Protein 3HSI (pdb70)

Solvent-accessible surface area: 53960 Å² total

Organism: Haemophilus influenzae (strain ATCC 51907 / DSM 11121 / KW20 / Rd) (NCBI:txid71421)

B-factor: mean 28.45, std 7.09, range [13.37, 81.52]

Sequence (1334 aa):
NKTKRAEQNLNNLPFLALQAEEQIEFLGSSAEFKTQIIIELIRNAKKRIYVTALYWQKDEAGQEILDEIYRVKQENPHLDVKVLIDWHRAQRNLLATNADWYCEQRQTYQLPDDPNFFGVPINTREVVFGVLHVKGFVFDDTVLYSGASINNVYLHQFEKYRYDRYQKITHAELADSVNFINDYLLDFSAVYPLDVTNRPRTKEIRGNIRAYRKDLAQNGEYSLKSAVKLPNVLSVSPLFGLGASGNELNQVIEDLFLQVQKKLVICTPYFNFPRTLQHKIATLLENGKRVEIIVGDKVANDFYIPPEQPFKAGALPYLYESNLRRFCEKFETQIESGQLVVRLWRDGDNTYHLKGVWVDDRYILLTGNNLNPRAWRLDAENGLLIYDPQQQLLAQVEKEQNNQIRQHTKVLKHYTELEELNQYPEPVQKLLKKFARIKADKLVKILINKTKRAEQNLNNLPFLALQAEQIEFLGSSAEFKTQIIEELIRNAKKRIYVTTALYWQKDEAGQEILDEIYRVKQENPHLDVKVLIDWHRAQRNLAEKSATNADWYCEQRQTYQLPDDPNFFGVPINTREVFGVLHVKGFVFDDTVLYSGASINNVYLHQFEKYRYDRYQKITHAELADSVNFIINDYLLDFSAVYPLDVTNRPRTKEIRGNIRAYRKDLAQNGEYSLKSAVKLPNVLSVSPLFGLGASGNELNQVIEDLFLQVQQKKLVICTPYFNFPRTLQHHKIATLLENGKRVEIIVGDKVANDFYIPPEQPFKAGALPYLYESNLRRFCEKFETQIESGQLVVRLWRDGDNTYHLKGVWVDDRYILLTGNNLNPRAWRLDAENGLLIYDPQQQLLAQVEKEQNQIRQHTKVLKHYTELEELNQYPEPVQKLLKKFARIKADKLVKILNKTKRAEQNLNNLPFLALQAEQIEFLGSSAEFKTQIIELIRNAKKRIYVTALYWQKDEAGQEILDEIYRVKQEENPHLDVKVLIDWHRAQRNLLSATNADWYCEQRQTYQLPDDPNFFGVPINTREVFGVLHVKGFVFDDTVLYSGASINNVYLHQFEKYRYDRYQKITHAELADSVNFINDYLLDFSAVYPLDVTNNRPRTKEIRGNIRAYRKDLAQNGEYSLKSAVKLPNVLSVSPLFGLGASGNELNQVIEDLFLQVQKKLVICTPYFNFPRTLQHKIIATLLENGKRVEIIVGDKVANDFYIPPEQPFKAGALPYLYESNLRRFCEKFETQIESGQLVVRLWRDGDNTYHLKGVWVDDRYILLTGNNLNPRAWRLDAENGLLIYDPQQQLLAQVEKEQNQIRQHTKVLKHYTELEELNQYPEPVQKLLKKFARIKADKLVKIL

InterPro domains:
  IPR001736 Phospholipase D/Transphosphatidylase [PF00614] (135-160)
  IPR001736 Phospholipase D/Transphosphatidylase [PS50035] (356-383)
  IPR001736 Phospholipase D/Transphosphatidylase [SM00155] (134-160)
  IPR001736 Phospholipase D/Transphosphatidylase [SM00155] (356-383)
  IPR016270 CDP-alcohol phosphatidyltransferase class-II family [PTHR12586] (7-442)
  IPR025202 Cardiolipin synthase-like, phospholipase D-like domain [PF13091] (266-410)

CATH classification: 3.30.870.10 (+1 more: 3.30.870.10)

Radius of gyration: 37.02 Å; Cα contacts (8 Å, |Δi|>4): 2759; chains: 3; bounding box: 65×104×111 Å

Nearest PDB structures (foldseek):
  3hsi-assembly2_B-2  TM=1.002E+00  e=3.051E-100  Haemophilus influenzae
  3hsi-assembly1_A  TM=9.904E-01  e=4.990E-92  Haemophilus influenzae
  8yr5-assembly1_J  TM=9.690E-01  e=4.043E-66  Escherichia coli str. K-12 substr. MG1655
  8yr5-assembly1_I  TM=9.704E-01  e=1.208E-65  Escherichia coli str. K-12 substr. MG1655
  8yr6-assembly1_A  TM=9.609E-01  e=1.965E-65  Escherichia coli str. K-12 substr. MG1655

Structure (mmCIF, N/CA/C/O backbone):
data_3HSI
#
_entry.id   3HSI
#
_cell.length_a   102.555
_cell.length_b   154.238
_cell.length_c   214.420
_cell.angle_alpha   90.00
_cell.angle_beta   90.00
_cell.angle_gamma   90.00
#
_symmetry.space_group_name_H-M   'I 2 2 2'
#
loop_
_entity.id
_entity.type
_entity.pdbx_description
1 polymer 'Phosphatidylserine synthase'
2 water water
#
loop_
_atom_site.group_PDB
_atom_site.id
_atom_site.type_symbol
_atom_site.label_atom_id
_atom_site.label_alt_id
_atom_site.label_comp_id
_atom_site.label_asym_id
_atom_site.label_entity_id
_atom_site.label_seq_id
_atom_site.pdbx_PDB_ins_code
_atom_site.Cartn_x
_atom_site.Cartn_y
_atom_site.Cartn_z
_atom_site.occupancy
_atom_site.B_iso_or_equiv
_atom_site.auth_seq_id
_atom_site.auth_comp_id
_atom_site.auth_asym_id
_atom_site.auth_atom_id
_atom_site.pdbx_PDB_model_num
ATOM 1 N N . ASN A 1 7 ? 5.882 79.470 13.067 1.00 48.88 4 ASN A N 1
ATOM 2 C CA . ASN A 1 7 ? 5.268 79.718 14.423 1.00 48.94 4 ASN A CA 1
ATOM 3 C C . ASN A 1 7 ? 5.918 78.861 15.509 1.00 48.54 4 ASN A C 1
ATOM 4 O O . ASN A 1 7 ? 6.192 79.334 16.620 1.00 48.97 4 ASN A O 1
ATOM 6 N N . LYS A 1 8 ? 6.133 77.588 15.192 1.00 47.15 5 LYS A N 1
ATOM 7 C CA . LYS A 1 8 ? 6.972 76.750 16.014 1.00 45.52 5 LYS A CA 1
ATOM 8 C C . LYS A 1 8 ? 8.415 77.190 15.725 1.00 44.24 5 LYS A C 1
ATOM 9 O O . LYS A 1 8 ? 9.235 77.264 16.642 1.00 44.04 5 LYS A O 1
ATOM 11 N N . THR A 1 9 ? 8.695 77.509 14.456 1.00 42.33 6 THR A N 1
ATOM 12 C CA . THR A 1 9 ? 10.000 78.015 14.042 1.00 40.90 6 THR A CA 1
ATOM 13 C C . THR A 1 9 ? 10.274 79.312 14.753 1.00 39.77 6 THR A C 1
ATOM 14 O O . THR A 1 9 ? 11.372 79.520 15.244 1.00 39.15 6 THR A O 1
ATOM 18 N N . LYS A 1 10 ? 9.258 80.182 14.786 1.00 38.70 7 LYS A N 1
ATOM 19 C CA . LYS A 1 10 ? 9.368 81.492 15.420 1.00 37.22 7 LYS A CA 1
ATOM 20 C C . LYS A 1 10 ? 9.670 81.334 16.905 1.00 35.96 7 LYS A C 1
ATOM 21 O O . LYS A 1 10 ? 10.679 81.849 17.389 1.00 35.16 7 LYS A O 1
ATOM 23 N N . ARG A 1 11 ? 8.803 80.600 17.607 1.00 34.88 8 ARG A N 1
ATOM 24 C CA . ARG A 1 11 ? 9.004 80.302 19.016 1.00 34.65 8 ARG A CA 1
ATOM 25 C C . ARG A 1 11 ? 10.367 79.650 19.273 1.00 34.54 8 ARG A C 1
ATOM 26 O O . ARG A 1 11 ? 10.970 79.898 20.322 1.00 35.32 8 ARG A O 1
ATOM 28 N N . ALA A 1 12 ? 10.863 78.837 18.336 1.00 33.08 9 ALA A N 1
ATOM 29 C CA . ALA A 1 12 ? 12.176 78.202 18.525 1.00 31.98 9 ALA A CA 1
ATOM 30 C C . ALA A 1 12 ? 13.304 79.220 18.679 1.00 31.11 9 ALA A C 1
ATOM 31 O O . ALA A 1 12 ? 14.155 79.083 19.547 1.00 30.23 9 ALA A O 1
ATOM 33 N N . GLU A 1 13 ? 13.305 80.233 17.827 1.00 30.84 10 GLU A N 1
ATOM 34 C CA . GLU A 1 13 ? 14.318 81.297 17.897 1.00 31.45 10 GLU A CA 1
ATOM 35 C C . GLU A 1 13 ? 14.246 82.093 19.210 1.00 30.42 10 GLU A C 1
ATOM 36 O O . GLU A 1 13 ? 15.283 82.411 19.815 1.00 29.51 10 GLU A O 1
ATOM 42 N N . GLN A 1 14 ? 13.012 82.408 19.612 1.00 29.64 11 GLN A N 1
ATOM 43 C CA . GLN A 1 14 ? 12.718 83.131 20.849 1.00 29.36 11 GLN A CA 1
ATOM 44 C C . GLN A 1 14 ? 13.274 82.349 22.028 1.00 28.84 11 GLN A C 1
ATOM 45 O O . GLN A 1 14 ? 14.009 82.896 22.851 1.00 29.09 11 GLN A O 1
ATOM 51 N N . ASN A 1 15 ? 12.899 81.075 22.101 1.00 27.73 12 ASN A N 1
ATOM 52 C CA . ASN A 1 15 ? 13.339 80.196 23.170 1.00 27.66 12 ASN A CA 1
ATOM 53 C C . ASN A 1 15 ? 14.846 80.095 23.270 1.00 26.82 12 ASN A C 1
ATOM 54 O O . ASN A 1 15 ? 15.379 80.122 24.383 1.00 26.75 12 ASN A O 1
ATOM 59 N N . LEU A 1 16 ? 15.526 79.946 22.133 1.00 24.81 13 LEU A N 1
ATOM 60 C CA . LEU A 1 16 ? 16.987 79.833 22.171 1.00 24.40 13 LEU A CA 1
ATOM 61 C C . LEU A 1 16 ? 17.619 81.133 22.672 1.00 24.05 13 LEU A C 1
ATOM 62 O O . LEU A 1 16 ? 18.538 81.107 23.496 1.00 23.79 13 LEU A O 1
ATOM 67 N N . ASN A 1 17 ? 17.083 82.254 22.206 1.00 23.71 14 ASN A N 1
ATOM 68 C CA . ASN A 1 17 ? 17.552 83.592 22.592 1.00 23.67 14 ASN A CA 1
ATOM 69 C C . ASN A 1 17 ? 17.338 83.916 24.065 1.00 23.03 14 ASN A C 1
ATOM 70 O O . ASN A 1 17 ? 18.066 84.741 24.635 1.00 22.05 14 ASN A O 1
ATOM 75 N N . ASN A 1 18 ? 16.347 83.256 24.672 1.00 22.49 15 ASN A N 1
ATOM 76 C CA . ASN A 1 18 ? 16.073 83.405 26.092 1.00 21.98 15 ASN A CA 1
ATOM 77 C C . ASN A 1 18 ? 17.027 82.632 27.002 1.00 21.74 15 ASN A C 1
ATOM 78 O O . ASN A 1 18 ? 17.012 82.858 28.203 1.00 21.93 15 ASN A O 1
ATOM 83 N N . LEU A 1 19 ? 17.845 81.729 26.460 1.00 21.43 16 LEU A N 1
ATOM 84 C CA . LEU A 1 19 ? 18.739 80.942 27.317 1.00 21.32 16 LEU A CA 1
ATOM 85 C C . LEU A 1 19 ? 19.837 81.819 27.917 1.00 22.28 16 LEU A C 1
ATOM 86 O O . LEU A 1 19 ? 20.406 82.673 27.227 1.00 21.56 16 LEU A O 1
ATOM 91 N N . PRO A 1 20 ? 20.128 81.610 29.212 1.00 22.67 17 PRO A N 1
ATOM 92 C CA . PRO A 1 20 ? 21.230 82.243 29.919 1.00 22.43 17 PRO A CA 1
ATOM 93 C C . PRO A 1 20 ? 22.582 81.616 29.542 1.00 22.75 17 PRO A C 1
ATOM 94 O O . PRO A 1 20 ? 22.733 80.393 29.567 1.00 23.49 17 PRO A O 1
ATOM 98 N N . PHE A 1 21 ? 23.572 82.447 29.251 1.00 22.48 18 PHE A N 1
ATOM 99 C CA . PHE A 1 21 ? 24.889 81.960 28.822 1.00 22.67 18 PHE A CA 1
ATOM 100 C C . PHE A 1 21 ? 26.002 82.509 29.684 1.00 23.13 18 PHE A C 1
ATOM 101 O O . PHE A 1 21 ? 25.970 83.678 30.062 1.00 23.06 18 PHE A O 1
ATOM 109 N N . LEU A 1 22 ? 26.982 81.658 29.967 1.00 23.23 19 LEU A N 1
ATOM 110 C CA . LEU A 1 22 ? 28.192 82.024 30.688 1.00 23.37 19 LEU A CA 1
ATOM 111 C C . LEU A 1 22 ? 29.397 82.102 29.721 1.00 23.25 19 LEU A C 1
ATOM 112 O O . LEU A 1 22 ? 29.703 81.151 29.012 1.00 22.77 19 LEU A O 1
ATOM 117 N N . ALA A 1 23 ? 30.088 83.231 29.721 1.00 23.45 20 ALA A N 1
ATOM 118 C CA . ALA A 1 23 ? 31.209 83.494 28.808 1.00 23.85 20 ALA A CA 1
ATOM 119 C C . ALA A 1 23 ? 32.343 82.508 29.026 1.00 24.50 20 ALA A C 1
ATOM 120 O O . ALA A 1 23 ? 32.728 82.253 30.163 1.00 24.55 20 ALA A O 1
ATOM 122 N N . LEU A 1 24 ? 32.870 81.965 27.935 1.00 25.82 21 LEU A N 1
ATOM 123 C CA . LEU A 1 24 ? 34.072 81.143 27.983 1.00 27.88 21 LEU A CA 1
ATOM 124 C C . LEU A 1 24 ? 35.151 81.692 27.088 1.00 29.04 21 LEU A C 1
ATOM 125 O O . LEU A 1 24 ? 34.875 82.328 26.064 1.00 29.64 21 LEU A O 1
ATOM 130 N N . GLN A 1 25 ? 36.391 81.419 27.464 1.00 30.36 22 GLN A N 1
ATOM 131 C CA . GLN A 1 25 ? 37.532 81.724 26.605 1.00 31.27 22 GLN A CA 1
ATOM 132 C C . GLN A 1 25 ? 37.923 80.474 25.864 1.00 31.20 22 GLN A C 1
ATOM 133 O O . GLN A 1 25 ? 37.784 79.365 26.385 1.00 31.48 22 GLN A O 1
ATOM 139 N N . ALA A 1 26 ? 38.377 80.657 24.630 1.00 31.37 23 ALA A N 1
ATOM 140 C CA . ALA A 1 26 ? 38.695 79.540 23.743 1.00 31.29 23 ALA A CA 1
ATOM 141 C C . ALA A 1 26 ? 39.761 78.641 24.350 1.00 31.35 23 ALA A C 1
ATOM 142 O O . ALA A 1 26 ? 39.751 77.438 24.107 1.00 31.53 23 ALA A O 1
ATOM 144 N N A GLU A 1 27 ? 40.643 79.225 25.157 0.50 31.18 24 GLU A N 1
ATOM 145 N N B GLU A 1 27 ? 40.676 79.229 25.127 0.50 31.31 24 GLU A N 1
ATOM 146 C CA A GLU A 1 27 ? 41.720 78.485 25.803 0.50 31.31 24 GLU A CA 1
ATOM 147 C CA B GLU A 1 27 ? 41.730 78.463 25.795 0.50 31.56 24 GLU A CA 1
ATOM 148 C C A GLU A 1 27 ? 41.234 77.661 26.993 0.50 31.25 24 GLU A C 1
ATOM 149 C C B GLU A 1 27 ? 41.161 77.536 26.870 0.50 31.38 24 GLU A C 1
ATOM 150 O O A GLU A 1 27 ? 41.981 76.858 27.529 0.50 31.11 24 GLU A O 1
ATOM 151 O O B GLU A 1 27 ? 41.767 76.523 27.181 0.50 31.25 24 GLU A O 1
ATOM 162 N N . GLN A 1 28 ? 39.985 77.874 27.401 1.00 31.49 25 GLN A N 1
ATOM 163 C CA . GLN A 1 28 ? 39.369 77.115 28.487 1.00 31.53 25 GLN A CA 1
ATOM 164 C C . GLN A 1 28 ? 38.676 75.843 28.010 1.00 31.33 25 GLN A C 1
ATOM 165 O O . GLN A 1 28 ? 38.179 75.074 28.835 1.00 31.13 25 GLN A O 1
ATOM 171 N N . ILE A 1 29 ? 38.626 75.618 26.700 1.00 31.27 26 ILE A N 1
ATOM 172 C CA . ILE A 1 29 ? 37.992 74.395 26.169 1.00 32.36 26 ILE A CA 1
ATOM 173 C C . ILE A 1 29 ? 38.931 73.542 25.334 1.00 32.51 26 ILE A C 1
ATOM 174 O O . ILE A 1 29 ? 39.495 74.007 24.351 1.00 32.71 26 ILE A O 1
ATOM 179 N N . GLU A 1 30 ? 39.032 72.273 25.695 1.00 32.68 27 GLU A N 1
ATOM 180 C CA . GLU A 1 30 ? 39.774 71.329 24.909 1.00 32.59 27 GLU A CA 1
ATOM 181 C C . GLU A 1 30 ? 38.865 70.222 24.413 1.00 31.74 27 GLU A C 1
ATOM 182 O O . GLU A 1 30 ? 38.105 69.631 25.190 1.00 31.79 27 GLU A O 1
ATOM 188 N N . PHE A 1 31 ? 38.941 69.946 23.114 1.00 30.62 28 PHE A N 1
ATOM 189 C CA . PHE A 1 31 ? 38.385 68.725 22.555 1.00 30.02 28 PHE A CA 1
ATOM 190 C C . PHE A 1 31 ? 39.452 67.625 22.603 1.00 29.13 28 PHE A C 1
ATOM 191 O O . PHE A 1 31 ? 40.534 67.777 22.026 1.00 29.51 28 PHE A O 1
ATOM 199 N N . LEU A 1 32 ? 39.159 66.537 23.313 1.00 27.38 29 LEU A N 1
ATOM 200 C CA . LEU A 1 32 ? 40.085 65.420 23.392 1.00 26.06 29 LEU A CA 1
ATOM 201 C C . LEU A 1 32 ? 39.925 64.605 22.147 1.00 25.91 29 LEU A C 1
ATOM 202 O O . LEU A 1 32 ? 38.833 64.502 21.613 1.00 25.06 29 LEU A O 1
ATOM 207 N N . GLY A 1 33 ? 41.026 64.036 21.671 1.00 25.57 30 GLY A N 1
ATOM 208 C CA . GLY A 1 33 ? 41.023 63.403 20.368 1.00 26.22 30 GLY A CA 1
ATOM 209 C C . GLY A 1 33 ? 40.644 61.927 20.343 1.00 26.60 30 GLY A C 1
ATOM 210 O O . GLY A 1 33 ? 40.371 61.399 19.267 1.00 27.33 30 GLY A O 1
ATOM 211 N N . SER A 1 34 ? 40.622 61.262 21.502 1.00 26.05 31 SER A N 1
ATOM 212 C CA . SER A 1 34 ? 40.426 59.813 21.542 1.00 25.65 31 SER A CA 1
ATOM 213 C C . SER A 1 34 ? 40.148 59.263 22.930 1.00 25.64 31 SER A C 1
ATOM 214 O O . SER A 1 34 ? 40.266 59.960 23.947 1.00 25.14 31 SER A O 1
ATOM 217 N N . SER A 1 35 ? 39.784 57.987 22.961 1.00 25.47 32 SER A N 1
ATOM 218 C CA . SER A 1 35 ? 39.464 57.333 24.215 1.00 26.03 32 SER A CA 1
ATOM 219 C C . SER A 1 35 ? 40.718 57.066 25.069 1.00 25.22 32 SER A C 1
ATOM 220 O O . SER A 1 35 ? 40.652 57.172 26.293 1.00 25.50 32 SER A O 1
ATOM 223 N N . ALA A 1 36 ? 41.862 56.780 24.449 1.00 24.52 33 ALA A N 1
ATOM 224 C CA . ALA A 1 36 ? 43.105 56.684 25.221 1.00 24.43 33 ALA A CA 1
ATOM 225 C C . ALA A 1 36 ? 43.401 58.004 25.932 1.00 24.61 33 ALA A C 1
ATOM 226 O O . ALA A 1 36 ? 43.738 58.017 27.113 1.00 25.27 33 ALA A O 1
ATOM 228 N N . GLU A 1 37 ? 43.271 59.106 25.199 1.00 24.64 34 GLU A N 1
ATOM 229 C CA . GLU A 1 37 ? 43.478 60.440 25.730 1.00 24.90 34 GLU A CA 1
ATOM 230 C C . GLU A 1 37 ? 42.484 60.808 26.844 1.00 23.88 34 GLU A C 1
ATOM 231 O O . GLU A 1 37 ? 42.868 61.470 27.799 1.00 24.20 34 GLU A O 1
ATOM 237 N N . PHE A 1 38 ? 41.219 60.403 26.711 1.00 22.98 35 PHE A N 1
ATOM 238 C CA . PHE A 1 38 ? 40.207 60.513 27.792 1.00 21.59 35 PHE A CA 1
ATOM 239 C C . PHE A 1 38 ? 40.695 59.808 29.079 1.00 22.80 35 PHE A C 1
ATOM 240 O O . PHE A 1 38 ? 40.675 60.392 30.192 1.00 22.24 35 PHE A O 1
ATOM 248 N N . LYS A 1 39 ? 41.157 58.563 28.927 1.00 22.88 36 LYS A N 1
ATOM 249 C CA . LYS A 1 39 ? 41.716 57.825 30.043 1.00 23.21 36 LYS A CA 1
ATOM 250 C C . LYS A 1 39 ? 42.898 58.582 30.671 1.00 22.98 36 LYS A C 1
ATOM 251 O O . LYS A 1 39 ? 42.970 58.716 31.873 1.00 23.36 36 LYS A O 1
ATOM 257 N N . THR A 1 40 ? 43.798 59.097 29.854 1.00 22.93 37 THR A N 1
ATOM 258 C CA . THR A 1 40 ? 44.993 59.784 30.358 1.00 22.97 37 THR A CA 1
ATOM 259 C C . THR A 1 40 ? 44.611 61.047 31.143 1.00 22.90 37 THR A C 1
ATOM 260 O O . THR A 1 40 ? 45.206 61.354 32.184 1.00 22.73 37 THR A O 1
ATOM 264 N N . GLN A 1 41 ? 43.592 61.734 30.645 1.00 22.60 38 GLN A N 1
ATOM 265 C CA . GLN A 1 41 ? 43.119 62.967 31.243 1.00 23.03 38 GLN A CA 1
ATOM 266 C C . GLN A 1 41 ? 42.376 62.704 32.541 1.00 22.68 38 GLN A C 1
ATOM 267 O O . GLN A 1 41 ? 42.555 63.433 33.517 1.00 22.30 38 GLN A O 1
ATOM 273 N N . ILE A 1 42 ? 41.570 61.647 32.562 1.00 22.12 39 ILE A N 1
ATOM 274 C CA . ILE A 1 42 ? 40.933 61.222 33.800 1.00 21.91 39 ILE A CA 1
ATOM 275 C C . ILE A 1 42 ? 41.958 60.995 34.915 1.00 22.23 39 ILE A C 1
ATOM 276 O O . ILE A 1 42 ? 41.806 61.511 36.026 1.00 22.65 39 ILE A O 1
ATOM 281 N N A ILE A 1 43 ? 43.003 60.227 34.617 0.50 22.44 40 ILE A N 1
ATOM 282 N N B ILE A 1 43 ? 43.004 60.240 34.620 0.50 22.23 40 ILE A N 1
ATOM 283 C CA A ILE A 1 43 ? 44.067 59.968 35.590 0.50 23.01 40 ILE A CA 1
ATOM 284 C CA B ILE A 1 43 ? 44.020 59.964 35.627 0.50 22.57 40 ILE A CA 1
ATOM 285 C C A ILE A 1 43 ? 44.717 61.264 36.085 0.50 23.18 40 ILE A C 1
ATOM 286 C C B ILE A 1 43 ? 44.757 61.241 36.087 0.50 22.94 40 ILE A C 1
ATOM 287 O O A ILE A 1 43 ? 44.819 61.500 37.294 0.50 22.90 40 ILE A O 1
ATOM 288 O O B ILE A 1 43 ? 44.926 61.458 37.291 0.50 22.70 40 ILE A O 1
ATOM 297 N N . GLU A 1 44 ? 45.136 62.103 35.142 1.00 23.67 41 GLU A N 1
ATOM 298 C CA . GLU A 1 44 ? 45.817 63.371 35.459 1.00 24.53 41 GLU A CA 1
ATOM 299 C C . GLU A 1 44 ? 44.919 64.266 36.302 1.00 23.87 41 GLU A C 1
ATOM 300 O O . GLU A 1 44 ? 45.376 64.870 37.251 1.00 23.65 41 GLU A O 1
ATOM 306 N N . LEU A 1 45 ? 43.636 64.342 35.958 1.00 23.14 42 LEU A N 1
ATOM 307 C CA . LEU A 1 45 ? 42.724 65.213 36.682 1.00 22.94 42 LEU A CA 1
ATOM 308 C C . LEU A 1 45 ? 42.482 64.692 38.099 1.00 23.07 42 LEU A C 1
ATOM 309 O O . LEU A 1 45 ? 42.429 65.478 39.046 1.00 22.43 42 LEU A O 1
ATOM 314 N N . ILE A 1 46 ? 42.374 63.367 38.242 1.00 22.98 43 ILE A N 1
ATOM 315 C CA . ILE A 1 46 ? 42.222 62.764 39.563 1.00 23.53 43 ILE A CA 1
ATOM 316 C C . ILE A 1 46 ? 43.470 63.019 40.395 1.00 24.23 43 ILE A C 1
ATOM 317 O O . ILE A 1 46 ? 43.396 63.553 41.504 1.00 24.92 43 ILE A O 1
ATOM 322 N N . ARG A 1 47 ? 44.627 62.687 39.845 1.00 25.04 44 ARG A N 1
ATOM 323 C CA . ARG A 1 47 ? 45.866 62.852 40.586 1.00 25.05 44 ARG A CA 1
ATOM 324 C C . ARG A 1 47 ? 46.094 64.277 41.030 1.00 25.73 44 ARG A C 1
ATOM 325 O O . ARG A 1 47 ? 46.734 64.505 42.054 1.00 25.68 44 ARG A O 1
ATOM 333 N N . ASN A 1 48 ? 45.564 65.245 40.285 1.00 25.75 45 ASN A N 1
ATOM 334 C CA . ASN A 1 48 ? 45.792 66.652 40.639 1.00 26.07 45 ASN A CA 1
ATOM 335 C C . ASN A 1 48 ? 44.710 67.373 41.425 1.00 25.79 45 ASN A C 1
ATOM 336 O O . ASN A 1 48 ? 44.849 68.571 41.713 1.00 25.78 45 ASN A O 1
ATOM 341 N N . ALA A 1 49 ? 43.642 66.655 41.766 1.00 25.38 46 ALA A N 1
ATOM 342 C CA . ALA A 1 49 ? 42.514 67.247 42.465 1.00 25.40 46 ALA A CA 1
ATOM 343 C C . ALA A 1 49 ? 42.874 67.607 43.904 1.00 25.86 46 ALA A C 1
ATOM 344 O O . ALA A 1 49 ? 43.443 66.789 44.631 1.00 26.64 46 ALA A O 1
ATOM 346 N N . LYS A 1 50 ? 42.507 68.812 44.325 1.00 26.11 47 LYS A N 1
ATOM 347 C CA . LYS A 1 50 ? 42.759 69.217 45.701 1.00 26.20 47 LYS A CA 1
ATOM 348 C C . LYS A 1 50 ? 41.514 69.499 46.542 1.00 25.73 47 LYS A C 1
ATOM 349 O O . LYS A 1 50 ? 41.619 69.647 47.748 1.00 26.64 47 LYS A O 1
ATOM 355 N N . LYS A 1 51 ? 40.335 69.543 45.937 1.00 24.60 48 LYS A N 1
ATOM 356 C CA . LYS A 1 51 ? 39.154 69.926 46.702 1.00 23.69 48 LYS A CA 1
ATOM 357 C C . LYS A 1 51 ? 37.977 69.014 46.512 1.00 22.85 48 LYS A C 1
ATOM 358 O O . LYS A 1 51 ? 37.313 68.635 47.491 1.00 22.53 48 LYS A O 1
ATOM 364 N N . ARG A 1 52 ? 37.725 68.617 45.268 1.00 21.76 49 ARG A N 1
ATOM 365 C CA . ARG A 1 52 ? 36.561 67.815 44.998 1.00 22.26 49 ARG A CA 1
ATOM 366 C C . ARG A 1 52 ? 36.698 67.002 43.710 1.00 21.96 49 ARG A C 1
ATOM 367 O O . ARG A 1 52 ? 37.343 67.449 42.739 1.00 23.00 49 ARG A O 1
ATOM 375 N N . ILE A 1 53 ? 36.095 65.814 43.734 1.00 20.76 50 ILE A N 1
ATOM 376 C CA . ILE A 1 53 ? 35.934 64.976 42.568 1.00 20.40 50 ILE A CA 1
ATOM 377 C C . ILE A 1 53 ? 34.478 64.520 42.554 1.00 20.77 50 ILE A C 1
ATOM 378 O O . ILE A 1 53 ? 34.059 63.788 43.442 1.00 20.53 50 ILE A O 1
ATOM 383 N N . TYR A 1 54 ? 33.727 64.998 41.556 1.00 21.34 51 TYR A N 1
ATOM 384 C CA . TYR A 1 54 ? 32.319 64.633 41.327 1.00 22.25 51 TYR A CA 1
ATOM 385 C C . TYR A 1 54 ? 32.214 63.947 39.967 1.00 23.42 51 TYR A C 1
ATOM 386 O O . TYR A 1 54 ? 32.722 64.453 38.958 1.00 23.47 51 TYR A O 1
ATOM 395 N N . VAL A 1 55 ? 31.529 62.803 39.951 1.00 24.51 52 VAL A N 1
ATOM 396 C CA . VAL A 1 55 ? 31.348 61.983 38.772 1.00 24.94 52 VAL A CA 1
ATOM 397 C C . VAL A 1 55 ? 29.861 61.599 38.722 1.00 25.91 52 VAL A C 1
ATOM 398 O O . VAL A 1 55 ? 29.318 61.106 39.730 1.00 26.79 52 VAL A O 1
ATOM 402 N N . THR A 1 56 ? 29.188 61.873 37.595 1.00 25.54 53 THR A N 1
ATOM 403 C CA . THR A 1 56 ? 27.911 61.244 37.313 1.00 26.40 53 THR A CA 1
ATOM 404 C C . THR A 1 56 ? 28.107 60.400 36.065 1.00 25.85 53 THR A C 1
ATOM 405 O O . THR A 1 56 ? 28.639 60.890 35.074 1.00 26.85 53 THR A O 1
ATOM 409 N N . ALA A 1 57 ? 27.697 59.130 36.115 1.00 24.89 54 ALA A N 1
ATOM 410 C CA . ALA A 1 57 ? 27.800 58.218 34.950 1.00 23.62 54 ALA A CA 1
ATOM 411 C C . ALA A 1 57 ? 26.680 57.185 34.977 1.00 22.99 54 ALA A C 1
ATOM 412 O O . ALA A 1 57 ? 26.072 56.972 36.018 1.00 22.90 54 ALA A O 1
ATOM 414 N N . LEU A 1 58 ? 26.395 56.555 33.841 1.00 21.69 55 LEU A N 1
ATOM 415 C CA . LEU A 1 58 ? 25.485 55.435 33.824 1.00 21.17 55 LEU A CA 1
ATOM 416 C C . LEU A 1 58 ? 26.035 54.330 34.723 1.00 21.47 55 LEU A C 1
ATOM 417 O O . LEU A 1 58 ? 25.314 53.819 35.578 1.00 21.51 55 LEU A O 1
ATOM 422 N N . TYR A 1 59 ? 27.312 53.981 34.549 1.00 20.92 56 TYR A N 1
ATOM 423 C CA . TYR A 1 59 ? 27.888 52.900 35.317 1.00 22.17 56 TYR A CA 1
ATOM 424 C C . TYR A 1 59 ? 29.411 52.970 35.348 1.00 22.30 56 TYR A C 1
ATOM 425 O O . TYR A 1 59 ? 30.038 53.756 34.610 1.00 21.15 56 TYR A O 1
ATOM 434 N N . TRP A 1 60 ? 29.969 52.162 36.245 1.00 22.08 57 TRP A N 1
ATOM 435 C CA . TRP A 1 60 ? 31.401 52.121 36.524 1.00 22.17 57 TRP A CA 1
ATOM 436 C C . TRP A 1 60 ? 31.669 50.648 36.766 1.00 22.62 57 TRP A C 1
ATOM 437 O O . TRP A 1 60 ? 31.347 50.097 37.833 1.00 22.22 57 TRP A O 1
ATOM 448 N N . GLN A 1 61 ? 32.181 49.992 35.724 1.00 23.45 58 GLN A N 1
ATOM 449 C CA . GLN A 1 61 ? 32.276 48.539 35.675 1.00 24.10 58 GLN A CA 1
ATOM 450 C C . GLN A 1 61 ? 33.404 48.006 36.554 1.00 24.88 58 GLN A C 1
ATOM 451 O O . GLN A 1 61 ? 34.453 48.627 36.682 1.00 24.05 58 GLN A O 1
ATOM 457 N N . LYS A 1 62 ? 33.163 46.839 37.147 1.00 26.38 59 LYS A N 1
ATOM 458 C CA . LYS A 1 62 ? 34.213 46.097 37.804 1.00 27.67 59 LYS A CA 1
ATOM 459 C C . LYS A 1 62 ? 35.076 45.492 36.692 1.00 28.34 59 LYS A C 1
ATOM 460 O O . LYS A 1 62 ? 34.807 44.394 36.216 1.00 30.01 59 LYS A O 1
ATOM 466 N N . ASP A 1 63 ? 36.081 46.198 36.213 1.00 27.71 60 ASP A N 1
ATOM 467 C CA . ASP A 1 63 ? 36.979 45.551 35.271 1.00 26.72 60 ASP A CA 1
ATOM 468 C C . ASP A 1 63 ? 38.305 46.233 35.403 1.00 25.50 60 ASP A C 1
ATOM 469 O O . ASP A 1 63 ? 38.426 47.138 36.214 1.00 24.91 60 ASP A O 1
ATOM 474 N N . GLU A 1 64 ? 39.286 45.828 34.610 1.00 23.96 61 GLU A N 1
ATOM 475 C CA . GLU A 1 64 ? 40.612 46.426 34.729 1.00 24.29 61 GLU A CA 1
ATOM 476 C C . GLU A 1 64 ? 40.607 47.956 34.721 1.00 24.06 61 GLU A C 1
ATOM 477 O O . GLU A 1 64 ? 41.291 48.570 35.540 1.00 24.85 61 GLU A O 1
ATOM 483 N N . ALA A 1 65 ? 39.854 48.556 33.807 1.00 23.57 62 ALA A N 1
ATOM 484 C CA . ALA A 1 65 ? 39.802 50.011 33.682 1.00 24.21 62 ALA A CA 1
ATOM 485 C C . ALA A 1 65 ? 39.096 50.603 34.893 1.00 24.58 62 ALA A C 1
ATOM 486 O O . ALA A 1 65 ? 39.656 51.470 35.551 1.00 26.07 62 ALA A O 1
ATOM 488 N N . GLY A 1 66 ? 37.886 50.119 35.194 1.00 24.47 63 GLY A N 1
ATOM 489 C CA . GLY A 1 66 ? 37.176 50.499 36.423 1.00 24.44 63 GLY A CA 1
ATOM 490 C C . GLY A 1 66 ? 38.018 50.428 37.690 1.00 24.58 63 GLY A C 1
ATOM 491 O O . GLY A 1 66 ? 37.971 51.341 38.545 1.00 24.79 63 GLY A O 1
ATOM 492 N N . GLN A 1 67 ? 38.803 49.359 37.804 1.00 23.47 64 GLN A N 1
ATOM 493 C CA . GLN A 1 67 ? 39.603 49.134 38.988 1.00 24.03 64 GLN A CA 1
ATOM 494 C C . GLN A 1 67 ? 40.721 50.150 39.050 1.00 23.46 64 GLN A C 1
ATOM 495 O O . GLN A 1 67 ? 41.011 50.690 40.119 1.00 23.01 64 GLN A O 1
ATOM 501 N N . GLU A 1 68 ? 41.348 50.391 37.899 1.00 23.78 65 GLU A N 1
ATOM 502 C CA . GLU A 1 68 ? 42.479 51.310 37.804 1.00 24.29 65 GLU A CA 1
ATOM 503 C C . GLU A 1 68 ? 42.047 52.742 38.157 1.00 24.20 65 GLU A C 1
ATOM 504 O O . GLU A 1 68 ? 42.735 53.403 38.934 1.00 23.76 65 GLU A O 1
ATOM 510 N N . ILE A 1 69 ? 40.920 53.210 37.599 1.00 23.57 66 ILE A N 1
ATOM 511 C CA . ILE A 1 69 ? 40.414 54.549 37.935 1.00 23.24 66 ILE A CA 1
ATOM 512 C C . ILE A 1 69 ? 40.053 54.620 39.423 1.00 23.70 66 ILE A C 1
ATOM 513 O O . ILE A 1 69 ? 40.406 55.595 40.101 1.00 22.87 66 ILE A O 1
ATOM 518 N N . LEU A 1 70 ? 39.352 53.584 39.913 1.00 24.34 67 LEU A N 1
ATOM 519 C CA . LEU A 1 70 ? 38.998 53.484 41.316 1.00 25.07 67 LEU A CA 1
ATOM 520 C C . LEU A 1 70 ? 40.222 53.517 42.186 1.00 25.97 67 LEU A C 1
ATOM 521 O O . LEU A 1 70 ? 40.225 54.261 43.159 1.00 26.46 67 LEU A O 1
ATOM 526 N N . ASP A 1 71 ? 41.259 52.728 41.856 1.00 27.09 68 ASP A N 1
ATOM 527 C CA . ASP A 1 71 ? 42.533 52.800 42.597 1.00 27.62 68 ASP A CA 1
ATOM 528 C C . ASP A 1 71 ? 43.057 54.234 42.683 1.00 27.69 68 ASP A C 1
ATOM 529 O O . ASP A 1 71 ? 43.481 54.682 43.743 1.00 27.82 68 ASP A O 1
ATOM 534 N N . GLU A 1 72 ? 43.040 54.952 41.566 1.00 28.37 69 GLU A N 1
ATOM 535 C CA . GLU A 1 72 ? 43.472 56.371 41.539 1.00 29.34 69 GLU A CA 1
ATOM 536 C C . GLU A 1 72 ? 42.681 57.244 42.510 1.00 28.97 69 GLU A C 1
ATOM 537 O O . GLU A 1 72 ? 43.256 58.048 43.233 1.00 28.46 69 GLU A O 1
ATOM 543 N N . ILE A 1 73 ? 41.360 57.059 42.536 1.00 29.11 70 ILE A N 1
ATOM 544 C CA . ILE A 1 73 ? 40.508 57.822 43.428 1.00 29.28 70 ILE A CA 1
ATOM 545 C C . ILE A 1 73 ? 40.914 57.531 44.870 1.00 29.31 70 ILE A C 1
ATOM 546 O O . ILE A 1 73 ? 41.102 58.439 45.675 1.00 29.09 70 ILE A O 1
ATOM 551 N N . TYR A 1 74 ? 41.031 56.248 45.189 1.00 29.15 71 TYR A N 1
ATOM 552 C CA . TYR A 1 74 ? 41.380 55.835 46.544 1.00 29.24 71 TYR A CA 1
ATOM 553 C C . TYR A 1 74 ? 42.740 56.364 46.999 1.00 28.69 71 TYR A C 1
ATOM 554 O O . TYR A 1 74 ? 42.888 56.784 48.154 1.00 27.99 71 TYR A O 1
ATOM 563 N N . ARG A 1 75 ? 43.705 56.403 46.082 1.00 28.17 72 ARG A N 1
ATOM 564 C CA . ARG A 1 75 ? 45.032 56.932 46.405 1.00 28.24 72 ARG A CA 1
ATOM 565 C C . ARG A 1 75 ? 44.966 58.421 46.774 1.00 27.59 72 ARG A C 1
ATOM 566 O O . ARG A 1 75 ? 45.453 58.809 47.827 1.00 26.30 72 ARG A O 1
ATOM 574 N N . VAL A 1 76 ? 44.356 59.241 45.910 1.00 27.07 73 VAL A N 1
ATOM 575 C CA . VAL A 1 76 ? 44.302 60.700 46.136 1.00 27.48 73 VAL A CA 1
ATOM 576 C C . VAL A 1 76 ? 43.497 61.018 47.409 1.00 26.32 73 VAL A C 1
ATOM 577 O O . VAL A 1 76 ? 43.860 61.916 48.151 1.00 25.70 73 VAL A O 1
ATOM 581 N N . LYS A 1 77 ? 42.422 60.263 47.647 1.00 26.08 74 LYS A N 1
ATOM 582 C CA . LYS A 1 77 ? 41.610 60.398 48.864 1.00 26.40 74 LYS A CA 1
ATOM 583 C C . LYS A 1 77 ? 42.408 59.974 50.113 1.00 26.35 74 LYS A C 1
ATOM 584 O O . LYS A 1 77 ? 42.403 60.657 51.148 1.00 25.62 74 LYS A O 1
ATOM 590 N N . GLN A 1 78 ? 43.111 58.851 50.029 1.00 26.93 75 GLN A N 1
ATOM 591 C CA . GLN A 1 78 ? 43.930 58.448 51.179 1.00 27.03 75 GLN A CA 1
ATOM 592 C C . GLN A 1 78 ? 44.943 59.554 51.474 1.00 27.29 75 GLN A C 1
ATOM 593 O O . GLN A 1 78 ? 45.206 59.865 52.641 1.00 26.84 75 GLN A O 1
ATOM 599 N N . GLU A 1 79 ? 45.480 60.173 50.429 1.00 27.54 76 GLU A N 1
ATOM 600 C CA . GLU A 1 79 ? 46.510 61.184 50.651 1.00 29.06 76 GLU A CA 1
ATOM 601 C C . GLU A 1 79 ? 45.943 62.548 50.996 1.00 28.98 76 GLU A C 1
ATOM 602 O O . GLU A 1 79 ? 46.653 63.344 51.583 1.00 29.26 76 GLU A O 1
ATOM 608 N N . ASN A 1 80 ? 44.688 62.817 50.614 1.00 27.85 77 ASN A N 1
ATOM 609 C CA . ASN A 1 80 ? 44.067 64.132 50.825 1.00 27.69 77 ASN A CA 1
ATOM 610 C C . ASN A 1 80 ? 42.717 63.866 51.483 1.00 26.61 77 ASN A C 1
ATOM 611 O O . ASN A 1 80 ? 41.704 63.815 50.784 1.00 25.16 77 ASN A O 1
ATOM 616 N N . PRO A 1 81 ? 42.702 63.693 52.821 1.00 26.10 78 PRO A N 1
ATOM 617 C CA . PRO A 1 81 ? 41.526 63.199 53.560 1.00 26.05 78 PRO A CA 1
ATOM 618 C C . PRO A 1 81 ? 40.271 64.085 53.458 1.00 26.41 78 PRO A C 1
ATOM 619 O O . PRO A 1 81 ? 39.155 63.584 53.645 1.00 26.89 78 PRO A O 1
ATOM 623 N N . HIS A 1 82 ? 40.454 65.368 53.140 1.00 26.18 79 HIS A N 1
ATOM 624 C CA . HIS A 1 82 ? 39.349 66.328 53.070 1.00 26.62 79 HIS A CA 1
ATOM 625 C C . HIS A 1 82 ? 38.736 66.443 51.697 1.00 26.39 79 HIS A C 1
ATOM 626 O O . HIS A 1 82 ? 37.697 67.091 51.538 1.00 26.53 79 HIS A O 1
ATOM 633 N N . LEU A 1 83 ? 39.379 65.816 50.711 1.00 25.91 80 LEU A N 1
ATOM 634 C CA . LEU A 1 83 ? 38.840 65.769 49.355 1.00 25.70 80 LEU A CA 1
ATOM 635 C C . LEU A 1 83 ? 37.361 65.345 49.386 1.00 25.37 80 LEU A C 1
ATOM 636 O O . LEU A 1 83 ? 36.992 64.354 50.030 1.00 25.79 80 LEU A O 1
ATOM 641 N N . ASP A 1 84 ? 36.521 66.125 48.730 1.00 24.60 81 ASP A N 1
ATOM 642 C CA . ASP A 1 84 ? 35.113 65.817 48.625 1.00 24.27 81 ASP A CA 1
ATOM 643 C C . ASP A 1 84 ? 34.933 64.952 47.379 1.00 23.96 81 ASP A C 1
ATOM 644 O O . ASP A 1 84 ? 35.205 65.417 46.277 1.00 24.49 81 ASP A O 1
ATOM 649 N N . VAL A 1 85 ? 34.539 63.686 47.550 1.00 23.50 82 VAL A N 1
ATOM 650 C CA . VAL A 1 85 ? 34.433 62.747 46.437 1.00 23.52 82 VAL A CA 1
ATOM 651 C C . VAL A 1 85 ? 33.017 62.165 46.380 1.00 24.22 82 VAL A C 1
ATOM 652 O O . VAL A 1 85 ? 32.530 61.588 47.370 1.00 24.71 82 VAL A O 1
ATOM 656 N N . LYS A 1 86 ? 32.350 62.342 45.242 1.00 22.94 83 LYS A N 1
ATOM 657 C CA . LYS A 1 86 ? 31.012 61.786 45.066 1.00 23.65 83 LYS A CA 1
ATOM 658 C C . LYS A 1 86 ? 30.854 61.220 43.670 1.00 23.57 83 LYS A C 1
ATOM 659 O O . LYS A 1 86 ? 31.011 61.939 42.663 1.00 22.92 83 LYS A O 1
ATOM 665 N N . VAL A 1 87 ? 30.608 59.910 43.613 1.00 22.25 84 VAL A N 1
ATOM 666 C CA . VAL A 1 87 ? 30.409 59.241 42.345 1.00 21.25 84 VAL A CA 1
ATOM 667 C C . VAL A 1 87 ? 28.954 58.774 42.314 1.00 21.52 84 VAL A C 1
ATOM 668 O O . VAL A 1 87 ? 28.553 57.950 43.133 1.00 21.00 84 VAL A O 1
ATOM 672 N N . LEU A 1 88 ? 28.182 59.306 41.376 1.00 21.71 85 LEU A N 1
ATOM 673 C CA . LEU A 1 88 ? 26.769 58.959 41.251 1.00 22.73 85 LEU A CA 1
ATOM 674 C C . LEU A 1 88 ? 26.577 58.136 39.987 1.00 22.75 85 LEU A C 1
ATOM 675 O O . LEU A 1 88 ? 26.965 58.590 38.912 1.00 23.12 85 LEU A O 1
ATOM 680 N N . ILE A 1 89 ? 26.049 56.915 40.114 1.00 21.79 86 ILE A N 1
ATOM 681 C CA . ILE A 1 89 ? 25.770 56.089 38.954 1.00 20.83 86 ILE A CA 1
ATOM 682 C C . ILE A 1 89 ? 24.345 55.554 39.054 1.00 21.78 86 ILE A C 1
ATOM 683 O O . ILE A 1 89 ? 23.695 55.706 40.087 1.00 21.58 86 ILE A O 1
ATOM 688 N N . ASP A 1 90 ? 23.847 54.929 37.999 1.00 21.87 87 ASP A N 1
ATOM 689 C CA . ASP A 1 90 ? 22.490 54.470 38.059 1.00 22.83 87 ASP A CA 1
ATOM 690 C C . ASP A 1 90 ? 22.339 53.345 39.083 1.00 23.46 87 ASP A C 1
ATOM 691 O O . ASP A 1 90 ? 23.151 52.421 39.146 1.00 23.67 87 ASP A O 1
ATOM 696 N N . TRP A 1 91 ? 21.276 53.456 39.871 1.00 23.47 88 TRP A N 1
ATOM 697 C CA . TRP A 1 91 ? 20.932 52.545 40.929 1.00 23.29 88 TRP A CA 1
ATOM 698 C C . TRP A 1 91 ? 20.652 51.120 40.458 1.00 23.64 88 TRP A C 1
ATOM 699 O O . TRP A 1 91 ? 21.082 50.145 41.090 1.00 23.43 88 TRP A O 1
ATOM 710 N N . HIS A 1 92 ? 19.915 50.985 39.367 1.00 23.38 89 HIS A N 1
ATOM 711 C CA . HIS A 1 92 ? 19.530 49.656 38.916 1.00 23.67 89 HIS A CA 1
ATOM 712 C C . HIS A 1 92 ? 20.684 48.993 38.175 1.00 23.46 89 HIS A C 1
ATOM 713 O O . HIS A 1 92 ? 20.941 47.786 38.322 1.00 22.76 89 HIS A O 1
ATOM 720 N N . ARG A 1 93 ? 21.384 49.792 37.384 1.00 23.65 90 ARG A N 1
ATOM 721 C CA . ARG A 1 93 ? 22.453 49.267 36.548 1.00 24.28 90 ARG A CA 1
ATOM 722 C C . ARG A 1 93 ? 23.619 48.736 37.386 1.00 24.65 90 ARG A C 1
ATOM 723 O O . ARG A 1 93 ? 24.237 47.747 37.015 1.00 24.41 90 ARG A O 1
ATOM 731 N N . ALA A 1 94 ? 23.906 49.399 38.504 1.00 24.84 91 ALA A N 1
ATOM 732 C CA . ALA A 1 94 ? 24.925 48.953 39.443 1.00 25.77 91 ALA A CA 1
ATOM 733 C C . ALA A 1 94 ? 24.601 47.609 40.130 1.00 26.60 91 ALA A C 1
ATOM 734 O O . ALA A 1 94 ? 25.487 46.963 40.674 1.00 26.16 91 ALA A O 1
ATOM 736 N N . GLN A 1 95 ? 23.339 47.197 40.090 1.00 28.29 92 GLN A N 1
ATOM 737 C CA . GLN A 1 95 ? 22.904 46.011 40.808 1.00 31.66 92 GLN A CA 1
ATOM 738 C C . GLN A 1 95 ? 22.434 44.871 39.903 1.00 33.84 92 GLN A C 1
ATOM 739 O O . GLN A 1 95 ? 21.672 44.021 40.333 1.00 33.87 92 GLN A O 1
ATOM 745 N N . ARG A 1 96 ? 22.886 44.862 38.652 1.00 36.97 93 ARG A N 1
ATOM 746 C CA . ARG A 1 96 ? 22.674 43.716 37.759 1.00 40.82 93 ARG A CA 1
ATOM 747 C C . ARG A 1 96 ? 23.931 43.464 36.914 1.00 43.24 93 ARG A C 1
ATOM 748 O O . ARG A 1 96 ? 24.874 44.245 36.967 1.00 44.12 93 ARG A O 1
ATOM 756 N N . ASN A 1 97 ? 23.943 42.379 36.143 1.00 46.35 94 ASN A N 1
ATOM 757 C CA . ASN A 1 97 ? 25.071 42.062 35.245 1.00 48.74 94 ASN A CA 1
ATOM 758 C C . ASN A 1 97 ? 24.779 42.416 33.780 1.00 50.52 94 ASN A C 1
ATOM 759 O O . ASN A 1 97 ? 23.627 42.712 33.427 1.00 51.18 94 ASN A O 1
ATOM 764 N N . LEU A 1 98 ? 25.818 42.394 32.937 1.00 52.35 95 LEU A N 1
ATOM 765 C CA . LEU A 1 98 ? 25.674 42.650 31.487 1.00 53.94 95 LEU A CA 1
ATOM 766 C C . LEU A 1 98 ? 24.697 41.643 30.857 1.00 54.52 95 LEU A C 1
ATOM 767 O O . LEU A 1 98 ? 24.620 40.489 31.292 1.00 54.98 95 LEU A O 1
ATOM 772 N N . LEU A 1 99 ? 23.948 42.095 29.853 1.00 55.02 96 LEU A N 1
ATOM 773 C CA . LEU A 1 99 ? 23.033 41.244 29.077 1.00 55.45 96 LEU A CA 1
ATOM 774 C C . LEU A 1 99 ? 21.847 40.731 29.890 1.00 55.66 96 LEU A C 1
ATOM 775 O O . LEU A 1 99 ? 20.696 41.011 29.554 1.00 55.83 96 LEU A O 1
ATOM 777 N N . ALA A 1 105 ? 28.766 39.610 42.966 1.00 37.12 102 ALA A N 1
ATOM 778 C CA . ALA A 1 105 ? 27.915 39.414 41.796 1.00 36.34 102 ALA A CA 1
ATOM 779 C C . ALA A 1 105 ? 27.857 40.670 40.917 1.00 35.45 102 ALA A C 1
ATOM 780 O O . ALA A 1 105 ? 28.143 40.606 39.708 1.00 36.30 102 ALA A O 1
ATOM 782 N N . THR A 1 106 ? 27.514 41.810 41.516 1.00 33.48 103 THR A N 1
ATOM 783 C CA . THR A 1 106 ? 27.284 43.050 40.746 1.00 30.50 103 THR A CA 1
ATOM 784 C C . THR A 1 106 ? 28.357 44.124 41.034 1.00 29.00 103 THR A C 1
ATOM 785 O O . THR A 1 106 ? 29.156 43.956 41.936 1.00 27.97 103 THR A O 1
ATOM 789 N N . ASN A 1 107 ? 28.319 45.226 40.278 1.00 26.64 104 ASN A N 1
ATOM 790 C CA . ASN A 1 107 ? 29.180 46.378 40.481 1.00 25.27 104 ASN A CA 1
ATOM 791 C C . ASN A 1 107 ? 29.073 46.949 41.901 1.00 24.30 104 ASN A C 1
ATOM 792 O O . ASN A 1 107 ? 30.090 47.274 42.494 1.00 23.18 104 ASN A O 1
ATOM 797 N N . ALA A 1 108 ? 27.846 47.049 42.433 1.00 24.10 105 ALA A N 1
ATOM 798 C CA . ALA A 1 108 ? 27.591 47.514 43.819 1.00 23.38 105 ALA A CA 1
ATOM 799 C C . ALA A 1 108 ? 28.316 46.676 44.872 1.00 23.59 105 ALA A C 1
ATOM 800 O O . ALA A 1 108 ? 28.966 47.228 45.794 1.00 23.03 105 ALA A O 1
ATOM 802 N N . ASP A 1 109 ? 28.248 45.349 44.725 1.00 23.53 106 ASP A N 1
ATOM 803 C CA . ASP A 1 109 ? 29.024 44.469 45.589 1.00 24.26 106 ASP A CA 1
ATOM 804 C C . ASP A 1 109 ? 30.526 44.714 45.469 1.00 23.81 106 ASP A C 1
ATOM 805 O O . ASP A 1 109 ? 31.247 44.606 46.455 1.00 23.58 106 ASP A O 1
ATOM 810 N N . TRP A 1 110 ? 31.005 45.035 44.275 1.00 23.11 107 TRP A N 1
ATOM 811 C CA . TRP A 1 110 ? 32.425 45.359 44.122 1.00 22.27 107 TRP A CA 1
ATOM 812 C C . TRP A 1 110 ? 32.773 46.724 44.738 1.00 21.92 107 TRP A C 1
ATOM 813 O O . TRP A 1 110 ? 33.865 46.867 45.264 1.00 22.15 107 TRP A O 1
ATOM 824 N N . TYR A 1 111 ? 31.876 47.717 44.697 1.00 20.70 108 TYR A N 1
ATOM 825 C CA . TYR A 1 111 ? 32.197 48.985 45.384 1.00 21.46 108 TYR A CA 1
ATOM 826 C C . TYR A 1 111 ? 32.283 48.780 46.903 1.00 21.76 108 TYR A C 1
ATOM 827 O O . TYR A 1 111 ? 33.128 49.377 47.575 1.00 21.82 108 TYR A O 1
ATOM 836 N N . CYS A 1 112 ? 31.379 47.960 47.429 1.00 21.18 109 CYS A N 1
ATOM 837 C CA . CYS A 1 112 ? 31.345 47.672 48.830 1.00 22.02 109 CYS A CA 1
ATOM 838 C C . CYS A 1 112 ? 32.653 46.945 49.213 1.00 21.70 109 CYS A C 1
ATOM 839 O O . CYS A 1 112 ? 33.303 47.294 50.197 1.00 21.18 109 CYS A O 1
ATOM 842 N N . GLU A 1 113 ? 33.065 45.996 48.382 1.00 20.94 110 GLU A N 1
ATOM 843 C CA . GLU A 1 113 ? 34.284 45.245 48.629 1.00 21.63 110 GLU A CA 1
ATOM 844 C C . GLU A 1 113 ? 35.535 46.155 48.630 1.00 21.45 110 GLU A C 1
ATOM 845 O O . GLU A 1 113 ? 36.421 46.017 49.485 1.00 22.03 110 GLU A O 1
ATOM 851 N N . GLN A 1 114 ? 35.595 47.074 47.675 1.00 21.65 111 GLN A N 1
ATOM 852 C CA . GLN A 1 114 ? 36.712 48.014 47.541 1.00 22.45 111 GLN A CA 1
ATOM 853 C C . GLN A 1 114 ? 36.809 48.954 48.732 1.00 22.09 111 GLN A C 1
ATOM 854 O O . GLN A 1 114 ? 37.902 49.233 49.239 1.00 21.42 111 GLN A O 1
ATOM 860 N N . ARG A 1 115 ? 35.665 49.462 49.155 1.00 21.67 112 ARG A N 1
ATOM 861 C CA . ARG A 1 115 ? 35.598 50.293 50.343 1.00 22.98 112 ARG A CA 1
ATOM 862 C C . ARG A 1 115 ? 36.178 49.588 51.591 1.00 23.24 112 ARG A C 1
ATOM 863 O O . ARG A 1 115 ? 37.009 50.156 52.309 1.00 23.22 112 ARG A O 1
ATOM 871 N N . GLN A 1 116 ? 35.729 48.364 51.839 1.00 23.10 113 GLN A N 1
ATOM 872 C CA . GLN A 1 116 ? 36.249 47.559 52.930 1.00 24.33 113 GLN A CA 1
ATOM 873 C C . GLN A 1 116 ? 37.755 47.301 52.812 1.00 24.29 113 GLN A C 1
ATOM 874 O O . GLN A 1 116 ? 38.471 47.371 53.806 1.00 24.25 113 GLN A O 1
ATOM 880 N N . THR A 1 117 ? 38.220 47.025 51.597 1.00 24.64 114 THR A N 1
ATOM 881 C CA . THR A 1 117 ? 39.604 46.685 51.362 1.00 25.68 114 THR A CA 1
ATOM 882 C C . THR A 1 117 ? 40.513 47.886 51.582 1.00 27.05 114 THR A C 1
ATOM 883 O O . THR A 1 117 ? 41.529 47.784 52.246 1.00 27.38 114 THR A O 1
ATOM 887 N N . TYR A 1 118 ? 40.152 49.016 51.006 1.00 28.65 115 TYR A N 1
ATOM 888 C CA . TYR A 1 118 ? 40.976 50.197 51.117 1.00 30.96 115 TYR A CA 1
ATOM 889 C C . TYR A 1 118 ? 40.924 50.833 52.498 1.00 32.08 115 TYR A C 1
ATOM 890 O O . TYR A 1 118 ? 41.800 51.642 52.831 1.00 31.87 115 TYR A O 1
ATOM 899 N N . GLN A 1 119 ? 39.919 50.433 53.288 1.00 32.81 116 GLN A N 1
ATOM 900 C CA . GLN A 1 119 ? 39.867 50.677 54.727 1.00 33.93 116 GLN A CA 1
ATOM 901 C C . GLN A 1 119 ? 40.264 52.103 55.106 1.00 34.93 116 GLN A C 1
ATOM 902 O O . GLN A 1 119 ? 41.120 52.304 55.986 1.00 34.93 116 GLN A O 1
ATOM 908 N N . LEU A 1 120 ? 39.653 53.094 54.454 1.00 36.09 117 LEU A N 1
ATOM 909 C CA . LEU A 1 120 ? 39.954 54.498 54.794 1.00 37.31 117 LEU A CA 1
ATOM 910 C C . LEU A 1 120 ? 39.520 54.795 56.249 1.00 38.62 117 LEU A C 1
ATOM 911 O O . LEU A 1 120 ? 38.477 54.265 56.706 1.00 37.92 117 LEU A O 1
ATOM 916 N N . PRO A 1 121 ? 40.324 55.621 56.981 1.00 39.52 118 PRO A N 1
ATOM 917 C CA . PRO A 1 121 ? 40.052 55.977 58.391 1.00 40.07 118 PRO A CA 1
ATOM 918 C C . PRO A 1 121 ? 38.663 56.588 58.678 1.00 40.65 118 PRO A C 1
ATOM 919 O O . PRO A 1 121 ? 38.012 56.171 59.631 1.00 41.73 118 PRO A O 1
ATOM 923 N N . ASP A 1 122 ? 38.189 57.554 57.901 1.00 40.81 119 ASP A N 1
ATOM 924 C CA . ASP A 1 122 ? 36.834 58.088 58.183 1.00 40.84 119 ASP A CA 1
ATOM 925 C C . ASP A 1 122 ? 35.728 57.271 57.477 1.00 40.80 119 ASP A C 1
ATOM 926 O O . ASP A 1 122 ? 34.537 57.564 57.587 1.00 40.18 119 ASP A O 1
ATOM 928 N N . ASP A 1 123 ? 36.150 56.239 56.751 1.00 40.86 120 ASP A N 1
ATOM 929 C CA . ASP A 1 123 ? 35.238 55.272 56.174 1.00 40.68 120 ASP A CA 1
ATOM 930 C C . ASP A 1 123 ? 34.084 55.962 55.366 1.00 39.26 120 ASP A C 1
ATOM 931 O O . ASP A 1 123 ? 32.912 55.634 55.540 1.00 39.54 120 ASP A O 1
ATOM 936 N N . PRO A 1 124 ? 34.421 56.916 54.470 1.00 37.81 121 PRO A N 1
ATOM 937 C CA . PRO A 1 124 ? 33.349 57.626 53.713 1.00 36.34 121 PRO A CA 1
ATOM 938 C C . PRO A 1 124 ? 32.598 56.748 52.716 1.00 34.55 121 PRO A C 1
ATOM 939 O O . PRO A 1 124 ? 33.115 55.710 52.288 1.00 34.12 121 PRO A O 1
ATOM 943 N N . ASN A 1 125 ? 31.372 57.139 52.379 1.00 32.60 122 ASN A N 1
ATOM 944 C CA . ASN A 1 125 ? 30.696 56.545 51.238 1.00 30.85 122 ASN A CA 1
ATOM 945 C C . ASN A 1 125 ? 31.154 57.374 50.068 1.00 29.37 122 ASN A C 1
ATOM 946 O O . ASN A 1 125 ? 31.303 58.588 50.181 1.00 29.53 122 ASN A O 1
ATOM 967 N N . PHE A 1 127 ? 30.322 56.008 46.521 1.00 25.02 124 PHE A N 1
ATOM 968 C CA . PHE A 1 127 ? 29.486 55.598 45.395 1.00 24.55 124 PHE A CA 1
ATOM 969 C C . PHE A 1 127 ? 28.036 55.617 45.789 1.00 23.15 124 PHE A C 1
ATOM 970 O O . PHE A 1 127 ? 27.649 54.961 46.751 1.00 21.86 124 PHE A O 1
ATOM 978 N N . PHE A 1 128 ? 27.240 56.347 45.022 1.00 22.42 125 PHE A N 1
ATOM 979 C CA . PHE A 1 128 ? 25.817 56.502 45.320 1.00 22.69 125 PHE A CA 1
ATOM 980 C C . PHE A 1 128 ? 24.964 56.095 44.132 1.00 22.44 125 PHE A C 1
ATOM 981 O O . PHE A 1 128 ? 25.307 56.381 42.999 1.00 22.32 125 PHE A O 1
ATOM 989 N N . GLY A 1 129 ? 23.827 55.478 44.413 1.00 21.41 126 GLY A N 1
ATOM 990 C CA . GLY A 1 129 ? 22.962 55.009 43.380 1.00 21.25 126 GLY A CA 1
ATOM 991 C C . GLY A 1 129 ? 21.740 55.888 43.241 1.00 21.77 126 GLY A C 1
ATOM 992 O O . GLY A 1 129 ? 21.054 56.154 44.241 1.00 20.94 126 GLY A O 1
ATOM 993 N N . VAL A 1 130 ? 21.479 56.316 41.992 1.00 21.49 127 VAL A N 1
ATOM 994 C CA . VAL A 1 130 ? 20.405 57.213 41.685 1.00 21.80 127 VAL A CA 1
ATOM 995 C C . VAL A 1 130 ? 19.301 56.440 40.977 1.00 22.09 127 VAL A C 1
ATOM 996 O O . VAL A 1 130 ? 19.496 55.910 39.893 1.00 22.67 127 VAL A O 1
ATOM 1000 N N . PRO A 1 131 ? 18.145 56.344 41.615 1.00 21.89 128 PRO A N 1
ATOM 1001 C CA . PRO A 1 131 ? 17.034 55.701 40.915 1.00 21.61 128 PRO A CA 1
ATOM 1002 C C . PRO A 1 131 ? 16.169 56.704 40.174 1.00 20.99 128 PRO A C 1
ATOM 1003 O O . PRO A 1 131 ? 15.384 57.439 40.793 1.00 21.20 128 PRO A O 1
ATOM 1007 N N . ILE A 1 132 ? 16.269 56.705 38.856 1.00 19.42 129 ILE A N 1
ATOM 1008 C CA . ILE A 1 132 ? 15.432 57.591 38.052 1.00 18.63 129 ILE A CA 1
ATOM 1009 C C . ILE A 1 132 ? 14.014 57.033 37.874 1.00 18.46 129 ILE A C 1
ATOM 1010 O O . ILE A 1 132 ? 13.065 57.767 37.549 1.00 18.82 129 ILE A O 1
ATOM 1015 N N . ASN A 1 133 ? 13.856 55.732 38.088 1.00 17.53 130 ASN A N 1
ATOM 1016 C CA . ASN A 1 133 ? 12.497 55.156 38.170 1.00 17.70 130 ASN A CA 1
ATOM 1017 C C . ASN A 1 133 ? 12.572 53.875 39.024 1.00 17.35 130 ASN A C 1
ATOM 1018 O O . ASN A 1 133 ? 13.672 53.446 39.399 1.00 14.63 130 ASN A O 1
ATOM 1023 N N . THR A 1 134 ? 11.414 53.332 39.373 1.00 17.01 131 THR A N 1
ATOM 1024 C CA . THR A 1 134 ? 11.324 52.097 40.154 1.00 19.22 131 THR A CA 1
ATOM 1025 C C . THR A 1 134 ? 11.761 50.845 39.359 1.00 20.26 131 THR A C 1
ATOM 1026 O O . THR A 1 134 ? 12.098 49.825 39.959 1.00 21.37 131 THR A O 1
ATOM 1030 N N . ARG A 1 135 ? 11.751 50.920 38.024 1.00 20.65 132 ARG A N 1
ATOM 1031 C CA . ARG A 1 135 ? 12.297 49.865 37.179 1.00 21.32 132 ARG A CA 1
ATOM 1032 C C . ARG A 1 135 ? 13.212 50.499 36.163 1.00 21.51 132 ARG A C 1
ATOM 1033 O O . ARG A 1 135 ? 12.861 51.516 35.571 1.00 20.97 132 ARG A O 1
ATOM 1041 N N . GLU A 1 136 ? 14.383 49.893 35.969 1.00 20.86 133 GLU A N 1
ATOM 1042 C CA . GLU A 1 136 ? 15.382 50.385 35.023 1.00 20.58 133 GLU A CA 1
ATOM 1043 C C . GLU A 1 136 ? 14.781 50.611 33.610 1.00 19.81 133 GLU A C 1
ATOM 1044 O O . GLU A 1 136 ? 15.077 51.610 32.967 1.00 19.59 133 GLU A O 1
ATOM 1050 N N A VAL A 1 137 ? 13.931 49.685 33.171 0.50 19.70 134 VAL A N 1
ATOM 1051 N N B VAL A 1 137 ? 13.928 49.708 33.140 0.50 19.40 134 VAL A N 1
ATOM 1052 C CA A VAL A 1 137 ? 13.203 49.796 31.900 0.50 19.59 134 VAL A CA 1
ATOM 1053 C CA B VAL A 1 137 ? 13.334 49.891 31.811 0.50 18.89 134 VAL A CA 1
ATOM 1054 C C A VAL A 1 137 ? 12.505 51.153 31.742 0.50 19.21 134 VAL A C 1
ATOM 1055 C C B VAL A 1 137 ? 12.520 51.197 31.720 0.50 18.86 134 VAL A C 1
ATOM 1056 O O A VAL A 1 137 ? 12.367 51.668 30.621 0.50 18.71 134 VAL A O 1
ATOM 1057 O O B VAL A 1 137 ? 12.317 51.723 30.615 0.50 18.31 134 VAL A O 1
ATOM 1064 N N . PHE A 1 138 ? 12.102 51.736 32.871 1.00 18.53 135 PHE A N 1
ATOM 1065 C CA . PHE A 1 138 ? 11.348 52.996 32.883 1.00 18.59 135 PHE A CA 1
ATOM 1066 C C . PHE A 1 138 ? 12.104 54.272 33.247 1.00 18.74 135 PHE A C 1
ATOM 1067 O O . PHE A 1 138 ? 11.503 55.317 33.385 1.00 17.72 135 PHE A O 1
ATOM 1075 N N . GLY A 1 139 ? 13.428 54.200 33.382 1.00 19.33 136 GLY A N 1
ATOM 1076 C CA . GLY A 1 139 ? 14.205 55.420 33.437 1.00 19.27 136 GLY A CA 1
ATOM 1077 C C . GLY A 1 139 ? 15.531 55.198 34.099 1.00 20.73 136 GLY A C 1
ATOM 1078 O O . GLY A 1 139 ? 15.585 54.589 35.157 1.00 20.49 136 GLY A O 1
ATOM 1079 N N . VAL A 1 140 ? 16.597 55.712 33.479 1.00 21.39 137 VAL A N 1
ATOM 1080 C CA . VAL A 1 140 ? 17.948 55.601 34.018 1.00 22.49 137 VAL A CA 1
ATOM 1081 C C . VAL A 1 140 ? 18.678 56.965 34.039 1.00 23.57 137 VAL A C 1
ATOM 1082 O O . VAL A 1 140 ? 18.279 57.929 33.378 1.00 23.14 137 VAL A O 1
ATOM 1086 N N . LEU A 1 141 ? 19.762 57.009 34.808 1.00 24.22 138 LEU A N 1
ATOM 1087 C CA . LEU A 1 141 ? 20.612 58.169 34.936 1.00 24.24 138 LEU A CA 1
ATOM 1088 C C . LEU A 1 141 ? 21.552 58.316 33.745 1.00 24.60 138 LEU A C 1
ATOM 1089 O O . LEU A 1 141 ? 22.635 57.688 33.704 1.00 26.17 138 LEU A O 1
ATOM 1094 N N . HIS A 1 142 ? 21.151 59.154 32.786 1.00 24.24 139 HIS A N 1
ATOM 1095 C CA . HIS A 1 142 ? 21.993 59.500 31.646 1.00 25.49 139 HIS A CA 1
ATOM 1096 C C . HIS A 1 142 ? 22.626 60.868 31.779 1.00 24.56 139 HIS A C 1
ATOM 1097 O O . HIS A 1 142 ? 23.175 61.368 30.795 1.00 26.08 139 HIS A O 1
ATOM 1104 N N . VAL A 1 143 ? 22.546 61.471 32.961 1.00 23.33 140 VAL A N 1
ATOM 1105 C CA . VAL A 1 143 ? 23.216 62.735 33.257 1.00 22.80 140 VAL A CA 1
ATOM 1106 C C . VAL A 1 143 ? 24.745 62.549 33.192 1.00 23.22 140 VAL A C 1
ATOM 1107 O O . VAL A 1 143 ? 25.282 61.626 33.817 1.00 23.29 140 VAL A O 1
ATOM 1111 N N . LYS A 1 144 ? 25.440 63.429 32.470 1.00 22.87 141 LYS A N 1
ATOM 1112 C CA . LYS A 1 144 ? 26.909 63.299 32.301 1.00 23.01 141 LYS A CA 1
ATOM 1113 C C . LYS A 1 144 ? 27.701 64.413 32.957 1.00 23.28 141 LYS A C 1
ATOM 1114 O O . LYS A 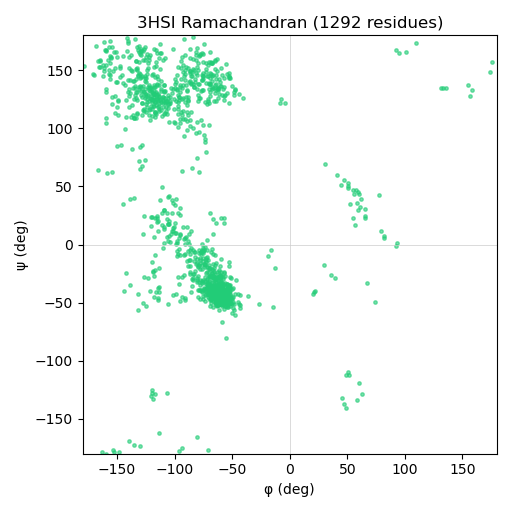1 144 ? 27.167 65.490 33.206 1.00 23.40 141 LYS A O 1
ATOM 1120 N N . GLY A 1 145 ? 28.992 64.168 33.196 1.00 23.54 142 GLY A N 1
ATOM 1121 C CA . GLY A 1 145 ? 29.910 65.224 33.624 1.00 23.62 142 GLY A CA 1
ATOM 1122 C C . GLY A 1 145 ? 30.776 64.728 34.755 1.00 24.03 142 GLY A C 1
ATOM 1123 O O . GLY A 1 145 ? 30.274 64.027 35.647 1.00 25.28 142 GLY A O 1
ATOM 1124 N N . PHE A 1 146 ? 32.080 65.006 34.680 1.00 23.09 143 PHE A N 1
ATOM 1125 C CA . PHE A 1 146 ? 32.982 64.789 35.793 1.00 22.89 143 PHE A CA 1
ATOM 1126 C C . PHE A 1 146 ? 33.460 66.174 36.187 1.00 23.24 143 PHE A C 1
ATOM 1127 O O . PHE A 1 146 ? 33.772 66.984 35.315 1.00 24.08 143 PHE A O 1
ATOM 1135 N N . VAL A 1 147 ? 33.530 66.462 37.481 1.00 22.78 144 VAL A N 1
ATOM 1136 C CA . VAL A 1 147 ? 34.112 67.715 37.913 1.00 22.86 144 VAL A CA 1
ATOM 1137 C C . VAL A 1 147 ? 35.304 67.383 38.783 1.00 22.94 144 VAL A C 1
ATOM 1138 O O . VAL A 1 147 ? 35.168 66.663 39.766 1.00 24.04 144 VAL A O 1
ATOM 1142 N N . PHE A 1 148 ? 36.464 67.890 38.394 1.00 22.46 145 PHE A N 1
ATOM 1143 C CA . PHE A 1 148 ? 37.694 67.800 39.178 1.00 22.72 145 PHE A CA 1
ATOM 1144 C C . PHE A 1 148 ? 38.097 69.221 39.527 1.00 22.88 145 PHE A C 1
ATOM 1145 O O . PHE A 1 148 ? 38.497 69.975 38.649 1.00 22.95 145 PHE A O 1
ATOM 1153 N N . ASP A 1 149 ? 37.969 69.598 40.802 1.00 23.55 146 ASP A N 1
ATOM 1154 C CA . ASP A 1 149 ? 38.160 71.008 41.227 1.00 23.48 146 ASP A CA 1
ATOM 1155 C C . ASP A 1 149 ? 37.335 72.006 40.363 1.00 23.63 146 ASP A C 1
ATOM 1156 O O . ASP A 1 149 ? 36.092 72.026 40.463 1.00 23.42 146 ASP A O 1
ATOM 1161 N N . ASP A 1 150 ? 38.000 72.811 39.524 1.00 23.15 147 ASP A N 1
ATOM 1162 C CA . ASP A 1 150 ? 37.310 73.737 38.629 1.00 23.45 147 ASP A CA 1
ATOM 1163 C C . ASP A 1 150 ? 37.319 73.288 37.151 1.00 23.55 147 ASP A C 1
ATOM 1164 O O . ASP A 1 150 ? 37.055 74.085 36.256 1.00 23.11 147 ASP A O 1
ATOM 1169 N N . THR A 1 151 ? 37.601 72.014 36.904 1.00 23.01 148 THR A N 1
ATOM 1170 C CA . THR A 1 151 ? 37.647 71.493 35.551 1.00 22.52 148 THR A CA 1
ATOM 1171 C C . THR A 1 151 ? 36.519 70.482 35.341 1.00 22.97 148 THR A C 1
ATOM 1172 O O . THR A 1 151 ? 36.340 69.542 36.115 1.00 23.32 148 THR A O 1
ATOM 1176 N N . VAL A 1 152 ? 35.757 70.696 34.284 1.00 22.25 149 VAL A N 1
ATOM 1177 C CA . VAL A 1 152 ? 34.691 69.798 33.920 1.00 21.32 149 VAL A CA 1
ATOM 1178 C C . VAL A 1 152 ? 35.232 68.948 32.785 1.00 21.32 149 VAL A C 1
ATOM 1179 O O . VAL A 1 152 ? 35.848 69.471 31.860 1.00 22.07 149 VAL A O 1
ATOM 1183 N N . LEU A 1 153 ? 35.013 67.643 32.867 1.00 20.78 150 LEU A N 1
ATOM 1184 C CA . LEU A 1 153 ? 35.304 66.750 31.786 1.00 20.98 150 LEU A CA 1
ATOM 1185 C C . LEU A 1 153 ? 33.960 66.159 31.384 1.00 22.01 150 LEU A C 1
ATOM 1186 O O . LEU A 1 153 ? 33.328 65.453 32.181 1.00 21.49 150 LEU A O 1
ATOM 1191 N N . TYR A 1 154 ? 33.508 66.479 30.164 1.00 22.12 151 TYR A N 1
ATOM 1192 C CA . TYR A 1 154 ? 32.177 66.092 29.742 1.00 21.81 151 TYR A CA 1
ATOM 1193 C C . TYR A 1 154 ? 32.261 65.083 28.614 1.00 22.12 151 TYR A C 1
ATOM 1194 O O . TYR A 1 154 ? 32.877 65.360 27.592 1.00 23.61 151 TYR A O 1
ATOM 1203 N N . SER A 1 155 ? 31.613 63.934 28.781 1.00 21.82 152 SER A N 1
ATOM 1204 C CA . SER A 1 155 ? 31.642 62.870 27.774 1.00 22.56 152 SER A CA 1
ATOM 1205 C C . SER A 1 155 ? 30.435 61.970 27.954 1.00 22.85 152 SER A C 1
ATOM 1206 O O . SER A 1 155 ? 29.858 61.931 29.017 1.00 22.56 152 SER A O 1
ATOM 1209 N N . GLY A 1 156 ? 30.050 61.232 26.920 1.00 24.01 153 GLY A N 1
ATOM 1210 C CA . GLY A 1 156 ? 28.979 60.233 27.082 1.00 24.11 153 GLY A CA 1
ATOM 1211 C C . GLY A 1 156 ? 29.474 58.910 27.643 1.00 24.20 153 GLY A C 1
ATOM 1212 O O . GLY A 1 156 ? 28.675 58.045 27.989 1.00 24.48 153 GLY A O 1
ATOM 1213 N N . ALA A 1 157 ? 30.787 58.785 27.774 1.00 24.01 154 ALA A N 1
ATOM 1214 C CA . ALA A 1 157 ? 31.428 57.530 28.166 1.00 25.11 154 ALA A CA 1
ATOM 1215 C C . ALA A 1 157 ? 31.170 57.120 29.622 1.00 25.43 154 ALA A C 1
ATOM 1216 O O . ALA A 1 157 ? 31.167 57.963 30.519 1.00 26.47 154 ALA A O 1
ATOM 1218 N N . SER A 1 158 ? 30.919 55.831 29.850 1.00 24.70 155 SER A N 1
ATOM 1219 C CA . SER A 1 158 ? 30.899 55.275 31.212 1.00 24.92 155 SER A CA 1
ATOM 1220 C C . SER A 1 158 ? 32.326 54.774 31.508 1.00 23.71 155 SER A C 1
ATOM 1221 O O . SER A 1 158 ? 33.172 54.912 30.643 1.00 22.82 155 SER A O 1
ATOM 1224 N N . ILE A 1 159 ? 32.591 54.270 32.719 1.00 23.72 156 ILE A N 1
ATOM 1225 C CA . ILE A 1 159 ? 33.932 53.739 33.080 1.00 23.91 156 ILE A CA 1
ATOM 1226 C C . ILE A 1 159 ? 33.940 52.218 32.912 1.00 24.44 156 ILE A C 1
ATOM 1227 O O . ILE A 1 159 ? 33.424 51.483 33.765 1.00 24.90 156 ILE A O 1
ATOM 1232 N N . ASN A 1 160 ? 34.520 51.762 31.803 1.00 23.96 157 ASN A N 1
ATOM 1233 C CA . ASN A 1 160 ? 34.806 50.348 31.570 1.00 22.93 157 ASN A CA 1
ATOM 1234 C C . ASN A 1 160 ? 35.982 50.245 30.628 1.00 22.27 157 ASN A C 1
ATOM 1235 O O . ASN A 1 160 ? 36.554 51.275 30.245 1.00 21.72 157 ASN A O 1
ATOM 1240 N N . ASN A 1 161 ? 36.347 49.012 30.253 1.00 22.33 158 ASN A N 1
ATOM 1241 C CA . ASN A 1 161 ? 37.542 48.760 29.437 1.00 21.59 158 ASN A CA 1
ATOM 1242 C C . ASN A 1 161 ? 37.504 49.422 28.056 1.00 21.81 158 ASN A C 1
ATOM 1243 O O . ASN A 1 161 ? 38.495 50.034 27.632 1.00 22.41 158 ASN A O 1
ATOM 1248 N N . VAL A 1 162 ? 36.382 49.292 27.347 1.00 21.36 159 VAL A N 1
ATOM 1249 C CA . VAL A 1 162 ? 36.327 49.778 25.964 1.00 21.22 159 VAL A CA 1
ATOM 1250 C C . VAL A 1 162 ? 36.270 51.323 25.879 1.00 22.42 159 VAL A C 1
ATOM 1251 O O . VAL A 1 162 ? 36.972 51.931 25.051 1.00 22.36 159 VAL A O 1
ATOM 1255 N N . TYR A 1 163 ? 35.508 51.957 26.778 1.00 22.34 160 TYR A N 1
ATOM 1256 C CA . TYR A 1 163 ? 35.457 53.407 26.827 1.00 22.33 160 TYR A CA 1
ATOM 1257 C C . TYR A 1 163 ? 36.812 54.035 27.105 1.00 22.69 160 TYR A C 1
ATOM 1258 O O . TYR A 1 163 ? 37.059 55.173 26.717 1.00 23.34 160 TYR A O 1
ATOM 1267 N N . LEU A 1 164 ? 37.684 53.292 27.771 1.00 22.50 161 LEU A N 1
ATOM 1268 C CA . LEU A 1 164 ? 38.975 53.806 28.193 1.00 22.80 161 LEU A CA 1
ATOM 1269 C C . LEU A 1 164 ? 40.120 53.194 27.397 1.00 23.04 161 LEU A C 1
ATOM 1270 O O . LEU A 1 164 ? 41.287 53.519 27.624 1.00 22.98 161 LEU A O 1
ATOM 1275 N N . HIS A 1 165 ? 39.772 52.321 26.442 1.00 24.16 162 HIS A N 1
ATOM 1276 C CA . HIS A 1 165 ? 40.753 51.709 25.510 1.00 23.50 162 HIS A CA 1
ATOM 1277 C C . HIS A 1 165 ? 41.819 50.974 26.309 1.00 22.93 162 HIS A C 1
ATOM 1278 O O . HIS A 1 165 ? 43.029 51.109 26.067 1.00 21.46 162 HIS A O 1
ATOM 1285 N N . GLN A 1 166 ? 41.345 50.193 27.277 1.00 23.34 163 GLN A N 1
ATOM 1286 C CA . GLN A 1 166 ? 42.244 49.503 28.204 1.00 23.67 163 GLN A CA 1
ATOM 1287 C C . GLN A 1 166 ? 43.119 48.502 27.478 1.00 24.05 163 GLN A C 1
ATOM 1288 O O . GLN A 1 166 ? 44.294 48.368 27.806 1.00 23.99 163 GLN A O 1
ATOM 1294 N N . PHE A 1 167 ? 42.545 47.802 26.497 1.00 24.28 164 PHE A N 1
ATOM 1295 C CA . PHE A 1 167 ? 43.283 46.777 25.729 1.00 25.27 164 PHE A CA 1
ATOM 1296 C C . PHE A 1 167 ? 43.291 47.149 24.232 1.00 25.43 164 PHE A C 1
ATOM 1297 O O . PHE A 1 167 ? 43.619 48.296 23.919 1.00 26.69 164 PHE A O 1
ATOM 1305 N N . GLU A 1 168 ? 42.946 46.239 23.324 1.00 25.09 165 GLU A N 1
ATOM 1306 C CA . GLU A 1 168 ? 42.958 46.586 21.890 1.00 25.92 165 GLU A CA 1
ATOM 1307 C C . GLU A 1 168 ? 41.671 47.286 21.425 1.00 26.63 165 GLU A C 1
ATOM 1308 O O . GLU A 1 168 ? 41.681 48.112 20.513 1.00 27.84 165 GLU A O 1
ATOM 1310 N N . LYS A 1 169 ? 40.566 46.976 22.089 1.00 26.60 166 LYS A N 1
ATOM 1311 C CA . LYS A 1 169 ? 39.264 47.445 21.688 1.00 26.01 166 LYS A CA 1
ATOM 1312 C C . LYS A 1 169 ? 38.896 48.783 22.328 1.00 24.70 166 LYS A C 1
ATOM 1313 O O . LYS A 1 169 ? 39.118 49.011 23.523 1.00 24.55 166 LYS A O 1
ATOM 1319 N N . TYR A 1 170 ? 38.318 49.674 21.531 1.00 23.56 167 TYR A N 1
ATOM 1320 C CA . TYR A 1 170 ? 37.742 50.883 22.093 1.00 22.28 167 TYR A CA 1
ATOM 1321 C C . TYR A 1 170 ? 36.273 51.038 21.706 1.00 22.08 167 TYR A C 1
ATOM 1322 O O . TYR A 1 170 ? 35.762 50.346 20.819 1.00 21.67 167 TYR A O 1
ATOM 1331 N N . ARG A 1 171 ? 35.596 51.923 22.435 1.00 22.11 168 ARG A N 1
ATOM 1332 C CA . ARG A 1 171 ? 34.222 52.297 22.185 1.00 21.57 168 ARG A CA 1
ATOM 1333 C C . ARG A 1 171 ? 34.285 53.810 22.044 1.00 22.41 168 ARG A C 1
ATOM 1334 O O . ARG A 1 171 ? 34.728 54.517 22.950 1.00 23.09 168 ARG A O 1
ATOM 1342 N N . TYR A 1 172 ? 33.864 54.301 20.892 1.00 21.85 169 TYR A N 1
ATOM 1343 C CA . TYR A 1 172 ? 34.201 55.652 20.462 1.00 22.63 169 TYR A CA 1
ATOM 1344 C C . TYR A 1 172 ? 33.179 56.624 20.984 1.00 22.74 169 TYR A C 1
ATOM 1345 O O . TYR A 1 172 ? 31.996 56.474 20.720 1.00 22.60 169 TYR A O 1
ATOM 1354 N N . ASP A 1 173 ? 33.656 57.617 21.722 1.00 23.36 170 ASP A N 1
ATOM 1355 C CA . ASP A 1 173 ? 32.813 58.666 22.267 1.00 24.59 170 ASP A CA 1
ATOM 1356 C C . ASP A 1 173 ? 33.403 60.050 21.958 1.00 24.34 170 ASP A C 1
ATOM 1357 O O . ASP A 1 173 ? 34.381 60.155 21.203 1.00 24.34 170 ASP A O 1
ATOM 1362 N N . ARG A 1 174 ? 32.795 61.092 22.516 1.00 23.70 171 ARG A N 1
ATOM 1363 C CA . ARG A 1 174 ? 33.352 62.457 22.486 1.00 23.60 171 ARG A CA 1
ATOM 1364 C C . ARG A 1 174 ? 33.678 62.925 23.901 1.00 22.76 171 ARG A C 1
ATOM 1365 O O . ARG A 1 174 ? 33.049 62.482 24.852 1.00 22.02 171 ARG A O 1
ATOM 1373 N N . TYR A 1 175 ? 34.644 63.834 24.012 1.00 22.31 172 TYR A N 1
ATOM 1374 C CA . TYR A 1 175 ? 35.233 64.251 25.286 1.00 22.81 172 TYR A CA 1
ATOM 1375 C C . TYR A 1 175 ? 35.696 65.708 25.186 1.00 23.30 172 TYR A C 1
ATOM 1376 O O . TYR A 1 175 ? 36.596 66.046 24.367 1.00 22.26 172 TYR A O 1
ATOM 1385 N N . GLN A 1 176 ? 35.094 66.549 26.028 1.00 22.90 173 GLN A N 1
ATOM 1386 C CA . GLN A 1 176 ? 35.439 67.963 26.119 1.00 23.81 173 GLN A CA 1
ATOM 1387 C C . GLN A 1 176 ? 35.848 68.302 27.541 1.00 24.02 173 GLN A C 1
ATOM 1388 O O . GLN A 1 176 ? 35.193 67.884 28.495 1.00 24.17 173 GLN A O 1
ATOM 1394 N N . LYS A 1 177 ? 36.938 69.047 27.653 1.00 24.34 174 LYS A N 1
ATOM 1395 C CA . LYS A 1 177 ? 37.488 69.506 28.914 1.00 25.49 174 LYS A CA 1
ATOM 1396 C C . LYS A 1 177 ? 37.213 71.005 28.988 1.00 25.54 174 LYS A C 1
ATOM 1397 O O . LYS A 1 177 ? 37.613 71.751 28.094 1.00 25.66 174 LYS A O 1
ATOM 1403 N N . ILE A 1 178 ? 36.501 71.441 30.021 1.00 25.87 175 ILE A N 1
ATOM 1404 C CA . ILE A 1 178 ? 36.261 72.865 30.233 1.00 26.45 175 ILE A CA 1
ATOM 1405 C C . ILE A 1 178 ? 36.746 73.285 31.634 1.00 26.64 175 ILE A C 1
ATOM 1406 O O . ILE A 1 178 ? 36.252 72.779 32.624 1.00 26.79 175 ILE A O 1
ATOM 1411 N N . THR A 1 179 ? 37.714 74.194 31.696 1.00 26.50 176 THR A N 1
ATOM 1412 C CA . THR A 1 179 ? 38.136 74.794 32.950 1.00 27.58 176 THR A CA 1
ATOM 1413 C C . THR A 1 179 ? 37.488 76.180 33.120 1.00 26.90 176 THR A C 1
ATOM 1414 O O . THR A 1 179 ? 37.873 77.155 32.469 1.00 26.74 176 THR A O 1
ATOM 1418 N N . HIS A 1 180 ? 36.483 76.234 33.979 1.00 26.03 177 HIS A N 1
ATOM 1419 C CA . HIS A 1 180 ? 35.778 77.455 34.336 1.00 26.05 177 HIS A CA 1
ATOM 1420 C C . HIS A 1 180 ? 35.091 77.177 35.676 1.00 24.95 177 HIS A C 1
ATOM 1421 O O . HIS A 1 180 ? 34.130 76.399 35.730 1.00 25.17 177 HIS A O 1
ATOM 1428 N N . ALA A 1 181 ? 35.589 77.797 36.743 1.00 24.28 178 ALA A N 1
ATOM 1429 C CA . ALA A 1 181 ? 35.068 77.593 38.095 1.00 24.08 178 ALA A CA 1
ATOM 1430 C C . ALA A 1 181 ? 33.552 77.796 38.228 1.00 23.53 178 ALA A C 1
ATOM 1431 O O . ALA A 1 181 ? 32.919 77.067 38.971 1.00 23.66 178 ALA A O 1
ATOM 1433 N N . GLU A 1 182 ? 32.971 78.737 37.496 1.00 23.18 179 GLU A N 1
ATOM 1434 C CA . GLU A 1 182 ? 31.522 78.953 37.581 1.00 24.57 179 GLU A CA 1
ATOM 1435 C C . GLU A 1 182 ? 30.736 77.792 36.985 1.00 23.65 179 GLU A C 1
ATOM 1436 O O . GLU A 1 182 ? 29.744 77.358 37.555 1.00 24.21 179 GLU A O 1
ATOM 1442 N N . LEU A 1 183 ? 31.186 77.270 35.845 1.00 22.84 180 LEU A N 1
ATOM 1443 C CA . LEU A 1 183 ? 30.547 76.094 35.255 1.00 21.94 180 LEU A CA 1
ATOM 1444 C C . LEU A 1 183 ? 30.666 74.882 36.182 1.00 21.60 180 LEU A C 1
ATOM 1445 O O . LEU A 1 183 ? 29.704 74.119 36.370 1.00 21.58 180 LEU A O 1
ATOM 1450 N N . ALA A 1 184 ? 31.883 74.700 36.679 1.00 21.00 181 ALA A N 1
ATOM 1451 C CA . ALA A 1 184 ? 32.225 73.681 37.640 1.00 21.35 181 ALA A CA 1
ATOM 1452 C C . ALA A 1 184 ? 31.321 73.776 38.870 1.00 21.51 181 ALA A C 1
ATOM 1453 O O . ALA A 1 184 ? 30.750 72.774 39.291 1.00 21.86 181 ALA A O 1
ATOM 1455 N N . ASP A 1 185 ? 31.166 74.980 39.410 1.00 21.15 182 ASP A N 1
ATOM 1456 C CA . ASP A 1 185 ? 30.291 75.195 40.539 1.00 21.92 182 ASP A CA 1
ATOM 1457 C C . ASP A 1 185 ? 28.841 74.859 40.228 1.00 21.49 182 ASP A C 1
ATOM 1458 O O . ASP A 1 185 ? 28.140 74.329 41.069 1.00 21.42 182 ASP A O 1
ATOM 1463 N N . SER A 1 186 ? 28.398 75.208 39.031 1.00 22.02 183 SER A N 1
ATOM 1464 C CA . SER A 1 186 ? 26.998 75.089 38.661 1.00 22.45 183 SER A CA 1
ATOM 1465 C C . SER A 1 186 ? 26.639 73.620 38.674 1.00 22.74 183 SER A C 1
ATOM 1466 O O . SER A 1 186 ? 25.576 73.210 39.199 1.00 22.07 183 SER A O 1
ATOM 1477 N N . VAL A 1 188 ? 28.370 71.065 40.228 1.00 22.91 185 VAL A N 1
ATOM 1478 C CA . VAL A 1 188 ? 28.427 70.521 41.600 1.00 22.45 185 VAL A CA 1
ATOM 1479 C C . VAL A 1 188 ? 27.184 70.900 42.400 1.00 22.64 185 VAL A C 1
ATOM 1480 O O . VAL A 1 188 ? 26.634 70.090 43.155 1.00 22.65 185 VAL A O 1
ATOM 1484 N N . ASN A 1 189 ? 26.740 72.137 42.237 1.00 22.59 186 ASN A N 1
ATOM 1485 C CA . ASN A 1 189 ? 25.538 72.601 42.937 1.00 23.24 186 ASN A CA 1
ATOM 1486 C C . ASN A 1 189 ? 24.296 71.823 42.534 1.00 22.27 186 ASN A C 1
ATOM 1487 O O . ASN A 1 189 ? 23.443 71.520 43.370 1.00 22.79 186 ASN A O 1
ATOM 1492 N N . PHE A 1 190 ? 24.189 71.521 41.247 1.00 21.61 187 PHE A N 1
ATOM 1493 C CA . PHE A 1 190 ? 23.085 70.735 40.753 1.00 21.17 187 PHE A CA 1
ATOM 1494 C C . PHE A 1 190 ? 23.135 69.360 41.355 1.00 20.72 187 PHE A C 1
ATOM 1495 O O . PHE A 1 190 ? 22.112 68.785 41.705 1.00 20.04 187 PHE A O 1
ATOM 1503 N N . ILE A 1 191 ? 24.348 68.811 41.417 1.00 21.12 188 ILE A N 1
ATOM 1504 C CA . ILE A 1 191 ? 24.531 67.480 41.923 1.00 21.67 188 ILE A CA 1
ATOM 1505 C C . ILE A 1 191 ? 24.105 67.484 43.380 1.00 23.21 188 ILE A C 1
ATOM 1506 O O . ILE A 1 191 ? 23.288 66.648 43.786 1.00 22.71 188 ILE A O 1
ATOM 1511 N N . ASN A 1 192 ? 24.619 68.442 44.159 1.00 24.72 189 ASN A N 1
ATOM 1512 C CA . ASN A 1 192 ? 24.223 68.548 45.568 1.00 26.43 189 ASN A CA 1
ATOM 1513 C C . ASN A 1 192 ? 22.739 68.842 45.801 1.00 26.71 189 ASN A C 1
ATOM 1514 O O . ASN A 1 192 ? 22.117 68.193 46.641 1.00 27.01 189 ASN A O 1
ATOM 1519 N N . ASP A 1 193 ? 22.201 69.809 45.060 1.00 26.69 190 ASP A N 1
ATOM 1520 C CA . ASP A 1 193 ? 20.852 70.319 45.286 1.00 27.53 190 ASP A CA 1
ATOM 1521 C C . ASP A 1 193 ? 19.757 69.427 44.756 1.00 26.95 190 ASP A C 1
ATOM 1522 O O . ASP A 1 193 ? 18.742 69.312 45.407 1.00 27.78 190 ASP A O 1
ATOM 1527 N N . TYR A 1 194 ? 19.942 68.819 43.588 1.00 25.68 191 TYR A N 1
ATOM 1528 C CA . TYR A 1 194 ? 18.864 68.024 43.000 1.00 25.46 191 TYR A CA 1
ATOM 1529 C C . TYR A 1 194 ? 19.123 66.535 42.895 1.00 25.35 191 TYR A C 1
ATOM 1530 O O . TYR A 1 194 ? 18.223 65.733 43.124 1.00 25.62 191 TYR A O 1
ATOM 1539 N N . LEU A 1 195 ? 20.330 66.149 42.532 1.00 24.84 192 LEU A N 1
ATOM 1540 C CA . LEU A 1 195 ? 20.542 64.724 42.346 1.00 26.61 192 LEU A CA 1
ATOM 1541 C C . LEU A 1 195 ? 20.647 63.995 43.672 1.00 26.77 192 LEU A C 1
ATOM 1542 O O . LEU A 1 195 ? 20.014 62.981 43.845 1.00 27.82 192 LEU A O 1
ATOM 1547 N N . LEU A 1 196 ? 21.385 64.551 44.614 1.00 27.41 193 LEU A N 1
ATOM 1548 C CA . LEU A 1 196 ? 21.648 63.870 45.892 1.00 28.52 193 LEU A CA 1
ATOM 1549 C C . LEU A 1 196 ? 20.563 64.062 46.930 1.00 28.89 193 LEU A C 1
ATOM 1550 O O . LEU A 1 196 ? 20.799 64.689 47.947 1.00 29.49 193 LEU A O 1
ATOM 1555 N N . ASP A 1 197 ? 19.367 63.546 46.682 1.00 28.65 194 ASP A N 1
ATOM 1556 C CA . ASP A 1 197 ? 18.360 63.589 47.706 1.00 27.90 194 ASP A CA 1
ATOM 1557 C C . ASP A 1 197 ? 18.405 62.242 48.436 1.00 27.59 194 ASP A C 1
ATOM 1558 O O . ASP A 1 197 ? 17.994 61.202 47.906 1.00 26.45 194 ASP A O 1
ATOM 1563 N N . PHE A 1 198 ? 18.907 62.273 49.667 1.00 27.11 195 PHE A N 1
ATOM 1564 C CA . PHE A 1 198 ? 19.171 61.046 50.408 1.00 26.69 195 PHE A CA 1
ATOM 1565 C C . PHE A 1 198 ? 17.902 60.315 50.886 1.00 26.42 195 PHE A C 1
ATOM 1566 O O . PHE A 1 198 ? 17.984 59.212 51.435 1.00 26.12 195 PHE A O 1
ATOM 1574 N N . SER A 1 199 ? 16.743 60.926 50.652 1.00 25.87 196 SER A N 1
ATOM 1575 C CA . SER A 1 199 ? 15.455 60.216 50.782 1.00 25.99 196 SER A CA 1
ATOM 1576 C C . SER A 1 199 ? 15.357 59.119 49.719 1.00 26.21 196 SER A C 1
ATOM 1577 O O . SER A 1 199 ? 14.844 58.035 49.995 1.00 27.09 196 SER A O 1
ATOM 1579 N N . ALA A 1 200 ? 15.862 59.386 48.509 1.00 25.43 197 ALA A N 1
ATOM 1580 C CA . ALA A 1 200 ? 15.781 58.400 47.422 1.00 24.38 197 ALA A CA 1
ATOM 1581 C C . ALA A 1 200 ? 17.103 57.805 46.940 1.00 23.66 197 ALA A C 1
ATOM 1582 O O . ALA A 1 200 ? 17.082 56.743 46.353 1.00 23.55 197 ALA A O 1
ATOM 1584 N N . VAL A 1 201 ? 18.225 58.479 47.202 1.00 22.70 198 VAL A N 1
ATOM 1585 C CA . VAL A 1 201 ? 19.554 58.075 46.717 1.00 22.83 198 VAL A CA 1
ATOM 1586 C C . VAL A 1 201 ? 20.351 57.402 47.820 1.00 22.66 198 VAL A C 1
ATOM 1587 O O . VAL A 1 201 ? 20.456 57.937 48.900 1.00 23.24 198 VAL A O 1
ATOM 1591 N N . TYR A 1 202 ? 20.928 56.242 47.526 1.00 23.03 199 TYR A N 1
ATOM 1592 C CA . TYR A 1 202 ? 21.555 55.401 48.525 1.00 23.60 199 TYR A CA 1
ATOM 1593 C C . TYR A 1 202 ? 22.981 55.072 48.176 1.00 23.75 199 TYR A C 1
ATOM 1594 O O . TYR A 1 202 ? 23.312 54.872 47.020 1.00 22.22 199 TYR A O 1
ATOM 1603 N N . PRO A 1 203 ? 23.860 55.079 49.189 1.00 25.06 200 PRO A N 1
ATOM 1604 C CA . PRO A 1 203 ? 25.247 54.672 48.914 1.00 25.77 200 PRO A CA 1
ATOM 1605 C C . PRO A 1 203 ? 25.270 53.217 48.386 1.00 26.39 200 PRO A C 1
ATOM 1606 O O . PRO A 1 203 ? 24.557 52.355 48.891 1.00 25.75 200 PRO A O 1
ATOM 1610 N N . LEU A 1 204 ? 26.053 52.956 47.348 1.00 27.73 201 LEU A N 1
ATOM 1611 C CA . LEU A 1 204 ? 26.068 51.617 46.772 1.00 28.55 201 LEU A CA 1
ATOM 1612 C C . LEU A 1 204 ? 27.078 50.719 47.457 1.00 28.87 201 LEU A C 1
ATOM 1613 O O . LEU A 1 204 ? 26.952 49.494 47.388 1.00 29.12 201 LEU A O 1
ATOM 1618 N N . ASP A 1 205 ? 28.030 51.336 48.159 1.00 28.93 202 ASP A N 1
ATOM 1619 C CA . ASP A 1 205 ? 29.212 50.644 48.658 1.00 29.17 202 ASP A CA 1
ATOM 1620 C C . ASP A 1 205 ? 29.077 50.261 50.132 1.00 29.86 202 ASP A C 1
ATOM 1621 O O . ASP A 1 205 ? 30.040 50.350 50.893 1.00 30.74 202 ASP A O 1
ATOM 1626 N N . VAL A 1 206 ? 27.886 49.837 50.526 1.00 30.46 203 VAL A N 1
ATOM 1627 C CA . VAL A 1 206 ? 27.620 49.338 51.878 1.00 31.11 203 VAL A CA 1
ATOM 1628 C C . VAL A 1 206 ? 27.217 47.865 51.821 1.00 31.42 203 VAL A C 1
ATOM 1629 O O . VAL A 1 206 ? 26.908 47.339 50.769 1.00 32.13 203 VAL A O 1
ATOM 1633 N N . THR A 1 207 ? 27.197 47.202 52.960 1.00 31.81 204 THR A N 1
ATOM 1634 C CA . THR A 1 207 ? 26.826 45.802 52.998 1.00 32.39 204 THR A CA 1
ATOM 1635 C C . THR A 1 207 ? 25.309 45.627 52.902 1.00 33.54 204 THR A C 1
ATOM 1636 O O . THR A 1 207 ? 24.845 44.563 52.532 1.00 34.57 204 THR A O 1
ATOM 1640 N N . ASN A 1 208 ? 24.530 46.650 53.225 1.00 34.05 205 ASN A N 1
ATOM 1641 C CA . ASN A 1 208 ? 23.111 46.410 53.442 1.00 35.32 205 ASN A CA 1
ATOM 1642 C C . ASN A 1 208 ? 22.194 47.372 52.674 1.00 34.50 205 ASN A C 1
ATOM 1643 O O . ASN A 1 208 ? 21.462 48.133 53.285 1.00 34.78 205 ASN A O 1
ATOM 1648 N N . ARG A 1 209 ? 22.225 47.303 51.339 1.00 33.44 206 ARG A N 1
ATOM 1649 C CA . ARG A 1 209 ? 21.431 48.194 50.479 1.00 32.31 206 ARG A CA 1
ATOM 1650 C C . ARG A 1 209 ? 19.950 47.857 50.589 1.00 31.37 206 ARG A C 1
ATOM 1651 O O . ARG A 1 209 ? 19.613 46.674 50.592 1.00 31.18 206 ARG A O 1
ATOM 1659 N N . PRO A 1 210 ? 19.066 48.883 50.656 1.00 30.41 207 PRO A N 1
ATOM 1660 C CA . PRO A 1 210 ? 17.623 48.615 50.623 1.00 29.83 207 PRO A CA 1
ATOM 1661 C C . PRO A 1 210 ? 17.223 47.952 49.321 1.00 29.82 207 PRO A C 1
ATOM 1662 O O . PRO A 1 210 ? 17.767 48.251 48.280 1.00 29.73 207 PRO A O 1
ATOM 1666 N N . ARG A 1 211 ? 16.299 47.018 49.377 1.00 30.65 208 ARG A N 1
ATOM 1667 C CA . ARG A 1 211 ? 15.712 46.555 48.146 1.00 32.04 208 ARG A CA 1
ATOM 1668 C C . ARG A 1 211 ? 14.855 47.688 47.597 1.00 31.58 208 ARG A C 1
ATOM 1669 O O . ARG A 1 211 ? 14.326 48.504 48.371 1.00 31.11 208 ARG A O 1
ATOM 1677 N N . THR A 1 212 ? 14.771 47.777 46.269 1.00 31.15 209 THR A N 1
ATOM 1678 C CA . THR A 1 212 ? 13.982 48.854 45.661 1.00 30.78 209 THR A CA 1
ATOM 1679 C C . THR A 1 212 ? 12.482 48.784 46.098 1.00 30.57 209 THR A C 1
ATOM 1680 O O . THR A 1 212 ? 11.814 49.816 46.205 1.00 30.09 209 THR A O 1
ATOM 1684 N N . LYS A 1 213 ? 12.007 47.577 46.434 1.00 30.43 210 LYS A N 1
ATOM 1685 C CA . LYS A 1 213 ? 10.683 47.351 47.058 1.00 30.49 210 LYS A CA 1
ATOM 1686 C C . LYS A 1 213 ? 10.439 48.261 48.277 1.00 30.19 210 LYS A C 1
ATOM 1687 O O . LYS A 1 213 ? 9.320 48.760 48.476 1.00 29.91 210 LYS A O 1
ATOM 1693 N N . GLU A 1 214 ? 11.486 48.489 49.073 1.00 29.24 211 GLU A N 1
ATOM 1694 C CA . GLU A 1 214 ? 11.341 49.246 50.307 1.00 29.11 211 GLU A CA 1
ATOM 1695 C C . GLU A 1 214 ? 11.322 50.755 50.087 1.00 28.28 211 GLU A C 1
ATOM 1696 O O . GLU A 1 214 ? 11.004 51.502 51.001 1.00 28.14 211 GLU A O 1
ATOM 1702 N N . ILE A 1 215 ? 11.686 51.203 48.892 1.00 26.64 212 ILE A N 1
ATOM 1703 C CA . ILE A 1 215 ? 11.910 52.627 48.660 1.00 25.80 212 ILE A CA 1
ATOM 1704 C C . ILE A 1 215 ? 11.117 53.137 47.468 1.00 24.89 212 ILE A C 1
ATOM 1705 O O . ILE A 1 215 ? 11.303 54.262 47.022 1.00 23.26 212 ILE A O 1
ATOM 1710 N N . ARG A 1 216 ? 10.239 52.278 46.964 1.00 24.87 213 ARG A N 1
ATOM 1711 C CA . ARG A 1 216 ? 9.363 52.578 45.833 1.00 25.57 213 ARG A CA 1
ATOM 1712 C C . ARG A 1 216 ? 8.720 53.978 45.922 1.00 24.93 213 ARG A C 1
ATOM 1713 O O . ARG A 1 216 ? 8.796 54.762 44.977 1.00 24.34 213 ARG A O 1
ATOM 1721 N N . GLY A 1 217 ? 8.101 54.286 47.053 1.00 24.60 214 GLY A N 1
ATOM 1722 C CA . GLY A 1 217 ? 7.382 55.569 47.210 1.00 24.73 214 GLY A CA 1
ATOM 1723 C C . GLY A 1 217 ? 8.345 56.75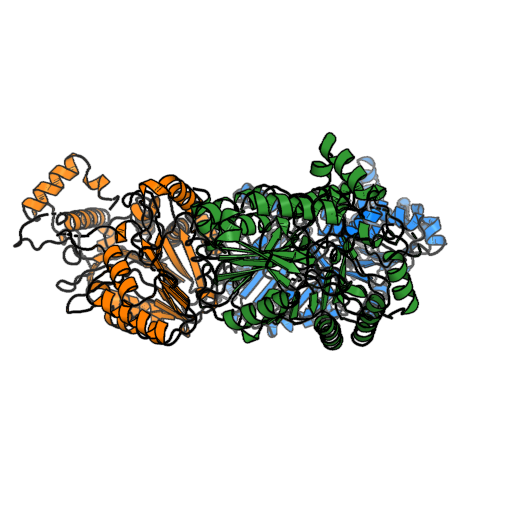4 47.142 1.00 24.27 214 GLY A C 1
ATOM 1724 O O . GLY A 1 217 ? 8.017 57.802 46.599 1.00 24.57 214 GLY A O 1
ATOM 1725 N N . ASN A 1 218 ? 9.538 56.572 47.704 1.00 23.49 215 ASN A N 1
ATOM 1726 C CA . ASN A 1 218 ? 10.592 57.585 47.688 1.00 22.87 215 ASN A CA 1
ATOM 1727 C C . ASN A 1 218 ? 11.091 57.867 46.278 1.00 21.95 215 ASN A C 1
ATOM 1728 O O . ASN A 1 218 ? 11.294 59.025 45.907 1.00 21.13 215 ASN A O 1
ATOM 1733 N N . ILE A 1 219 ? 11.274 56.800 45.499 1.00 20.73 216 ILE A N 1
ATOM 1734 C CA . ILE A 1 219 ? 11.739 56.930 44.127 1.00 19.91 216 ILE A CA 1
ATOM 1735 C C . ILE A 1 219 ? 10.695 57.704 43.303 1.00 19.68 216 ILE A C 1
ATOM 1736 O O . ILE A 1 219 ? 11.014 58.689 42.648 1.00 19.23 216 ILE A O 1
ATOM 1741 N N . ARG A 1 220 ? 9.440 57.282 43.355 1.00 19.42 217 ARG A N 1
ATOM 1742 C CA . ARG A 1 220 ? 8.397 58.021 42.659 1.00 20.50 217 ARG A CA 1
ATOM 1743 C C . ARG A 1 220 ? 8.378 59.513 43.024 1.00 20.53 217 ARG A C 1
ATOM 1744 O O . ARG A 1 220 ? 8.369 60.355 42.125 1.00 20.84 217 ARG A O 1
ATOM 1752 N N . ALA A 1 221 ? 8.416 59.846 44.316 1.00 20.12 218 ALA A N 1
ATOM 1753 C CA . ALA A 1 221 ? 8.444 61.249 44.749 1.00 19.98 218 ALA A CA 1
ATOM 1754 C C . ALA A 1 221 ? 9.699 61.959 44.255 1.00 20.19 218 ALA A C 1
ATOM 1755 O O . ALA A 1 221 ? 9.649 63.103 43.806 1.00 20.43 218 ALA A O 1
ATOM 1757 N N . TYR A 1 222 ? 10.834 61.279 44.337 1.00 19.39 219 TYR A N 1
ATOM 1758 C CA . TYR A 1 222 ? 12.059 61.844 43.851 1.00 19.29 219 TYR A CA 1
ATOM 1759 C C . TYR A 1 222 ? 12.022 62.110 42.353 1.00 19.81 219 TYR A C 1
ATOM 1760 O O . TYR A 1 222 ? 12.467 63.161 41.896 1.00 19.59 219 TYR A O 1
ATOM 1769 N N . ARG A 1 223 ? 11.497 61.155 41.587 1.00 19.92 220 ARG A N 1
ATOM 1770 C CA . ARG A 1 223 ? 11.457 61.307 40.133 1.00 20.03 220 ARG A CA 1
ATOM 1771 C C . ARG A 1 223 ? 10.599 62.518 39.762 1.00 20.74 220 ARG A C 1
ATOM 1772 O O . ARG A 1 223 ? 11.016 63.334 38.930 1.00 20.03 220 ARG A O 1
ATOM 1780 N N . LYS A 1 224 ? 9.408 62.610 40.366 1.00 20.53 221 LYS A N 1
ATOM 1781 C CA . LYS A 1 224 ? 8.482 63.688 40.061 1.00 22.26 221 LYS A CA 1
ATOM 1782 C C . LYS A 1 224 ? 9.088 65.060 40.386 1.00 22.87 221 LYS A C 1
ATOM 1783 O O . LYS A 1 224 ? 8.929 66.016 39.622 1.00 22.79 221 LYS A O 1
ATOM 1789 N N . ASP A 1 225 ? 9.802 65.137 41.500 1.00 23.91 222 ASP A N 1
ATOM 1790 C CA . ASP A 1 225 ? 10.398 66.385 41.973 1.00 25.43 222 ASP A CA 1
ATOM 1791 C C . ASP A 1 225 ? 11.518 66.860 41.068 1.00 24.74 222 ASP A C 1
ATOM 1792 O O . ASP A 1 225 ? 11.595 68.028 40.685 1.00 25.24 222 ASP A O 1
ATOM 1797 N N . LEU A 1 226 ? 12.390 65.933 40.729 1.00 24.48 223 LEU A N 1
ATOM 1798 C CA . LEU A 1 226 ? 13.479 66.186 39.795 1.00 23.87 223 LEU A CA 1
ATOM 1799 C C . LEU A 1 226 ? 12.961 66.550 38.374 1.00 23.12 223 LEU A C 1
ATOM 1800 O O . LEU A 1 226 ? 13.412 67.513 37.763 1.00 22.97 223 LEU A O 1
ATOM 1805 N N . ALA A 1 227 ? 11.998 65.795 37.852 1.00 22.94 224 ALA A N 1
ATOM 1806 C CA . ALA A 1 227 ? 11.415 66.108 36.558 1.00 23.56 224 ALA A CA 1
ATOM 1807 C C . ALA A 1 227 ? 10.952 67.570 36.562 1.00 23.97 224 ALA A C 1
ATOM 1808 O O . ALA A 1 227 ? 11.064 68.283 35.577 1.00 24.38 224 ALA A O 1
ATOM 1810 N N . GLN A 1 228 ? 10.439 68.022 37.684 1.00 23.90 225 GLN A N 1
ATOM 1811 C CA . GLN A 1 228 ? 9.695 69.269 37.660 1.00 25.04 225 GLN A CA 1
ATOM 1812 C C . GLN A 1 228 ? 10.583 70.448 38.074 1.00 24.06 225 GLN A C 1
ATOM 1813 O O . GLN A 1 228 ? 10.342 71.559 37.654 1.00 23.69 225 GLN A O 1
ATOM 1819 N N . ASN A 1 229 ? 11.601 70.195 38.896 1.00 23.42 226 ASN A N 1
ATOM 1820 C CA . ASN A 1 229 ? 12.359 71.286 39.507 1.00 23.69 226 ASN A CA 1
ATOM 1821 C C . ASN A 1 229 ? 13.823 71.317 39.149 1.00 23.33 226 ASN A C 1
ATOM 1822 O O . ASN A 1 229 ? 14.436 72.359 39.225 1.00 22.84 226 ASN A O 1
ATOM 1827 N N . GLY A 1 230 ? 14.382 70.172 38.763 1.00 23.35 227 GLY A N 1
ATOM 1828 C CA . GLY A 1 230 ? 15.821 70.092 38.452 1.00 23.40 227 GLY A CA 1
ATOM 1829 C C . GLY A 1 230 ? 16.199 71.094 37.383 1.00 23.55 227 GLY A C 1
ATOM 1830 O O . GLY A 1 230 ? 15.530 71.175 36.349 1.00 23.41 227 GLY A O 1
ATOM 1831 N N . GLU A 1 231 ? 17.231 71.894 37.653 1.00 23.15 228 GLU A N 1
ATOM 1832 C CA . GLU A 1 231 ? 17.784 72.802 36.662 1.00 23.84 228 GLU A CA 1
ATOM 1833 C C . GLU A 1 231 ? 19.131 73.264 37.145 1.00 23.64 228 GLU A C 1
ATOM 1834 O O . GLU A 1 231 ? 19.397 73.200 38.336 1.00 24.60 228 GLU A O 1
ATOM 1840 N N . TYR A 1 232 ? 19.975 73.717 36.236 1.00 23.83 229 TYR A N 1
ATOM 1841 C CA . TYR A 1 232 ? 21.282 74.298 36.601 1.00 24.94 229 TYR A CA 1
ATOM 1842 C C . TYR A 1 232 ? 21.107 75.801 36.764 1.00 26.17 229 TYR A C 1
ATOM 1843 O O . TYR A 1 232 ? 20.305 76.408 36.058 1.00 27.69 229 TYR A O 1
ATOM 1852 N N . SER A 1 233 ? 21.838 76.388 37.702 1.00 26.93 230 SER A N 1
ATOM 1853 C CA . SER A 1 233 ? 21.866 77.842 37.900 1.00 27.92 230 SER A CA 1
ATOM 1854 C C . SER A 1 233 ? 23.242 78.413 37.604 1.00 27.93 230 SER A C 1
ATOM 1855 O O . SER A 1 233 ? 24.254 77.777 37.865 1.00 27.77 230 SER A O 1
ATOM 1858 N N . LEU A 1 234 ? 23.278 79.610 37.053 1.00 28.29 231 LEU A N 1
ATOM 1859 C CA . LEU A 1 234 ? 24.545 80.279 36.822 1.00 29.46 231 LEU A CA 1
ATOM 1860 C C . LEU A 1 234 ? 24.525 81.619 37.521 1.00 29.87 231 LEU A C 1
ATOM 1861 O O . LEU A 1 234 ? 23.461 82.170 37.778 1.00 29.36 231 LEU A O 1
ATOM 1866 N N . LYS A 1 235 ? 25.698 82.145 37.846 1.00 31.19 232 LYS A N 1
ATOM 1867 C CA . LYS A 1 235 ? 25.731 83.451 38.504 1.00 32.70 232 LYS A CA 1
ATOM 1868 C C . LYS A 1 235 ? 25.893 84.622 37.527 1.00 32.72 232 LYS A C 1
ATOM 1869 O O . LYS A 1 235 ? 25.162 85.613 37.642 1.00 33.50 232 LYS A O 1
ATOM 1875 N N . SER A 1 236 ? 26.806 84.522 36.561 1.00 32.28 233 SER A N 1
ATOM 1876 C CA . SER A 1 236 ? 27.091 85.689 35.725 1.00 32.86 233 SER A CA 1
ATOM 1877 C C . SER A 1 236 ? 26.515 85.656 34.293 1.00 32.54 233 SER A C 1
ATOM 1878 O O . SER A 1 236 ? 26.941 86.419 33.417 1.00 32.90 233 SER A O 1
ATOM 1881 N N . ALA A 1 237 ? 25.508 84.812 34.098 1.00 31.48 234 ALA A N 1
ATOM 1882 C CA . ALA A 1 237 ? 24.866 84.621 32.804 1.00 30.00 234 ALA A CA 1
ATOM 1883 C C . ALA A 1 237 ? 24.153 85.869 32.266 1.00 28.52 234 ALA A C 1
ATOM 1884 O O . ALA A 1 237 ? 23.634 86.676 33.036 1.00 28.96 234 ALA A O 1
ATOM 1886 N N . VAL A 1 238 ? 24.188 86.026 30.940 1.00 26.34 235 VAL A N 1
ATOM 1887 C CA . VAL A 1 238 ? 23.396 87.011 30.200 1.00 24.45 235 VAL A CA 1
ATOM 1888 C C . VAL A 1 238 ? 22.760 86.327 29.004 1.00 23.36 235 VAL A C 1
ATOM 1889 O O . VAL A 1 238 ? 23.244 85.275 28.573 1.00 23.35 235 VAL A O 1
ATOM 1893 N N . LYS A 1 239 ? 21.682 86.900 28.472 1.00 22.04 236 LYS A N 1
ATOM 1894 C CA . LYS A 1 239 ? 21.124 86.431 27.195 1.00 21.08 236 LYS A CA 1
ATOM 1895 C C . LYS A 1 239 ? 21.887 87.071 26.047 1.00 20.96 236 LYS A C 1
ATOM 1896 O O . LYS A 1 239 ? 22.404 88.158 26.196 1.00 20.86 236 LYS A O 1
ATOM 1902 N N . LEU A 1 240 ? 21.978 86.380 24.913 1.00 21.28 237 LEU A N 1
ATOM 1903 C CA . LEU A 1 240 ? 22.557 86.939 23.683 1.00 21.30 237 LEU A CA 1
ATOM 1904 C C . LEU A 1 240 ? 23.916 87.596 23.831 1.00 21.43 237 LEU A C 1
ATOM 1905 O O . LEU A 1 240 ? 24.107 88.708 23.357 1.00 21.29 237 LEU A O 1
ATOM 1910 N N . PRO A 1 241 ? 24.882 86.892 24.456 1.00 21.39 238 PRO A N 1
ATOM 1911 C CA . PRO A 1 241 ? 26.264 87.396 24.577 1.00 21.30 238 PRO A CA 1
ATOM 1912 C C . PRO A 1 241 ? 26.981 87.540 23.217 1.00 22.00 238 PRO A C 1
ATOM 1913 O O . PRO A 1 241 ? 26.561 86.924 22.228 1.00 20.67 238 PRO A O 1
ATOM 1917 N N . ASN A 1 242 ? 28.029 88.375 23.174 1.00 22.88 239 ASN A N 1
ATOM 1918 C CA . ASN A 1 242 ? 28.865 88.541 21.980 1.00 24.09 239 ASN A CA 1
ATOM 1919 C C . ASN A 1 242 ? 30.224 87.833 22.150 1.00 24.69 239 ASN A C 1
ATOM 1920 O O . ASN A 1 242 ? 31.302 88.373 21.785 1.00 24.82 239 ASN A O 1
ATOM 1925 N N . VAL A 1 243 ? 30.166 86.629 22.719 1.00 23.63 240 VAL A N 1
ATOM 1926 C CA . VAL A 1 243 ? 31.363 85.858 23.026 1.00 22.94 240 VAL A CA 1
ATOM 1927 C C . VAL A 1 243 ? 30.988 84.380 23.123 1.00 23.05 240 VAL A C 1
ATOM 1928 O O . VAL A 1 243 ? 29.838 84.039 23.398 1.00 22.40 240 VAL A O 1
ATOM 1932 N N . LEU A 1 244 ? 31.949 83.523 22.790 1.00 23.27 241 LEU A N 1
ATOM 1933 C CA . LEU A 1 244 ? 31.903 82.100 23.105 1.00 22.84 241 LEU A CA 1
ATOM 1934 C C . LEU A 1 244 ? 31.343 81.902 24.506 1.00 22.58 241 LEU A C 1
ATOM 1935 O O . LEU A 1 244 ? 31.842 82.479 25.464 1.00 21.91 241 LEU A O 1
ATOM 1940 N N . SER A 1 245 ? 30.303 81.090 24.637 1.00 23.31 242 SER A N 1
ATOM 1941 C CA . SER A 1 245 ? 29.689 80.893 25.955 1.00 24.37 242 SER A CA 1
ATOM 1942 C C . SER A 1 245 ? 28.926 79.583 26.064 1.00 24.45 242 SER A C 1
ATOM 1943 O O . SER A 1 245 ? 28.728 78.880 25.061 1.00 25.26 242 SER A O 1
ATOM 1946 N N . VAL A 1 246 ? 28.506 79.225 27.273 1.00 24.21 243 VAL A N 1
ATOM 1947 C CA . VAL A 1 246 ? 27.913 77.902 27.494 1.00 23.61 243 VAL A CA 1
ATOM 1948 C C . VAL A 1 246 ? 26.673 77.975 28.382 1.00 23.62 243 VAL A C 1
ATOM 1949 O O . VAL A 1 246 ? 26.576 78.849 29.255 1.00 23.71 243 VAL A O 1
ATOM 1953 N N . SER A 1 247 ? 25.735 77.052 28.160 1.00 23.66 244 SER A N 1
ATOM 1954 C CA . SER A 1 247 ? 24.471 76.978 28.929 1.00 23.80 244 SER A CA 1
ATOM 1955 C C . SER A 1 247 ? 24.196 75.535 29.391 1.00 23.28 244 SER A C 1
ATOM 1956 O O . SER A 1 247 ? 23.959 74.685 28.541 1.00 23.75 244 SER A O 1
ATOM 1959 N N . PRO A 1 248 ? 24.241 75.249 30.730 1.00 22.43 245 PRO A N 1
ATOM 1960 C CA . PRO A 1 248 ? 23.989 73.887 31.193 1.00 21.39 245 PRO A CA 1
ATOM 1961 C C . PRO A 1 248 ? 22.489 73.560 31.261 1.00 21.06 245 PRO A C 1
ATOM 1962 O O . PRO A 1 248 ? 21.717 74.351 31.788 1.00 21.13 245 PRO A O 1
ATOM 1966 N N . LEU A 1 249 ? 22.099 72.392 30.737 1.00 20.82 246 LEU A N 1
ATOM 1967 C CA . LEU A 1 249 ? 20.681 72.021 30.572 1.00 20.34 246 LEU A CA 1
ATOM 1968 C C . LEU A 1 249 ? 20.386 70.642 31.145 1.00 20.40 246 LEU A C 1
ATOM 1969 O O . LEU A 1 249 ? 21.226 69.752 31.079 1.00 20.03 246 LEU A O 1
ATOM 1974 N N . PHE A 1 250 ? 19.176 70.477 31.682 1.00 20.52 247 PHE A N 1
ATOM 1975 C CA . PHE A 1 250 ? 18.725 69.219 32.253 1.00 20.28 247 PHE A CA 1
ATOM 1976 C C . PHE A 1 250 ? 17.360 68.869 31.709 1.00 21.89 247 PHE A C 1
ATOM 1977 O O . PHE A 1 250 ? 16.524 69.754 31.449 1.00 22.97 247 PHE A O 1
ATOM 1985 N N . GLY A 1 251 ? 17.101 67.578 31.565 1.00 21.96 248 GLY A N 1
ATOM 1986 C CA . GLY A 1 251 ? 15.749 67.162 31.341 1.00 22.93 248 GLY A CA 1
ATOM 1987 C C . GLY A 1 251 ? 15.477 65.751 31.804 1.00 22.97 248 GLY A C 1
ATOM 1988 O O . GLY A 1 251 ? 16.372 64.894 31.796 1.00 22.91 248 GLY A O 1
ATOM 1989 N N . LEU A 1 252 ? 14.231 65.538 32.219 1.00 22.20 249 LEU A N 1
ATOM 1990 C CA . LEU A 1 252 ? 13.726 64.248 32.601 1.00 21.96 249 LEU A CA 1
ATOM 1991 C C . LEU A 1 252 ? 12.199 64.283 32.372 1.00 23.26 249 LEU A C 1
ATOM 1992 O O . LEU A 1 252 ? 11.493 65.079 32.975 1.00 22.99 249 LEU A O 1
ATOM 1997 N N . GLY A 1 253 ? 11.703 63.393 31.526 1.00 24.14 250 GLY A N 1
ATOM 1998 C CA . GLY A 1 253 ? 10.283 63.271 31.317 1.00 25.41 250 GLY A CA 1
ATOM 1999 C C . GLY A 1 253 ? 9.809 63.947 30.046 1.00 26.83 250 GLY A C 1
ATOM 2000 O O . GLY A 1 253 ? 10.529 64.750 29.429 1.00 26.36 250 GLY A O 1
ATOM 2001 N N . ALA A 1 254 ? 8.581 63.602 29.677 1.00 28.14 251 ALA A N 1
ATOM 2002 C CA . ALA A 1 254 ? 7.944 64.039 28.431 1.00 29.40 251 ALA A CA 1
ATOM 2003 C C . ALA A 1 254 ? 7.472 65.483 28.479 1.00 29.94 251 ALA A C 1
ATOM 2004 O O . ALA A 1 254 ? 7.444 66.130 27.455 1.00 31.55 251 ALA A O 1
ATOM 2006 N N . SER A 1 255 ? 7.097 65.993 29.653 1.00 29.98 252 SER A N 1
ATOM 2007 C CA . SER A 1 255 ? 6.492 67.315 29.745 1.00 30.05 252 SER A CA 1
ATOM 2008 C C . SER A 1 255 ? 7.455 68.291 30.388 1.00 29.35 252 SER A C 1
ATOM 2009 O O . SER A 1 255 ? 8.100 67.949 31.362 1.00 30.20 252 SER A O 1
ATOM 2012 N N . GLY A 1 256 ? 7.548 69.502 29.844 1.00 28.53 253 GLY A N 1
ATOM 2013 C CA . GLY A 1 256 ? 8.413 70.537 30.406 1.00 28.28 253 GLY A CA 1
ATOM 2014 C C . GLY A 1 256 ? 9.892 70.172 30.436 1.00 27.70 253 GLY A C 1
ATOM 2015 O O . GLY A 1 256 ? 10.608 70.574 31.337 1.00 28.40 253 GLY A O 1
ATOM 2016 N N . ASN A 1 257 ? 10.343 69.400 29.457 1.00 27.19 254 ASN A N 1
ATOM 2017 C CA . ASN A 1 257 ? 11.741 68.992 29.367 1.00 26.54 254 ASN A CA 1
ATOM 2018 C C . ASN A 1 257 ? 12.571 70.044 28.624 1.00 27.37 254 ASN A C 1
ATOM 2019 O O . ASN A 1 257 ? 12.478 70.161 27.399 1.00 27.85 254 ASN A O 1
ATOM 2024 N N . GLU A 1 258 ? 13.390 70.786 29.360 1.00 27.48 255 GLU A N 1
ATOM 2025 C CA . GLU A 1 258 ? 14.141 71.890 28.782 1.00 28.33 255 GLU A CA 1
ATOM 2026 C C . GLU A 1 258 ? 15.241 71.464 27.809 1.00 27.24 255 GLU A C 1
ATOM 2027 O O . GLU A 1 258 ? 15.411 72.078 26.756 1.00 27.19 255 GLU A O 1
ATOM 2033 N N . LEU A 1 259 ? 15.985 70.420 28.144 1.00 26.00 256 LEU A N 1
ATOM 2034 C CA . LEU A 1 259 ? 16.990 69.922 27.223 1.00 25.94 256 LEU A CA 1
ATOM 2035 C C . LEU A 1 259 ? 16.332 69.506 25.879 1.00 25.26 256 LEU A C 1
ATOM 2036 O O . LEU A 1 259 ? 16.790 69.881 24.818 1.00 24.42 256 LEU A O 1
ATOM 2041 N N . ASN A 1 260 ? 15.223 68.772 25.956 1.00 26.22 257 ASN A N 1
ATOM 2042 C CA . ASN A 1 260 ? 14.519 68.294 24.752 1.00 25.91 257 ASN A CA 1
ATOM 2043 C C . ASN A 1 260 ? 13.853 69.402 23.946 1.00 25.49 257 ASN A C 1
ATOM 2044 O O . ASN A 1 260 ? 13.863 69.361 22.745 1.00 24.66 257 ASN A O 1
ATOM 2049 N N . GLN A 1 261 ? 13.290 70.387 24.628 1.00 26.57 258 GLN A N 1
ATOM 2050 C CA . GLN A 1 261 ? 12.809 71.609 23.987 1.00 27.11 258 GLN A CA 1
ATOM 2051 C C . GLN A 1 261 ? 13.940 72.361 23.275 1.00 26.33 258 GLN A C 1
ATOM 2052 O O . GLN A 1 261 ? 13.748 72.850 22.163 1.00 26.54 258 GLN A O 1
ATOM 2058 N N . VAL A 1 262 ? 15.099 72.487 23.919 1.00 24.87 259 VAL A N 1
ATOM 2059 C CA . VAL A 1 262 ? 16.265 73.070 23.249 1.00 24.15 259 VAL A CA 1
ATOM 2060 C C . VAL A 1 262 ? 16.712 72.252 22.013 1.00 23.73 259 VAL A C 1
ATOM 2061 O O . VAL A 1 262 ? 17.004 72.829 20.971 1.00 23.14 259 VAL A O 1
ATOM 2065 N N . ILE A 1 263 ? 16.751 70.917 22.125 1.00 24.17 260 ILE A N 1
ATOM 2066 C CA . ILE A 1 263 ? 17.083 70.084 20.954 1.00 24.07 260 ILE A CA 1
ATOM 2067 C C . ILE A 1 263 ? 16.071 70.298 19.807 1.00 24.63 260 ILE A C 1
ATOM 2068 O O . ILE A 1 263 ? 16.465 70.575 18.664 1.00 25.05 260 ILE A O 1
ATOM 2073 N N . GLU A 1 264 ? 14.780 70.224 20.123 1.00 23.95 261 GLU A N 1
ATOM 2074 C CA . GLU A 1 264 ? 13.746 70.480 19.143 1.00 25.49 261 GLU A CA 1
ATOM 2075 C C . GLU A 1 264 ? 13.938 71.852 18.478 1.00 25.70 261 GLU A C 1
ATOM 2076 O O . GLU A 1 264 ? 13.852 71.982 17.257 1.00 25.51 261 GLU A O 1
ATOM 2082 N N . ASP A 1 265 ? 14.236 72.855 19.289 1.00 26.34 262 ASP A N 1
ATOM 2083 C CA . ASP A 1 265 ? 14.372 74.206 18.787 1.00 28.18 262 ASP A CA 1
ATOM 2084 C C . ASP A 1 265 ? 15.606 74.391 17.908 1.00 27.49 262 ASP A C 1
ATOM 2085 O O . ASP A 1 265 ? 15.505 75.040 16.889 1.00 28.35 262 ASP A O 1
ATOM 2090 N N . LEU A 1 266 ? 16.734 73.795 18.299 1.00 27.03 263 LEU A N 1
ATOM 2091 C CA . LEU A 1 266 ? 17.937 73.737 17.476 1.00 27.09 263 LEU A CA 1
ATOM 2092 C C . LEU A 1 266 ? 17.649 73.200 16.062 1.00 27.54 263 LEU A C 1
ATOM 2093 O O . LEU A 1 266 ? 18.030 73.836 15.076 1.00 27.71 263 LEU A O 1
ATOM 2098 N N . PHE A 1 267 ? 16.962 72.054 15.973 1.00 27.51 264 PHE A N 1
ATOM 2099 C CA . PHE A 1 267 ? 16.553 71.490 14.701 1.00 27.90 264 PHE A CA 1
ATOM 2100 C C . PHE A 1 267 ? 15.751 72.503 13.902 1.00 28.95 264 PHE A C 1
ATOM 2101 O O . PHE A 1 267 ? 16.047 72.736 12.716 1.00 30.28 264 PHE A O 1
ATOM 2109 N N . LEU A 1 268 ? 14.763 73.124 14.549 1.00 29.07 265 LEU A N 1
ATOM 2110 C CA . LEU A 1 268 ? 13.880 74.079 13.876 1.00 29.35 265 LEU A CA 1
ATOM 2111 C C . LEU A 1 268 ? 14.616 75.326 13.417 1.00 28.86 265 LEU A C 1
ATOM 2112 O O . LEU A 1 268 ? 14.228 75.911 12.447 1.00 29.78 265 LEU A O 1
ATOM 2117 N N . GLN A 1 269 ? 15.663 75.736 14.126 1.00 29.10 266 GLN A N 1
ATOM 2118 C CA . GLN A 1 269 ? 16.373 76.991 13.819 1.00 28.61 266 GLN A CA 1
ATOM 2119 C C . GLN A 1 269 ? 17.611 76.864 12.941 1.00 28.32 266 GLN A C 1
ATOM 2120 O O . GLN A 1 269 ? 18.356 77.837 12.784 1.00 28.05 266 GLN A O 1
ATOM 2126 N N . VAL A 1 270 ? 17.849 75.676 12.390 1.00 27.83 267 VAL A N 1
ATOM 2127 C CA . VAL A 1 270 ? 18.904 75.506 11.395 1.00 27.70 267 VAL A CA 1
ATOM 2128 C C . VAL A 1 270 ? 18.686 76.504 10.247 1.00 28.34 267 VAL A C 1
ATOM 2129 O O . VAL A 1 270 ? 17.571 76.631 9.733 1.00 28.42 267 VAL A O 1
ATOM 2133 N N . GLN A 1 271 ? 19.736 77.232 9.881 1.00 28.08 268 GLN A N 1
ATOM 2134 C CA . GLN A 1 271 ? 19.665 78.175 8.782 1.00 28.77 268 GLN A CA 1
ATOM 2135 C C . GLN A 1 271 ? 20.244 77.572 7.488 1.00 29.06 268 GLN A C 1
ATOM 2136 O O . GLN A 1 271 ? 19.673 77.768 6.405 1.00 29.31 268 GLN A O 1
ATOM 2142 N N . LYS A 1 272 ? 21.377 76.871 7.614 1.00 28.14 269 LYS A N 1
ATOM 2143 C CA . LYS A 1 272 ? 22.113 76.301 6.480 1.00 28.50 269 LYS A CA 1
ATOM 2144 C C . LYS A 1 272 ? 22.344 74.793 6.647 1.00 28.54 269 LYS A C 1
ATOM 2145 O O . LYS A 1 272 ? 22.072 74.011 5.736 1.00 28.21 269 LYS A O 1
ATOM 2151 N N . LYS A 1 273 ? 22.907 74.395 7.795 1.00 27.92 270 LYS A N 1
ATOM 2152 C CA . LYS A 1 273 ? 23.319 73.017 7.967 1.00 28.39 270 LYS A CA 1
ATOM 2153 C C . LYS A 1 273 ? 23.167 72.453 9.394 1.00 27.74 270 LYS A C 1
ATOM 2154 O O . LYS A 1 273 ? 23.327 73.173 10.380 1.00 27.39 270 LYS A O 1
ATOM 2160 N N . LEU A 1 274 ? 22.851 71.160 9.460 1.00 26.73 271 LEU A N 1
ATOM 2161 C CA . LEU A 1 274 ? 22.689 70.415 10.708 1.00 26.15 271 LEU A CA 1
ATOM 2162 C C . LEU A 1 274 ? 23.565 69.167 10.626 1.00 25.63 271 LEU A C 1
ATOM 2163 O O . LEU A 1 274 ? 23.539 68.438 9.611 1.00 25.50 271 LEU A O 1
ATOM 2168 N N . VAL A 1 275 ? 24.340 68.924 11.679 1.00 24.85 272 VAL A N 1
ATOM 2169 C CA . VAL A 1 275 ? 25.122 67.700 11.779 1.00 24.29 272 VAL A CA 1
ATOM 2170 C C . VAL A 1 275 ? 24.656 66.998 13.056 1.00 24.87 272 VAL A C 1
ATOM 2171 O O . VAL A 1 275 ? 24.555 67.633 14.085 1.00 25.01 272 VAL A O 1
ATOM 2175 N N . ILE A 1 276 ? 24.376 65.703 12.952 1.00 25.92 273 ILE A N 1
ATOM 2176 C CA . ILE A 1 276 ? 23.936 64.840 14.045 1.00 26.78 273 ILE A CA 1
ATOM 2177 C C . ILE A 1 276 ? 24.856 63.614 14.123 1.00 27.35 273 ILE A C 1
ATOM 2178 O O . ILE A 1 276 ? 25.125 62.965 13.099 1.00 27.90 273 ILE A O 1
ATOM 2183 N N . CYS A 1 277 ? 25.328 63.306 15.330 1.00 27.66 274 CYS A N 1
ATOM 2184 C CA . CYS A 1 277 ? 25.842 61.981 15.668 1.00 28.16 274 CYS A CA 1
ATOM 2185 C C . CYS A 1 277 ? 24.841 61.320 16.586 1.00 28.15 274 CYS A C 1
ATOM 2186 O O . CYS A 1 277 ? 24.385 61.933 17.554 1.00 27.02 274 CYS A O 1
ATOM 2189 N N . THR A 1 278 ? 24.498 60.071 16.283 1.00 27.83 275 THR A N 1
ATOM 2190 C CA . THR A 1 278 ? 23.687 59.279 17.203 1.00 27.95 275 THR A CA 1
ATOM 2191 C C . THR A 1 278 ? 24.224 57.857 17.191 1.00 28.18 275 THR A C 1
ATOM 2192 O O . THR A 1 278 ? 24.630 57.386 16.147 1.00 27.31 275 THR A O 1
ATOM 2196 N N . PRO A 1 279 ? 24.257 57.181 18.356 1.00 29.31 276 PRO A N 1
ATOM 2197 C CA . PRO A 1 279 ? 24.902 55.883 18.399 1.00 30.45 276 PRO A CA 1
ATOM 2198 C C . PRO A 1 279 ? 24.045 54.807 17.774 1.00 31.63 276 PRO A C 1
ATOM 2199 O O . PRO A 1 279 ? 24.588 53.770 17.424 1.00 32.21 276 PRO A O 1
ATOM 2203 N N . TYR A 1 280 ? 22.726 55.041 17.671 1.00 32.30 277 TYR A N 1
ATOM 2204 C CA . TYR A 1 280 ? 21.783 54.098 17.013 1.00 33.94 277 TYR A CA 1
ATOM 2205 C C . TYR A 1 280 ? 20.786 54.921 16.197 1.00 33.03 277 TYR A C 1
ATOM 2206 O O . TYR A 1 280 ? 20.243 55.900 16.689 1.00 33.81 277 TYR A O 1
ATOM 2215 N N . PHE A 1 281 ? 20.515 54.538 14.962 1.00 31.72 278 PHE A N 1
ATOM 2216 C CA . PHE A 1 281 ? 19.542 55.306 14.202 1.00 30.22 278 PHE A CA 1
ATOM 2217 C C . PHE A 1 281 ? 18.099 55.043 14.660 1.00 29.14 278 PHE A C 1
ATOM 2218 O O . PHE A 1 281 ? 17.456 54.113 14.200 1.00 28.94 278 PHE A O 1
ATOM 2226 N N . ASN A 1 282 ? 17.586 55.871 15.552 1.00 28.74 279 ASN A N 1
ATOM 2227 C CA . ASN A 1 282 ? 16.285 55.600 16.192 1.00 28.60 279 ASN A CA 1
ATOM 2228 C C . ASN A 1 282 ? 15.691 56.892 16.745 1.00 28.23 279 ASN A C 1
ATOM 2229 O O . ASN A 1 282 ? 15.470 57.032 17.935 1.00 28.41 279 ASN A O 1
ATOM 2234 N N . PHE A 1 283 ? 15.436 57.850 15.870 1.00 28.61 280 PHE A N 1
ATOM 2235 C CA . PHE A 1 283 ? 14.936 59.152 16.296 1.00 28.68 280 PHE A CA 1
ATOM 2236 C C . PHE A 1 283 ? 13.511 59.116 16.865 1.00 28.45 280 PHE A C 1
ATOM 2237 O O . PHE A 1 283 ? 12.678 58.335 16.413 1.00 27.93 280 PHE A O 1
ATOM 2245 N N . PRO A 1 284 ? 13.238 59.961 17.874 1.00 28.21 281 PRO A N 1
ATOM 2246 C CA . PRO A 1 284 ? 11.849 60.107 18.294 1.00 28.11 281 PRO A CA 1
ATOM 2247 C C . PRO A 1 284 ? 11.091 60.802 17.177 1.00 28.40 281 PRO A C 1
ATOM 2248 O O . PRO A 1 284 ? 11.707 61.517 16.351 1.00 28.76 281 PRO A O 1
ATOM 2252 N N . ARG A 1 285 ? 9.779 60.592 17.149 1.00 26.98 282 ARG A N 1
ATOM 2253 C CA . ARG A 1 285 ? 8.962 61.093 16.067 1.00 27.03 282 ARG A CA 1
ATOM 2254 C C . ARG A 1 285 ? 9.126 62.599 15.887 1.00 26.65 282 ARG A C 1
ATOM 2255 O O . ARG A 1 285 ? 9.260 63.077 14.749 1.00 26.34 282 ARG A O 1
ATOM 2257 N N . THR A 1 286 ? 9.139 63.346 16.996 1.00 26.50 283 THR A N 1
ATOM 2258 C CA . THR A 1 286 ? 9.284 64.790 16.896 1.00 26.63 283 THR A CA 1
ATOM 2259 C C . THR A 1 286 ? 10.508 65.198 16.077 1.00 26.30 283 THR A C 1
ATOM 2260 O O . THR A 1 286 ? 10.421 66.126 15.280 1.00 25.93 283 THR A O 1
ATOM 2264 N N . LEU A 1 287 ? 11.639 64.508 16.255 1.00 25.77 284 LEU A N 1
ATOM 2265 C CA . LEU A 1 287 ? 12.842 64.885 15.500 1.00 26.26 284 LEU A CA 1
ATOM 2266 C C . LEU A 1 287 ? 12.806 64.394 14.058 1.00 26.77 284 LEU A C 1
ATOM 2267 O O . LEU A 1 287 ? 13.363 65.048 13.177 1.00 27.09 284 LEU A O 1
ATOM 2272 N N . GLN A 1 288 ? 12.145 63.261 13.832 1.00 27.56 285 GLN A N 1
ATOM 2273 C CA . GLN A 1 288 ? 11.924 62.748 12.473 1.00 29.02 285 GLN A CA 1
ATOM 2274 C C . GLN A 1 288 ? 11.190 63.780 11.624 1.00 29.08 285 GLN A C 1
ATOM 2275 O O . GLN A 1 288 ? 11.610 64.087 10.502 1.00 29.39 285 GLN A O 1
ATOM 2281 N N . HIS A 1 289 ? 10.129 64.341 12.192 1.00 29.52 286 HIS A N 1
ATOM 2282 C CA . HIS A 1 289 ? 9.286 65.344 11.533 1.00 30.59 286 HIS A CA 1
ATOM 2283 C C . HIS A 1 289 ? 10.131 66.588 11.259 1.00 29.88 286 HIS A C 1
ATOM 2284 O O . HIS A 1 289 ? 10.125 67.107 10.166 1.00 29.80 286 HIS A O 1
ATOM 2291 N N . LYS A 1 290 ? 10.903 67.029 12.238 1.00 29.35 287 LYS A N 1
ATOM 2292 C CA . LYS A 1 290 ? 11.741 68.218 12.057 1.00 29.38 287 LYS A CA 1
ATOM 2293 C C . LYS A 1 290 ? 12.844 68.034 10.992 1.00 28.88 287 LYS A C 1
ATOM 2294 O O . LYS A 1 290 ? 13.139 68.942 10.221 1.00 28.68 287 LYS A O 1
ATOM 2300 N N . ILE A 1 291 ? 13.445 66.856 10.950 1.00 29.17 288 ILE A N 1
ATOM 2301 C CA . ILE A 1 291 ? 14.437 66.576 9.913 1.00 29.05 288 ILE A CA 1
ATOM 2302 C C . ILE A 1 291 ? 13.740 66.585 8.554 1.00 28.96 288 ILE A C 1
ATOM 2303 O O . ILE A 1 291 ? 14.280 67.114 7.582 1.00 28.28 288 ILE A O 1
ATOM 2308 N N . ALA A 1 292 ? 12.529 66.027 8.503 1.00 28.86 289 ALA A N 1
ATOM 2309 C CA . ALA A 1 292 ? 11.754 65.982 7.256 1.00 29.22 289 ALA A CA 1
ATOM 2310 C C . ALA A 1 292 ? 11.526 67.408 6.786 1.00 29.33 289 ALA A C 1
ATOM 2311 O O . ALA A 1 292 ? 11.674 67.703 5.600 1.00 29.31 289 ALA A O 1
ATOM 2313 N N . THR A 1 293 ? 11.212 68.285 7.743 1.00 29.34 290 THR A N 1
ATOM 2314 C CA . THR A 1 293 ? 10.949 69.696 7.482 1.00 29.39 290 THR A CA 1
ATOM 2315 C C . THR A 1 293 ? 12.149 70.474 6.947 1.00 29.35 290 THR A C 1
ATOM 2316 O O . THR A 1 293 ? 11.990 71.273 6.035 1.00 29.80 290 THR A O 1
ATOM 2320 N N . LEU A 1 294 ? 13.322 70.267 7.534 1.00 28.86 291 LEU A N 1
ATOM 2321 C CA . LEU A 1 294 ? 14.570 70.857 7.053 1.00 29.40 291 LEU A CA 1
ATOM 2322 C C . LEU A 1 294 ? 14.903 70.424 5.635 1.00 30.01 291 LEU A C 1
ATOM 2323 O O . LEU A 1 294 ? 15.325 71.245 4.806 1.00 30.51 291 LEU A O 1
ATOM 2328 N N . LEU A 1 295 ? 14.721 69.130 5.370 1.00 30.25 292 LEU A N 1
ATOM 2329 C CA . LEU A 1 295 ? 15.012 68.557 4.066 1.00 30.93 292 LEU A CA 1
ATOM 2330 C C . LEU A 1 295 ? 14.051 69.126 3.046 1.00 32.24 292 LEU A C 1
ATOM 2331 O O . LEU A 1 295 ? 14.471 69.527 1.960 1.00 32.88 292 LEU A O 1
ATOM 2336 N N . GLU A 1 296 ? 12.775 69.223 3.409 1.00 33.00 293 GLU A N 1
ATOM 2337 C CA . GLU A 1 296 ? 11.796 69.794 2.497 1.00 33.22 293 GLU A CA 1
ATOM 2338 C C . GLU A 1 296 ? 12.021 71.289 2.290 1.00 33.45 293 GLU A C 1
ATOM 2339 O O . GLU A 1 296 ? 11.376 71.881 1.463 1.00 34.35 293 GLU A O 1
ATOM 2341 N N . ASN A 1 297 ? 12.943 71.900 3.029 1.00 33.91 294 ASN A N 1
ATOM 2342 C CA . ASN A 1 297 ? 13.118 73.356 2.980 1.00 33.53 294 ASN A CA 1
ATOM 2343 C C . ASN A 1 297 ? 14.507 73.763 2.544 1.00 33.21 294 ASN A C 1
ATOM 2344 O O . ASN A 1 297 ? 14.921 74.901 2.755 1.00 33.70 294 ASN A O 1
ATOM 2349 N N . GLY A 1 298 ? 15.237 72.827 1.962 1.00 32.92 295 GLY A N 1
ATOM 2350 C CA . GLY A 1 298 ? 16.543 73.124 1.391 1.00 31.99 295 GLY A CA 1
ATOM 2351 C C . GLY A 1 298 ? 17.699 73.235 2.368 1.00 31.39 295 GLY A C 1
ATOM 2352 O O . GLY A 1 298 ? 18.764 73.684 1.973 1.00 31.82 295 GLY A O 1
ATOM 2353 N N . LYS A 1 299 ? 17.508 72.828 3.628 1.00 30.27 296 LYS A N 1
ATOM 2354 C CA . LYS A 1 299 ? 18.605 72.828 4.604 1.00 29.61 296 LYS A CA 1
ATOM 2355 C C . LYS A 1 299 ? 19.458 71.598 4.428 1.00 28.90 296 LYS A C 1
ATOM 2356 O O . LYS A 1 299 ? 18.960 70.548 4.064 1.00 28.35 296 LYS A O 1
ATOM 2362 N N . ARG A 1 300 ? 20.750 71.723 4.698 1.00 28.37 297 ARG A N 1
ATOM 2363 C CA . ARG A 1 300 ? 21.624 70.551 4.652 1.00 28.13 297 ARG A CA 1
ATOM 2364 C C . ARG A 1 300 ? 21.617 69.778 5.984 1.00 27.44 297 ARG A C 1
ATOM 2365 O O . ARG A 1 300 ? 21.608 70.370 7.074 1.00 26.73 297 ARG A O 1
ATOM 2373 N N . VAL A 1 301 ? 21.575 68.451 5.870 1.00 26.42 298 VAL A N 1
ATOM 2374 C CA . VAL A 1 301 ? 21.648 67.562 7.012 1.00 25.60 298 VAL A CA 1
ATOM 2375 C C . VAL A 1 301 ? 22.721 66.486 6.818 1.00 25.61 298 VAL A C 1
ATOM 2376 O O . VAL A 1 301 ? 22.727 65.781 5.819 1.00 25.68 298 VAL A O 1
ATOM 2380 N N . GLU A 1 302 ? 23.625 66.371 7.783 1.00 26.10 299 GLU A N 1
ATOM 2381 C CA . GLU A 1 302 ? 24.571 65.275 7.827 1.00 26.63 299 GLU A CA 1
ATOM 2382 C C . GLU A 1 302 ? 24.322 64.435 9.092 1.00 27.11 299 GLU A C 1
ATOM 2383 O O . GLU A 1 302 ? 24.358 64.956 10.210 1.00 27.09 299 GLU A O 1
ATOM 2389 N N . ILE A 1 303 ? 24.054 63.139 8.904 1.00 27.37 300 ILE A N 1
ATOM 2390 C CA . ILE A 1 303 ? 23.825 62.215 9.999 1.00 27.71 300 ILE A CA 1
ATOM 2391 C C . ILE A 1 303 ? 24.927 61.157 9.999 1.00 28.17 300 ILE A C 1
ATOM 2392 O O . ILE A 1 303 ? 25.226 60.575 8.951 1.00 27.85 300 ILE A O 1
ATOM 2397 N N . ILE A 1 304 ? 25.519 60.923 11.179 1.00 27.73 301 ILE A N 1
ATOM 2398 C CA . ILE A 1 304 ? 26.653 60.019 11.332 1.00 27.03 301 ILE A CA 1
ATOM 2399 C C . ILE A 1 304 ? 26.346 58.903 12.338 1.00 27.49 301 ILE A C 1
ATOM 2400 O O . ILE A 1 304 ? 26.217 59.146 13.563 1.00 26.92 301 ILE A O 1
ATOM 2405 N N . VAL A 1 305 ? 26.240 57.680 11.827 1.00 26.77 302 VAL A N 1
ATOM 2406 C CA . VAL A 1 305 ? 25.907 56.538 12.671 1.00 26.85 302 VAL A CA 1
ATOM 2407 C C . VAL A 1 305 ? 26.914 55.403 12.532 1.00 26.38 302 VAL A C 1
ATOM 2408 O O . VAL A 1 305 ? 27.733 55.393 11.623 1.00 26.66 302 VAL A O 1
ATOM 2412 N N . GLY A 1 306 ? 26.819 54.433 13.431 1.00 26.40 303 GLY A N 1
ATOM 2413 C CA . GLY A 1 306 ? 27.628 53.222 13.324 1.00 26.11 303 GLY A CA 1
ATOM 2414 C C . GLY A 1 306 ? 27.121 52.255 12.265 1.00 26.33 303 GLY A C 1
ATOM 2415 O O . GLY A 1 306 ? 25.910 52.086 12.076 1.00 24.85 303 GLY A O 1
ATOM 2416 N N . ASP A 1 307 ? 28.054 51.630 11.557 1.00 26.56 304 ASP A N 1
ATOM 2417 C CA . ASP A 1 307 ? 27.741 50.380 10.870 1.00 28.39 304 ASP A CA 1
ATOM 2418 C C . ASP A 1 307 ? 27.175 49.351 11.872 1.00 28.48 304 ASP A C 1
ATOM 2419 O O . ASP A 1 307 ? 27.479 49.437 13.072 1.00 28.71 304 ASP A O 1
ATOM 2424 N N . LYS A 1 308 ? 26.389 48.384 11.383 1.00 28.51 305 LYS A N 1
ATOM 2425 C CA . LYS A 1 308 ? 25.955 47.207 12.170 1.00 29.03 305 LYS A CA 1
ATOM 2426 C C . LYS A 1 308 ? 27.096 46.623 12.986 1.00 28.68 305 LYS A C 1
ATOM 2427 O O . LYS A 1 308 ? 26.907 46.230 14.132 1.00 28.10 305 LYS A O 1
ATOM 2433 N N . VAL A 1 309 ? 28.268 46.525 12.347 1.00 28.66 306 VAL A N 1
ATOM 2434 C CA . VAL A 1 309 ? 29.467 45.903 12.925 1.00 29.16 306 VAL A CA 1
ATOM 2435 C C . VAL A 1 309 ? 30.011 46.690 14.125 1.00 29.41 306 VAL A C 1
ATOM 2436 O O . VAL A 1 309 ? 30.630 46.110 15.011 1.00 29.55 306 VAL A O 1
ATOM 2440 N N . ALA A 1 310 ? 29.766 48.000 14.149 1.00 29.38 307 ALA A N 1
ATOM 2441 C CA . ALA A 1 310 ? 30.216 48.888 15.231 1.00 29.83 307 ALA A CA 1
ATOM 2442 C C . ALA A 1 310 ? 29.169 48.959 16.355 1.00 30.42 307 ALA A C 1
ATOM 2443 O O . ALA A 1 310 ? 29.173 49.868 17.188 1.00 30.42 307 ALA A O 1
ATOM 2445 N N . ASN A 1 311 ? 28.233 48.018 16.343 1.00 31.34 308 ASN A N 1
ATOM 2446 C CA . ASN A 1 311 ? 27.229 47.951 17.387 1.00 32.77 308 ASN A CA 1
ATOM 2447 C C . ASN A 1 311 ? 27.645 46.818 18.296 1.00 33.26 308 ASN A C 1
ATOM 2448 O O . ASN A 1 311 ? 28.036 45.765 17.815 1.00 33.61 308 ASN A O 1
ATOM 2453 N N . ASP A 1 312 ? 27.597 47.019 19.606 1.00 34.37 309 ASP A N 1
ATOM 2454 C CA . ASP A 1 312 ? 28.143 45.979 20.488 1.00 35.56 309 ASP A CA 1
ATOM 2455 C C . ASP A 1 312 ? 27.265 44.722 20.695 1.00 35.26 309 ASP A C 1
ATOM 2456 O O . ASP A 1 312 ? 27.722 43.756 21.310 1.00 35.61 309 ASP A O 1
ATOM 2461 N N . PHE A 1 313 ? 26.035 44.726 20.172 1.00 35.02 310 PHE A N 1
ATOM 2462 C CA . PHE A 1 313 ? 25.188 43.522 20.146 1.00 35.04 310 PHE A CA 1
ATOM 2463 C C . PHE A 1 313 ? 25.419 42.670 18.892 1.00 34.54 310 PHE A C 1
ATOM 2464 O O . PHE A 1 313 ? 24.859 41.573 18.774 1.00 34.53 310 PHE A O 1
ATOM 2472 N N . TYR A 1 314 ? 26.237 43.167 17.960 1.00 33.80 311 TYR A N 1
ATOM 2473 C CA . TYR A 1 314 ? 26.537 42.433 16.729 1.00 33.37 311 TYR A CA 1
ATOM 2474 C C . TYR A 1 314 ? 27.297 41.158 17.028 1.00 33.90 311 TYR A C 1
ATOM 2475 O O . TYR A 1 314 ? 28.205 41.152 17.859 1.00 34.08 311 TYR A O 1
ATOM 2484 N N . ILE A 1 315 ? 26.898 40.092 16.343 1.00 34.29 312 ILE A N 1
ATOM 2485 C CA . ILE A 1 315 ? 27.520 38.794 16.427 1.00 35.04 312 ILE A CA 1
ATOM 2486 C C . ILE A 1 315 ? 27.854 38.421 14.983 1.00 36.59 312 ILE A C 1
ATOM 2487 O O . ILE A 1 315 ? 26.948 38.284 14.149 1.00 36.08 312 ILE A O 1
ATOM 2492 N N . PRO A 1 316 ? 29.156 38.264 14.669 1.00 37.93 313 PRO A N 1
ATOM 2493 C CA . PRO A 1 316 ? 29.531 37.861 13.300 1.00 38.84 313 PRO A CA 1
ATOM 2494 C C . PRO A 1 316 ? 28.727 36.639 12.853 1.00 39.84 313 PRO A C 1
ATOM 2495 O O . PRO A 1 316 ? 28.554 35.709 13.652 1.00 39.63 313 PRO A O 1
ATOM 2499 N N . PRO A 1 317 ? 28.220 36.653 11.596 1.00 40.64 314 PRO A N 1
ATOM 2500 C CA . PRO A 1 317 ? 27.379 35.596 11.025 1.00 41.34 314 PRO A CA 1
ATOM 2501 C C . PRO A 1 317 ? 27.986 34.200 11.148 1.00 42.04 314 PRO A C 1
ATOM 2502 O O . PRO A 1 317 ? 27.268 33.211 10.963 1.00 42.32 314 PRO A O 1
ATOM 2506 N N . GLU A 1 318 ? 29.285 34.128 11.460 1.00 42.58 315 GLU A N 1
ATOM 2507 C CA . GLU A 1 318 ? 29.998 32.845 11.603 1.00 42.79 315 GLU A CA 1
ATOM 2508 C C . GLU A 1 318 ? 29.736 32.213 12.957 1.00 42.74 315 GLU A C 1
ATOM 2509 O O . GLU A 1 318 ? 29.723 30.988 13.088 1.00 42.92 315 GLU A O 1
ATOM 2511 N N . GLN A 1 319 ? 29.550 33.064 13.963 1.00 42.73 316 GLN A N 1
ATOM 2512 C CA . GLN A 1 319 ? 29.336 32.627 15.333 1.00 42.67 316 GLN A CA 1
ATOM 2513 C C . GLN A 1 319 ? 27.876 32.284 15.572 1.00 42.07 316 GLN A C 1
ATOM 2514 O O . GLN A 1 319 ? 27.022 32.720 14.810 1.00 41.87 316 GLN A O 1
ATOM 2520 N N . PRO A 1 320 ? 27.581 31.491 16.625 1.00 41.90 317 PRO A N 1
ATOM 2521 C CA . PRO A 1 320 ? 26.176 31.164 16.881 1.00 41.54 317 PRO A CA 1
ATOM 2522 C C . PRO A 1 320 ? 25.363 32.422 17.161 1.00 40.81 317 PRO A C 1
ATOM 2523 O O . PRO A 1 320 ? 25.751 33.243 17.996 1.00 40.50 317 PRO A O 1
ATOM 2527 N N . PHE A 1 321 ? 24.251 32.566 16.454 1.00 40.15 318 PHE A N 1
ATOM 2528 C CA . PHE A 1 321 ? 23.326 33.672 16.689 1.00 39.72 318 PHE A CA 1
ATOM 2529 C C . PHE A 1 321 ? 22.621 33.614 18.061 1.00 39.56 318 PHE A C 1
ATOM 2530 O O . PHE A 1 321 ? 22.152 32.552 18.489 1.00 39.63 318 PHE A O 1
ATOM 2538 N N . LYS A 1 322 ? 22.571 34.757 18.744 1.00 39.11 319 LYS A N 1
ATOM 2539 C CA . LYS A 1 322 ? 21.718 34.952 19.928 1.00 38.77 319 LYS A CA 1
ATOM 2540 C C . LYS A 1 322 ? 20.751 36.084 19.581 1.00 38.43 319 LYS A C 1
ATOM 2541 O O . LYS A 1 322 ? 21.113 36.975 18.805 1.00 37.90 319 LYS A O 1
ATOM 2555 N N . ALA A 1 324 ? 19.534 38.882 20.803 1.00 35.76 321 ALA A N 1
ATOM 2556 C CA . ALA A 1 324 ? 20.025 40.248 20.948 1.00 34.68 321 ALA A CA 1
ATOM 2557 C C . ALA A 1 324 ? 20.842 40.711 19.733 1.00 34.24 321 ALA A C 1
ATOM 2558 O O . ALA A 1 324 ? 20.847 41.888 19.399 1.00 33.98 321 ALA A O 1
ATOM 2560 N N . GLY A 1 325 ? 21.492 39.772 19.058 1.00 33.73 322 GLY A N 1
ATOM 2561 C CA . GLY A 1 325 ? 22.198 40.044 17.812 1.00 33.05 322 GLY A CA 1
ATOM 2562 C C . GLY A 1 325 ? 21.358 40.587 16.670 1.00 32.77 322 GLY A C 1
ATOM 2563 O O . GLY A 1 325 ? 21.901 41.059 15.663 1.00 32.20 322 GLY A O 1
ATOM 2564 N N . ALA A 1 326 ? 20.034 40.536 16.811 1.00 32.59 323 ALA A N 1
ATOM 2565 C CA . ALA A 1 326 ? 19.149 41.111 15.785 1.00 32.60 323 ALA A CA 1
ATOM 2566 C C . ALA A 1 326 ? 19.018 42.628 15.865 1.00 32.41 323 ALA A C 1
ATOM 2567 O O . ALA A 1 326 ? 18.598 43.265 14.886 1.00 32.00 323 ALA A O 1
ATOM 2569 N N . LEU A 1 327 ? 19.380 43.206 17.014 1.00 31.95 324 LEU A N 1
ATOM 2570 C CA . LEU A 1 327 ? 19.242 44.647 17.201 1.00 32.08 324 LEU A CA 1
ATOM 2571 C C . LEU A 1 327 ? 19.942 45.525 16.157 1.00 31.49 324 LEU A C 1
ATOM 2572 O O . LEU A 1 327 ? 19.310 46.458 15.686 1.00 31.53 324 LEU A O 1
ATOM 2577 N N . PRO A 1 328 ? 21.233 45.250 15.825 1.00 30.94 325 PRO A N 1
ATOM 2578 C CA . PRO A 1 328 ? 21.951 46.071 14.823 1.00 30.58 325 PRO A CA 1
ATOM 2579 C C . PRO A 1 328 ? 21.247 46.075 13.464 1.00 30.48 325 PRO A C 1
A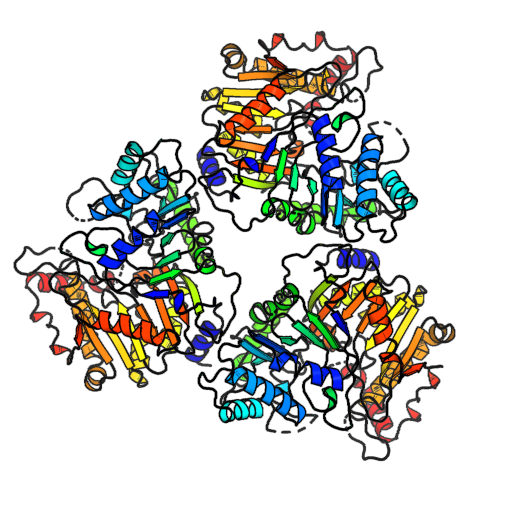TOM 2580 O O . PRO A 1 328 ? 21.244 47.093 12.764 1.00 30.33 325 PRO A O 1
ATOM 2584 N N . TYR A 1 329 ? 20.642 44.946 13.117 1.00 30.07 326 TYR A N 1
ATOM 2585 C CA . TYR A 1 329 ? 19.909 44.834 11.885 1.00 30.23 326 TYR A CA 1
ATOM 2586 C C . TYR A 1 329 ? 18.642 45.656 11.947 1.00 30.47 326 TYR A C 1
ATOM 2587 O O . TYR A 1 329 ? 18.262 46.270 10.953 1.00 30.26 326 TYR A O 1
ATOM 2596 N N . LEU A 1 330 ? 17.974 45.656 13.101 1.00 29.68 327 LEU A N 1
ATOM 2597 C CA . LEU A 1 330 ? 16.805 46.501 13.255 1.00 29.96 327 LEU A CA 1
ATOM 2598 C C . LEU A 1 330 ? 17.172 47.991 13.068 1.00 29.76 327 LEU A C 1
ATOM 2599 O O . LEU A 1 330 ? 16.428 48.765 12.450 1.00 29.28 327 LEU A O 1
ATOM 2604 N N . TYR A 1 331 ? 18.328 48.383 13.588 1.00 29.25 328 TYR A N 1
ATOM 2605 C CA . TYR A 1 331 ? 18.788 49.752 13.405 1.00 29.22 328 TYR A CA 1
ATOM 2606 C C . TYR A 1 331 ? 19.165 50.064 11.953 1.00 28.88 328 TYR A C 1
ATOM 2607 O O . TYR A 1 331 ? 18.920 51.162 11.473 1.00 28.35 328 TYR A O 1
ATOM 2616 N N . GLU A 1 332 ? 19.708 49.079 11.246 1.00 28.94 329 GLU A N 1
ATOM 2617 C CA . GLU A 1 332 ? 20.049 49.255 9.843 1.00 29.18 329 GLU A CA 1
ATOM 2618 C C . GLU A 1 332 ? 18.812 49.402 8.970 1.00 28.70 329 GLU A C 1
ATOM 2619 O O . GLU A 1 332 ? 18.762 50.306 8.134 1.00 28.43 329 GLU A O 1
ATOM 2625 N N . SER A 1 333 ? 17.820 48.533 9.158 1.00 28.38 330 SER A N 1
ATOM 2626 C CA . SER A 1 333 ? 16.599 48.633 8.357 1.00 29.19 330 SER A CA 1
ATOM 2627 C C . SER A 1 333 ? 15.866 49.910 8.624 1.00 29.19 330 SER A C 1
ATOM 2628 O O . SER A 1 333 ? 15.198 50.433 7.732 1.00 29.40 330 SER A O 1
ATOM 2631 N N . ASN A 1 334 ? 15.968 50.397 9.858 1.00 28.93 331 ASN A N 1
ATOM 2632 C CA . ASN A 1 334 ? 15.476 51.717 10.171 1.00 29.06 331 ASN A CA 1
ATOM 2633 C C . ASN A 1 334 ? 16.122 52.787 9.290 1.00 27.89 331 ASN A C 1
ATOM 2634 O O . ASN A 1 334 ? 15.425 53.526 8.604 1.00 28.14 331 ASN A O 1
ATOM 2639 N N . LEU A 1 335 ? 17.451 52.831 9.303 1.00 26.09 332 LEU A N 1
ATOM 2640 C CA . LEU A 1 335 ? 18.225 53.691 8.433 1.00 25.51 332 LEU A CA 1
ATOM 2641 C C . LEU A 1 335 ? 17.926 53.501 6.945 1.00 25.47 332 LEU A C 1
ATOM 2642 O O . LEU A 1 335 ? 17.819 54.483 6.199 1.00 24.98 332 LEU A O 1
ATOM 2647 N N . ARG A 1 336 ? 17.762 52.246 6.529 1.00 25.37 333 ARG A N 1
ATOM 2648 C CA . ARG A 1 336 ? 17.476 51.924 5.149 1.00 25.65 333 ARG A CA 1
ATOM 2649 C C . ARG A 1 336 ? 16.180 52.578 4.679 1.00 26.24 333 ARG A C 1
ATOM 2650 O O . ARG A 1 336 ? 16.123 53.166 3.592 1.00 25.97 333 ARG A O 1
ATOM 2658 N N . ARG A 1 337 ? 15.146 52.441 5.497 1.00 26.42 334 ARG A N 1
ATOM 2659 C CA . ARG A 1 337 ? 13.837 53.001 5.231 1.00 27.67 334 ARG A CA 1
ATOM 2660 C C . ARG A 1 337 ? 13.935 54.517 5.115 1.00 27.00 334 ARG A C 1
ATOM 2661 O O . ARG A 1 337 ? 13.304 55.122 4.240 1.00 27.05 334 ARG A O 1
ATOM 2669 N N . PHE A 1 338 ? 14.734 55.120 5.988 1.00 26.22 335 PHE A N 1
ATOM 2670 C CA . PHE A 1 338 ? 14.961 56.565 5.979 1.00 26.66 335 PHE A CA 1
ATOM 2671 C C . PHE A 1 338 ? 15.654 57.070 4.683 1.00 26.43 335 PHE A C 1
ATOM 2672 O O . PHE A 1 338 ? 15.238 58.064 4.066 1.00 26.20 335 PHE A O 1
ATOM 2680 N N . CYS A 1 339 ? 16.697 56.357 4.274 1.00 26.11 336 CYS A N 1
ATOM 2681 C CA . CYS A 1 339 ? 17.426 56.661 3.067 1.00 26.15 336 CYS A CA 1
ATOM 2682 C C . CYS A 1 339 ? 16.630 56.445 1.791 1.00 26.17 336 CYS A C 1
ATOM 2683 O O . CYS A 1 339 ? 16.952 57.046 0.763 1.00 25.90 336 CYS A O 1
ATOM 2686 N N . GLU A 1 340 ? 15.622 55.577 1.844 1.00 25.84 337 GLU A N 1
ATOM 2687 C CA . GLU A 1 340 ? 14.741 55.389 0.704 1.00 26.82 337 GLU A CA 1
ATOM 2688 C C . GLU A 1 340 ? 13.702 56.510 0.648 1.00 26.61 337 GLU A C 1
ATOM 2689 O O . GLU A 1 340 ? 13.449 57.074 -0.419 1.00 25.90 337 GLU A O 1
ATOM 2695 N N . LYS A 1 341 ? 13.106 56.827 1.798 1.00 26.56 338 LYS A N 1
ATOM 2696 C CA . LYS A 1 341 ? 12.231 58.005 1.929 1.00 26.43 338 LYS A CA 1
ATOM 2697 C C . LYS A 1 341 ? 12.893 59.289 1.409 1.00 26.28 338 LYS A C 1
ATOM 2698 O O . LYS A 1 341 ? 12.299 60.001 0.614 1.00 26.59 338 LYS A O 1
ATOM 2704 N N . PHE A 1 342 ? 14.119 59.578 1.838 1.00 25.62 339 PHE A N 1
ATOM 2705 C CA . PHE A 1 342 ? 14.790 60.809 1.408 1.00 25.08 339 PHE A CA 1
ATOM 2706 C C . PHE A 1 342 ? 15.830 60.569 0.302 1.00 25.01 339 PHE A C 1
ATOM 2707 O O . PHE A 1 342 ? 16.881 61.214 0.226 1.00 24.14 339 PHE A O 1
ATOM 2715 N N . GLU A 1 343 ? 15.481 59.629 -0.562 1.00 25.20 340 GLU A N 1
ATOM 2716 C CA . GLU A 1 343 ? 16.264 59.232 -1.717 1.00 25.46 340 GLU A CA 1
ATOM 2717 C C . GLU A 1 343 ? 16.693 60.411 -2.611 1.00 24.54 340 GLU A C 1
ATOM 2718 O O . GLU A 1 343 ? 17.848 60.507 -3.019 1.00 24.53 340 GLU A O 1
ATOM 2724 N N . THR A 1 344 ? 15.765 61.304 -2.924 1.00 23.68 341 THR A N 1
ATOM 2725 C CA . THR A 1 344 ? 16.118 62.433 -3.754 1.00 23.25 341 THR A CA 1
ATOM 2726 C C . THR A 1 344 ? 17.137 63.371 -3.078 1.00 22.47 341 THR A C 1
ATOM 2727 O O . THR A 1 344 ? 18.053 63.870 -3.726 1.00 21.63 341 THR A O 1
ATOM 2731 N N . GLN A 1 345 ? 16.996 63.558 -1.765 1.00 22.43 342 GLN A N 1
ATOM 2732 C CA . GLN A 1 345 ? 17.903 64.381 -0.968 1.00 22.51 342 GLN A CA 1
ATOM 2733 C C . GLN A 1 345 ? 19.319 63.820 -0.861 1.00 22.55 342 GLN A C 1
ATOM 2734 O O . GLN A 1 345 ? 20.289 64.581 -0.827 1.00 22.06 342 GLN A O 1
ATOM 2740 N N . ILE A 1 346 ? 19.427 62.492 -0.799 1.00 23.09 343 ILE A N 1
ATOM 2741 C CA . ILE A 1 346 ? 20.727 61.793 -0.871 1.00 24.08 343 ILE A CA 1
ATOM 2742 C C . ILE A 1 346 ? 21.370 61.934 -2.246 1.00 24.23 343 ILE A C 1
ATOM 2743 O O . ILE A 1 346 ? 22.579 62.152 -2.377 1.00 24.08 343 ILE A O 1
ATOM 2748 N N . GLU A 1 347 ? 20.526 61.821 -3.262 1.00 25.08 344 GLU A N 1
ATOM 2749 C CA . GLU A 1 347 ? 20.898 61.962 -4.657 1.00 25.45 344 GLU A CA 1
ATOM 2750 C C . GLU A 1 347 ? 21.468 63.372 -4.921 1.00 25.73 344 GLU A C 1
ATOM 2751 O O . GLU A 1 347 ? 22.539 63.505 -5.523 1.00 25.91 344 GLU A O 1
ATOM 2757 N N . SER A 1 348 ? 20.776 64.415 -4.456 1.00 25.45 345 SER A N 1
ATOM 2758 C CA . SER A 1 348 ? 21.272 65.800 -4.627 1.00 25.74 345 SER A CA 1
ATOM 2759 C C . SER A 1 348 ? 22.459 66.157 -3.723 1.00 25.56 345 SER A C 1
ATOM 2760 O O . SER A 1 348 ? 23.159 67.109 -4.007 1.00 26.16 345 SER A O 1
ATOM 2763 N N . GLY A 1 349 ? 22.672 65.410 -2.640 1.00 24.80 346 GLY A N 1
ATOM 2764 C CA . GLY A 1 349 ? 23.746 65.723 -1.719 1.00 24.07 346 GLY A CA 1
ATOM 2765 C C . GLY A 1 349 ? 23.333 66.620 -0.553 1.00 24.00 346 GLY A C 1
ATOM 2766 O O . GLY A 1 349 ? 24.155 66.915 0.297 1.00 24.22 346 GLY A O 1
ATOM 2767 N N . GLN A 1 350 ? 22.064 67.043 -0.521 1.00 23.33 347 GLN A N 1
ATOM 2768 C CA . GLN A 1 350 ? 21.490 67.820 0.568 1.00 23.57 347 GLN A CA 1
ATOM 2769 C C . GLN A 1 350 ? 21.443 67.018 1.887 1.00 23.81 347 GLN A C 1
ATOM 2770 O O . GLN A 1 350 ? 21.616 67.579 2.970 1.00 23.76 347 GLN A O 1
ATOM 2776 N N . LEU A 1 351 ? 21.191 65.711 1.785 1.00 23.32 348 LEU A N 1
ATOM 2777 C CA . LEU A 1 351 ? 21.298 64.799 2.920 1.00 23.09 348 LEU A CA 1
ATOM 2778 C C . LEU A 1 351 ? 22.531 63.894 2.776 1.00 22.91 348 LEU A C 1
ATOM 2779 O O . LEU A 1 351 ? 22.676 63.202 1.770 1.00 22.37 348 LEU A O 1
ATOM 2784 N N . VAL A 1 352 ? 23.403 63.920 3.782 1.00 23.27 349 VAL A N 1
ATOM 2785 C CA . VAL A 1 352 ? 24.602 63.076 3.825 1.00 23.54 349 VAL A CA 1
ATOM 2786 C C . VAL A 1 352 ? 24.528 62.094 4.996 1.00 23.60 349 VAL A C 1
ATOM 2787 O O . VAL A 1 352 ? 24.405 62.493 6.127 1.00 23.85 349 VAL A O 1
ATOM 2791 N N . VAL A 1 353 ? 24.562 60.806 4.704 1.00 23.77 350 VAL A N 1
ATOM 2792 C CA . VAL A 1 353 ? 24.509 59.792 5.731 1.00 23.83 350 VAL A CA 1
ATOM 2793 C C . VAL A 1 353 ? 25.881 59.132 5.719 1.00 24.59 350 VAL A C 1
ATOM 2794 O O . VAL A 1 353 ? 26.353 58.680 4.672 1.00 24.75 350 VAL A O 1
ATOM 2798 N N . ARG A 1 354 ? 26.543 59.150 6.873 1.00 25.17 351 ARG A N 1
ATOM 2799 C CA . ARG A 1 354 ? 27.859 58.521 7.027 1.00 25.97 351 ARG A CA 1
ATOM 2800 C C . ARG A 1 354 ? 27.747 57.339 7.937 1.00 25.47 351 ARG A C 1
ATOM 2801 O O . ARG A 1 354 ? 27.012 57.392 8.923 1.00 25.90 351 ARG A O 1
ATOM 2809 N N . LEU A 1 355 ? 28.461 56.275 7.595 1.00 25.35 352 LEU A N 1
ATOM 2810 C CA . LEU A 1 355 ? 28.542 55.089 8.439 1.00 25.41 352 LEU A CA 1
ATOM 2811 C C . LEU A 1 355 ? 29.956 54.902 8.957 1.00 24.49 352 LEU A C 1
ATOM 2812 O O . LEU A 1 355 ? 30.914 54.907 8.179 1.00 23.14 352 LEU A O 1
ATOM 2817 N N . TRP A 1 356 ? 30.053 54.721 10.277 1.00 24.06 353 TRP A N 1
ATOM 2818 C CA . TRP A 1 356 ? 31.324 54.605 10.985 1.00 23.58 353 TRP A CA 1
ATOM 2819 C C . TRP A 1 356 ? 31.656 53.140 11.212 1.00 23.92 353 TRP A C 1
ATOM 2820 O O . TRP A 1 356 ? 30.791 52.339 11.652 1.00 23.40 353 TRP A O 1
ATOM 2831 N N . ARG A 1 357 ? 32.909 52.782 10.924 1.00 23.37 354 ARG A N 1
ATOM 2832 C CA . ARG A 1 357 ? 33.358 51.429 11.150 1.00 23.83 354 ARG A CA 1
ATOM 2833 C C . ARG A 1 357 ? 34.874 51.359 11.228 1.00 23.76 354 ARG A C 1
ATOM 2834 O O . ARG A 1 357 ? 35.560 51.881 10.363 1.00 23.10 354 ARG A O 1
ATOM 2842 N N . ASP A 1 358 ? 35.377 50.687 12.258 1.00 23.78 355 ASP A N 1
ATOM 2843 C CA . ASP A 1 358 ? 36.813 50.511 12.486 1.00 24.23 355 ASP A CA 1
ATOM 2844 C C . ASP A 1 358 ? 37.030 49.141 13.119 1.00 24.05 355 ASP A C 1
ATOM 2845 O O . ASP A 1 358 ? 37.052 48.999 14.342 1.00 23.94 355 ASP A O 1
ATOM 2850 N N . GLY A 1 359 ? 37.130 48.119 12.286 1.00 24.18 356 GLY A N 1
ATOM 2851 C CA . GLY A 1 359 ? 37.280 46.750 12.790 1.00 24.83 356 GLY A CA 1
ATOM 2852 C C . GLY A 1 359 ? 36.107 46.383 13.683 1.00 25.90 356 GLY A C 1
ATOM 2853 O O . GLY A 1 359 ? 34.951 46.611 13.314 1.00 25.88 356 GLY A O 1
ATOM 2854 N N . ASP A 1 360 ? 36.395 45.797 14.847 1.00 26.70 357 ASP A N 1
ATOM 2855 C CA . ASP A 1 360 ? 35.337 45.492 15.822 1.00 27.80 357 ASP A CA 1
ATOM 2856 C C . ASP A 1 360 ? 35.232 46.518 16.949 1.00 26.33 357 ASP A C 1
ATOM 2857 O O . ASP A 1 360 ? 34.671 46.225 17.997 1.00 27.00 357 ASP A O 1
ATOM 2862 N N . ASN A 1 361 ? 35.787 47.706 16.732 1.00 24.48 358 ASN A N 1
ATOM 2863 C CA . ASN A 1 361 ? 35.583 48.805 17.648 1.00 23.16 358 ASN A CA 1
ATOM 2864 C C . ASN A 1 361 ? 34.149 49.312 17.495 1.00 23.31 358 ASN A C 1
ATOM 2865 O O . ASN A 1 361 ? 33.527 49.168 16.420 1.00 22.97 358 ASN A O 1
ATOM 2870 N N . THR A 1 362 ? 33.594 49.849 18.575 1.00 23.09 359 THR A N 1
ATOM 2871 C CA . THR A 1 362 ? 32.183 50.191 18.530 1.00 22.27 359 THR A CA 1
ATOM 2872 C C . THR A 1 362 ? 31.999 51.681 18.592 1.00 22.22 359 THR A C 1
ATOM 2873 O O . THR A 1 362 ? 32.948 52.430 18.884 1.00 21.12 359 THR A O 1
ATOM 2877 N N . TYR A 1 363 ? 30.788 52.100 18.250 1.00 21.89 360 TYR A N 1
ATOM 2878 C CA . TYR A 1 363 ? 30.492 53.497 18.006 1.00 22.94 360 TYR A CA 1
ATOM 2879 C C . TYR A 1 363 ? 29.445 53.998 19.019 1.00 23.77 360 TYR A C 1
ATOM 2880 O O . TYR A 1 363 ? 28.389 53.367 19.208 1.00 23.59 360 TYR A O 1
ATOM 2889 N N . HIS A 1 364 ? 29.742 55.126 19.663 1.00 24.50 361 HIS A N 1
ATOM 2890 C CA . HIS A 1 364 ? 28.870 55.669 20.689 1.00 25.86 361 HIS A CA 1
ATOM 2891 C C . HIS A 1 364 ? 28.869 57.197 20.674 1.00 26.12 361 HIS A C 1
ATOM 2892 O O . HIS A 1 364 ? 28.771 57.822 21.728 1.00 26.82 361 HIS A O 1
ATOM 2899 N N . LEU A 1 365 ? 28.969 57.808 19.498 1.00 25.96 362 LEU A N 1
ATOM 2900 C CA . LEU A 1 365 ? 29.005 59.269 19.434 1.00 26.17 362 LEU A CA 1
ATOM 2901 C C . LEU A 1 365 ? 27.622 59.922 19.487 1.00 26.04 362 LEU A C 1
ATOM 2902 O O . LEU A 1 365 ? 26.663 59.413 18.886 1.00 25.48 362 LEU A O 1
ATOM 2907 N N . LYS A 1 366 ? 27.543 61.065 20.171 1.00 25.65 363 LYS A N 1
ATOM 2908 C CA . LYS A 1 366 ? 26.311 61.863 20.283 1.00 26.81 363 LYS A CA 1
ATOM 2909 C C . LYS A 1 366 ? 26.667 63.306 20.021 1.00 26.57 363 LYS A C 1
ATOM 2910 O O . LYS A 1 366 ? 27.741 63.779 20.421 1.00 27.22 363 LYS A O 1
ATOM 2916 N N . GLY A 1 367 ? 25.797 64.027 19.342 1.00 25.60 364 GLY A N 1
ATOM 2917 C CA . GLY A 1 367 ? 26.131 65.414 19.037 1.00 25.04 364 GLY A CA 1
ATOM 2918 C C . GLY A 1 367 ? 25.136 66.072 18.139 1.00 24.68 364 GLY A C 1
ATOM 2919 O O . GLY A 1 367 ? 24.504 65.419 17.318 1.00 25.16 364 GLY A O 1
ATOM 2920 N N . VAL A 1 368 ? 24.971 67.378 18.338 1.00 24.95 365 VAL A N 1
ATOM 2921 C CA . VAL A 1 368 ? 24.201 68.219 17.450 1.00 23.50 365 VAL A CA 1
ATOM 2922 C C . VAL A 1 368 ? 25.048 69.471 17.214 1.00 23.63 365 VAL A C 1
ATOM 2923 O O . VAL A 1 368 ? 25.515 70.113 18.174 1.00 22.93 365 VAL A O 1
ATOM 2927 N N . TRP A 1 369 ? 25.229 69.816 15.934 1.00 22.26 366 TRP A N 1
ATOM 2928 C CA . TRP A 1 369 ? 25.907 71.032 15.571 1.00 22.00 366 TRP A CA 1
ATOM 2929 C C . TRP A 1 369 ? 25.012 71.796 14.597 1.00 22.30 366 TRP A C 1
ATOM 2930 O O . TRP A 1 369 ? 24.639 71.279 13.529 1.00 22.92 366 TRP A O 1
ATOM 2941 N N . VAL A 1 370 ? 24.654 73.019 14.953 1.00 22.73 367 VAL A N 1
ATOM 2942 C CA . VAL A 1 370 ? 23.785 73.816 14.111 1.00 23.54 367 VAL A CA 1
ATOM 2943 C C . VAL A 1 370 ? 24.618 74.923 13.470 1.00 24.31 367 VAL A C 1
ATOM 2944 O O . VAL A 1 370 ? 25.189 75.778 14.172 1.00 24.37 367 VAL A O 1
ATOM 2948 N N . ASP A 1 371 ? 24.685 74.897 12.143 1.00 25.01 368 ASP A N 1
ATOM 2949 C CA . ASP A 1 371 ? 25.451 75.878 11.379 1.00 26.43 368 ASP A CA 1
ATOM 2950 C C . ASP A 1 371 ? 26.829 75.961 12.017 1.00 26.25 368 ASP A C 1
ATOM 2951 O O . ASP A 1 371 ? 27.365 74.930 12.427 1.00 26.28 368 ASP A O 1
ATOM 2956 N N . ASP A 1 372 ? 27.389 77.155 12.120 1.00 26.57 369 ASP A N 1
ATOM 2957 C CA . ASP A 1 372 ? 28.616 77.319 12.885 1.00 27.90 369 ASP A CA 1
ATOM 2958 C C . ASP A 1 372 ? 28.363 78.081 14.186 1.00 27.14 369 ASP A C 1
ATOM 2959 O O . ASP A 1 372 ? 29.268 78.753 14.667 1.00 27.36 369 ASP A O 1
ATOM 2964 N N . ARG A 1 373 ? 27.156 77.955 14.748 1.00 26.82 370 ARG A N 1
ATOM 2965 C CA . ARG A 1 373 ? 26.686 78.812 15.891 1.00 27.76 370 ARG A CA 1
ATOM 2966 C C . ARG A 1 373 ? 26.466 78.038 17.193 1.00 26.75 370 ARG A C 1
ATOM 2967 O O . ARG A 1 373 ? 26.759 78.542 18.277 1.00 26.70 370 ARG A O 1
ATOM 2975 N N . TYR A 1 374 ? 25.961 76.814 17.071 1.00 25.82 371 TYR A N 1
ATOM 2976 C CA . TYR A 1 374 ? 25.633 75.987 18.224 1.00 25.54 371 TYR A CA 1
ATOM 2977 C C . TYR A 1 374 ? 26.310 74.639 18.161 1.00 25.07 371 TYR A C 1
ATOM 2978 O O . TYR A 1 374 ? 26.316 73.987 17.117 1.00 24.80 371 TYR A O 1
ATOM 2987 N N . ILE A 1 375 ? 26.887 74.248 19.291 1.00 24.26 372 ILE A N 1
ATOM 2988 C CA . ILE A 1 375 ? 27.454 72.944 19.487 1.00 24.54 372 ILE A CA 1
ATOM 2989 C C . ILE A 1 375 ? 26.859 72.376 20.791 1.00 24.96 372 ILE A C 1
ATOM 2990 O O . ILE A 1 375 ? 27.140 72.856 21.896 1.00 25.19 372 ILE A O 1
ATOM 2995 N N . LEU A 1 376 ? 26.039 71.350 20.670 1.00 24.71 373 LEU A N 1
ATOM 2996 C CA . LEU A 1 376 ? 25.484 70.758 21.876 1.00 25.36 373 LEU A CA 1
ATOM 2997 C C . LEU A 1 376 ? 26.312 69.551 22.292 1.00 25.19 373 LEU A C 1
ATOM 2998 O O . LEU A 1 376 ? 26.531 68.641 21.507 1.00 25.39 373 LEU A O 1
ATOM 3003 N N . LEU A 1 377 ? 26.750 69.547 23.539 1.00 25.74 374 LEU A N 1
ATOM 3004 C CA . LEU A 1 377 ? 27.393 68.387 24.104 1.00 26.01 374 LEU A CA 1
ATOM 3005 C C . LEU A 1 377 ? 26.360 67.749 24.996 1.00 26.22 374 LEU A C 1
ATOM 3006 O O . LEU A 1 377 ? 25.854 68.397 25.915 1.00 26.65 374 LEU A O 1
ATOM 3011 N N . THR A 1 378 ? 26.025 66.489 24.727 1.00 26.09 375 THR A N 1
ATOM 3012 C CA . THR A 1 378 ? 24.976 65.827 25.489 1.00 25.76 375 THR A CA 1
ATOM 3013 C C . THR A 1 378 ? 25.122 64.318 25.455 1.00 26.13 375 THR A C 1
ATOM 3014 O O . THR A 1 378 ? 25.562 63.756 24.459 1.00 25.71 375 THR A O 1
ATOM 3018 N N . GLY A 1 379 ? 24.755 63.666 26.553 1.00 26.81 376 GLY A N 1
ATOM 3019 C CA . GLY A 1 379 ? 24.666 62.208 26.581 1.00 27.47 376 GLY A CA 1
ATOM 3020 C C . GLY A 1 379 ? 23.308 61.741 26.080 1.00 28.39 376 GLY A C 1
ATOM 3021 O O . GLY A 1 379 ? 22.949 60.589 26.248 1.00 29.31 376 GLY A O 1
ATOM 3022 N N . ASN A 1 380 ? 22.535 62.642 25.485 1.00 28.18 377 ASN A N 1
ATOM 3023 C CA . ASN A 1 380 ? 21.227 62.288 24.968 1.00 28.01 377 ASN A CA 1
ATOM 3024 C C . ASN A 1 380 ? 21.386 61.449 23.689 1.00 28.00 377 ASN A C 1
ATOM 3025 O O . ASN A 1 380 ? 21.999 61.895 22.744 1.00 28.00 377 ASN A O 1
ATOM 3030 N N . ASN A 1 381 ? 20.820 60.242 23.673 1.00 28.06 378 ASN A N 1
ATOM 3031 C CA . ASN A 1 381 ? 20.959 59.310 22.551 1.00 27.81 378 ASN A CA 1
ATOM 3032 C C . ASN A 1 381 ? 20.038 59.668 21.402 1.00 27.45 378 ASN A C 1
ATOM 3033 O O . ASN A 1 381 ? 20.080 59.043 20.362 1.00 27.46 378 ASN A O 1
ATOM 3038 N N . LEU A 1 382 ? 19.197 60.676 21.596 1.00 26.84 379 LEU A N 1
ATOM 3039 C CA . LEU A 1 382 ? 18.282 61.116 20.569 1.00 26.63 379 LEU A CA 1
ATOM 3040 C C . LEU A 1 382 ? 17.313 60.004 20.140 1.00 26.48 379 LEU A C 1
ATOM 3041 O O . LEU A 1 382 ? 17.035 59.834 18.940 1.00 25.31 379 LEU A O 1
ATOM 3046 N N . ASN A 1 383 ? 16.790 59.277 21.129 1.00 26.66 380 ASN A N 1
ATOM 3047 C CA . ASN A 1 383 ? 15.814 58.210 20.905 1.00 27.31 380 ASN A CA 1
ATOM 3048 C C . ASN A 1 383 ? 14.557 58.422 21.754 1.00 27.00 380 ASN A C 1
ATOM 3049 O O . ASN A 1 383 ? 14.554 59.300 22.582 1.00 26.33 380 ASN A O 1
ATOM 3054 N N . PRO A 1 384 ? 13.469 57.649 21.513 1.00 27.31 381 PRO A N 1
ATOM 3055 C CA . PRO A 1 384 ? 12.243 57.759 22.318 1.00 27.63 381 PRO A CA 1
ATOM 3056 C C . PRO A 1 384 ? 12.455 57.650 23.827 1.00 28.30 381 PRO A C 1
ATOM 3057 O O . PRO A 1 384 ? 11.763 58.335 24.556 1.00 27.21 381 PRO A O 1
ATOM 3061 N N . ARG A 1 385 ? 13.400 56.803 24.274 1.00 29.01 382 ARG A N 1
ATOM 3062 C CA . ARG A 1 385 ? 13.755 56.640 25.708 1.00 30.28 382 ARG A CA 1
ATOM 3063 C C . ARG A 1 385 ? 14.140 57.977 26.360 1.00 30.82 382 ARG A C 1
ATOM 3064 O O . ARG A 1 385 ? 13.678 58.318 27.476 1.00 30.90 382 ARG A O 1
ATOM 3072 N N . ALA A 1 386 ? 15.051 58.680 25.690 1.00 31.27 383 ALA A N 1
ATOM 3073 C CA . ALA A 1 386 ? 15.547 59.987 26.155 1.00 32.59 383 ALA A CA 1
ATOM 3074 C C . ALA A 1 386 ? 14.438 61.034 26.119 1.00 32.86 383 ALA A C 1
ATOM 3075 O O . ALA A 1 386 ? 14.484 61.972 26.879 1.00 34.20 383 ALA A O 1
ATOM 3077 N N . TRP A 1 387 ? 13.439 60.853 25.254 1.00 32.68 384 TRP A N 1
ATOM 3078 C CA . TRP A 1 387 ? 12.268 61.746 25.213 1.00 32.80 384 TRP A CA 1
ATOM 3079 C C . TRP A 1 387 ? 11.177 61.555 26.284 1.00 33.36 384 TRP A C 1
ATOM 3080 O O . TRP A 1 387 ? 10.309 62.433 26.444 1.00 35.20 384 TRP A O 1
ATOM 3091 N N . ARG A 1 388 ? 11.172 60.427 26.986 1.00 32.22 385 ARG A N 1
ATOM 3092 C CA . ARG A 1 388 ? 10.131 60.216 27.965 1.00 31.43 385 ARG A CA 1
ATOM 3093 C C . ARG A 1 388 ? 10.583 59.524 29.246 1.00 29.99 385 ARG A C 1
ATOM 3094 O O . ARG A 1 388 ? 9.952 59.689 30.272 1.00 30.32 385 ARG A O 1
ATOM 3102 N N . LEU A 1 389 ? 11.661 58.748 29.193 1.00 28.25 386 LEU A N 1
ATOM 3103 C CA . LEU A 1 389 ? 12.004 57.896 30.325 1.00 26.14 386 LEU A CA 1
ATOM 3104 C C . LEU A 1 389 ? 13.189 58.376 31.151 1.00 25.20 386 LEU A C 1
ATOM 3105 O O . LEU A 1 389 ? 13.057 58.509 32.371 1.00 24.96 386 LEU A O 1
ATOM 3110 N N . ASP A 1 390 ? 14.303 58.668 30.473 1.00 23.76 387 ASP A N 1
ATOM 3111 C CA . ASP A 1 390 ? 15.614 58.885 31.107 1.00 23.50 387 ASP A CA 1
ATOM 3112 C C . ASP A 1 390 ? 15.926 60.337 31.512 1.00 23.25 387 ASP A C 1
ATOM 3113 O O . ASP A 1 390 ? 15.383 61.291 30.928 1.00 21.48 387 ASP A O 1
ATOM 3118 N N . ALA A 1 391 ? 16.776 60.467 32.530 1.00 22.60 388 ALA A N 1
ATOM 3119 C CA . ALA A 1 391 ? 17.263 61.757 33.011 1.00 23.32 388 ALA A CA 1
ATOM 3120 C C . ALA A 1 391 ? 18.508 62.111 32.213 1.00 23.80 388 ALA A C 1
ATOM 3121 O O . ALA A 1 391 ? 19.454 61.319 32.175 1.00 24.71 388 ALA A O 1
ATOM 3123 N N . GLU A 1 392 ? 18.506 63.283 31.569 1.00 23.73 389 GLU A N 1
ATOM 3124 C CA . GLU A 1 392 ? 19.576 63.650 30.632 1.00 23.74 389 GLU A CA 1
ATOM 3125 C C . GLU A 1 392 ? 20.068 65.032 30.956 1.00 23.55 389 GLU A C 1
ATOM 3126 O O . GLU A 1 392 ? 19.337 65.838 31.553 1.00 23.49 389 GLU A O 1
ATOM 3132 N N . ASN A 1 393 ? 21.301 65.329 30.554 1.00 22.71 390 ASN A N 1
ATOM 3133 C CA . ASN A 1 393 ? 21.766 66.685 30.638 1.00 22.12 390 ASN A CA 1
ATOM 3134 C C . ASN A 1 393 ? 22.475 67.083 29.346 1.00 22.34 390 ASN A C 1
ATOM 3135 O O . ASN A 1 393 ? 22.574 66.286 28.417 1.00 22.24 390 ASN A O 1
ATOM 3140 N N . GLY A 1 394 ? 22.911 68.335 29.254 1.00 22.17 391 GLY A N 1
ATOM 3141 C CA . GLY A 1 394 ? 23.677 68.769 28.104 1.00 22.33 391 GLY A CA 1
ATOM 3142 C C . GLY A 1 394 ? 24.353 70.085 28.382 1.00 22.44 391 GLY A C 1
ATOM 3143 O O . GLY A 1 394 ? 23.922 70.821 29.272 1.00 23.35 391 GLY A O 1
ATOM 3144 N N . LEU A 1 395 ? 25.409 70.371 27.621 1.00 22.06 392 LEU A N 1
ATOM 3145 C CA . LEU A 1 395 ? 26.067 71.675 27.612 1.00 22.43 392 LEU A CA 1
ATOM 3146 C C . LEU A 1 395 ? 25.934 72.270 26.216 1.00 21.98 392 LEU A C 1
ATOM 3147 O O . LEU A 1 395 ? 26.522 71.752 25.263 1.00 22.41 392 LEU A O 1
ATOM 3152 N N . LEU A 1 396 ? 25.191 73.363 26.101 1.00 21.41 393 LEU A N 1
ATOM 3153 C CA . LEU A 1 396 ? 25.008 74.011 24.797 1.00 22.27 393 LEU A CA 1
ATOM 3154 C C . LEU A 1 396 ? 26.056 75.111 24.672 1.00 21.76 393 LEU A C 1
ATOM 3155 O O . LEU A 1 396 ? 26.013 76.045 25.430 1.00 22.66 393 LEU A O 1
ATOM 3160 N N . ILE A 1 397 ? 26.995 74.964 23.746 1.00 22.56 394 ILE A N 1
ATOM 3161 C CA . ILE A 1 397 ? 27.980 76.004 23.434 1.00 21.70 394 ILE A CA 1
ATOM 3162 C C . ILE A 1 397 ? 27.401 76.908 22.345 1.00 22.23 394 ILE A C 1
ATOM 3163 O O . ILE A 1 397 ? 26.873 76.427 21.317 1.00 21.78 394 ILE A O 1
ATOM 3168 N N . TYR A 1 398 ? 27.507 78.209 22.578 1.00 21.88 395 TYR A N 1
ATOM 3169 C CA . TYR A 1 398 ? 27.109 79.223 21.620 1.00 22.27 395 TYR A CA 1
ATOM 3170 C C . TYR A 1 398 ? 28.343 79.987 21.200 1.00 22.60 395 TYR A C 1
ATOM 3171 O O . TYR A 1 398 ? 29.108 80.473 22.040 1.00 22.21 395 TYR A O 1
ATOM 3180 N N . ASP A 1 399 ? 28.573 80.034 19.889 1.00 23.74 396 ASP A N 1
ATOM 3181 C CA . ASP A 1 399 ? 29.818 80.584 19.349 1.00 23.73 396 ASP A CA 1
ATOM 3182 C C . ASP A 1 399 ? 29.497 81.570 18.241 1.00 23.89 396 ASP A C 1
ATOM 3183 O O . ASP A 1 399 ? 29.770 81.293 17.058 1.00 23.89 396 ASP A O 1
ATOM 3188 N N . PRO A 1 400 ? 28.959 82.757 18.611 1.00 24.21 397 PRO A N 1
ATOM 3189 C CA . PRO A 1 400 ? 28.412 83.625 17.578 1.00 24.13 397 PRO A CA 1
ATOM 3190 C C . PRO A 1 400 ? 29.491 84.203 16.687 1.00 24.63 397 PRO A C 1
ATOM 3191 O O . PRO A 1 400 ? 29.190 84.614 15.569 1.00 25.18 397 PRO A O 1
ATOM 3195 N N . GLN A 1 401 ? 30.737 84.217 17.166 1.00 25.06 398 GLN A N 1
ATOM 3196 C CA . GLN A 1 401 ? 31.856 84.735 16.376 1.00 25.40 398 GLN A CA 1
ATOM 3197 C C . GLN A 1 401 ? 32.816 83.651 15.886 1.00 25.27 398 GLN A C 1
ATOM 3198 O O . GLN A 1 401 ? 33.917 83.962 15.477 1.00 25.21 398 GLN A O 1
ATOM 3204 N N . GLN A 1 402 ? 32.410 82.378 15.933 1.00 25.25 399 GLN A N 1
ATOM 3205 C CA . GLN A 1 402 ? 33.215 81.294 15.335 1.00 24.54 399 GLN A CA 1
ATOM 3206 C C . GLN A 1 402 ? 34.641 81.188 15.932 1.00 24.36 399 GLN A C 1
ATOM 3207 O O . GLN A 1 402 ? 35.605 80.864 15.247 1.00 23.98 399 GLN A O 1
ATOM 3213 N N . GLN A 1 403 ? 34.741 81.462 17.226 1.00 24.73 400 GLN A N 1
ATOM 3214 C CA . GLN A 1 403 ? 35.980 81.351 18.002 1.00 24.65 400 GLN A CA 1
ATOM 3215 C C . GLN A 1 403 ? 36.407 79.893 18.257 1.00 24.57 400 GLN A C 1
ATOM 3216 O O . GLN A 1 403 ? 37.548 79.630 18.607 1.00 24.06 400 GLN A O 1
ATOM 3222 N N . LEU A 1 404 ? 35.469 78.959 18.132 1.00 24.75 401 LEU A N 1
ATOM 3223 C CA . LEU A 1 404 ? 35.728 77.569 18.454 1.00 24.85 401 LEU A CA 1
ATOM 3224 C C . LEU A 1 404 ? 35.759 76.728 17.199 1.00 24.79 401 LEU A C 1
ATOM 3225 O O . LEU A 1 404 ? 36.060 75.540 17.264 1.00 25.03 401 LEU A O 1
ATOM 3230 N N . LEU A 1 405 ? 35.489 77.363 16.057 1.00 24.10 402 LEU A N 1
ATOM 3231 C CA . LEU A 1 405 ? 35.270 76.661 14.801 1.00 24.36 402 LEU A CA 1
ATOM 3232 C C . LEU A 1 405 ? 36.435 75.774 14.340 1.00 24.74 402 LEU A C 1
ATOM 3233 O O . LEU A 1 405 ? 36.221 74.682 13.825 1.00 25.67 402 LEU A O 1
ATOM 3238 N N . ALA A 1 406 ? 37.654 76.250 14.534 1.00 24.54 403 ALA A N 1
ATOM 3239 C CA . ALA A 1 406 ? 38.846 75.471 14.245 1.00 24.98 403 ALA A CA 1
ATOM 3240 C C . ALA A 1 406 ? 38.872 74.157 15.031 1.00 24.96 403 ALA A C 1
ATOM 3241 O O . ALA A 1 406 ? 39.099 73.089 14.467 1.00 25.40 403 ALA A O 1
ATOM 3243 N N . GLN A 1 407 ? 38.618 74.235 16.329 1.00 25.44 404 GLN A N 1
ATOM 3244 C CA . GLN A 1 407 ? 38.559 73.028 17.163 1.00 25.35 404 GLN A CA 1
ATOM 3245 C C . GLN A 1 407 ? 37.367 72.124 16.813 1.00 24.93 404 GLN A C 1
ATOM 3246 O O . GLN A 1 407 ? 37.495 70.894 16.780 1.00 24.96 404 GLN A O 1
ATOM 3252 N N . VAL A 1 408 ? 36.214 72.727 16.545 1.00 24.70 405 VAL A N 1
ATOM 3253 C CA . VAL A 1 408 ? 35.047 71.952 16.084 1.00 24.05 405 VAL A CA 1
ATOM 3254 C C . VAL A 1 408 ? 35.363 71.200 14.797 1.00 24.68 405 VAL A C 1
ATOM 3255 O O . VAL A 1 408 ? 35.097 70.007 14.691 1.00 24.10 405 VAL A O 1
ATOM 3259 N N . GLU A 1 409 ? 35.959 71.892 13.822 1.00 25.91 406 GLU A N 1
ATOM 3260 C CA . GLU A 1 409 ? 36.271 71.252 12.545 1.00 27.35 406 GLU A CA 1
ATOM 3261 C C . GLU A 1 409 ? 37.330 70.176 12.685 1.00 27.39 406 GLU A C 1
ATOM 3262 O O . GLU A 1 409 ? 37.261 69.151 11.984 1.00 27.29 406 GLU A O 1
ATOM 3268 N N . LYS A 1 410 ? 38.287 70.383 13.587 1.00 27.05 407 LYS A N 1
ATOM 3269 C CA . LYS A 1 410 ? 39.280 69.335 13.812 1.00 28.23 407 LYS A CA 1
ATOM 3270 C C . LYS A 1 410 ? 38.641 68.043 14.396 1.00 27.98 407 LYS A C 1
ATOM 3271 O O . LYS A 1 410 ? 38.933 66.939 13.916 1.00 27.81 407 LYS A O 1
ATOM 3277 N N . GLU A 1 411 ? 37.785 68.196 15.411 1.00 27.42 408 GLU A N 1
ATOM 3278 C CA . GLU A 1 411 ? 37.053 67.075 16.001 1.00 27.16 408 GLU A CA 1
ATOM 3279 C C . GLU A 1 411 ? 36.168 66.360 14.975 1.00 27.23 408 GLU A C 1
ATOM 3280 O O . GLU A 1 411 ? 36.150 65.116 14.916 1.00 27.60 408 GLU A O 1
ATOM 3286 N N . GLN A 1 412 ? 35.408 67.137 14.202 1.00 26.67 409 GLN A N 1
ATOM 3287 C CA . GLN A 1 412 ? 34.551 66.592 13.134 1.00 26.57 409 GLN A CA 1
ATOM 3288 C C . GLN A 1 412 ? 35.359 65.828 12.070 1.00 26.15 409 GLN A C 1
ATOM 3289 O O . GLN A 1 412 ? 34.910 64.773 11.586 1.00 26.00 409 GLN A O 1
ATOM 3295 N N A ASN A 1 413 ? 36.532 66.361 11.706 0.50 25.56 410 ASN A N 1
ATOM 3296 N N B ASN A 1 413 ? 36.532 66.356 11.727 0.50 25.27 410 ASN A N 1
ATOM 3297 C CA A ASN A 1 413 ? 37.434 65.689 10.764 0.50 25.27 410 ASN A CA 1
ATOM 3298 C CA B ASN A 1 413 ? 37.414 65.701 10.779 0.50 24.69 410 ASN A CA 1
ATOM 3299 C C A ASN A 1 413 ? 37.897 64.353 11.323 0.50 24.84 410 ASN A C 1
ATOM 3300 C C B ASN A 1 413 ? 37.910 64.365 11.320 0.50 24.51 410 ASN A C 1
ATOM 3301 O O A ASN A 1 413 ? 37.918 63.352 10.611 0.50 24.23 410 ASN A O 1
ATOM 3302 O O B ASN A 1 413 ? 37.960 63.377 10.594 0.50 23.91 410 ASN A O 1
ATOM 3311 N N . GLN A 1 414 ? 38.269 64.342 12.600 1.00 24.33 411 GLN A N 1
ATOM 3312 C CA . GLN A 1 414 ? 38.663 63.095 13.256 1.00 24.76 411 GLN A CA 1
ATOM 3313 C C . GLN A 1 414 ? 37.507 62.095 13.277 1.00 24.24 411 GLN A C 1
ATOM 3314 O O . GLN A 1 414 ? 37.694 60.925 12.951 1.00 24.07 411 GLN A O 1
ATOM 3320 N N . ILE A 1 415 ? 36.309 62.583 13.606 1.00 23.80 412 ILE A N 1
ATOM 3321 C CA . ILE A 1 415 ? 35.111 61.750 13.669 1.00 24.05 412 ILE A CA 1
ATOM 3322 C C . ILE A 1 415 ? 34.826 61.123 12.314 1.00 25.09 412 ILE A C 1
ATOM 3323 O O . ILE A 1 415 ? 34.422 59.968 12.240 1.00 25.88 412 ILE A O 1
ATOM 3328 N N . ARG A 1 416 ? 35.060 61.889 11.248 1.00 25.15 413 ARG A N 1
ATOM 3329 C CA . ARG A 1 416 ? 34.770 61.441 9.898 1.00 25.60 413 ARG A CA 1
ATOM 3330 C C . ARG A 1 416 ? 35.761 60.431 9.335 1.00 25.49 413 ARG A C 1
ATOM 3331 O O . ARG A 1 416 ? 35.465 59.793 8.323 1.00 24.78 413 ARG A O 1
ATOM 3339 N N . GLN A 1 417 ? 36.914 60.291 9.989 1.00 25.29 414 GLN A N 1
ATOM 3340 C CA . GLN A 1 417 ? 37.999 59.472 9.479 1.00 25.83 414 GLN A CA 1
ATOM 3341 C C . GLN A 1 417 ? 37.621 57.974 9.193 1.00 25.95 414 GLN A C 1
ATOM 3342 O O . GLN A 1 417 ? 37.920 57.457 8.102 1.00 24.34 414 GLN A O 1
ATOM 3348 N N . HIS A 1 418 ? 36.944 57.292 10.124 1.00 25.61 415 HIS A N 1
ATOM 3349 C CA . HIS A 1 418 ? 36.485 55.916 9.841 1.00 26.05 415 HIS A CA 1
ATOM 3350 C C . HIS A 1 418 ? 35.021 55.833 9.320 1.00 25.82 415 HIS A C 1
ATOM 3351 O O . HIS A 1 418 ? 34.315 54.865 9.569 1.00 24.32 415 HIS A O 1
ATOM 3358 N N . THR A 1 419 ? 34.570 56.855 8.597 1.00 25.86 416 THR A N 1
ATOM 3359 C CA . THR A 1 419 ? 33.247 56.786 7.980 1.00 25.90 416 THR A CA 1
ATOM 3360 C C . THR A 1 419 ? 33.310 56.626 6.466 1.00 26.33 416 THR A C 1
ATOM 3361 O O . THR A 1 419 ? 34.334 56.900 5.839 1.00 26.66 416 THR A O 1
ATOM 3365 N N . LYS A 1 420 ? 32.215 56.156 5.892 1.00 26.55 417 LYS A N 1
ATOM 3366 C CA . LYS A 1 420 ? 32.016 56.200 4.448 1.00 26.54 417 LYS A CA 1
ATOM 3367 C C . LYS A 1 420 ? 30.653 56.824 4.218 1.00 26.16 417 LYS A C 1
ATOM 3368 O O . LYS A 1 420 ? 29.734 56.611 4.984 1.00 25.16 417 LYS A O 1
ATOM 3374 N N . VAL A 1 421 ? 30.547 57.601 3.152 1.00 26.16 418 VAL A N 1
ATOM 3375 C CA . VAL A 1 421 ? 29.312 58.244 2.783 1.00 25.48 418 VAL A CA 1
ATOM 3376 C C . VAL A 1 421 ? 28.450 57.201 2.097 1.00 25.36 418 VAL A C 1
ATOM 3377 O O . VAL A 1 421 ? 28.905 56.559 1.172 1.00 25.35 418 VAL A O 1
ATOM 3381 N N . LEU A 1 422 ? 27.220 57.012 2.571 1.00 25.09 419 LEU A N 1
ATOM 3382 C CA . LEU A 1 422 ? 26.277 56.112 1.918 1.00 25.04 419 LEU A CA 1
ATOM 3383 C C . LEU A 1 422 ? 25.907 56.665 0.534 1.00 25.73 419 LEU A C 1
ATOM 3384 O O . LEU A 1 422 ? 25.442 57.821 0.435 1.00 26.28 419 LEU A O 1
ATOM 3389 N N . LYS A 1 423 ? 26.120 55.881 -0.520 1.00 24.22 420 LYS A N 1
ATOM 3390 C CA . LYS A 1 423 ? 25.820 56.352 -1.884 1.00 24.41 420 LYS A CA 1
ATOM 3391 C C . LYS A 1 423 ? 24.341 56.254 -2.245 1.00 23.92 420 LYS A C 1
ATOM 3392 O O . LYS A 1 423 ? 23.859 57.063 -3.026 1.00 23.36 420 LYS A O 1
ATOM 3398 N N . HIS A 1 424 ? 23.640 55.276 -1.666 1.00 23.40 421 HIS A N 1
ATOM 3399 C CA . HIS A 1 424 ? 22.260 54.938 -2.041 1.00 23.37 421 HIS A CA 1
ATOM 3400 C C . HIS A 1 424 ? 21.696 53.935 -1.030 1.00 23.74 421 HIS A C 1
ATOM 3401 O O . HIS A 1 424 ? 22.433 53.094 -0.521 1.00 23.14 421 HIS A O 1
ATOM 3408 N N . TYR A 1 425 ? 20.395 54.007 -0.752 1.00 23.30 422 TYR A N 1
ATOM 3409 C CA . TYR A 1 425 ? 19.802 53.147 0.278 1.00 23.98 422 TYR A CA 1
ATOM 3410 C C . TYR A 1 425 ? 20.070 51.640 0.060 1.00 24.46 422 TYR A C 1
ATOM 3411 O O . TYR A 1 425 ? 20.262 50.879 1.020 1.00 23.96 422 TYR A O 1
ATOM 3420 N N . THR A 1 426 ? 20.129 51.230 -1.195 1.00 25.41 423 THR A N 1
ATOM 3421 C CA . THR A 1 426 ? 20.391 49.829 -1.531 1.00 27.19 423 THR A CA 1
ATOM 3422 C C . THR A 1 426 ? 21.809 49.362 -1.154 1.00 28.34 423 THR A C 1
ATOM 3423 O O . THR A 1 426 ? 22.122 48.201 -1.252 1.00 29.24 423 THR A O 1
ATOM 3427 N N . GLU A 1 427 ? 22.669 50.270 -0.747 1.00 30.41 424 GLU A N 1
ATOM 3428 C CA . GLU A 1 427 ? 23.974 49.904 -0.223 1.00 32.83 424 GLU A CA 1
ATOM 3429 C C . GLU A 1 427 ? 23.845 49.157 1.123 1.00 33.34 424 GLU A C 1
ATOM 3430 O O . GLU A 1 427 ? 24.771 48.463 1.552 1.00 33.53 424 GLU A O 1
ATOM 3436 N N . LEU A 1 428 ? 22.713 49.338 1.794 1.00 33.45 425 LEU A N 1
ATOM 3437 C CA . LEU A 1 428 ? 22.392 48.599 3.006 1.00 34.09 425 LEU A CA 1
ATOM 3438 C C . LEU A 1 428 ? 21.543 47.422 2.628 1.00 35.63 425 LEU A C 1
ATOM 3439 O O . LEU A 1 428 ? 20.533 47.567 1.902 1.00 34.96 425 LEU A O 1
ATOM 3444 N N . GLU A 1 429 ? 21.936 46.262 3.145 1.00 37.45 426 GLU A N 1
ATOM 3445 C CA . GLU A 1 429 ? 21.240 45.011 2.860 1.00 39.42 426 GLU A CA 1
ATOM 3446 C C . GLU A 1 429 ? 19.747 45.116 3.132 1.00 39.86 426 GLU A C 1
ATOM 3447 O O . GLU A 1 429 ? 19.306 45.793 4.075 1.00 40.12 426 GLU A O 1
ATOM 3453 N N . GLU A 1 430 ? 18.987 44.450 2.276 1.00 40.29 427 GLU A N 1
ATOM 3454 C CA . GLU A 1 430 ? 17.562 44.255 2.429 1.00 40.60 427 GLU A CA 1
ATOM 3455 C C . GLU A 1 430 ? 17.370 43.082 3.411 1.00 40.36 427 GLU A C 1
ATOM 3456 O O . GLU A 1 430 ? 18.283 42.278 3.593 1.00 40.27 427 GLU A O 1
ATOM 3462 N N . LEU A 1 431 ? 16.196 42.987 4.039 1.00 40.15 428 LEU A N 1
ATOM 3463 C CA . LEU A 1 431 ? 15.845 41.865 4.930 1.00 40.05 428 LEU A CA 1
ATOM 3464 C C . LEU A 1 431 ? 16.234 40.466 4.416 1.00 40.21 428 LEU A C 1
ATOM 3465 O O . LEU A 1 431 ? 16.939 39.736 5.101 1.00 39.59 428 LEU A O 1
ATOM 3470 N N . ASN A 1 432 ? 15.799 40.107 3.205 1.00 40.70 429 ASN A N 1
ATOM 3471 C CA . ASN A 1 432 ? 16.073 38.775 2.647 1.00 40.93 429 ASN A CA 1
ATOM 3472 C C . ASN A 1 432 ? 17.551 38.475 2.375 1.00 40.49 429 ASN A C 1
ATOM 3473 O O . ASN A 1 432 ? 17.899 37.336 2.071 1.00 41.00 429 ASN A O 1
ATOM 3478 N N . GLN A 1 433 ? 18.414 39.478 2.480 1.00 39.90 430 GLN A N 1
ATOM 3479 C CA . GLN A 1 433 ? 19.856 39.246 2.420 1.00 39.16 430 GLN A CA 1
ATOM 3480 C C . GLN A 1 433 ? 20.498 39.164 3.816 1.00 38.90 430 GLN A C 1
ATOM 3481 O O . GLN A 1 433 ? 21.721 39.036 3.941 1.00 39.15 430 GLN A O 1
ATOM 3483 N N . TYR A 1 434 ? 19.691 39.245 4.871 1.00 38.11 431 TYR A N 1
ATOM 3484 C CA . TYR A 1 434 ? 20.222 39.043 6.221 1.00 37.78 431 TYR A CA 1
ATOM 3485 C C . TYR A 1 434 ? 20.483 37.554 6.495 1.00 37.74 431 TYR A C 1
ATOM 3486 O O . TYR A 1 434 ? 19.877 36.688 5.862 1.00 37.33 431 TYR A O 1
ATOM 3495 N N . PRO A 1 435 ? 21.373 37.242 7.453 1.00 37.63 432 PRO A N 1
ATOM 3496 C CA . PRO A 1 435 ? 21.474 35.838 7.871 1.00 37.31 432 PRO A CA 1
ATOM 3497 C C . PRO A 1 435 ? 20.112 35.240 8.272 1.00 36.90 432 PRO A C 1
ATOM 3498 O O . PRO A 1 435 ? 19.266 35.937 8.841 1.00 36.08 432 PRO A O 1
ATOM 3502 N N . GLU A 1 436 ? 19.917 33.955 7.963 1.00 36.68 433 GLU A N 1
ATOM 3503 C CA . GLU A 1 436 ? 18.631 33.290 8.183 1.00 36.55 433 GLU A CA 1
ATOM 3504 C C . GLU A 1 436 ? 18.056 33.514 9.588 1.00 36.20 433 GLU A C 1
ATOM 3505 O O . GLU A 1 436 ? 16.925 33.989 9.711 1.00 36.51 433 GLU A O 1
ATOM 3507 N N . PRO A 1 437 ? 18.829 33.201 10.651 1.00 35.99 434 PRO A N 1
ATOM 3508 C CA . PRO A 1 437 ? 18.251 33.385 12.010 1.00 35.46 434 PRO A CA 1
ATOM 3509 C C . PRO A 1 437 ? 17.795 34.819 12.301 1.00 35.01 434 PRO A C 1
ATOM 3510 O O . PRO A 1 437 ? 16.789 35.024 13.003 1.00 35.11 434 PRO A O 1
ATOM 3514 N N . VAL A 1 438 ? 18.524 35.795 11.755 1.00 34.38 435 VAL A N 1
ATOM 3515 C CA . VAL A 1 438 ? 18.183 37.214 11.888 1.00 33.13 435 VAL A CA 1
ATOM 3516 C C . VAL A 1 438 ? 16.866 37.465 11.180 1.00 33.30 435 VAL A C 1
ATOM 3517 O O . VAL A 1 438 ? 15.955 38.036 11.765 1.00 32.85 435 VAL A O 1
ATOM 3521 N N . GLN A 1 439 ? 16.775 36.999 9.934 1.00 33.59 436 GLN A N 1
ATOM 3522 C CA . GLN A 1 439 ? 15.570 37.137 9.119 1.00 34.34 436 GLN A CA 1
ATOM 3523 C C . GLN A 1 439 ? 14.318 36.607 9.820 1.00 34.50 436 GLN A C 1
ATOM 3524 O O . GLN A 1 439 ? 13.299 37.296 9.867 1.00 34.67 436 GLN A O 1
ATOM 3530 N N . LYS A 1 440 ? 14.400 35.385 10.352 1.00 34.92 437 LYS A N 1
ATOM 3531 C CA . LYS A 1 440 ? 13.275 34.742 11.067 1.00 35.51 437 LYS A CA 1
ATOM 3532 C C . LYS A 1 440 ? 12.782 35.621 12.200 1.00 35.34 437 LYS A C 1
ATOM 3533 O O . LYS A 1 440 ? 11.582 35.863 12.355 1.00 35.58 437 LYS A O 1
ATOM 3539 N N . LEU A 1 441 ? 13.727 36.100 12.992 1.00 35.22 438 LEU A N 1
ATOM 3540 C CA . LEU A 1 441 ? 13.390 36.872 14.162 1.00 35.26 438 LEU A CA 1
ATOM 3541 C C . LEU A 1 441 ? 12.663 38.149 13.760 1.00 35.17 438 LEU A C 1
ATOM 3542 O O . LEU A 1 441 ? 11.581 38.451 14.284 1.00 35.12 438 LEU A O 1
ATOM 3547 N N . LEU A 1 442 ? 13.238 38.875 12.803 1.00 34.97 439 LEU A N 1
ATOM 3548 C CA . LEU A 1 442 ? 12.728 40.195 12.440 1.00 35.09 439 LEU A CA 1
ATOM 3549 C C . LEU A 1 442 ? 11.349 40.097 11.793 1.00 35.06 439 LEU A C 1
ATOM 3550 O O . LEU A 1 442 ? 10.484 40.957 12.006 1.00 35.15 439 LEU A O 1
ATOM 3555 N N . LYS A 1 443 ? 11.160 39.029 11.025 1.00 35.05 440 LYS A N 1
ATOM 3556 C CA . LYS A 1 443 ? 9.883 38.705 10.420 1.00 35.34 440 LYS A CA 1
ATOM 3557 C C . LYS A 1 443 ? 8.783 38.501 11.471 1.00 35.37 440 LYS A C 1
ATOM 3558 O O . LYS A 1 443 ? 7.675 39.017 11.328 1.00 35.49 440 LYS A O 1
ATOM 3564 N N . LYS A 1 444 ? 9.089 37.749 12.523 1.00 35.60 441 LYS A N 1
ATOM 3565 C CA . LYS A 1 444 ? 8.115 37.522 13.592 1.00 35.53 441 LYS A CA 1
ATOM 3566 C C . LYS A 1 444 ? 7.824 38.807 14.327 1.00 35.58 441 LYS A C 1
ATOM 3567 O O . LYS A 1 444 ? 6.663 39.152 14.560 1.00 35.41 441 LYS A O 1
ATOM 3573 N N . PHE A 1 445 ? 8.884 39.521 14.682 1.00 35.71 442 PHE A N 1
ATOM 3574 C CA . PHE A 1 445 ? 8.729 40.743 15.446 1.00 36.39 442 PHE A CA 1
ATOM 3575 C C . PHE A 1 445 ? 7.887 41.770 14.712 1.00 36.35 442 PHE A C 1
ATOM 3576 O O . PHE A 1 445 ? 7.062 42.448 15.336 1.00 36.68 442 PHE A O 1
ATOM 3584 N N . ALA A 1 446 ? 8.110 41.886 13.396 1.00 35.79 443 ALA A N 1
ATOM 3585 C CA . ALA A 1 446 ? 7.383 42.836 12.561 1.00 35.40 443 ALA A CA 1
ATOM 3586 C C . ALA A 1 446 ? 5.893 42.516 12.552 1.00 35.44 443 ALA A C 1
ATOM 3587 O O . ALA A 1 446 ? 5.070 43.415 12.692 1.00 35.17 443 ALA A O 1
ATOM 3589 N N . ARG A 1 447 ? 5.559 41.234 12.417 1.00 35.39 444 ARG A N 1
ATOM 3590 C CA . ARG A 1 447 ? 4.166 40.785 12.400 1.00 35.87 444 ARG A CA 1
ATOM 3591 C C . ARG A 1 447 ? 3.364 41.240 13.624 1.00 36.06 444 ARG A C 1
ATOM 3592 O O . ARG A 1 447 ? 2.249 41.741 13.490 1.00 35.93 444 ARG A O 1
ATOM 3600 N N . ILE A 1 448 ? 3.953 41.088 14.806 1.00 36.62 445 ILE A N 1
ATOM 3601 C CA . ILE A 1 448 ? 3.305 41.464 16.065 1.00 37.03 445 ILE A CA 1
ATOM 3602 C C . ILE A 1 448 ? 3.753 42.843 16.590 1.00 37.43 445 ILE A C 1
ATOM 3603 O O . ILE A 1 448 ? 3.434 43.219 17.722 1.00 37.98 445 ILE A O 1
ATOM 3608 N N . LYS A 1 449 ? 4.485 43.589 15.767 1.00 37.38 446 LYS A N 1
ATOM 3609 C CA . LYS A 1 449 ? 4.892 44.953 16.117 1.00 37.71 446 LYS A CA 1
ATOM 3610 C C . LYS A 1 449 ? 5.865 45.028 17.322 1.00 37.52 446 LYS A C 1
ATOM 3611 O O . LYS A 1 449 ? 5.991 46.063 17.986 1.00 37.35 446 LYS A O 1
ATOM 3613 N N . ALA A 1 450 ? 6.564 43.923 17.580 1.00 37.53 447 ALA A N 1
ATOM 3614 C CA . ALA A 1 450 ? 7.600 43.879 18.616 1.00 37.01 447 ALA A CA 1
ATOM 3615 C C . ALA A 1 450 ? 8.758 44.809 18.264 1.00 36.65 447 ALA A C 1
ATOM 3616 O O . ALA A 1 450 ? 9.426 45.330 19.148 1.00 36.60 447 ALA A O 1
ATOM 3618 N N . ASP A 1 451 ? 8.997 45.009 16.968 1.00 36.34 448 ASP A N 1
ATOM 3619 C CA . ASP A 1 451 ? 10.071 45.897 16.530 1.00 35.62 448 ASP A CA 1
ATOM 3620 C C . ASP A 1 451 ? 9.790 47.337 16.923 1.00 35.03 448 ASP A C 1
ATOM 3621 O O . ASP A 1 451 ? 10.703 48.058 17.315 1.00 34.65 448 ASP A O 1
ATOM 3626 N N . LYS A 1 452 ? 8.516 47.725 16.857 1.00 34.51 449 LYS A N 1
ATOM 3627 C CA . LYS A 1 452 ? 8.083 49.041 17.291 1.00 33.90 449 LYS A CA 1
ATOM 3628 C C . LYS A 1 452 ? 8.340 49.183 18.786 1.00 33.82 449 LYS A C 1
ATOM 3629 O O . LYS A 1 452 ? 8.880 50.198 19.234 1.00 34.62 449 LYS A O 1
ATOM 3631 N N . LEU A 1 453 ? 7.991 48.159 19.562 1.00 33.59 450 LEU A N 1
ATOM 3632 C CA . LEU A 1 453 ? 8.249 48.177 21.003 1.00 33.16 450 LEU A CA 1
ATOM 3633 C C . LEU A 1 453 ? 9.748 48.347 21.344 1.00 33.12 450 LEU A C 1
ATOM 3634 O O . LEU A 1 453 ? 10.113 49.120 22.233 1.00 33.04 450 LEU A O 1
ATOM 3639 N N . VAL A 1 454 ? 10.601 47.623 20.634 1.00 32.75 451 VAL A N 1
ATOM 3640 C CA . VAL A 1 454 ? 12.037 47.703 20.852 1.00 33.39 451 VAL A CA 1
ATOM 3641 C C . VAL A 1 454 ? 12.565 49.130 20.644 1.00 33.42 451 VAL A C 1
ATOM 3642 O O . VAL A 1 454 ? 13.351 49.612 21.436 1.00 32.63 451 VAL A O 1
ATOM 3646 N N . LYS A 1 455 ? 12.109 49.790 19.583 1.00 34.32 452 LYS A N 1
ATOM 3647 C CA . LYS A 1 455 ? 12.487 51.169 19.301 1.00 35.43 452 LYS A CA 1
ATOM 3648 C C . LYS A 1 455 ? 12.145 52.127 20.452 1.00 35.94 452 LYS A C 1
ATOM 3649 O O . LYS A 1 455 ? 12.933 53.010 20.787 1.00 34.91 452 LYS A O 1
ATOM 3663 N N . ILE A 1 457 ? 11.679 51.453 23.829 1.00 39.39 454 ILE A N 1
ATOM 3664 C CA . ILE A 1 457 ? 12.230 51.209 25.175 1.00 39.96 454 ILE A CA 1
ATOM 3665 C C . ILE A 1 457 ? 13.697 50.850 25.224 1.00 40.40 454 ILE A C 1
ATOM 3666 O O . ILE A 1 457 ? 14.242 50.689 26.298 1.00 40.42 454 ILE A O 1
ATOM 3671 N N . LEU A 1 458 ? 14.341 50.685 24.082 1.00 41.53 455 LEU A N 1
ATOM 3672 C CA . LEU A 1 458 ? 15.756 50.300 24.101 1.00 42.42 455 LEU A CA 1
ATOM 3673 C C . LEU A 1 458 ? 16.653 51.351 23.450 1.00 43.08 455 LEU A C 1
ATOM 3674 O O . LEU A 1 458 ? 16.161 52.346 22.905 1.00 43.40 455 LEU A O 1
ATOM 3679 N N . ILE B 1 6 ? 13.583 52.245 55.348 1.00 52.45 3 ILE B N 1
ATOM 3680 C CA . ILE B 1 6 ? 13.409 51.311 56.499 1.00 52.44 3 ILE B CA 1
ATOM 3681 C C . ILE B 1 6 ? 13.027 52.044 57.791 1.00 52.44 3 ILE B C 1
ATOM 3682 O O . ILE B 1 6 ? 12.036 52.805 57.833 1.00 53.12 3 ILE B O 1
ATOM 3684 N N . ASN B 1 7 ? 13.830 51.821 58.837 1.00 52.02 4 ASN B N 1
ATOM 3685 C CA . ASN B 1 7 ? 13.520 52.288 60.191 1.00 50.75 4 ASN B CA 1
ATOM 3686 C C . ASN B 1 7 ? 13.605 53.798 60.368 1.00 49.65 4 ASN B C 1
ATOM 3687 O O . ASN B 1 7 ? 14.267 54.496 59.578 1.00 49.78 4 ASN B O 1
ATOM 3692 N N . LYS B 1 8 ? 12.891 54.297 61.386 1.00 47.32 5 LYS B N 1
ATOM 3693 C CA . LYS B 1 8 ? 12.869 55.718 61.730 1.00 44.71 5 LYS B CA 1
ATOM 3694 C C . LYS B 1 8 ? 14.298 56.237 61.909 1.00 42.68 5 LYS B C 1
ATOM 3695 O O . LYS B 1 8 ? 14.549 57.440 61.840 1.00 42.20 5 LYS B O 1
ATOM 3697 N N . THR B 1 9 ? 15.216 55.296 62.104 1.00 40.21 6 THR B N 1
ATOM 3698 C CA . THR B 1 9 ? 16.616 55.548 62.392 1.00 38.04 6 THR B CA 1
ATOM 3699 C C . THR B 1 9 ? 17.442 55.752 61.131 1.00 37.23 6 THR B C 1
ATOM 3700 O O . THR B 1 9 ? 18.347 56.601 61.102 1.00 36.73 6 THR B O 1
ATOM 3704 N N . LYS B 1 10 ? 17.163 54.940 60.109 1.00 35.91 7 LYS B N 1
ATOM 3705 C CA . LYS B 1 10 ? 17.749 55.132 58.774 1.00 35.12 7 LYS B CA 1
ATOM 3706 C C . LYS B 1 10 ? 17.225 56.460 58.231 1.00 33.36 7 LYS B C 1
ATOM 3707 O O . LYS B 1 10 ? 17.995 57.253 57.699 1.00 32.96 7 LYS B O 1
ATOM 3713 N N . ARG B 1 11 ? 15.929 56.704 58.413 1.00 31.76 8 ARG B N 1
ATOM 3714 C CA . ARG B 1 11 ? 15.322 57.969 58.064 1.00 30.89 8 ARG B CA 1
ATOM 3715 C C . ARG B 1 11 ? 16.090 59.147 58.704 1.00 30.70 8 ARG B C 1
ATOM 3716 O O . ARG B 1 11 ? 16.386 60.140 58.030 1.00 30.56 8 ARG B O 1
ATOM 3718 N N . ALA B 1 12 ? 16.443 59.016 59.986 1.00 29.88 9 ALA B N 1
ATOM 3719 C CA . ALA B 1 12 ? 17.192 60.048 60.697 1.00 29.52 9 ALA B CA 1
ATOM 3720 C C . ALA B 1 12 ? 18.561 60.336 60.045 1.00 29.45 9 ALA B C 1
ATOM 3721 O O . ALA B 1 12 ? 18.923 61.491 59.842 1.00 29.26 9 ALA B O 1
ATOM 3723 N N . GLU B 1 13 ? 19.289 59.273 59.707 1.00 29.84 10 GLU B N 1
ATOM 3724 C CA . GLU B 1 13 ? 20.580 59.347 59.007 1.00 30.40 10 GLU B CA 1
ATOM 3725 C C . GLU B 1 13 ? 20.517 60.122 57.676 1.00 29.57 10 GLU B C 1
ATOM 3726 O O . GLU B 1 13 ? 21.405 60.911 57.348 1.00 30.14 10 GLU B O 1
ATOM 3732 N N . GLN B 1 14 ? 19.456 59.877 56.923 1.00 29.32 11 GLN B N 1
ATOM 3733 C CA . GLN B 1 14 ? 19.237 60.465 55.609 1.00 28.98 11 GLN B CA 1
ATOM 3734 C C . GLN B 1 14 ? 18.982 61.943 55.755 1.00 28.65 11 GLN B C 1
ATOM 3735 O O . GLN B 1 14 ? 19.632 62.751 55.081 1.00 29.00 11 GLN B O 1
ATOM 3741 N N . ASN B 1 15 ? 18.061 62.289 56.654 1.00 27.69 12 ASN B N 1
ATOM 3742 C CA . ASN B 1 15 ? 17.828 63.686 57.023 1.00 27.48 12 ASN B CA 1
ATOM 3743 C C . ASN B 1 15 ? 19.114 64.407 57.426 1.00 26.67 12 ASN B C 1
ATOM 3744 O O . ASN B 1 15 ? 19.405 65.474 56.895 1.00 26.70 12 ASN B O 1
ATOM 3749 N N . LEU B 1 16 ? 19.908 63.838 58.325 1.00 25.99 13 LEU B N 1
ATOM 3750 C CA . LEU B 1 16 ? 21.193 64.511 58.655 1.00 25.05 13 LEU B CA 1
ATOM 3751 C C . LEU B 1 16 ? 22.076 64.675 57.434 1.00 24.18 13 LEU B C 1
ATOM 3752 O O . LEU B 1 16 ? 22.599 65.764 57.217 1.00 24.40 13 LEU B O 1
ATOM 3757 N N . ASN B 1 17 ? 22.185 63.632 56.600 1.00 24.18 14 ASN B N 1
ATOM 3758 C CA . ASN B 1 17 ? 22.983 63.691 55.373 1.00 23.63 14 ASN B CA 1
ATOM 3759 C C . ASN B 1 17 ? 22.504 64.716 54.342 1.00 23.12 14 ASN B C 1
ATOM 3760 O O . ASN B 1 17 ? 23.286 65.190 53.528 1.00 23.17 14 ASN B O 1
ATOM 3765 N N . ASN B 1 18 ? 21.214 65.015 54.348 1.00 22.15 15 ASN B N 1
ATOM 3766 C CA . ASN B 1 18 ? 20.668 66.030 53.474 1.00 22.63 15 ASN B CA 1
ATOM 3767 C C . ASN B 1 18 ? 20.970 67.454 53.930 1.00 22.82 15 ASN B C 1
ATOM 3768 O O . ASN B 1 18 ? 20.641 68.392 53.231 1.00 22.12 15 ASN B O 1
ATOM 3773 N N . LEU B 1 19 ? 21.595 67.631 55.096 1.00 23.55 16 LEU B N 1
ATOM 3774 C CA . LEU B 1 19 ? 21.881 68.996 55.557 1.00 23.29 16 LEU B CA 1
ATOM 3775 C C . LEU B 1 19 ? 23.013 69.663 54.763 1.00 23.31 16 LEU B C 1
ATOM 3776 O O . LEU B 1 19 ? 24.015 69.017 54.472 1.00 23.46 16 LEU B O 1
ATOM 3781 N N . PRO B 1 20 ? 22.848 70.965 54.429 1.00 23.49 17 PRO B N 1
ATOM 3782 C CA . PRO B 1 20 ? 23.884 71.744 53.772 1.00 23.16 17 PRO B CA 1
ATOM 3783 C C . PRO B 1 20 ? 24.921 72.199 54.781 1.00 23.98 17 PRO B C 1
ATOM 3784 O O . PRO B 1 20 ? 24.578 72.633 55.896 1.00 23.55 17 PRO B O 1
ATOM 3788 N N . PHE B 1 21 ? 26.190 72.114 54.399 1.00 23.82 18 PHE B N 1
ATOM 3789 C CA . PHE B 1 21 ? 27.241 72.359 55.348 1.00 23.80 18 PHE B CA 1
ATOM 3790 C C . PHE B 1 21 ? 28.268 73.330 54.818 1.00 24.40 18 PHE B C 1
ATOM 3791 O O . PHE B 1 21 ? 28.771 73.180 53.703 1.00 24.31 18 PHE B O 1
ATOM 3799 N N . LEU B 1 22 ? 28.634 74.282 55.654 1.00 24.03 19 LEU B N 1
ATOM 3800 C CA . LEU B 1 22 ? 29.722 75.180 55.318 1.00 24.60 19 LEU B CA 1
ATOM 3801 C C . LEU B 1 22 ? 31.036 74.743 55.962 1.00 23.84 19 LEU B C 1
ATOM 3802 O O . LEU B 1 22 ? 31.079 74.447 57.144 1.00 24.24 19 LEU B O 1
ATOM 3807 N N . ALA B 1 23 ? 32.109 74.715 55.185 1.00 24.60 20 ALA B N 1
ATOM 3808 C CA . ALA B 1 23 ? 33.429 74.236 55.670 1.00 25.35 20 ALA B CA 1
ATOM 3809 C C . ALA B 1 23 ? 34.019 75.200 56.691 1.00 26.13 20 ALA B C 1
ATOM 3810 O O . ALA B 1 23 ? 33.826 76.407 56.583 1.00 26.52 20 ALA B O 1
ATOM 3812 N N . LEU B 1 24 ? 34.749 74.658 57.666 1.00 26.90 21 LEU B N 1
ATOM 3813 C CA . LEU B 1 24 ? 35.184 75.404 58.824 1.00 28.31 21 LEU B CA 1
ATOM 3814 C C . LEU B 1 24 ? 36.588 74.958 59.244 1.00 28.57 21 LEU B C 1
ATOM 3815 O O . LEU B 1 24 ? 36.893 73.772 59.228 1.00 29.56 21 LEU B O 1
ATOM 3820 N N . GLN B 1 25 ? 37.462 75.898 59.591 1.00 29.05 22 GLN B N 1
ATOM 3821 C CA . GLN B 1 25 ? 38.803 75.546 60.092 1.00 28.64 22 GLN B CA 1
ATOM 3822 C C . GLN B 1 25 ? 38.776 75.426 61.588 1.00 27.85 22 GLN B C 1
ATOM 3823 O O . GLN B 1 25 ? 38.141 76.239 62.257 1.00 27.28 22 GLN B O 1
ATOM 3829 N N . ALA B 1 26 ? 39.502 74.455 62.129 1.00 27.56 23 ALA B N 1
ATOM 3830 C CA . ALA B 1 26 ? 39.660 74.365 63.587 1.00 27.99 23 ALA B CA 1
ATOM 3831 C C . ALA B 1 26 ? 40.073 75.731 64.110 1.00 27.99 23 ALA B C 1
ATOM 3832 O O . ALA B 1 26 ? 39.488 76.223 65.064 1.00 28.64 23 ALA B O 1
ATOM 3834 N N . GLU B 1 27 ? 41.029 76.353 63.425 1.00 28.86 24 GLU B N 1
ATOM 3835 C CA . GLU B 1 27 ? 41.518 77.715 63.705 1.00 30.02 24 GLU B CA 1
ATOM 3836 C C . GLU B 1 27 ? 40.430 78.765 63.810 1.00 30.04 24 GLU B C 1
ATOM 3837 O O . GLU B 1 27 ? 40.609 79.773 64.492 1.00 30.24 24 GLU B O 1
ATOM 3843 N N . GLN B 1 28 ? 39.326 78.564 63.108 1.00 30.38 25 GLN B N 1
ATOM 3844 C CA . GLN B 1 28 ? 38.260 79.575 63.069 1.00 30.91 25 GLN B CA 1
ATOM 3845 C C . GLN B 1 28 ? 37.244 79.461 64.223 1.00 31.49 25 GLN B C 1
ATOM 3846 O O . GLN B 1 28 ? 36.323 80.290 64.323 1.00 31.37 25 GLN B O 1
ATOM 3852 N N . ILE B 1 29 ? 37.378 78.422 65.054 1.00 32.14 26 ILE B N 1
ATOM 3853 C CA . ILE B 1 29 ? 36.501 78.239 66.220 1.00 32.72 26 ILE B CA 1
ATOM 3854 C C . ILE B 1 29 ? 37.287 78.225 67.511 1.00 32.61 26 ILE B C 1
ATOM 3855 O O . ILE B 1 29 ? 38.245 77.468 67.645 1.00 31.77 26 ILE B O 1
ATOM 3860 N N . GLU B 1 30 ? 36.819 79.016 68.474 1.00 32.91 27 GLU B N 1
ATOM 3861 C CA . GLU B 1 30 ? 37.403 79.075 69.808 1.00 33.20 27 GLU B CA 1
ATOM 3862 C C . GLU B 1 30 ? 36.284 78.877 70.831 1.00 32.53 27 GLU B C 1
ATOM 3863 O O . GLU B 1 30 ? 35.274 79.617 70.832 1.00 32.27 27 GLU B O 1
ATOM 3869 N N . PHE B 1 31 ? 36.448 77.837 71.657 1.00 31.46 28 PHE B N 1
ATOM 3870 C CA . PHE B 1 31 ? 35.545 77.549 72.772 1.00 30.52 28 PHE B CA 1
ATOM 3871 C C . PHE B 1 31 ? 36.041 78.369 73.965 1.00 29.26 28 PHE B C 1
ATOM 3872 O O . PHE B 1 31 ? 37.127 78.121 74.466 1.00 29.61 28 PHE B O 1
ATOM 3880 N N . LEU B 1 32 ? 35.265 79.339 74.419 1.00 27.90 29 LEU B N 1
ATOM 3881 C CA . LEU B 1 32 ? 35.676 80.143 75.578 1.00 27.81 29 LEU B CA 1
ATOM 3882 C C . LEU B 1 32 ? 35.524 79.377 76.892 1.00 28.06 29 LEU B C 1
ATOM 3883 O O . LEU B 1 32 ? 34.624 78.559 77.039 1.00 27.94 29 LEU B O 1
ATOM 3888 N N . GLY B 1 33 ? 36.415 79.663 77.834 1.00 28.74 30 GLY B N 1
ATOM 3889 C CA . GLY B 1 33 ? 36.491 78.934 79.095 1.00 30.05 30 GLY B CA 1
ATOM 3890 C C . GLY B 1 33 ? 35.549 79.327 80.229 1.00 30.74 30 GLY B C 1
ATOM 3891 O O . GLY B 1 33 ? 35.230 78.479 81.077 1.00 31.73 30 GLY B O 1
ATOM 3892 N N . SER B 1 34 ? 35.087 80.579 80.244 1.00 29.79 31 SER B N 1
ATOM 3893 C CA . SER B 1 34 ? 34.357 81.115 81.391 1.00 29.22 31 SER B CA 1
ATOM 3894 C C . SER B 1 34 ? 33.506 82.339 81.027 1.00 29.28 31 SER B C 1
ATOM 3895 O O . SER B 1 34 ? 33.678 82.930 79.950 1.00 29.03 31 SER B O 1
ATOM 3898 N N . SER B 1 35 ? 32.602 82.712 81.939 1.00 28.53 32 SER B N 1
ATOM 3899 C CA . SER B 1 35 ? 31.770 83.900 81.764 1.00 27.60 32 SER B CA 1
ATOM 3900 C C . SER B 1 35 ? 32.596 85.184 81.807 1.00 26.64 32 SER B C 1
ATOM 3901 O O . SER B 1 35 ? 32.221 86.183 81.199 1.00 25.56 32 SER B O 1
ATOM 3904 N N . ALA B 1 36 ? 33.724 85.152 82.516 1.00 25.82 33 ALA B N 1
ATOM 3905 C CA . ALA B 1 36 ? 34.603 86.314 82.562 1.00 25.65 33 ALA B CA 1
ATOM 3906 C C . ALA B 1 36 ? 35.254 86.496 81.203 1.00 25.34 33 ALA B C 1
ATOM 3907 O O . ALA B 1 36 ? 35.368 87.604 80.726 1.00 26.19 33 ALA B O 1
ATOM 3909 N N . GLU B 1 37 ? 35.668 85.406 80.575 1.00 25.43 34 GLU B N 1
ATOM 3910 C CA . GLU B 1 37 ? 36.222 85.490 79.227 1.00 26.29 34 GLU B CA 1
ATOM 3911 C C . GLU B 1 37 ? 35.166 85.941 78.199 1.00 24.69 34 GLU B C 1
ATOM 3912 O O . GLU B 1 37 ? 35.449 86.730 77.308 1.00 24.02 34 GLU B O 1
ATOM 3918 N N . PHE B 1 38 ? 33.947 85.438 78.345 1.00 23.97 35 PHE B N 1
ATOM 3919 C CA . PHE B 1 38 ? 32.806 85.906 77.554 1.00 23.07 35 PHE B CA 1
ATOM 3920 C C . PHE B 1 38 ? 32.645 87.438 77.602 1.00 24.06 35 PHE B C 1
ATOM 3921 O O . PHE B 1 38 ? 32.580 88.100 76.556 1.00 24.10 35 PHE B O 1
ATOM 3929 N N . LYS B 1 39 ? 32.593 88.001 78.811 1.00 24.46 36 LYS B N 1
ATOM 3930 C CA . LYS B 1 39 ? 32.501 89.455 78.966 1.00 25.42 36 LYS B CA 1
ATOM 3931 C C . LYS B 1 39 ? 33.638 90.150 78.227 1.00 25.59 36 LYS B C 1
ATOM 3932 O O . LYS B 1 39 ? 33.407 91.076 77.440 1.00 25.35 36 LYS B O 1
ATOM 3938 N N . THR B 1 40 ? 34.861 89.674 78.477 1.00 25.86 37 THR B N 1
ATOM 3939 C CA . THR B 1 40 ? 36.065 90.229 77.862 1.00 26.27 37 THR B CA 1
ATOM 3940 C C . THR B 1 40 ? 35.975 90.222 76.326 1.00 26.22 37 THR B C 1
ATOM 3941 O O . THR B 1 40 ? 36.403 91.163 75.654 1.00 25.30 37 THR B O 1
ATOM 3945 N N . GLN B 1 41 ? 35.373 89.172 75.778 1.00 26.65 38 GLN B N 1
ATOM 3946 C CA . GLN B 1 41 ? 35.300 89.040 74.324 1.00 26.84 38 GLN B CA 1
ATOM 3947 C C . GLN B 1 41 ? 34.247 89.958 73.726 1.00 26.14 38 GLN B C 1
ATOM 3948 O O . GLN B 1 41 ? 34.479 90.540 72.688 1.00 26.36 38 GLN B O 1
ATOM 3954 N N . ILE B 1 42 ? 33.096 90.068 74.379 1.00 25.90 39 ILE B N 1
ATOM 3955 C CA . ILE B 1 42 ? 32.030 90.956 73.927 1.00 25.66 39 ILE B CA 1
ATOM 3956 C C . ILE B 1 42 ? 32.576 92.396 73.788 1.00 25.63 39 ILE B C 1
ATOM 3957 O O . ILE B 1 42 ? 32.313 93.086 72.795 1.00 25.39 39 ILE B O 1
ATOM 3962 N N . ILE B 1 43 ? 33.342 92.816 74.789 1.00 24.91 40 ILE B N 1
ATOM 3963 C CA . ILE B 1 43 ? 33.900 94.144 74.845 1.00 25.20 40 ILE B CA 1
ATOM 3964 C C . ILE B 1 43 ? 34.964 94.370 73.771 1.00 25.68 40 ILE B C 1
ATOM 3965 O O . ILE B 1 43 ? 34.879 95.366 73.038 1.00 25.71 40 ILE B O 1
ATOM 3970 N N A GLU B 1 44 ? 35.946 93.467 73.680 0.50 25.43 41 GLU B N 1
ATOM 3971 N N B GLU B 1 44 ? 35.950 93.476 73.675 0.50 25.31 41 GLU B N 1
ATOM 3972 C CA A GLU B 1 44 ? 36.946 93.493 72.594 0.50 25.65 41 GLU B CA 1
ATOM 3973 C CA B GLU B 1 44 ? 36.935 93.540 72.582 0.50 25.41 41 GLU B CA 1
ATOM 3974 C C A GLU B 1 44 ? 36.274 93.461 71.206 0.50 25.31 41 GLU B C 1
ATOM 3975 C C B GLU B 1 44 ? 36.251 93.492 71.202 0.50 25.17 41 GLU B C 1
ATOM 3976 O O A GLU B 1 44 ? 36.656 94.201 70.289 0.50 24.93 41 GLU B O 1
ATOM 3977 O O B GLU B 1 44 ? 36.609 94.244 70.284 0.50 24.75 41 GLU B O 1
ATOM 3988 N N . LEU B 1 45 ? 35.251 92.627 71.060 1.00 24.82 42 LEU B N 1
ATOM 3989 C CA . LEU B 1 45 ? 34.542 92.544 69.780 1.00 24.74 42 LEU B CA 1
ATOM 3990 C C . LEU B 1 45 ? 33.786 93.828 69.482 1.00 24.04 42 LEU B C 1
ATOM 3991 O O . LEU B 1 45 ? 33.790 94.300 68.345 1.00 24.00 42 LEU B O 1
ATOM 3996 N N . ILE B 1 46 ? 33.196 94.439 70.504 1.00 24.09 43 ILE B N 1
ATOM 3997 C CA . ILE B 1 46 ? 32.482 95.717 70.291 1.00 23.61 43 ILE B CA 1
ATOM 3998 C C . ILE B 1 46 ? 33.511 96.804 69.963 1.00 23.65 43 ILE B C 1
ATOM 3999 O O . ILE B 1 46 ? 33.362 97.550 68.987 1.00 22.76 43 ILE B O 1
ATOM 4004 N N . ARG B 1 47 ? 34.580 96.866 70.752 1.00 24.38 44 ARG B N 1
ATOM 4005 C CA . ARG B 1 47 ? 35.572 97.932 70.573 1.00 25.04 44 ARG B CA 1
ATOM 4006 C C . ARG B 1 47 ? 36.193 97.872 69.181 1.00 25.46 44 ARG B C 1
ATOM 4007 O O . ARG B 1 47 ? 36.570 98.896 68.620 1.00 25.55 44 ARG B O 1
ATOM 4015 N N . ASN B 1 48 ? 36.259 96.672 68.610 1.00 25.56 45 ASN B N 1
ATOM 4016 C CA . ASN B 1 48 ? 36.904 96.492 67.316 1.00 26.03 45 ASN B CA 1
ATOM 4017 C C . ASN B 1 48 ? 36.013 96.495 66.069 1.00 26.22 45 ASN B C 1
ATOM 4018 O O . ASN B 1 48 ? 36.522 96.431 64.955 1.00 26.10 45 ASN B O 1
ATOM 4023 N N . ALA B 1 49 ? 34.698 96.588 66.261 1.00 25.78 46 ALA B N 1
ATOM 4024 C CA . ALA B 1 49 ? 33.751 96.581 65.149 1.00 25.37 46 ALA B CA 1
ATOM 4025 C C . ALA B 1 49 ? 33.865 97.824 64.282 1.00 26.04 46 ALA B C 1
ATOM 4026 O O . ALA B 1 49 ? 33.950 98.944 64.780 1.00 25.97 46 ALA B O 1
ATOM 4028 N N . LYS B 1 50 ? 33.878 97.604 62.971 1.00 26.46 47 LYS B N 1
ATOM 4029 C CA . LYS B 1 50 ? 33.988 98.679 62.009 1.00 27.15 47 LYS B CA 1
ATOM 4030 C C . LYS B 1 50 ? 32.790 98.756 61.060 1.00 26.67 47 LYS B C 1
ATOM 4031 O O . LYS B 1 50 ? 32.628 99.751 60.384 1.00 26.88 47 LYS B O 1
ATOM 4037 N N . LYS B 1 51 ? 31.957 97.719 60.992 1.00 26.01 48 LYS B N 1
ATOM 4038 C CA . LYS B 1 51 ? 30.836 97.753 60.045 1.00 25.48 48 LYS B CA 1
ATOM 4039 C C . LYS B 1 51 ? 29.495 97.456 60.680 1.00 24.87 48 LYS B C 1
ATOM 4040 O O . LYS B 1 51 ? 28.540 98.210 60.497 1.00 24.38 48 LYS B O 1
ATOM 4046 N N . ARG B 1 52 ? 29.418 96.366 61.443 1.00 23.40 49 ARG B N 1
ATOM 4047 C CA . ARG B 1 52 ? 28.148 96.001 62.029 1.00 23.15 49 ARG B CA 1
ATOM 4048 C C . ARG B 1 52 ? 28.290 95.313 63.394 1.00 21.25 49 ARG B C 1
ATOM 4049 O O . ARG B 1 52 ? 29.285 94.668 63.668 1.00 20.20 49 ARG B O 1
ATOM 4057 N N . ILE B 1 53 ? 27.260 95.479 64.214 1.00 20.34 50 ILE B N 1
ATOM 4058 C CA . ILE B 1 53 ? 27.069 94.760 65.463 1.00 20.07 50 ILE B CA 1
ATOM 4059 C C . ILE B 1 53 ? 25.592 94.355 65.464 1.00 21.11 50 ILE B C 1
ATOM 4060 O O . ILE B 1 53 ? 24.741 95.226 65.567 1.00 20.57 50 ILE B O 1
ATOM 4065 N N . TYR B 1 54 ? 25.336 93.043 65.336 1.00 21.44 51 TYR B N 1
ATOM 4066 C CA . TYR B 1 54 ? 24.021 92.423 65.545 1.00 23.42 51 TYR B CA 1
ATOM 4067 C C . TYR B 1 54 ? 23.999 91.572 66.797 1.00 24.00 51 TYR B C 1
ATOM 4068 O O . TYR B 1 54 ? 24.853 90.714 66.990 1.00 25.04 51 TYR B O 1
ATOM 4077 N N . VAL B 1 55 ? 23.025 91.838 67.655 1.00 24.86 52 VAL B N 1
ATOM 4078 C CA . VAL B 1 55 ? 22.809 91.057 68.845 1.00 24.80 52 VAL B CA 1
ATOM 4079 C C . VAL B 1 55 ? 21.367 90.578 68.881 1.00 24.93 52 VAL B C 1
ATOM 4080 O O . VAL B 1 55 ? 20.440 91.409 68.763 1.00 26.22 52 VAL B O 1
ATOM 4084 N N A THR B 1 56 ? 21.183 89.265 69.074 0.50 24.54 53 THR B N 1
ATOM 4085 N N B THR B 1 56 ? 21.183 89.253 68.952 0.50 24.62 53 THR B N 1
ATOM 4086 C CA A THR B 1 56 ? 19.891 88.651 69.375 0.50 24.29 53 THR B CA 1
ATOM 4087 C CA B THR B 1 56 ? 19.948 88.638 69.425 0.50 24.47 53 THR B CA 1
ATOM 4088 C C A THR B 1 56 ? 19.963 87.867 70.688 0.50 24.29 53 THR B C 1
ATOM 4089 C C B THR B 1 56 ? 20.211 88.130 70.825 0.50 24.50 53 THR B C 1
ATOM 4090 O O A THR B 1 56 ? 20.649 86.848 70.758 0.50 23.90 53 THR B O 1
ATOM 4091 O O B THR B 1 56 ? 21.281 87.586 71.102 0.50 24.31 53 THR B O 1
ATOM 4098 N N . ALA B 1 57 ? 19.244 88.338 71.712 1.00 23.88 54 ALA B N 1
ATOM 4099 C CA . ALA B 1 57 ? 19.281 87.752 73.058 1.00 23.82 54 ALA B CA 1
ATOM 4100 C C . ALA B 1 57 ? 17.874 87.733 73.660 1.00 23.72 54 ALA B C 1
ATOM 4101 O O . ALA B 1 57 ? 16.973 88.434 73.184 1.00 23.57 54 ALA B O 1
ATOM 4103 N N . LEU B 1 58 ? 17.683 86.923 74.687 1.00 23.03 55 LEU B N 1
ATOM 4104 C CA . LEU B 1 58 ? 16.443 86.963 75.447 1.00 23.21 55 LEU B CA 1
ATOM 4105 C C . LEU B 1 58 ? 16.200 88.372 76.040 1.00 22.66 55 LEU B C 1
ATOM 4106 O O . LEU B 1 58 ? 15.133 88.966 75.883 1.00 21.44 55 LEU B O 1
ATOM 4111 N N . TYR B 1 59 ? 17.197 88.901 76.731 1.00 23.29 56 TYR B N 1
ATOM 4112 C CA . TYR B 1 59 ? 17.027 90.182 77.357 1.00 24.01 56 TYR B CA 1
ATOM 4113 C C . TYR B 1 59 ? 18.369 90.791 77.547 1.00 24.68 56 TYR B C 1
ATOM 4114 O O . TYR B 1 59 ? 19.404 90.096 77.464 1.00 25.01 56 TYR B O 1
ATOM 4123 N N . TRP B 1 60 ? 18.341 92.100 77.766 1.00 24.13 57 TRP B N 1
ATOM 4124 C CA . TRP B 1 60 ? 19.540 92.865 78.043 1.00 24.85 57 TRP B CA 1
ATOM 4125 C C . TRP B 1 60 ? 19.187 93.739 79.242 1.00 24.84 57 TRP B C 1
ATOM 4126 O O . TRP B 1 60 ? 18.355 94.652 79.154 1.00 24.97 57 TRP B O 1
ATOM 4137 N N . GLN B 1 61 ? 19.777 93.403 80.378 1.00 25.63 58 GLN B N 1
ATOM 4138 C CA . GLN B 1 61 ? 19.327 93.953 81.650 1.00 26.55 58 GLN B CA 1
ATOM 4139 C C . GLN B 1 61 ? 19.871 95.340 81.959 1.00 26.81 58 GLN B C 1
ATOM 4140 O O . GLN B 1 61 ? 21.042 95.609 81.718 1.00 26.92 58 GLN B O 1
ATOM 4146 N N . LYS B 1 62 ? 19.028 96.207 82.521 1.00 27.66 59 LYS B N 1
ATOM 4147 C CA . LYS B 1 62 ? 19.517 97.421 83.178 1.00 28.93 59 LYS B CA 1
ATOM 4148 C C . LYS B 1 62 ? 20.194 97.070 84.521 1.00 29.22 59 LYS B C 1
ATOM 4149 O O . LYS B 1 62 ? 19.581 97.174 85.584 1.00 30.38 59 LYS B O 1
ATOM 4155 N N . ASP B 1 63 ? 21.432 96.615 84.476 1.00 28.32 60 ASP B N 1
ATOM 4156 C CA . ASP B 1 63 ? 22.208 96.436 85.693 1.00 27.45 60 ASP B CA 1
ATOM 4157 C C . ASP B 1 63 ? 23.611 96.900 85.366 1.00 26.50 60 ASP B C 1
ATOM 4158 O O . ASP B 1 63 ? 23.823 97.514 84.329 1.00 26.28 60 ASP B O 1
ATOM 4163 N N . GLU B 1 64 ? 24.562 96.639 86.245 1.00 26.17 61 GLU B N 1
ATOM 4164 C CA . GLU B 1 64 ? 25.898 97.184 86.066 1.00 26.21 61 GLU B CA 1
ATOM 4165 C C . GLU B 1 64 ? 26.517 96.653 84.770 1.00 26.37 61 GLU B C 1
ATOM 4166 O O . GLU B 1 64 ? 27.079 97.423 83.993 1.00 26.21 61 GLU B O 1
ATOM 4172 N N . ALA B 1 65 ? 26.372 95.346 84.535 1.00 26.51 62 ALA B N 1
ATOM 4173 C CA . ALA B 1 65 ? 26.933 94.699 83.344 1.00 26.71 62 ALA B CA 1
ATOM 4174 C C . ALA B 1 65 ? 26.285 95.238 82.074 1.00 26.60 62 ALA B C 1
ATOM 4175 O O . ALA B 1 65 ? 26.992 95.641 81.152 1.00 26.70 62 ALA B O 1
ATOM 4177 N N . GLY B 1 66 ? 24.947 95.258 82.061 1.00 26.31 63 GLY B N 1
ATOM 4178 C CA . GLY B 1 66 ? 24.148 95.886 81.010 1.00 25.93 63 GLY B CA 1
ATOM 4179 C C . GLY B 1 66 ? 24.516 97.325 80.688 1.00 26.32 63 GLY B C 1
ATOM 4180 O O . GLY B 1 66 ? 24.635 97.687 79.520 1.00 26.24 63 GLY B O 1
ATOM 4181 N N . GLN B 1 67 ? 24.692 98.146 81.725 1.00 26.01 64 GLN B N 1
ATOM 4182 C CA . GLN B 1 67 ? 25.134 99.525 81.548 1.00 26.22 64 GLN B CA 1
ATOM 4183 C C . GLN B 1 67 ? 26.524 99.564 80.882 1.00 25.92 64 GLN B C 1
ATOM 4184 O O . GLN B 1 67 ? 26.800 100.413 80.027 1.00 25.37 64 GLN B O 1
ATOM 4190 N N . GLU B 1 68 ? 27.388 98.648 81.307 1.00 25.46 65 GLU B N 1
ATOM 4191 C CA . GLU B 1 68 ? 28.761 98.647 80.867 1.00 26.42 65 GLU B CA 1
ATOM 4192 C C . GLU B 1 68 ? 28.856 98.221 79.392 1.00 26.30 65 GLU B C 1
ATOM 4193 O O . GLU B 1 68 ? 29.562 98.844 78.624 1.00 27.31 65 GLU B O 1
ATOM 4199 N N . ILE B 1 69 ? 28.149 97.166 79.002 1.00 25.33 66 ILE B N 1
ATOM 4200 C CA . ILE B 1 69 ? 28.113 96.790 77.598 1.00 25.01 66 ILE B CA 1
ATOM 4201 C C . ILE B 1 69 ? 27.476 97.886 76.743 1.00 25.31 66 ILE B C 1
ATOM 4202 O O . ILE B 1 69 ? 27.983 98.176 75.649 1.00 25.80 66 ILE B O 1
ATOM 4207 N N . LEU B 1 70 ? 26.393 98.498 77.232 1.00 24.68 67 LEU B N 1
ATOM 4208 C CA . LEU B 1 70 ? 25.772 99.594 76.494 1.00 25.15 67 LEU B CA 1
ATOM 4209 C C . LEU B 1 70 ? 26.716 100.792 76.325 1.00 25.25 67 LEU B C 1
ATOM 4210 O O . LEU B 1 70 ? 26.765 101.380 75.257 1.00 24.74 67 LEU B O 1
ATOM 4215 N N . ASP B 1 71 ? 27.464 101.136 77.369 1.00 25.78 68 ASP B N 1
ATOM 4216 C CA . ASP B 1 71 ? 28.479 102.194 77.281 1.00 26.91 68 ASP B CA 1
ATOM 4217 C C . ASP B 1 71 ? 29.477 101.935 76.176 1.00 26.58 68 ASP B C 1
ATOM 4218 O O . ASP B 1 71 ? 29.821 102.849 75.431 1.00 26.78 68 ASP B O 1
ATOM 4223 N N . GLU B 1 72 ? 29.967 100.704 76.081 1.00 26.96 69 GLU B N 1
ATOM 4224 C CA . GLU B 1 72 ? 30.895 100.354 75.001 1.00 27.79 69 GLU B CA 1
ATOM 4225 C C . GLU B 1 72 ? 30.293 100.580 73.617 1.00 27.01 69 GLU B C 1
ATOM 4226 O O . GLU B 1 72 ? 30.974 101.053 72.731 1.00 26.25 69 GLU B O 1
ATOM 4232 N N . ILE B 1 73 ? 29.028 100.217 73.442 1.00 27.57 70 ILE B N 1
ATOM 4233 C CA . ILE B 1 73 ? 28.316 100.421 72.171 1.00 28.32 70 ILE B CA 1
ATOM 4234 C C . ILE B 1 73 ? 28.224 101.899 71.790 1.00 28.50 70 ILE B C 1
ATOM 4235 O O . ILE B 1 73 ? 28.497 102.274 70.652 1.00 28.85 70 ILE B O 1
ATOM 4240 N N . TYR B 1 74 ? 27.878 102.741 72.751 1.00 29.07 71 TYR B N 1
ATOM 4241 C CA . TYR B 1 74 ? 27.855 104.181 72.531 1.00 29.71 71 TYR B CA 1
ATOM 4242 C C . TYR B 1 74 ? 29.216 104.794 72.256 1.00 29.86 71 TYR B C 1
ATOM 4243 O O . TYR B 1 74 ? 29.308 105.704 71.447 1.00 29.65 71 TYR B O 1
ATOM 4252 N N . ARG B 1 75 ? 30.270 104.295 72.906 1.00 30.18 72 ARG B N 1
ATOM 4253 C CA . ARG B 1 75 ? 31.629 104.764 72.598 1.00 30.56 72 ARG B CA 1
ATOM 4254 C C . ARG B 1 75 ? 32.042 104.450 71.148 1.00 30.73 72 ARG B C 1
ATOM 4255 O O . ARG B 1 75 ? 32.465 105.343 70.421 1.00 29.95 72 ARG B O 1
ATOM 4263 N N . VAL B 1 76 ? 31.898 103.193 70.725 1.00 30.93 73 VAL B N 1
ATOM 4264 C CA . VAL B 1 76 ? 32.250 102.816 69.343 1.00 31.88 73 VAL B CA 1
ATOM 4265 C C . VAL B 1 76 ? 31.344 103.473 68.272 1.00 32.10 73 VAL B C 1
ATOM 4266 O O . VAL B 1 76 ? 31.817 103.798 67.181 1.00 31.74 73 VAL B O 1
ATOM 4270 N N . LYS B 1 77 ? 30.066 103.676 68.595 1.00 33.06 74 LYS B N 1
ATOM 4271 C CA . LYS B 1 77 ? 29.128 104.383 67.725 1.00 34.41 74 LYS B CA 1
ATOM 4272 C C . LYS B 1 77 ? 29.568 105.794 67.456 1.00 35.65 74 LYS B C 1
ATOM 4273 O O . LYS B 1 77 ? 29.263 106.379 66.411 1.00 36.11 74 LYS B O 1
ATOM 4279 N N . GLN B 1 78 ? 30.284 106.354 68.417 1.00 36.73 75 GLN B N 1
ATOM 4280 C CA . GLN B 1 78 ? 30.715 107.717 68.308 1.00 37.44 75 GLN B CA 1
ATOM 4281 C C . GLN B 1 78 ? 31.993 107.835 67.500 1.00 37.39 75 GLN B C 1
ATOM 4282 O O . GLN B 1 78 ? 32.213 108.853 66.862 1.00 38.06 75 GLN B O 1
ATOM 4288 N N . GLU B 1 79 ? 32.846 106.821 67.537 1.00 37.26 76 GLU B N 1
ATOM 4289 C CA . GLU B 1 79 ? 34.030 106.820 66.677 1.00 37.30 76 GLU B CA 1
ATOM 4290 C C . GLU B 1 79 ? 33.666 106.398 65.248 1.00 36.55 76 GLU B C 1
ATOM 4291 O O . GLU B 1 79 ? 34.346 106.784 64.305 1.00 36.30 76 GLU B O 1
ATOM 4297 N N . ASN B 1 80 ? 32.598 105.605 65.111 1.00 35.56 77 ASN B N 1
ATOM 4298 C CA . ASN B 1 80 ? 32.148 105.043 63.825 1.00 34.99 77 ASN B CA 1
ATOM 4299 C C . ASN B 1 80 ? 30.672 105.356 63.638 1.00 33.91 77 ASN B C 1
ATOM 4300 O O . ASN B 1 80 ? 29.803 104.534 63.972 1.00 32.70 77 ASN B O 1
ATOM 4305 N N . PRO B 1 81 ? 30.377 106.545 63.096 1.00 33.16 78 PRO B N 1
ATOM 4306 C CA . PRO B 1 81 ? 28.980 106.977 63.012 1.00 32.68 78 PRO B CA 1
ATOM 4307 C C . PRO B 1 81 ? 28.158 106.105 62.042 1.00 32.07 78 PRO B C 1
ATOM 4308 O O . PRO B 1 81 ? 26.946 106.005 62.183 1.00 31.74 78 PRO B O 1
ATOM 4312 N N . HIS B 1 82 ? 28.825 105.431 61.108 1.00 31.46 79 HIS B N 1
ATOM 4313 C CA . HIS B 1 82 ? 28.116 104.579 60.152 1.00 31.48 79 HIS B CA 1
ATOM 4314 C C . HIS B 1 82 ? 27.937 103.118 60.568 1.00 31.08 79 HIS B C 1
ATOM 4315 O O . HIS B 1 82 ? 27.327 102.341 59.836 1.00 31.82 79 HIS B O 1
ATOM 4322 N N . LEU B 1 83 ? 28.438 102.768 61.747 1.00 29.90 80 LEU B N 1
ATOM 4323 C CA . LEU B 1 83 ? 28.247 101.471 62.307 1.00 29.91 80 LEU B CA 1
ATOM 4324 C C . LEU B 1 83 ? 26.742 101.088 62.352 1.00 30.23 80 LEU B C 1
ATOM 4325 O O . LEU B 1 83 ? 25.898 101.806 62.905 1.00 31.11 80 LEU B O 1
ATOM 4330 N N . ASP B 1 84 ? 26.414 99.981 61.711 1.00 29.31 81 ASP B N 1
ATOM 4331 C CA . ASP B 1 84 ? 25.095 99.372 61.802 1.00 29.33 81 ASP B CA 1
ATOM 4332 C C . ASP B 1 84 ? 24.946 98.527 63.089 1.00 27.94 81 ASP B C 1
ATOM 4333 O O . ASP B 1 84 ? 25.496 97.441 63.162 1.00 27.78 81 ASP B O 1
ATOM 4338 N N . VAL B 1 85 ? 24.204 99.029 64.078 1.00 26.57 82 VAL B N 1
ATOM 4339 C CA . VAL B 1 85 ? 23.976 98.328 65.345 1.00 25.47 82 VAL B CA 1
ATOM 4340 C C . VAL B 1 85 ? 22.494 97.953 65.459 1.00 25.39 82 VAL B C 1
ATOM 4341 O O . VAL B 1 85 ? 21.629 98.821 65.394 1.00 24.63 82 VAL B O 1
ATOM 4345 N N . LYS B 1 86 ? 22.201 96.667 65.613 1.00 24.17 83 LYS B N 1
ATOM 4346 C CA . LYS B 1 86 ? 20.835 96.257 65.927 1.00 24.45 83 LYS B CA 1
ATOM 4347 C C . LYS B 1 86 ? 20.836 95.250 67.081 1.00 23.88 83 LYS B C 1
ATOM 4348 O O . LYS B 1 86 ? 21.516 94.226 67.020 1.00 24.59 83 LYS B O 1
ATOM 4354 N N . VAL B 1 87 ? 20.102 95.566 68.136 1.00 23.42 84 VAL B N 1
ATOM 4355 C CA . VAL B 1 87 ? 19.923 94.660 69.268 1.00 22.88 84 VAL B CA 1
ATOM 4356 C C . VAL B 1 87 ? 18.464 94.189 69.217 1.00 23.24 84 VAL B C 1
ATOM 4357 O O . VAL B 1 87 ? 17.532 95.013 69.285 1.00 22.84 84 VAL B O 1
ATOM 4361 N N . LEU B 1 88 ? 18.267 92.881 69.048 1.00 22.92 85 LEU B N 1
ATOM 4362 C CA . LEU B 1 88 ? 16.903 92.312 69.086 1.00 23.34 85 LEU B CA 1
ATOM 4363 C C . LEU B 1 88 ? 16.732 91.590 70.391 1.00 23.03 85 LEU B C 1
ATOM 4364 O O . LEU B 1 88 ? 17.506 90.692 70.701 1.00 22.98 85 LEU B O 1
ATOM 4369 N N . ILE B 1 89 ? 15.749 91.998 71.182 1.00 22.95 86 ILE B N 1
ATOM 4370 C CA . ILE B 1 89 ? 15.462 91.266 72.397 1.00 22.32 86 ILE B CA 1
ATOM 4371 C C . ILE B 1 89 ? 13.975 90.955 72.419 1.00 22.50 86 ILE B C 1
ATOM 4372 O O . ILE B 1 89 ? 13.240 91.471 71.605 1.00 21.67 86 ILE B O 1
ATOM 4377 N N . ASP B 1 90 ? 13.551 90.086 73.334 1.00 23.24 87 ASP B N 1
ATOM 4378 C CA . ASP B 1 90 ? 12.137 89.747 73.467 1.00 23.17 87 ASP B CA 1
ATOM 4379 C C . ASP B 1 90 ? 11.284 90.927 73.888 1.00 23.20 87 ASP B C 1
ATOM 4380 O O . ASP B 1 90 ? 11.484 91.537 74.948 1.00 23.89 87 ASP B O 1
ATOM 4385 N N . TRP B 1 91 ? 10.291 91.188 73.062 1.00 23.20 88 TRP B N 1
ATOM 4386 C CA . TRP B 1 91 ? 9.298 92.245 73.258 1.00 23.40 88 TRP B CA 1
ATOM 4387 C C . TRP B 1 91 ? 8.681 92.284 74.643 1.00 23.22 88 TRP B C 1
ATOM 4388 O O . TRP B 1 91 ? 8.656 93.333 75.283 1.00 23.86 88 TRP B O 1
ATOM 4399 N N . HIS B 1 92 ? 8.185 91.143 75.095 1.00 23.13 89 HIS B N 1
ATOM 4400 C CA . HIS B 1 92 ? 7.439 91.073 76.351 1.00 23.33 89 HIS B CA 1
ATOM 4401 C C . HIS B 1 92 ? 8.375 91.163 77.531 1.00 23.38 89 HIS B C 1
ATOM 4402 O O . HIS B 1 92 ? 8.141 91.928 78.463 1.00 22.77 89 HIS B O 1
ATOM 4409 N N . ARG B 1 93 ? 9.446 90.384 77.473 1.00 22.99 90 ARG B N 1
ATOM 4410 C CA . ARG B 1 93 ? 10.381 90.325 78.566 1.00 24.19 90 ARG B CA 1
ATOM 4411 C C . ARG B 1 93 ? 10.991 91.697 78.866 1.00 24.10 90 ARG B C 1
ATOM 4412 O O . ARG B 1 93 ? 11.237 92.032 80.017 1.00 24.67 90 ARG B O 1
ATOM 4420 N N . ALA B 1 94 ? 11.193 92.511 77.846 1.00 24.31 91 ALA B N 1
ATOM 4421 C CA . ALA B 1 94 ? 11.803 93.830 78.028 1.00 24.37 91 ALA B CA 1
ATOM 4422 C C . ALA B 1 94 ? 10.886 94.840 78.700 1.00 24.74 91 ALA B C 1
ATOM 4423 O O . ALA B 1 94 ? 11.336 95.887 79.118 1.00 25.58 91 ALA B O 1
ATOM 4425 N N . GLN B 1 95 ? 9.601 94.528 78.793 1.00 25.00 92 GLN B N 1
ATOM 4426 C CA . GLN B 1 95 ? 8.624 95.474 79.255 1.00 26.22 92 GLN B CA 1
ATOM 4427 C C . GLN B 1 95 ? 7.926 95.066 80.554 1.00 27.24 92 GLN B C 1
ATOM 4428 O O . GLN B 1 95 ? 6.820 95.508 80.850 1.00 27.70 92 GLN B O 1
ATOM 4434 N N . ARG B 1 96 ? 8.570 94.220 81.327 1.00 28.80 93 ARG B N 1
ATOM 4435 C CA . ARG B 1 96 ? 8.060 93.861 82.634 1.00 31.15 93 ARG B CA 1
ATOM 4436 C C . ARG B 1 96 ? 9.242 93.758 83.561 1.00 32.63 93 ARG B C 1
ATOM 4437 O O . ARG B 1 96 ? 10.386 93.732 83.099 1.00 32.69 93 ARG B O 1
ATOM 4445 N N . ASN B 1 97 ? 8.964 93.703 84.859 1.00 35.05 94 ASN B N 1
ATOM 4446 C CA . ASN B 1 97 ? 9.998 93.441 85.868 1.00 37.31 94 ASN B CA 1
ATOM 4447 C C . ASN B 1 97 ? 10.084 91.958 86.199 1.00 38.28 94 ASN B C 1
ATOM 4448 O O . ASN B 1 97 ? 9.152 91.209 85.916 1.00 38.83 94 ASN B O 1
ATOM 4453 N N . LEU B 1 98 ? 11.205 91.541 86.786 1.00 39.79 95 LEU B N 1
ATOM 4454 C CA . LEU B 1 98 ? 11.406 90.154 87.225 1.00 41.10 95 LEU B CA 1
ATOM 4455 C C . LEU B 1 98 ? 10.314 89.656 88.176 1.00 41.30 95 LEU B C 1
ATOM 4456 O O . LEU B 1 98 ? 9.949 90.344 89.137 1.00 41.78 95 LEU B O 1
ATOM 4461 N N . ALA B 1 101 ? 9.687 90.185 92.408 1.00 50.37 98 ALA B N 1
ATOM 4462 C CA . ALA B 1 101 ? 10.523 91.358 92.648 1.00 50.44 98 ALA B CA 1
ATOM 4463 C C . ALA B 1 101 ? 9.720 92.665 92.585 1.00 50.44 98 ALA B C 1
ATOM 4464 O O . ALA B 1 101 ? 8.585 92.684 92.089 1.00 50.61 98 ALA B O 1
ATOM 4466 N N . GLU B 1 102 ? 10.327 93.746 93.089 1.00 50.05 99 GLU B N 1
ATOM 4467 C CA . GLU B 1 102 ? 9.713 95.080 93.159 1.00 49.39 99 GLU B CA 1
ATOM 4468 C C . GLU B 1 102 ? 9.556 95.774 91.789 1.00 48.93 99 GLU B C 1
ATOM 4469 O O . GLU B 1 102 ? 10.404 95.629 90.898 1.00 49.13 99 GLU B O 1
ATOM 4471 N N . LYS B 1 103 ? 8.472 96.536 91.639 1.00 48.02 100 LYS B N 1
ATOM 4472 C CA . LYS B 1 103 ? 8.131 97.176 90.365 1.00 47.09 100 LYS B CA 1
ATOM 4473 C C . LYS B 1 103 ? 8.902 98.479 90.121 1.00 46.13 100 LYS B C 1
ATOM 4474 O O . LYS B 1 103 ? 8.495 99.542 90.589 1.00 46.30 100 LYS B O 1
ATOM 4476 N N . SER B 1 104 ? 10.012 98.385 89.385 1.00 44.51 101 SER B N 1
ATOM 4477 C CA . SER B 1 104 ? 10.825 99.553 88.995 1.00 42.39 101 SER B CA 1
ATOM 4478 C C . SER B 1 104 ? 10.781 99.768 87.470 1.00 40.93 101 SER B C 1
ATOM 4479 O O . SER B 1 104 ? 9.890 99.240 86.789 1.00 40.95 101 SER B O 1
ATOM 4482 N N . ALA B 1 105 ? 11.736 100.545 86.948 1.00 38.30 102 ALA B N 1
ATOM 4483 C CA . ALA B 1 105 ? 11.849 100.773 85.513 1.00 36.10 102 ALA B CA 1
ATOM 4484 C C . ALA B 1 105 ? 12.132 99.440 84.844 1.00 34.01 102 ALA B C 1
ATOM 4485 O O . ALA B 1 105 ? 12.982 98.685 85.309 1.00 34.03 102 ALA B O 1
ATOM 4487 N N . THR B 1 106 ? 11.416 99.134 83.774 1.00 31.32 103 THR B N 1
ATOM 4488 C CA . THR B 1 106 ? 11.730 97.935 82.981 1.00 28.84 103 THR B CA 1
ATOM 4489 C C . THR B 1 106 ? 12.996 98.175 82.153 1.00 27.16 103 THR B C 1
ATOM 4490 O O . THR B 1 106 ? 13.514 99.294 82.084 1.00 26.04 103 THR B O 1
ATOM 4494 N N . ASN B 1 107 ? 13.486 97.126 81.510 1.00 25.68 104 ASN B N 1
ATOM 4495 C CA . ASN B 1 107 ? 14.606 97.272 80.598 1.00 24.88 104 ASN B CA 1
ATOM 4496 C C . ASN B 1 107 ? 14.306 98.265 79.480 1.00 24.81 104 ASN B C 1
ATOM 4497 O O . ASN B 1 107 ? 15.169 99.058 79.117 1.00 24.61 104 ASN B O 1
ATOM 4502 N N . ALA B 1 108 ? 13.080 98.222 78.955 1.00 24.83 105 ALA B N 1
ATOM 4503 C CA . ALA B 1 108 ? 12.652 99.167 77.913 1.00 25.33 105 ALA B CA 1
ATOM 4504 C C . ALA B 1 108 ? 12.650 100.619 78.411 1.00 25.65 105 ALA B C 1
ATOM 4505 O O . ALA B 1 108 ? 13.042 101.532 77.676 1.00 25.20 105 ALA B O 1
ATOM 4507 N N . ASP B 1 109 ? 12.231 100.839 79.660 1.00 26.08 106 ASP B N 1
ATOM 4508 C CA . ASP B 1 109 ? 12.330 102.193 80.246 1.00 26.52 106 ASP B CA 1
ATOM 4509 C C . ASP B 1 109 ? 13.772 102.675 80.258 1.00 26.22 106 ASP B C 1
ATOM 4510 O O . ASP B 1 109 ? 14.063 103.817 79.939 1.00 26.62 106 ASP B O 1
ATOM 4515 N N . TRP B 1 110 ? 14.673 101.792 80.645 1.00 26.10 107 TRP B N 1
ATOM 4516 C CA . TRP B 1 110 ? 16.075 102.124 80.682 1.00 25.66 107 TRP B CA 1
ATOM 4517 C C . TRP B 1 110 ? 16.643 102.430 79.288 1.00 25.55 107 TRP B C 1
ATOM 4518 O O . TRP B 1 110 ? 17.442 103.373 79.147 1.00 25.17 107 TRP B O 1
ATOM 4529 N N . TYR B 1 111 ? 16.236 101.661 78.265 1.00 25.45 108 TYR B N 1
ATOM 4530 C CA . TYR B 1 111 ? 16.700 101.934 76.891 1.00 25.51 108 TYR B CA 1
ATOM 4531 C C . TYR B 1 111 ? 16.243 103.316 76.412 1.00 26.20 108 TYR B C 1
ATOM 4532 O O . TYR B 1 111 ? 17.017 104.026 75.764 1.00 25.17 108 TYR B O 1
ATOM 4541 N N . CYS B 1 112 ? 14.985 103.674 76.677 1.00 26.91 109 CYS B N 1
ATOM 4542 C CA . CYS B 1 112 ? 14.500 105.018 76.335 1.00 28.85 109 CYS B CA 1
ATOM 4543 C C . CYS B 1 112 ? 15.362 106.070 77.015 1.00 28.88 109 CYS B C 1
ATOM 4544 O O . CYS B 1 112 ? 15.862 106.975 76.369 1.00 28.57 109 CYS B O 1
ATOM 4547 N N . GLU B 1 113 ? 15.565 105.898 78.315 1.00 29.79 110 GLU B N 1
ATOM 4548 C CA . GLU B 1 113 ? 16.296 106.861 79.109 1.00 31.22 110 GLU B CA 1
ATOM 4549 C C . GLU B 1 113 ? 17.694 107.056 78.547 1.00 31.35 110 GLU B C 1
ATOM 4550 O O . GLU B 1 113 ? 18.166 108.184 78.444 1.00 31.78 110 GLU B O 1
ATOM 4556 N N . GLN B 1 114 ? 18.340 105.954 78.181 1.00 31.76 111 GLN B N 1
ATOM 4557 C CA . GLN B 1 114 ? 19.699 105.978 77.648 1.00 32.11 111 GLN B CA 1
ATOM 4558 C C . GLN B 1 114 ? 19.770 106.612 76.268 1.00 32.76 111 GLN B C 1
ATOM 4559 O O . GLN B 1 114 ? 20.747 107.312 75.957 1.00 32.35 111 GLN B O 1
ATOM 4565 N N . ARG B 1 115 ? 18.751 106.360 75.439 1.00 33.17 112 ARG B N 1
ATOM 4566 C CA . ARG B 1 115 ? 18.714 106.910 74.090 1.00 33.86 112 ARG B CA 1
ATOM 4567 C C . ARG B 1 115 ? 18.511 108.432 74.151 1.00 35.06 112 ARG B C 1
ATOM 4568 O O . ARG B 1 115 ? 19.071 109.172 73.352 1.00 34.79 112 ARG B O 1
ATOM 4576 N N . GLN B 1 116 ? 17.718 108.896 75.108 1.00 36.70 113 GLN B N 1
ATOM 4577 C CA . GLN B 1 116 ? 17.534 110.337 75.307 1.00 38.52 113 GLN B CA 1
ATOM 4578 C C . GLN B 1 116 ? 18.820 111.011 75.760 1.00 39.29 113 GLN B C 1
ATOM 4579 O O . GLN B 1 116 ? 19.042 112.185 75.481 1.00 39.39 113 GLN B O 1
ATOM 4585 N N . THR B 1 117 ? 19.663 110.251 76.447 1.00 40.52 114 THR B N 1
ATOM 4586 C CA . THR B 1 117 ? 20.846 110.799 77.085 1.00 41.65 114 THR B CA 1
ATOM 4587 C C . THR B 1 117 ? 22.080 110.694 76.202 1.00 42.41 114 THR B C 1
ATOM 4588 O O . THR B 1 117 ? 22.992 111.510 76.319 1.00 42.38 114 THR B O 1
ATOM 4592 N N . TYR B 1 118 ? 22.104 109.700 75.316 1.00 42.90 115 TYR B N 1
ATOM 4593 C CA . TYR B 1 118 ? 23.291 109.426 74.510 1.00 43.59 115 TYR B CA 1
ATOM 4594 C C . TYR B 1 118 ? 23.063 109.593 72.999 1.00 43.44 115 TYR B C 1
ATOM 4595 O O . TYR B 1 118 ? 23.951 109.304 72.193 1.00 43.15 115 TYR B O 1
ATOM 4604 N N . GLN B 1 119 ? 21.887 110.087 72.616 1.00 43.62 116 GLN B N 1
ATOM 4605 C CA . GLN B 1 119 ? 21.457 110.027 71.217 1.00 43.86 116 GLN B CA 1
ATOM 4606 C C . GLN B 1 119 ? 20.434 111.108 70.862 1.00 43.57 116 GLN B C 1
ATOM 4607 O O . GLN B 1 119 ? 19.786 111.671 71.749 1.00 43.09 116 GLN B O 1
ATOM 4613 N N . LEU B 1 120 ? 20.283 111.382 69.563 1.00 43.26 117 LEU B N 1
ATOM 4614 C CA . LEU B 1 120 ? 19.262 112.310 69.061 1.00 42.98 117 LEU B CA 1
ATOM 4615 C C . LEU B 1 120 ? 17.972 111.569 68.635 1.00 42.98 117 LEU B C 1
ATOM 4616 O O . LEU B 1 120 ? 18.025 110.390 68.238 1.00 42.73 117 LEU B O 1
ATOM 4618 N N . PRO B 1 121 ? 16.806 112.253 68.711 1.00 42.67 118 PRO B N 1
ATOM 4619 C CA . PRO B 1 121 ? 15.544 111.589 68.362 1.00 42.57 118 PRO B CA 1
ATOM 4620 C C . PRO B 1 121 ? 15.495 111.125 66.906 1.00 42.64 118 PRO B C 1
ATOM 4621 O O . PRO B 1 121 ? 14.814 110.147 66.599 1.00 43.07 118 PRO B O 1
ATOM 4625 N N . ASP B 1 122 ? 16.221 111.819 66.032 1.00 42.49 119 ASP B N 1
ATOM 4626 C CA . ASP B 1 122 ? 16.277 111.497 64.610 1.00 42.39 119 ASP B CA 1
ATOM 4627 C C . ASP B 1 122 ? 17.401 110.506 64.277 1.00 42.31 119 ASP B C 1
ATOM 4628 O O . ASP B 1 122 ? 17.668 110.242 63.108 1.00 43.09 119 ASP B O 1
ATOM 4630 N N . ASP B 1 123 ? 18.071 109.975 65.292 1.00 41.82 120 ASP B N 1
ATOM 4631 C CA . ASP B 1 123 ? 19.055 108.909 65.086 1.00 41.56 120 ASP B CA 1
ATOM 4632 C C . ASP B 1 123 ? 18.390 107.545 64.897 1.00 40.54 120 ASP B C 1
ATOM 4633 O O . ASP B 1 123 ? 17.200 107.383 65.239 1.00 40.94 120 ASP B O 1
ATOM 4638 N N . PRO B 1 124 ? 19.137 106.560 64.337 1.00 39.03 121 PRO B N 1
ATOM 4639 C CA . PRO B 1 124 ? 18.504 105.255 64.149 1.00 37.40 121 PRO B CA 1
ATOM 4640 C C . PRO B 1 124 ? 18.153 104.700 65.505 1.00 35.50 121 PRO B C 1
ATOM 4641 O O . PRO B 1 124 ? 18.832 105.006 66.476 1.00 34.88 121 PRO B O 1
ATOM 4645 N N . ASN B 1 125 ? 17.092 103.908 65.578 1.00 33.92 122 ASN B N 1
ATOM 4646 C CA . ASN B 1 125 ? 16.820 103.141 66.791 1.00 32.27 122 ASN B CA 1
ATOM 4647 C C . ASN B 1 125 ? 17.848 102.028 66.917 1.00 31.31 122 ASN B C 1
ATOM 4648 O O . ASN B 1 125 ? 18.496 101.664 65.944 1.00 30.28 122 ASN B O 1
ATOM 4661 N N . PHE B 1 127 ? 17.551 99.418 69.938 1.00 28.00 124 PHE B N 1
ATOM 4662 C CA . PHE B 1 127 ? 16.894 98.317 70.639 1.00 27.42 124 PHE B CA 1
ATOM 4663 C C . PHE B 1 127 ? 15.547 97.995 70.024 1.00 26.90 124 PHE B C 1
ATOM 4664 O O . PHE B 1 127 ? 14.671 98.863 69.921 1.00 26.98 124 PHE B O 1
ATOM 4672 N N . PHE B 1 128 ? 15.410 96.747 69.595 1.00 26.00 125 PHE B N 1
ATOM 4673 C CA . PHE B 1 128 ? 14.221 96.292 68.895 1.00 25.39 125 PHE B CA 1
ATOM 4674 C C . PHE B 1 128 ? 13.608 95.149 69.665 1.00 25.32 125 PHE B C 1
ATOM 4675 O O . PHE B 1 128 ? 14.312 94.244 70.131 1.00 25.95 125 PHE B O 1
ATOM 4683 N N . GLY B 1 129 ? 12.293 95.188 69.806 1.00 24.63 126 GLY B N 1
ATOM 4684 C CA . GLY B 1 129 ? 11.584 94.143 70.545 1.00 24.26 126 GLY B CA 1
ATOM 4685 C C . GLY B 1 129 ? 10.893 93.235 69.551 1.00 23.81 126 GLY B C 1
ATOM 4686 O O . GLY B 1 129 ? 10.172 93.712 68.681 1.00 23.29 126 GLY B O 1
ATOM 4687 N N . VAL B 1 130 ? 11.154 91.939 69.688 1.00 23.29 127 VAL B N 1
ATOM 4688 C CA . VAL B 1 130 ? 10.617 90.905 68.817 1.00 23.73 127 VAL B CA 1
ATOM 4689 C C . VAL B 1 130 ? 9.526 90.142 69.585 1.00 23.11 127 VAL B C 1
ATOM 4690 O O . VAL B 1 130 ? 9.824 89.488 70.567 1.00 23.05 127 VAL B O 1
ATOM 4694 N N . PRO B 1 131 ? 8.260 90.271 69.161 1.00 23.02 128 PRO B N 1
ATOM 4695 C CA . PRO B 1 131 ? 7.194 89.478 69.776 1.00 22.52 128 PRO B CA 1
ATOM 4696 C C . PRO B 1 131 ? 6.994 88.160 69.049 1.00 22.23 128 PRO B C 1
ATOM 4697 O O . PRO B 1 131 ? 6.454 88.146 67.937 1.00 22.52 128 PRO B O 1
ATOM 4701 N N . ILE B 1 132 ? 7.414 87.077 69.686 1.00 22.01 129 ILE B N 1
ATOM 4702 C CA . ILE B 1 132 ? 7.298 85.706 69.151 1.00 21.41 129 ILE B CA 1
ATOM 4703 C C . ILE B 1 132 ? 5.890 85.160 69.344 1.00 20.79 129 ILE B C 1
ATOM 4704 O O . ILE B 1 132 ? 5.471 84.220 68.663 1.00 22.03 129 ILE B O 1
ATOM 4709 N N . ASN B 1 133 ? 5.143 85.784 70.246 1.00 20.20 130 ASN B N 1
ATOM 4710 C CA . ASN B 1 133 ? 3.707 85.515 70.403 1.00 19.15 130 ASN B CA 1
ATOM 4711 C C . ASN B 1 133 ? 3.022 86.727 71.039 1.00 19.28 130 ASN B C 1
ATOM 4712 O O . ASN B 1 133 ? 3.694 87.708 71.401 1.00 17.44 130 ASN B O 1
ATOM 4717 N N . THR B 1 134 ? 1.689 86.685 71.152 1.00 19.43 131 THR B N 1
ATOM 4718 C CA . THR B 1 134 ? 0.945 87.841 71.654 1.00 19.97 131 THR B CA 1
ATOM 4719 C C . THR B 1 134 ? 1.020 87.869 73.190 1.00 20.70 131 THR B C 1
ATOM 4720 O O . THR B 1 134 ? 0.739 88.889 73.801 1.00 20.44 131 THR B O 1
ATOM 4724 N N . ARG B 1 135 ? 1.413 86.744 73.788 1.00 22.10 132 ARG B N 1
ATOM 4725 C CA . ARG B 1 135 ? 1.653 86.619 75.235 1.00 23.57 132 ARG B CA 1
ATOM 4726 C C . ARG B 1 135 ? 2.931 85.877 75.419 1.00 24.27 132 ARG B C 1
ATOM 4727 O O . ARG B 1 135 ? 3.188 84.887 74.697 1.00 25.29 132 ARG B O 1
ATOM 4735 N N . GLU B 1 136 ? 3.712 86.322 76.401 1.00 24.36 133 GLU B N 1
ATOM 4736 C CA . GLU B 1 136 ? 5.045 85.791 76.672 1.00 25.27 133 GLU B CA 1
ATOM 4737 C C . GLU B 1 136 ? 4.970 84.304 77.007 1.00 25.10 133 GLU B C 1
ATOM 4738 O O . GLU B 1 136 ? 5.837 83.511 76.627 1.00 24.98 133 GLU B O 1
ATOM 4744 N N . VAL B 1 137 ? 3.915 83.947 77.719 1.00 24.77 134 VAL B N 1
ATOM 4745 C CA . VAL B 1 137 ? 3.638 82.563 78.069 1.00 24.86 134 VAL B CA 1
ATOM 4746 C C . VAL B 1 137 ? 3.645 81.661 76.825 1.00 24.15 134 VAL B C 1
ATOM 4747 O O . VAL B 1 137 ? 4.070 80.516 76.893 1.00 23.39 134 VAL B O 1
ATOM 4751 N N . PHE B 1 138 ? 3.190 82.185 75.686 1.00 23.87 135 PHE B N 1
ATOM 4752 C CA . PHE B 1 138 ? 3.028 81.332 74.508 1.00 23.19 135 PHE B CA 1
ATOM 4753 C C . PHE B 1 138 ? 4.141 81.461 73.478 1.00 22.49 135 PHE B C 1
ATOM 4754 O O . PHE B 1 138 ? 4.021 80.948 72.372 1.00 22.12 135 PHE B O 1
ATOM 4762 N N . GLY B 1 139 ? 5.230 82.130 73.847 1.00 22.46 136 GLY B N 1
ATOM 4763 C CA . GLY B 1 139 ? 6.391 82.208 72.972 1.00 22.89 136 GLY B CA 1
ATOM 4764 C C . GLY B 1 139 ? 7.339 83.384 73.165 1.00 22.95 136 GLY B C 1
ATOM 4765 O O . GLY B 1 139 ? 6.922 84.533 73.153 1.00 22.99 136 GLY B O 1
ATOM 4766 N N . VAL B 1 140 ? 8.619 83.087 73.310 1.00 23.43 137 VAL B N 1
ATOM 4767 C CA . VAL B 1 140 ? 9.654 84.123 73.445 1.00 24.82 137 VAL B CA 1
ATOM 4768 C C . VAL B 1 140 ? 10.825 83.917 72.486 1.00 25.74 137 VAL B C 1
ATOM 4769 O O . VAL B 1 140 ? 11.016 82.826 71.931 1.00 25.47 137 VAL B O 1
ATOM 4773 N N . LEU B 1 141 ? 11.600 84.989 72.305 1.00 26.83 138 LEU B N 1
ATOM 4774 C CA . LEU B 1 141 ? 12.786 84.978 71.478 1.00 27.36 138 LEU B CA 1
ATOM 4775 C C . LEU B 1 141 ? 13.930 84.278 72.178 1.00 27.94 138 LEU B C 1
ATOM 4776 O O . LEU B 1 141 ? 14.580 84.862 73.050 1.00 27.29 138 LEU B O 1
ATOM 4781 N N . HIS B 1 142 ? 14.193 83.037 71.767 1.00 28.37 139 HIS B N 1
ATOM 4782 C CA . HIS B 1 142 ? 15.342 82.294 72.278 1.00 28.95 139 HIS B CA 1
ATOM 4783 C C . HIS B 1 142 ? 16.418 82.073 71.238 1.00 28.24 139 HIS B C 1
ATOM 4784 O O . HIS B 1 142 ? 17.267 81.221 71.423 1.00 28.96 139 HIS B O 1
ATOM 4791 N N . VAL B 1 143 ? 16.364 82.835 70.147 1.00 27.02 140 VAL B N 1
ATOM 4792 C CA . VAL B 1 143 ? 17.382 82.811 69.104 1.00 25.23 140 VAL B CA 1
ATOM 4793 C C . VAL B 1 143 ? 18.654 83.451 69.666 1.00 25.45 140 VAL B C 1
ATOM 4794 O O . VAL B 1 143 ? 18.586 84.449 70.358 1.00 25.82 140 VAL B O 1
ATOM 4798 N N . LYS B 1 144 ? 19.810 82.878 69.372 1.00 24.69 141 LYS B N 1
ATOM 4799 C CA . LYS B 1 144 ? 21.032 83.376 69.949 1.00 24.61 141 LYS B CA 1
ATOM 4800 C C . LYS B 1 144 ? 21.989 83.782 68.861 1.00 25.02 141 LYS B C 1
ATOM 4801 O O . LYS B 1 144 ? 21.827 83.398 67.703 1.00 25.11 141 LYS B O 1
ATOM 4807 N N . GLY B 1 145 ? 22.995 84.567 69.227 1.00 25.26 142 GLY B N 1
ATOM 4808 C CA . GLY B 1 145 ? 24.075 84.900 68.312 1.00 25.32 142 GLY B CA 1
ATOM 4809 C C . GLY B 1 145 ? 24.314 86.384 68.384 1.00 26.28 142 GLY B C 1
ATOM 4810 O O . GLY B 1 145 ? 23.353 87.199 68.429 1.00 26.20 142 GLY B O 1
ATOM 4811 N N . PHE B 1 146 ? 25.603 86.732 68.467 1.00 25.61 143 PHE B N 1
ATOM 4812 C CA . PHE B 1 146 ? 26.044 88.090 68.314 1.00 24.97 143 PHE B CA 1
ATOM 4813 C C . PHE B 1 146 ? 26.947 88.123 67.077 1.00 25.10 143 PHE B C 1
ATOM 4814 O O . PHE B 1 146 ? 27.839 87.272 66.915 1.00 25.72 143 PHE B O 1
ATOM 4822 N N . VAL B 1 147 ? 26.763 89.125 66.220 1.00 24.09 144 VAL B N 1
ATOM 4823 C CA . VAL B 1 147 ? 27.648 89.264 65.064 1.00 22.67 144 VAL B CA 1
ATOM 4824 C C . VAL B 1 147 ? 28.330 90.612 65.141 1.00 22.66 144 VAL B C 1
ATOM 4825 O O . VAL B 1 147 ? 27.658 91.666 65.231 1.00 22.51 144 VAL B O 1
ATOM 4829 N N . PHE B 1 148 ? 29.661 90.561 65.100 1.00 21.64 145 PHE B N 1
ATOM 4830 C CA . PHE B 1 148 ? 30.498 91.734 65.065 1.00 21.41 145 PHE B CA 1
ATOM 4831 C C . PHE B 1 148 ? 31.315 91.609 63.809 1.00 21.79 145 PHE B C 1
ATOM 4832 O O . PHE B 1 148 ? 32.234 90.781 63.744 1.00 22.03 145 PHE B O 1
ATOM 4840 N N . ASP B 1 149 ? 30.990 92.425 62.810 1.00 23.10 146 ASP B N 1
ATOM 4841 C CA . ASP B 1 149 ? 31.574 92.313 61.490 1.00 24.20 146 ASP B CA 1
ATOM 4842 C C . ASP B 1 149 ? 31.519 90.881 60.985 1.00 25.75 146 ASP B C 1
ATOM 4843 O O . ASP B 1 149 ? 30.430 90.366 60.759 1.00 27.25 146 ASP B O 1
ATOM 4848 N N . ASP B 1 150 ? 32.672 90.221 60.847 1.00 26.39 147 ASP B N 1
ATOM 4849 C CA . ASP B 1 150 ? 32.730 88.843 60.342 1.00 27.17 147 ASP B CA 1
ATOM 4850 C C . ASP B 1 150 ? 32.882 87.756 61.417 1.00 27.22 147 ASP B C 1
ATOM 4851 O O . ASP B 1 150 ? 33.193 86.600 61.093 1.00 27.25 147 ASP B O 1
ATOM 4856 N N . THR B 1 151 ? 32.643 88.120 62.683 1.00 26.58 148 THR B N 1
ATOM 4857 C CA . THR B 1 151 ? 32.823 87.213 63.808 1.00 26.23 148 THR B CA 1
ATOM 4858 C C . THR B 1 151 ? 31.507 86.961 64.544 1.00 26.29 148 THR B C 1
ATOM 4859 O O . THR B 1 151 ? 30.814 87.899 64.934 1.00 25.70 148 THR B O 1
ATOM 4863 N N . VAL B 1 152 ? 31.183 85.681 64.702 1.00 26.59 149 VAL B N 1
ATOM 4864 C CA . VAL B 1 152 ? 30.018 85.214 65.454 1.00 26.82 149 VAL B CA 1
ATOM 4865 C C . VAL B 1 152 ? 30.467 84.832 66.870 1.00 26.79 149 VAL B C 1
ATOM 4866 O O . VAL B 1 152 ? 31.443 84.100 67.051 1.00 26.87 149 VAL B O 1
ATOM 4870 N N . LEU B 1 153 ? 29.786 85.369 67.870 1.00 26.24 150 LEU B N 1
ATOM 4871 C CA . LEU B 1 153 ? 29.953 84.924 69.244 1.00 25.41 150 LEU B CA 1
ATOM 4872 C C . LEU B 1 153 ? 28.633 84.282 69.661 1.00 24.90 150 LEU B C 1
ATOM 4873 O O . LEU B 1 153 ? 27.602 84.954 69.750 1.00 23.94 150 LEU B O 1
ATOM 4878 N N . TYR B 1 154 ? 28.671 82.977 69.916 1.00 24.43 151 TYR B N 1
ATOM 4879 C CA . TYR B 1 154 ? 27.439 82.230 70.136 1.00 24.66 151 TYR B CA 1
ATOM 4880 C C . TYR B 1 154 ? 27.372 81.703 71.547 1.00 24.51 151 TYR B C 1
ATOM 4881 O O . TYR B 1 154 ? 28.324 81.035 72.021 1.00 24.46 151 TYR B O 1
ATOM 4890 N N . SER B 1 155 ? 26.252 81.977 72.208 1.00 23.17 152 SER B N 1
ATOM 4891 C CA . SER B 1 155 ? 26.079 81.579 73.580 1.00 24.05 152 SER B CA 1
ATOM 4892 C C . SER B 1 155 ? 24.607 81.604 73.984 1.00 24.95 152 SER B C 1
ATOM 4893 O O . SER B 1 155 ? 23.794 82.332 73.401 1.00 25.65 152 SER B O 1
ATOM 4896 N N . GLY B 1 156 ? 24.267 80.799 74.979 1.00 24.99 153 GLY B N 1
ATOM 4897 C CA . GLY B 1 156 ? 22.927 80.857 75.555 1.00 25.75 153 GLY B CA 1
ATOM 4898 C C . GLY B 1 156 ? 22.706 82.037 76.490 1.00 26.29 153 GLY B C 1
ATOM 4899 O O . GLY B 1 156 ? 21.575 82.281 76.891 1.00 26.22 153 GLY B O 1
ATOM 4900 N N . ALA B 1 157 ? 23.775 82.778 76.814 1.00 26.22 154 ALA B N 1
ATOM 4901 C CA . ALA B 1 157 ? 23.745 83.807 77.866 1.00 26.56 154 ALA B CA 1
ATOM 4902 C C . ALA B 1 157 ? 23.032 85.065 77.435 1.00 26.54 154 ALA B C 1
ATOM 4903 O O . ALA B 1 157 ? 23.135 85.448 76.284 1.00 27.25 154 ALA B O 1
ATOM 4905 N N . SER B 1 158 ? 22.327 85.709 78.362 1.00 26.50 155 SER B N 1
ATOM 4906 C CA . SER B 1 158 ? 21.849 87.069 78.143 1.00 27.28 155 SER B CA 1
ATOM 4907 C C . SER B 1 158 ? 22.836 88.055 78.772 1.00 26.98 155 SER B C 1
ATOM 4908 O O . SER B 1 158 ? 23.888 87.676 79.276 1.00 27.07 155 SER B O 1
ATOM 4911 N N . ILE B 1 159 ? 22.502 89.329 78.681 1.00 27.07 156 ILE B N 1
ATOM 4912 C CA . ILE B 1 159 ? 23.368 90.374 79.145 1.00 26.83 156 ILE B CA 1
ATOM 4913 C C . ILE B 1 159 ? 22.832 90.792 80.505 1.00 26.64 156 ILE B C 1
ATOM 4914 O O . ILE B 1 159 ? 21.766 91.411 80.610 1.00 26.98 156 ILE B O 1
ATOM 4919 N N . ASN B 1 160 ? 23.540 90.389 81.546 1.00 26.08 157 ASN B N 1
ATOM 4920 C CA . ASN B 1 160 ? 23.272 90.880 82.893 1.00 25.98 157 ASN B CA 1
ATOM 4921 C C . ASN B 1 160 ? 24.476 90.562 83.753 1.00 25.63 157 ASN B C 1
ATOM 4922 O O . ASN B 1 160 ? 25.476 90.031 83.267 1.00 25.77 157 ASN B O 1
ATOM 4927 N N . ASN B 1 161 ? 24.392 90.916 85.023 1.00 25.54 158 ASN B N 1
ATOM 4928 C CA . ASN B 1 161 ? 25.491 90.732 85.945 1.00 24.42 158 ASN B CA 1
ATOM 4929 C C . ASN B 1 161 ? 26.031 89.306 86.035 1.00 24.09 158 ASN B C 1
ATOM 4930 O O . ASN B 1 161 ? 27.250 89.082 85.887 1.00 23.52 158 ASN B O 1
ATOM 4935 N N . VAL B 1 162 ? 25.139 88.343 86.291 1.00 24.15 159 VAL B N 1
ATOM 4936 C CA . VAL B 1 162 ? 25.593 86.963 86.526 1.00 23.85 159 VAL B CA 1
ATOM 4937 C C . VAL B 1 162 ? 26.160 86.291 85.273 1.00 25.06 159 VAL B C 1
ATOM 4938 O O . VAL B 1 162 ? 27.227 85.691 85.361 1.00 25.23 159 VAL B O 1
ATOM 4942 N N . TYR B 1 163 ? 25.503 86.455 84.116 1.00 25.48 160 TYR B N 1
ATOM 4943 C CA . TYR B 1 163 ? 26.033 85.912 82.860 1.00 26.45 160 TYR B CA 1
ATOM 4944 C C . TYR B 1 163 ? 27.390 86.458 82.489 1.00 26.65 160 TYR B C 1
ATOM 4945 O O . TYR B 1 163 ? 28.151 85.809 81.805 1.00 27.71 160 TYR B O 1
ATOM 4954 N N . LEU B 1 164 ? 27.695 87.654 82.939 1.00 26.68 161 LEU B N 1
ATOM 4955 C CA . LEU B 1 164 ? 28.946 88.272 82.563 1.00 26.99 161 LEU B CA 1
ATOM 4956 C C . LEU B 1 164 ? 29.961 88.260 83.708 1.00 26.97 161 LEU B C 1
ATOM 4957 O O . LEU B 1 164 ? 31.070 88.796 83.580 1.00 26.86 161 LEU B O 1
ATOM 4962 N N . HIS B 1 165 ? 29.573 87.642 84.822 1.00 26.98 162 HIS B N 1
ATOM 4963 C CA . HIS B 1 165 ? 30.398 87.594 86.039 1.00 27.33 162 HIS B CA 1
ATOM 4964 C C . HIS B 1 165 ? 30.786 88.988 86.531 1.00 27.36 162 HIS B C 1
ATOM 4965 O O . HIS B 1 165 ? 31.937 89.229 86.916 1.00 27.43 162 HIS B O 1
ATOM 4972 N N . GLN B 1 166 ? 29.830 89.906 86.518 1.00 27.84 163 GLN B N 1
ATOM 4973 C CA . GLN B 1 166 ? 30.134 91.301 86.829 1.00 28.24 163 GLN B CA 1
ATOM 4974 C C . GLN B 1 166 ? 30.816 91.437 88.191 1.00 28.41 163 GLN B C 1
ATOM 4975 O O . GLN B 1 166 ? 31.900 92.030 88.299 1.00 28.60 163 GLN B O 1
ATOM 4981 N N . PHE B 1 167 ? 30.191 90.866 89.220 1.00 28.34 164 PHE B N 1
ATOM 4982 C CA . PHE B 1 167 ? 30.747 90.868 90.578 1.00 28.19 164 PHE B CA 1
ATOM 4983 C C . PHE B 1 167 ? 31.284 89.491 90.984 1.00 28.56 164 PHE B C 1
ATOM 4984 O O . PHE B 1 167 ? 32.073 88.893 90.225 1.00 29.45 164 PHE B O 1
ATOM 4992 N N . GLU B 1 168 ? 30.856 88.979 92.138 1.00 28.17 165 GLU B N 1
ATOM 4993 C CA . GLU B 1 168 ? 31.365 87.713 92.663 1.00 28.11 165 GLU B CA 1
ATOM 4994 C C . GLU B 1 168 ? 30.648 86.487 92.094 1.00 28.16 165 GLU B C 1
ATOM 4995 O O . GLU B 1 168 ? 31.227 85.413 92.034 1.00 29.44 165 GLU B O 1
ATOM 4997 N N . LYS B 1 169 ? 29.403 86.655 91.658 1.00 27.45 166 LYS B N 1
ATOM 4998 C CA . LYS B 1 169 ? 28.552 85.549 91.240 1.00 26.68 166 LYS B CA 1
ATOM 4999 C C . LYS B 1 169 ? 28.498 85.358 89.710 1.00 25.92 166 LYS B C 1
ATOM 5000 O O . LYS B 1 169 ? 28.391 86.333 88.959 1.00 25.06 166 LYS B O 1
ATOM 5006 N N . TYR B 1 170 ? 28.545 84.108 89.239 1.00 25.10 167 TYR B N 1
ATOM 5007 C CA . TYR B 1 170 ? 28.327 83.853 87.819 1.00 24.60 167 TYR B CA 1
ATOM 5008 C C . TYR B 1 170 ? 27.176 82.900 87.516 1.00 24.82 167 TYR B C 1
ATOM 5009 O O . TYR B 1 170 ? 26.695 82.171 88.380 1.00 25.03 167 TYR B O 1
ATOM 5018 N N . ARG B 1 171 ? 26.718 82.948 86.280 1.00 24.71 168 ARG B N 1
ATOM 5019 C CA . ARG B 1 171 ? 25.759 81.983 85.777 1.00 25.12 168 ARG B CA 1
ATOM 5020 C C . ARG B 1 171 ? 26.472 81.274 84.640 1.00 24.64 168 ARG B C 1
ATOM 5021 O O . ARG B 1 171 ? 26.877 81.914 83.687 1.00 24.71 168 ARG B O 1
ATOM 5029 N N . TYR B 1 172 ? 26.637 79.959 84.772 1.00 23.83 169 TYR B N 1
ATOM 5030 C CA . TYR B 1 172 ? 27.445 79.179 83.846 1.00 24.43 169 TYR B CA 1
ATOM 5031 C C . TYR B 1 172 ? 26.740 78.895 82.500 1.00 25.35 169 TYR B C 1
ATOM 5032 O O . TYR B 1 172 ? 25.568 78.492 82.457 1.00 25.22 169 TYR B O 1
ATOM 5041 N N . ASP B 1 173 ? 27.460 79.139 81.405 1.00 26.21 170 ASP B N 1
ATOM 5042 C CA . ASP B 1 173 ? 26.953 78.933 80.050 1.00 26.32 170 ASP B CA 1
ATOM 5043 C C . ASP B 1 173 ? 28.142 78.544 79.163 1.00 26.26 170 ASP B C 1
ATOM 5044 O O . ASP B 1 173 ? 29.278 78.385 79.641 1.00 25.94 170 ASP B O 1
ATOM 5049 N N . ARG B 1 174 ? 27.880 78.351 77.883 1.00 25.64 171 ARG B N 1
ATOM 5050 C CA . ARG B 1 174 ? 28.934 77.983 76.946 1.00 25.67 171 ARG B CA 1
ATOM 5051 C C . ARG B 1 174 ? 29.047 79.091 75.920 1.00 24.85 171 ARG B C 1
ATOM 5052 O O . ARG B 1 174 ? 28.065 79.789 75.674 1.00 22.66 171 ARG B O 1
ATOM 5060 N N . TYR B 1 175 ? 30.237 79.262 75.337 1.00 24.48 172 TYR B N 1
ATOM 5061 C CA . TYR B 1 175 ? 30.501 80.417 74.457 1.00 24.85 172 TYR B CA 1
ATOM 5062 C C . TYR B 1 175 ? 31.497 80.013 73.414 1.00 25.02 172 TYR B C 1
ATOM 5063 O O . TYR B 1 175 ? 32.605 79.549 73.745 1.00 25.04 172 TYR B O 1
ATOM 5072 N N . GLN B 1 176 ? 31.102 80.182 72.161 1.00 24.60 173 GLN B N 1
ATOM 5073 C CA . GLN B 1 176 ? 31.939 79.821 71.030 1.00 25.00 173 GLN B CA 1
ATOM 5074 C C . GLN B 1 176 ? 32.077 81.053 70.133 1.00 25.60 173 GLN B C 1
ATOM 5075 O O . GLN B 1 176 ? 31.057 81.683 69.799 1.00 25.09 173 GLN B O 1
ATOM 5081 N N . LYS B 1 177 ? 33.335 81.426 69.843 1.00 25.58 174 LYS B N 1
ATOM 5082 C CA . LYS B 1 177 ? 33.690 82.508 68.935 1.00 26.38 174 LYS B CA 1
ATOM 5083 C C . LYS B 1 177 ? 34.089 81.897 67.603 1.00 26.73 174 LYS B C 1
ATOM 5084 O O . LYS B 1 177 ? 35.060 81.130 67.535 1.00 26.67 174 LYS B O 1
ATOM 5090 N N . ILE B 1 178 ? 33.322 82.198 66.558 1.00 27.10 175 ILE B N 1
ATOM 5091 C CA . ILE B 1 178 ? 33.598 81.679 65.206 1.00 27.67 175 ILE B CA 1
ATOM 5092 C C . ILE B 1 178 ? 33.914 82.818 64.240 1.00 28.15 175 ILE B C 1
ATOM 5093 O O . ILE B 1 178 ? 33.073 83.658 63.957 1.00 28.62 175 ILE B O 1
ATOM 5098 N N . THR B 1 179 ? 35.142 82.867 63.763 1.00 29.52 176 THR B N 1
ATOM 5099 C CA . THR B 1 179 ? 35.506 83.868 62.782 1.00 30.72 176 THR B CA 1
ATOM 5100 C C . THR B 1 179 ? 35.310 83.295 61.396 1.00 30.57 176 THR B C 1
ATOM 5101 O O . THR B 1 179 ? 36.195 82.624 60.848 1.00 30.39 176 THR B O 1
ATOM 5105 N N . HIS B 1 180 ? 34.126 83.553 60.850 1.00 30.88 177 HIS B N 1
ATOM 5106 C CA . HIS B 1 180 ? 33.782 83.092 59.525 1.00 30.95 177 HIS B CA 1
ATOM 5107 C C . HIS B 1 180 ? 32.823 84.036 58.835 1.00 29.92 177 HIS B C 1
ATOM 5108 O O . HIS B 1 180 ? 31.651 84.128 59.231 1.00 29.55 177 HIS B O 1
ATOM 5115 N N . ALA B 1 181 ? 33.310 84.714 57.793 1.00 28.87 178 ALA B N 1
ATOM 5116 C CA . ALA B 1 181 ? 32.539 85.770 57.120 1.00 28.24 178 ALA B CA 1
ATOM 5117 C C . ALA B 1 181 ? 31.234 85.261 56.539 1.00 27.95 178 ALA B C 1
ATOM 5118 O O . ALA B 1 181 ? 30.209 85.940 56.603 1.00 28.09 178 ALA B O 1
ATOM 5120 N N . GLU B 1 182 ? 31.268 84.065 55.968 1.00 27.46 179 GLU B N 1
ATOM 5121 C CA . GLU B 1 182 ? 30.061 83.488 55.377 1.00 27.81 179 GLU B CA 1
ATOM 5122 C C . GLU B 1 182 ? 28.984 83.097 56.418 1.00 26.58 179 GLU B C 1
ATOM 5123 O O . GLU B 1 182 ? 27.788 83.352 56.232 1.00 26.63 179 GLU B O 1
ATOM 5129 N N . LEU B 1 183 ? 29.420 82.483 57.513 1.00 25.52 180 LEU B N 1
ATOM 5130 C CA . LEU B 1 183 ? 28.528 82.192 58.627 1.00 24.48 180 LEU B CA 1
ATOM 5131 C C . LEU B 1 183 ? 27.962 83.500 59.184 1.00 24.19 180 LEU B C 1
ATOM 5132 O O . LEU B 1 183 ? 26.740 83.616 59.427 1.00 24.03 180 LEU B O 1
ATOM 5137 N N . ALA B 1 184 ? 28.833 84.493 59.371 1.00 22.98 181 ALA B N 1
ATOM 5138 C CA . ALA B 1 184 ? 28.356 85.780 59.860 1.00 22.90 181 ALA B CA 1
ATOM 5139 C C . ALA B 1 184 ? 27.265 86.422 58.957 1.00 21.99 181 ALA B C 1
ATOM 5140 O O . ALA B 1 184 ? 26.278 86.935 59.460 1.00 22.53 181 ALA B O 1
ATOM 5142 N N . ASP B 1 185 ? 27.470 86.401 57.644 1.00 21.72 182 ASP B N 1
ATOM 5143 C CA . ASP B 1 185 ? 26.523 86.945 56.666 1.00 22.30 182 ASP B CA 1
ATOM 5144 C C . ASP B 1 185 ? 25.178 86.210 56.722 1.00 22.49 182 ASP B C 1
ATOM 5145 O O . ASP B 1 185 ? 24.117 86.835 56.632 1.00 21.35 182 ASP B O 1
ATOM 5150 N N . SER B 1 186 ? 25.255 84.879 56.809 1.00 22.88 183 SER B N 1
ATOM 5151 C CA . SER B 1 186 ? 24.084 84.032 56.909 1.00 24.22 183 SER B CA 1
ATOM 5152 C C . SER B 1 186 ? 23.245 84.440 58.114 1.00 24.91 183 SER B C 1
ATOM 5153 O O . SER B 1 186 ? 22.020 84.587 58.038 1.00 25.01 183 SER B O 1
ATOM 5164 N N . VAL B 1 188 ? 23.350 87.381 59.834 1.00 24.60 185 VAL B N 1
ATOM 5165 C CA . VAL B 1 188 ? 22.847 88.734 59.629 1.00 24.14 185 VAL B CA 1
ATOM 5166 C C . VAL B 1 188 ? 21.682 88.765 58.607 1.00 23.56 185 VAL B C 1
ATOM 5167 O O . VAL B 1 188 ? 20.670 89.481 58.814 1.00 22.47 185 VAL B O 1
ATOM 5171 N N . ASN B 1 189 ? 21.824 88.016 57.507 1.00 22.44 186 ASN B N 1
ATOM 5172 C CA . ASN B 1 189 ? 20.754 87.934 56.517 1.00 23.21 186 ASN B CA 1
ATOM 5173 C C . ASN B 1 189 ? 19.462 87.388 57.111 1.00 22.91 186 ASN B C 1
ATOM 5174 O O . ASN B 1 189 ? 18.366 87.892 56.816 1.00 22.45 186 ASN B O 1
ATOM 5179 N N . PHE B 1 190 ? 19.603 86.343 57.915 1.00 22.85 187 PHE B N 1
ATOM 5180 C CA . PHE B 1 190 ? 18.462 85.806 58.641 1.00 23.76 187 PHE B CA 1
ATOM 5181 C C . PHE B 1 190 ? 17.781 86.852 59.546 1.00 23.91 187 PHE B C 1
ATOM 5182 O O . PHE B 1 190 ? 16.530 86.905 59.602 1.00 22.73 187 PHE B O 1
ATOM 5190 N N A ILE B 1 191 ? 18.568 87.654 60.259 0.50 23.72 188 ILE B N 1
ATOM 5191 N N B ILE B 1 191 ? 18.602 87.645 60.259 0.50 23.92 188 ILE B N 1
ATOM 5192 C CA A ILE B 1 191 ? 17.960 88.654 61.131 0.50 23.68 188 ILE B CA 1
ATOM 5193 C CA B ILE B 1 191 ? 18.097 88.720 61.131 0.50 24.11 188 ILE B CA 1
ATOM 5194 C C A ILE B 1 191 ? 17.233 89.705 60.313 0.50 24.41 188 ILE B C 1
ATOM 5195 C C B ILE B 1 191 ? 17.249 89.651 60.298 0.50 24.64 188 ILE B C 1
ATOM 5196 O O A ILE B 1 191 ? 16.103 90.077 60.649 0.50 24.30 188 ILE B O 1
ATOM 5197 O O B ILE B 1 191 ? 16.080 89.907 60.614 0.50 24.48 188 ILE B O 1
ATOM 5206 N N . ASN B 1 192 ? 17.859 90.138 59.220 1.00 25.02 189 ASN B N 1
ATOM 5207 C CA . ASN B 1 192 ? 17.233 91.093 58.315 1.00 27.10 189 ASN B CA 1
ATOM 5208 C C . ASN B 1 192 ? 16.020 90.566 57.567 1.00 27.31 189 ASN B C 1
ATOM 5209 O O . ASN B 1 192 ? 15.041 91.280 57.443 1.00 27.00 189 ASN B O 1
ATOM 5214 N N . ASP B 1 193 ? 16.101 89.342 57.047 1.00 28.12 190 ASP B N 1
ATOM 5215 C CA . ASP B 1 193 ? 15.062 88.866 56.143 1.00 28.78 190 ASP B CA 1
ATOM 5216 C C . ASP B 1 193 ? 13.912 88.285 56.903 1.00 28.38 190 ASP B C 1
ATOM 5217 O O . ASP B 1 193 ? 12.784 88.328 56.431 1.00 28.95 190 ASP B O 1
ATOM 5222 N N . TYR B 1 194 ? 14.190 87.735 58.073 1.00 27.71 191 TYR B N 1
ATOM 5223 C CA . TYR B 1 194 ? 13.154 87.012 58.788 1.00 27.10 191 TYR B CA 1
ATOM 5224 C C . TYR B 1 194 ? 12.804 87.611 60.127 1.00 26.71 191 TYR B C 1
ATOM 5225 O O . TYR B 1 194 ? 11.634 87.766 60.440 1.00 26.39 191 TYR B O 1
ATOM 5234 N N . LEU B 1 195 ? 13.797 87.977 60.914 1.00 26.52 192 LEU B N 1
ATOM 5235 C CA . LEU B 1 195 ? 13.476 88.441 62.257 1.00 26.76 192 LEU B CA 1
ATOM 5236 C C . LEU B 1 195 ? 12.960 89.864 62.266 1.00 26.94 192 LEU B C 1
ATOM 5237 O O . LEU B 1 195 ? 12.078 90.172 63.076 1.00 28.74 192 LEU B O 1
ATOM 5242 N N . LEU B 1 196 ? 13.479 90.709 61.375 1.00 25.17 193 LEU B N 1
ATOM 5243 C CA . LEU B 1 196 ? 13.137 92.124 61.371 1.00 25.57 193 LEU B CA 1
ATOM 5244 C C . LEU B 1 196 ? 12.003 92.459 60.443 1.00 24.82 193 LEU B C 1
ATOM 5245 O O . LEU B 1 196 ? 12.177 93.213 59.493 1.00 24.72 193 LEU B O 1
ATOM 5250 N N . ASP B 1 197 ? 10.826 91.924 60.720 1.00 25.10 194 ASP B N 1
ATOM 5251 C CA . ASP B 1 197 ? 9.642 92.386 59.989 1.00 24.83 194 ASP B CA 1
ATOM 5252 C C . ASP B 1 197 ? 9.057 93.549 60.753 1.00 24.26 194 ASP B C 1
ATOM 5253 O O . ASP B 1 197 ? 8.449 93.353 61.807 1.00 24.46 194 ASP B O 1
ATOM 5258 N N . PHE B 1 198 ? 9.226 94.763 60.226 1.00 24.21 195 PHE B N 1
ATOM 5259 C CA . PHE B 1 198 ? 8.777 95.975 60.924 1.00 23.69 195 PHE B CA 1
A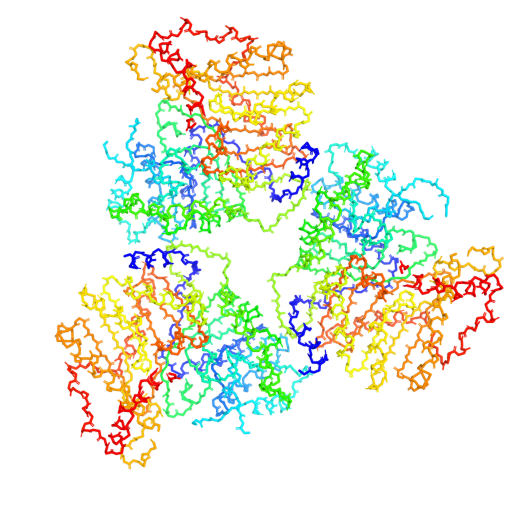TOM 5260 C C . PHE B 1 198 ? 7.280 96.168 60.965 1.00 23.59 195 PHE B C 1
ATOM 5261 O O . PHE B 1 198 ? 6.818 97.165 61.493 1.00 23.04 195 PHE B O 1
ATOM 5269 N N . SER B 1 199 ? 6.510 95.223 60.458 1.00 23.48 196 SER B N 1
ATOM 5270 C CA . SER B 1 199 ? 5.070 95.339 60.741 1.00 25.05 196 SER B CA 1
ATOM 5271 C C . SER B 1 199 ? 4.756 94.790 62.132 1.00 25.02 196 SER B C 1
ATOM 5272 O O . SER B 1 199 ? 3.705 95.106 62.693 1.00 26.16 196 SER B O 1
ATOM 5275 N N . ALA B 1 200 ? 5.685 94.010 62.701 1.00 24.22 197 ALA B N 1
ATOM 5276 C CA . ALA B 1 200 ? 5.495 93.385 64.012 1.00 23.88 197 ALA B CA 1
ATOM 5277 C C . ALA B 1 200 ? 6.582 93.733 65.055 1.00 23.84 197 ALA B C 1
ATOM 5278 O O . ALA B 1 200 ? 6.324 93.721 66.262 1.00 23.81 197 ALA B O 1
ATOM 5280 N N . VAL B 1 201 ? 7.795 94.010 64.580 1.00 23.12 198 VAL B N 1
ATOM 5281 C CA . VAL B 1 201 ? 8.934 94.337 65.415 1.00 22.41 198 VAL B CA 1
ATOM 5282 C C . VAL B 1 201 ? 9.001 95.868 65.544 1.00 23.57 198 VAL B C 1
ATOM 5283 O O . VAL B 1 201 ? 8.849 96.591 64.554 1.00 23.33 198 VAL B O 1
ATOM 5287 N N . TYR B 1 202 ? 9.207 96.355 66.759 1.00 24.05 199 TYR B N 1
ATOM 5288 C CA . TYR B 1 202 ? 9.107 97.771 67.031 1.00 25.84 199 TYR B CA 1
ATOM 5289 C C . TYR B 1 202 ? 10.235 98.187 67.945 1.00 25.84 199 TYR B C 1
ATOM 5290 O O . TYR B 1 202 ? 10.711 97.368 68.728 1.00 25.98 199 TYR B O 1
ATOM 5299 N N . PRO B 1 203 ? 10.703 99.446 67.834 1.00 26.32 200 PRO B N 1
ATOM 5300 C CA . PRO B 1 203 ? 11.811 99.843 68.722 1.00 26.35 200 PRO B CA 1
ATOM 5301 C C . PRO B 1 203 ? 11.355 99.881 70.194 1.00 26.48 200 PRO B C 1
ATOM 5302 O O . PRO B 1 203 ? 10.176 100.190 70.492 1.00 25.66 200 PRO B O 1
ATOM 5306 N N . LEU B 1 204 ? 12.278 99.526 71.082 1.00 26.15 201 LEU B N 1
ATOM 5307 C CA . LEU B 1 204 ? 12.052 99.577 72.516 1.00 27.18 201 LEU B CA 1
ATOM 5308 C C . LEU B 1 204 ? 12.749 100.775 73.165 1.00 27.44 201 LEU B C 1
ATOM 5309 O O . LEU B 1 204 ? 12.726 100.943 74.394 1.00 28.32 201 LEU B O 1
ATOM 5314 N N . ASP B 1 205 ? 13.393 101.603 72.363 1.00 27.63 202 ASP B N 1
ATOM 5315 C CA . ASP B 1 205 ? 14.163 102.677 72.950 1.00 28.21 202 ASP B CA 1
ATOM 5316 C C . ASP B 1 205 ? 13.434 103.994 72.822 1.00 28.52 202 ASP B C 1
ATOM 5317 O O . ASP B 1 205 ? 13.980 105.040 73.148 1.00 28.36 202 ASP B O 1
ATOM 5322 N N . VAL B 1 206 ? 12.175 103.914 72.390 1.00 29.38 203 VAL B N 1
ATOM 5323 C CA . VAL B 1 206 ? 11.279 105.066 72.326 1.00 29.77 203 VAL B CA 1
ATOM 5324 C C . VAL B 1 206 ? 9.976 104.809 73.083 1.00 30.55 203 VAL B C 1
ATOM 5325 O O . VAL B 1 206 ? 9.473 103.679 73.097 1.00 30.14 203 VAL B O 1
ATOM 5329 N N . THR B 1 207 ? 9.445 105.861 73.713 1.00 31.13 204 THR B N 1
ATOM 5330 C CA . THR B 1 207 ? 8.215 105.785 74.501 1.00 32.41 204 THR B CA 1
ATOM 5331 C C . THR B 1 207 ? 7.005 105.587 73.601 1.00 33.37 204 THR B C 1
ATOM 5332 O O . THR B 1 207 ? 6.113 104.808 73.906 1.00 34.75 204 THR B O 1
ATOM 5334 N N . ASN B 1 208 ? 6.979 106.292 72.483 1.00 34.08 205 ASN B N 1
ATOM 5335 C CA . ASN B 1 208 ? 5.885 106.188 71.547 1.00 35.05 205 ASN B CA 1
ATOM 5336 C C . ASN B 1 208 ? 6.055 104.949 70.665 1.00 34.97 205 ASN B C 1
ATOM 5337 O O . ASN B 1 208 ? 6.454 105.028 69.507 1.00 36.07 205 ASN B O 1
ATOM 5342 N N . ARG B 1 209 ? 5.803 103.789 71.248 1.00 34.29 206 ARG B N 1
ATOM 5343 C CA . ARG B 1 209 ? 5.802 102.542 70.503 1.00 33.49 206 ARG B CA 1
ATOM 5344 C C . ARG B 1 209 ? 4.423 101.929 70.774 1.00 33.17 206 ARG B C 1
ATOM 5345 O O . ARG B 1 209 ? 3.778 102.312 71.742 1.00 33.01 206 ARG B O 1
ATOM 5353 N N . PRO B 1 210 ? 3.970 100.982 69.937 1.00 32.76 207 PRO B N 1
ATOM 5354 C CA . PRO B 1 210 ? 2.613 100.488 70.153 1.00 32.36 207 PRO B CA 1
ATOM 5355 C C . PRO B 1 210 ? 2.548 99.555 71.358 1.00 32.13 207 PRO B C 1
ATOM 5356 O O . PRO B 1 210 ? 3.583 99.066 71.837 1.00 32.25 207 PRO B O 1
ATOM 5360 N N . ARG B 1 211 ? 1.337 99.316 71.836 1.00 31.43 208 ARG B N 1
ATOM 5361 C CA . ARG B 1 211 ? 1.112 98.284 72.821 1.00 31.58 208 ARG B CA 1
ATOM 5362 C C . ARG B 1 211 ? 0.737 97.003 72.106 1.00 30.74 208 ARG B C 1
ATOM 5363 O O . ARG B 1 211 ? 0.219 97.022 70.971 1.00 30.90 208 ARG B O 1
ATOM 5371 N N . THR B 1 212 ? 1.017 95.891 72.770 1.00 29.44 209 THR B N 1
ATOM 5372 C CA . THR B 1 212 ? 0.687 94.594 72.244 1.00 28.70 209 THR B CA 1
ATOM 5373 C C . THR B 1 212 ? -0.734 94.582 71.668 1.00 28.33 209 THR B C 1
ATOM 5374 O O . THR B 1 212 ? -0.945 94.148 70.524 1.00 27.82 209 THR B O 1
ATOM 5378 N N . LYS B 1 213 ? -1.693 95.084 72.446 1.00 27.90 210 LYS B N 1
ATOM 5379 C CA . LYS B 1 213 ? -3.092 95.124 72.018 1.00 28.09 210 LYS B CA 1
ATOM 5380 C C . LYS B 1 213 ? -3.210 95.721 70.611 1.00 28.07 210 LYS B C 1
ATOM 5381 O O . LYS B 1 213 ? -4.001 95.237 69.795 1.00 28.23 210 LYS B O 1
ATOM 5383 N N . GLU B 1 214 ? -2.376 96.724 70.316 1.00 27.36 211 GLU B N 1
ATOM 5384 C CA . GLU B 1 214 ? -2.422 97.409 69.024 1.00 27.02 211 GLU B CA 1
ATOM 5385 C C . GLU B 1 214 ? -1.945 96.565 67.846 1.00 25.78 211 GLU B C 1
ATOM 5386 O O . GLU B 1 214 ? -2.375 96.804 66.725 1.00 24.90 211 GLU B O 1
ATOM 5392 N N . ILE B 1 215 ? -1.065 95.589 68.091 1.00 24.94 212 ILE B N 1
ATOM 5393 C CA . ILE B 1 215 ? -0.374 94.871 66.994 1.00 24.31 212 ILE B CA 1
ATOM 5394 C C . ILE B 1 215 ? -0.611 93.352 66.914 1.00 24.41 212 ILE B C 1
ATOM 5395 O O . ILE B 1 215 ? 0.194 92.594 66.339 1.00 23.61 212 ILE B O 1
ATOM 5400 N N . ARG B 1 216 ? -1.741 92.913 67.471 1.00 24.34 213 ARG B N 1
ATOM 5401 C CA . ARG B 1 216 ? -1.989 91.494 67.708 1.00 24.15 213 ARG B CA 1
ATOM 5402 C C . ARG B 1 216 ? -2.087 90.758 66.374 1.00 23.78 213 ARG B C 1
ATOM 5403 O O . ARG B 1 216 ? -1.529 89.661 66.196 1.00 23.27 213 ARG B O 1
ATOM 5411 N N . GLY B 1 217 ? -2.819 91.358 65.446 1.00 23.25 214 GLY B N 1
ATOM 5412 C CA . GLY B 1 217 ? -2.953 90.810 64.112 1.00 24.00 214 GLY B CA 1
ATOM 5413 C C . GLY B 1 217 ? -1.595 90.632 63.468 1.00 24.36 214 GLY B C 1
ATOM 5414 O O . GLY B 1 217 ? -1.307 89.577 62.921 1.00 25.25 214 GLY B O 1
ATOM 5415 N N . ASN B 1 218 ? -0.763 91.666 63.554 1.00 24.69 215 ASN B N 1
ATOM 5416 C CA . ASN B 1 218 ? 0.603 91.648 63.041 1.00 24.96 215 ASN B CA 1
ATOM 5417 C C . ASN B 1 218 ? 1.488 90.584 63.701 1.00 24.44 215 ASN B C 1
ATOM 5418 O O . ASN B 1 218 ? 2.234 89.888 63.001 1.00 23.61 215 ASN B O 1
ATOM 5423 N N . ILE B 1 219 ? 1.391 90.443 65.031 1.00 24.87 216 ILE B N 1
ATOM 5424 C CA . ILE B 1 219 ? 2.195 89.419 65.755 1.00 24.04 216 ILE B CA 1
ATOM 5425 C C . ILE B 1 219 ? 1.825 88.019 65.252 1.00 24.13 216 ILE B C 1
ATOM 5426 O O . ILE B 1 219 ? 2.696 87.236 64.919 1.00 24.58 216 ILE B O 1
ATOM 5431 N N . ARG B 1 220 ? 0.532 87.704 65.236 1.00 23.08 217 ARG B N 1
ATOM 5432 C CA . ARG B 1 220 ? 0.067 86.411 64.755 1.00 24.02 217 ARG B CA 1
ATOM 5433 C C . ARG B 1 220 ? 0.544 86.103 63.327 1.00 23.42 217 ARG B C 1
ATOM 5434 O O . ARG B 1 220 ? 1.058 85.013 63.091 1.00 23.40 217 ARG B O 1
ATOM 5442 N N . ALA B 1 221 ? 0.346 87.033 62.383 1.00 21.95 218 ALA B N 1
ATOM 5443 C CA . ALA B 1 221 ? 0.842 86.805 61.036 1.00 22.37 218 ALA B CA 1
ATOM 5444 C C . ALA B 1 221 ? 2.382 86.680 61.027 1.00 22.71 218 ALA B C 1
ATOM 5445 O O . ALA B 1 221 ? 2.944 85.847 60.303 1.00 23.27 218 ALA B O 1
ATOM 5447 N N . TYR B 1 222 ? 3.064 87.480 61.839 1.00 22.64 219 TYR B N 1
ATOM 5448 C CA . TYR B 1 222 ? 4.519 87.383 61.917 1.00 22.81 219 TYR B CA 1
ATOM 5449 C C . TYR B 1 222 ? 4.955 86.008 62.437 1.00 24.19 219 TYR B C 1
ATOM 5450 O O . TYR B 1 222 ? 5.864 85.388 61.889 1.00 24.29 219 TYR B O 1
ATOM 5459 N N . ARG B 1 223 ? 4.311 85.532 63.501 1.00 24.35 220 ARG B N 1
ATOM 5460 C CA . ARG B 1 223 ? 4.732 84.265 64.096 1.00 25.09 220 ARG B CA 1
ATOM 5461 C C . ARG B 1 223 ? 4.547 83.125 63.095 1.00 25.56 220 ARG B C 1
ATOM 5462 O O . ARG B 1 223 ? 5.455 82.321 62.881 1.00 24.19 220 ARG B O 1
ATOM 5470 N N . LYS B 1 224 ? 3.355 83.085 62.496 1.00 25.67 221 LYS B N 1
ATOM 5471 C CA . LYS B 1 224 ? 3.021 82.125 61.463 1.00 27.64 221 LYS B CA 1
ATOM 5472 C C . LYS B 1 224 ? 4.053 82.157 60.289 1.00 28.02 221 LYS B C 1
ATOM 5473 O O . LYS B 1 224 ? 4.577 81.133 59.894 1.00 27.70 221 LYS B O 1
ATOM 5479 N N . ASP B 1 225 ? 4.374 83.332 59.778 1.00 28.84 222 ASP B N 1
ATOM 5480 C CA . ASP B 1 225 ? 5.333 83.425 58.689 1.00 30.65 222 ASP B CA 1
ATOM 5481 C C . ASP B 1 225 ? 6.718 82.917 59.073 1.00 30.50 222 ASP B C 1
ATOM 5482 O O . ASP B 1 225 ? 7.367 82.197 58.307 1.00 30.92 222 ASP B O 1
ATOM 5487 N N . LEU B 1 226 ? 7.173 83.321 60.253 1.00 29.23 223 LEU B N 1
ATOM 5488 C CA . LEU B 1 226 ? 8.455 82.903 60.765 1.00 29.11 223 LEU B CA 1
ATOM 5489 C C . LEU B 1 226 ? 8.527 81.370 60.967 1.00 28.25 223 LEU B C 1
ATOM 5490 O O . LEU B 1 226 ? 9.510 80.684 60.574 1.00 26.77 223 LEU B O 1
ATOM 5495 N N . ALA B 1 227 ? 7.471 80.840 61.575 1.00 27.18 224 ALA B N 1
ATOM 5496 C CA . ALA B 1 227 ? 7.377 79.428 61.831 1.00 27.15 224 ALA B CA 1
ATOM 5497 C C . ALA B 1 227 ? 7.468 78.661 60.501 1.00 27.77 224 ALA B C 1
ATOM 5498 O O . ALA B 1 227 ? 8.197 77.680 60.387 1.00 27.33 224 ALA B O 1
ATOM 5500 N N . GLN B 1 228 ? 6.703 79.104 59.507 1.00 27.95 225 GLN B N 1
ATOM 5501 C CA . GLN B 1 228 ? 6.636 78.388 58.239 1.00 28.37 225 GLN B CA 1
ATOM 5502 C C . GLN B 1 228 ? 7.862 78.609 57.349 1.00 27.40 225 GLN B C 1
ATOM 5503 O O . GLN B 1 228 ? 8.251 77.703 56.641 1.00 27.54 225 GLN B O 1
ATOM 5509 N N . ASN B 1 229 ? 8.475 79.789 57.393 1.00 26.04 226 ASN B N 1
ATOM 5510 C CA . ASN B 1 229 ? 9.473 80.163 56.373 1.00 25.29 226 ASN B CA 1
ATOM 5511 C C . ASN B 1 229 ? 10.879 80.444 56.838 1.00 24.18 226 ASN B C 1
ATOM 5512 O O . ASN B 1 229 ? 11.814 80.373 56.050 1.00 24.41 226 ASN B O 1
ATOM 5517 N N . GLY B 1 230 ? 11.031 80.789 58.105 1.00 23.71 227 GLY B N 1
ATOM 5518 C CA . GLY B 1 230 ? 12.321 81.142 58.652 1.00 22.20 227 GLY B CA 1
ATOM 5519 C C . GLY B 1 230 ? 13.316 80.025 58.450 1.00 21.97 227 GLY B C 1
ATOM 5520 O O . GLY B 1 230 ? 13.050 78.862 58.806 1.00 21.60 227 GLY B O 1
ATOM 5521 N N . GLU B 1 231 ? 14.459 80.392 57.877 1.00 21.64 228 GLU B N 1
ATOM 5522 C CA . GLU B 1 231 ? 15.586 79.487 57.678 1.00 22.50 228 GLU B CA 1
ATOM 5523 C C . GLU B 1 231 ? 16.818 80.316 57.353 1.00 22.50 228 GLU B C 1
ATOM 5524 O O . GLU B 1 231 ? 16.701 81.408 56.816 1.00 22.69 228 GLU B O 1
ATOM 5530 N N . TYR B 1 232 ? 17.986 79.785 57.679 1.00 22.76 229 TYR B N 1
ATOM 5531 C CA . TYR B 1 232 ? 19.271 80.373 57.304 1.00 24.08 229 TYR B CA 1
ATOM 5532 C C . TYR B 1 232 ? 19.644 79.867 55.927 1.00 24.85 229 TYR B C 1
ATOM 5533 O O . TYR B 1 232 ? 19.263 78.760 55.566 1.00 26.84 229 TYR B O 1
ATOM 5542 N N . SER B 1 233 ? 20.357 80.675 55.153 1.00 25.71 230 SER B N 1
ATOM 5543 C CA . SER B 1 233 ? 20.860 80.275 53.821 1.00 25.97 230 SER B CA 1
ATOM 5544 C C . SER B 1 233 ? 22.359 80.311 53.737 1.00 26.10 230 SER B C 1
ATOM 5545 O O . SER B 1 233 ? 23.000 81.149 54.364 1.00 24.95 230 SER B O 1
ATOM 5548 N N . LEU B 1 234 ? 22.928 79.405 52.953 1.00 27.93 231 LEU B N 1
ATOM 5549 C CA . LEU B 1 234 ? 24.390 79.373 52.752 1.00 30.25 231 LEU B CA 1
ATOM 5550 C C . LEU B 1 234 ? 24.757 79.469 51.289 1.00 31.51 231 LEU B C 1
ATOM 5551 O O . LEU B 1 234 ? 24.019 79.004 50.437 1.00 32.73 231 LEU B O 1
ATOM 5556 N N . LYS B 1 235 ? 25.917 80.047 51.003 1.00 33.58 232 LYS B N 1
ATOM 5557 C CA . LYS B 1 235 ? 26.364 80.207 49.633 1.00 35.02 232 LYS B CA 1
ATOM 5558 C C . LYS B 1 235 ? 27.194 79.016 49.189 1.00 35.55 232 LYS B C 1
ATOM 5559 O O . LYS B 1 235 ? 27.008 78.485 48.091 1.00 36.06 232 LYS B O 1
ATOM 5565 N N . SER B 1 236 ? 28.145 78.601 50.008 1.00 35.64 233 SER B N 1
ATOM 5566 C CA . SER B 1 236 ? 29.046 77.578 49.520 1.00 36.65 233 SER B CA 1
ATOM 5567 C C . SER B 1 236 ? 28.850 76.249 50.237 1.00 36.41 233 SER B C 1
ATOM 5568 O O . SER B 1 236 ? 29.827 75.641 50.687 1.00 37.67 233 SER B O 1
ATOM 5571 N N . ALA B 1 237 ? 27.597 75.792 50.324 1.00 35.02 234 ALA B N 1
ATOM 5572 C CA . ALA B 1 237 ? 27.289 74.596 51.106 1.00 33.26 234 ALA B CA 1
ATOM 5573 C C . ALA B 1 237 ? 27.350 73.332 50.281 1.00 32.07 234 ALA B C 1
ATOM 5574 O O . ALA B 1 237 ? 27.017 73.318 49.101 1.00 32.52 234 ALA B O 1
ATOM 5576 N N . VAL B 1 238 ? 27.755 72.254 50.930 1.00 30.30 235 VAL B N 1
ATOM 5577 C CA . VAL B 1 238 ? 27.811 70.957 50.299 1.00 28.62 235 VAL B CA 1
ATOM 5578 C C . VAL B 1 238 ? 27.166 69.913 51.230 1.00 27.78 235 VAL B C 1
ATOM 5579 O O . VAL B 1 238 ? 27.152 70.092 52.446 1.00 27.01 235 VAL B O 1
ATOM 5583 N N . LYS B 1 239 ? 26.609 68.835 50.680 1.00 26.80 236 LYS B N 1
ATOM 5584 C CA . LYS B 1 239 ? 26.172 67.718 51.530 1.00 26.72 236 LYS B CA 1
ATOM 5585 C C . LYS B 1 239 ? 27.300 66.729 51.801 1.00 26.65 236 LYS B C 1
ATOM 5586 O O . LYS B 1 239 ? 28.173 66.547 50.962 1.00 27.76 236 LYS B O 1
ATOM 5592 N N . LEU B 1 240 ? 27.275 66.087 52.966 1.00 26.69 237 LEU B N 1
ATOM 5593 C CA . LEU B 1 240 ? 28.267 65.072 53.331 1.00 26.62 237 LEU B CA 1
ATOM 5594 C C . LEU B 1 240 ? 29.716 65.507 53.060 1.00 26.06 237 LEU B C 1
ATOM 5595 O O . LEU B 1 240 ? 30.432 64.813 52.353 1.00 25.77 237 LEU B O 1
ATOM 5600 N N . PRO B 1 241 ? 30.143 66.658 53.613 1.00 25.70 238 PRO B N 1
ATOM 5601 C CA . PRO B 1 241 ? 31.550 67.035 53.502 1.00 25.85 238 PRO B CA 1
ATOM 5602 C C . PRO B 1 241 ? 32.440 66.021 54.209 1.00 26.15 238 PRO B C 1
ATOM 5603 O O . PRO B 1 241 ? 31.971 65.257 55.044 1.00 25.97 238 PRO B O 1
ATOM 5607 N N . ASN B 1 242 ? 33.716 65.996 53.850 1.00 26.98 239 ASN B N 1
ATOM 5608 C CA . ASN B 1 242 ? 34.683 65.200 54.574 1.00 27.53 239 ASN B CA 1
ATOM 5609 C C . ASN B 1 242 ? 35.609 66.135 55.350 1.00 26.72 239 ASN B C 1
ATOM 5610 O O . ASN B 1 242 ? 36.775 65.821 55.586 1.00 26.44 239 ASN B O 1
ATOM 5615 N N . VAL B 1 243 ? 35.079 67.288 55.742 1.00 25.33 240 VAL B N 1
ATOM 5616 C CA . VAL B 1 243 ? 35.867 68.284 56.453 1.00 24.05 240 VAL B CA 1
ATOM 5617 C C . VAL B 1 243 ? 34.990 68.879 57.548 1.00 23.52 240 VAL B C 1
ATOM 5618 O O . VAL B 1 243 ? 33.732 68.864 57.429 1.00 22.13 240 VAL B O 1
ATOM 5622 N N . LEU B 1 244 ? 35.644 69.340 58.620 1.00 21.68 241 LEU B N 1
ATOM 5623 C CA . LEU B 1 244 ? 34.979 70.068 59.705 1.00 21.47 241 LEU B CA 1
ATOM 5624 C C . LEU B 1 244 ? 34.012 71.098 59.099 1.00 21.29 241 LEU B C 1
ATOM 5625 O O . LEU B 1 244 ? 34.399 71.861 58.222 1.00 20.64 241 LEU B O 1
ATOM 5630 N N . SER B 1 245 ? 32.757 71.114 59.552 1.00 21.25 242 SER B N 1
ATOM 5631 C CA . SER B 1 245 ? 31.745 71.947 58.913 1.00 21.76 242 SER B CA 1
ATOM 5632 C C . SER B 1 245 ? 30.639 72.415 59.853 1.00 21.32 242 SER B C 1
ATOM 5633 O O . SER B 1 245 ? 30.447 71.858 60.920 1.00 20.72 242 SER B O 1
ATOM 5636 N N . VAL B 1 246 ? 29.862 73.402 59.410 1.00 21.50 243 VAL B N 1
ATOM 5637 C CA . VAL B 1 246 ? 28.795 73.952 60.258 1.00 21.70 243 VAL B CA 1
ATOM 5638 C C . VAL B 1 246 ? 27.500 74.164 59.470 1.00 22.81 243 VAL B C 1
ATOM 5639 O O . VAL B 1 246 ? 27.536 74.553 58.301 1.00 23.43 243 VAL B O 1
ATOM 5643 N N . SER B 1 247 ? 26.366 73.873 60.108 1.00 23.89 244 SER B N 1
ATOM 5644 C CA . SER B 1 247 ? 25.063 74.074 59.514 1.00 23.90 244 SER B CA 1
ATOM 5645 C C . SER B 1 247 ? 24.183 74.914 60.452 1.00 23.61 244 SER B C 1
ATOM 5646 O O . SER B 1 247 ? 23.864 74.482 61.564 1.00 23.29 244 SER B O 1
ATOM 5649 N N . PRO B 1 248 ? 23.802 76.139 60.026 1.00 23.46 245 PRO B N 1
ATOM 5650 C CA . PRO B 1 248 ? 22.955 76.937 60.925 1.00 22.95 245 PRO B CA 1
ATOM 5651 C C . PRO B 1 248 ? 21.474 76.580 60.793 1.00 22.79 245 PRO B C 1
ATOM 5652 O O . PRO B 1 248 ? 20.991 76.395 59.687 1.00 23.01 245 PRO B O 1
ATOM 5656 N N . LEU B 1 249 ? 20.766 76.492 61.923 1.00 21.99 246 LEU B N 1
ATOM 5657 C CA . LEU B 1 249 ? 19.390 75.935 61.970 1.00 21.33 246 LEU B CA 1
ATOM 5658 C C . LEU B 1 249 ? 18.462 76.842 62.757 1.00 21.14 246 LEU B C 1
ATOM 5659 O O . LEU B 1 249 ? 18.899 77.522 63.701 1.00 21.43 246 LEU B O 1
ATOM 5664 N N . PHE B 1 250 ? 17.188 76.834 62.393 1.00 20.22 247 PHE B N 1
ATOM 5665 C CA . PHE B 1 250 ? 16.178 77.638 63.078 1.00 20.39 247 PHE B CA 1
ATOM 5666 C C . PHE B 1 250 ? 14.943 76.788 63.374 1.00 20.01 247 PHE B C 1
ATOM 5667 O O . PHE B 1 250 ? 14.637 75.851 62.648 1.00 20.54 247 PHE B O 1
ATOM 5675 N N . GLY B 1 251 ? 14.216 77.108 64.428 1.00 19.10 248 GLY B N 1
ATOM 5676 C CA . GLY B 1 251 ? 12.949 76.411 64.635 1.00 19.02 248 GLY B CA 1
ATOM 5677 C C . GLY B 1 251 ? 12.009 77.225 65.464 1.00 19.46 248 GLY B C 1
ATOM 5678 O O . GLY B 1 251 ? 12.412 77.915 66.412 1.00 20.06 248 GLY B O 1
ATOM 5679 N N . LEU B 1 252 ? 10.747 77.155 65.108 1.00 20.15 249 LEU B N 1
ATOM 5680 C CA . LEU B 1 252 ? 9.723 77.799 65.873 1.00 21.12 249 LEU B CA 1
ATOM 5681 C C . LEU B 1 252 ? 8.459 76.981 65.645 1.00 22.07 249 LEU B C 1
ATOM 5682 O O . LEU B 1 252 ? 7.954 76.963 64.521 1.00 22.43 249 LEU B O 1
ATOM 5687 N N . GLY B 1 253 ? 7.959 76.323 66.694 1.00 22.29 250 GLY B N 1
ATOM 5688 C CA . GLY B 1 253 ? 6.614 75.726 66.666 1.00 23.23 250 GLY B CA 1
ATOM 5689 C C . GLY B 1 253 ? 6.707 74.205 66.623 1.00 24.51 250 GLY B C 1
ATOM 5690 O O . GLY B 1 253 ? 7.809 73.641 66.485 1.00 22.98 250 GLY B O 1
ATOM 5691 N N . ALA B 1 254 ? 5.556 73.542 66.730 1.00 24.85 251 ALA B N 1
ATOM 5692 C CA . ALA B 1 254 ? 5.543 72.088 66.782 1.00 26.51 251 ALA B CA 1
ATOM 5693 C C . ALA B 1 254 ? 5.745 71.437 65.405 1.00 26.89 251 ALA B C 1
ATOM 5694 O O . ALA B 1 254 ? 6.458 70.450 65.287 1.00 28.10 251 ALA B O 1
ATOM 5696 N N . SER B 1 255 ? 5.151 72.001 64.365 1.00 27.57 252 SER B N 1
ATOM 5697 C CA . SER B 1 255 ? 5.175 71.381 63.055 1.00 28.54 252 SER B CA 1
ATOM 5698 C C . SER B 1 255 ? 6.290 71.937 62.201 1.00 28.43 252 SER B C 1
ATOM 5699 O O . SER B 1 255 ? 6.476 73.140 62.145 1.00 29.02 252 SER B O 1
ATOM 5702 N N . GLY B 1 256 ? 6.989 71.056 61.496 1.00 27.91 253 GLY B N 1
ATOM 5703 C CA . GLY B 1 256 ? 7.990 71.462 60.525 1.00 27.74 253 GLY B CA 1
ATOM 5704 C C . GLY B 1 256 ? 9.146 72.241 61.147 1.00 27.98 253 GLY B C 1
ATOM 5705 O O . GLY B 1 256 ? 9.630 73.198 60.550 1.00 29.08 253 GLY B O 1
ATOM 5706 N N . ASN B 1 257 ? 9.582 71.832 62.333 1.00 26.35 254 ASN B N 1
ATOM 5707 C CA . ASN B 1 257 ? 10.644 72.503 63.057 1.00 25.47 254 ASN B CA 1
ATOM 5708 C C . ASN B 1 257 ? 11.992 71.846 62.801 1.00 26.28 254 ASN B C 1
ATOM 5709 O O . ASN B 1 257 ? 12.309 70.790 63.334 1.00 26.87 254 ASN B O 1
ATOM 5714 N N . GLU B 1 258 ? 12.789 72.498 61.983 1.00 26.34 255 GLU B N 1
ATOM 5715 C CA . GLU B 1 258 ? 14.009 71.935 61.499 1.00 26.63 255 GLU B CA 1
ATOM 5716 C C . GLU B 1 258 ? 15.049 71.670 62.603 1.00 26.03 255 GLU B C 1
ATOM 5717 O O . GLU B 1 258 ? 15.748 70.646 62.593 1.00 25.30 255 GLU B O 1
ATOM 5723 N N . LEU B 1 259 ? 15.168 72.605 63.538 1.00 25.25 256 LEU B N 1
ATOM 5724 C CA . LEU B 1 259 ? 16.058 72.432 64.683 1.00 24.55 256 LEU B CA 1
ATOM 5725 C C . LEU B 1 259 ? 15.638 71.228 65.507 1.00 24.21 256 LEU B C 1
ATOM 5726 O O . LEU B 1 259 ? 16.448 70.374 65.826 1.00 23.64 256 LEU B O 1
ATOM 5731 N N . ASN B 1 260 ? 14.362 71.183 65.867 1.00 24.48 257 ASN B N 1
ATOM 5732 C CA . ASN B 1 260 ? 13.850 70.057 66.656 1.00 24.59 257 ASN B CA 1
ATOM 5733 C C . ASN B 1 260 ? 13.879 68.702 65.944 1.00 23.99 257 ASN B C 1
ATOM 5734 O O . ASN B 1 260 ? 14.180 67.694 66.577 1.00 23.28 257 ASN B O 1
ATOM 5739 N N . GLN B 1 261 ? 13.631 68.688 64.635 1.00 23.14 258 GLN B N 1
ATOM 5740 C CA . GLN B 1 261 ? 13.831 67.476 63.846 1.00 23.72 258 GLN B CA 1
ATOM 5741 C C . GLN B 1 261 ? 15.320 67.045 63.856 1.00 23.07 258 GLN B C 1
ATOM 5742 O O . GLN B 1 261 ? 15.626 65.855 64.045 1.00 22.71 258 GLN B O 1
ATOM 5748 N N . VAL B 1 262 ? 16.243 67.999 63.705 1.00 22.12 259 VAL B N 1
ATOM 5749 C CA . VAL B 1 262 ? 17.678 67.658 63.799 1.00 21.37 259 VAL B CA 1
ATOM 5750 C C . VAL B 1 262 ? 18.044 67.071 65.140 1.00 21.34 259 VAL B C 1
ATOM 5751 O O . VAL B 1 262 ? 18.697 66.034 65.207 1.00 21.48 259 VAL B O 1
ATOM 5755 N N . ILE B 1 263 ? 17.602 67.701 66.226 1.00 22.08 260 ILE B N 1
ATOM 5756 C CA . ILE B 1 263 ? 17.892 67.156 67.544 1.00 21.57 260 ILE B CA 1
ATOM 5757 C C . ILE B 1 263 ? 17.384 65.722 67.694 1.00 22.58 260 ILE B C 1
ATOM 5758 O O . ILE B 1 263 ? 18.131 64.838 68.147 1.00 22.13 260 ILE B O 1
ATOM 5763 N N . GLU B 1 264 ? 16.123 65.487 67.300 1.00 23.17 261 GLU B N 1
ATOM 5764 C CA . GLU B 1 264 ? 15.513 64.147 67.291 1.00 24.29 261 GLU B CA 1
ATOM 5765 C C . GLU B 1 264 ? 16.296 63.147 66.464 1.00 24.36 261 GLU B C 1
ATOM 5766 O O . GLU B 1 264 ? 16.512 62.010 66.890 1.00 24.94 261 GLU B O 1
ATOM 5772 N N . ASP B 1 265 ? 16.719 63.551 65.280 1.00 25.23 262 ASP B N 1
ATOM 5773 C CA . ASP B 1 265 ? 17.535 62.663 64.431 1.00 26.16 262 ASP B CA 1
ATOM 5774 C C . ASP B 1 265 ? 18.940 62.380 64.993 1.00 25.59 262 ASP B C 1
ATOM 5775 O O . ASP B 1 265 ? 19.465 61.269 64.838 1.00 24.12 262 ASP B O 1
ATOM 5780 N N . LEU B 1 266 ? 19.525 63.397 65.626 1.00 25.17 263 LEU B N 1
ATOM 5781 C CA . LEU B 1 266 ? 20.796 63.270 66.366 1.00 25.59 263 LEU B CA 1
ATOM 5782 C C . LEU B 1 266 ? 20.719 62.169 67.432 1.00 26.26 263 LEU B C 1
ATOM 5783 O O . LEU B 1 266 ? 21.595 61.298 67.485 1.00 25.58 263 LEU B O 1
ATOM 5788 N N . PHE B 1 267 ? 19.652 62.200 68.243 1.00 26.76 264 PHE B N 1
ATOM 5789 C CA . PHE B 1 267 ? 19.421 61.199 69.295 1.00 27.58 264 PHE B CA 1
ATOM 5790 C C . PHE B 1 267 ? 19.306 59.792 68.686 1.00 28.45 264 PHE B C 1
ATOM 5791 O O . PHE B 1 267 ? 19.915 58.832 69.180 1.00 29.45 264 PHE B O 1
ATOM 5799 N N . LEU B 1 268 ? 18.573 59.691 67.585 1.00 28.23 265 LEU B N 1
ATOM 5800 C CA . LEU B 1 268 ? 18.360 58.419 66.914 1.00 28.59 265 LEU B CA 1
ATOM 5801 C C . LEU B 1 268 ? 19.643 57.827 66.297 1.00 28.28 265 LEU B C 1
ATOM 5802 O O . LEU B 1 268 ? 19.765 56.643 66.188 1.00 28.63 265 LEU B O 1
ATOM 5807 N N . GLN B 1 269 ? 20.591 58.674 65.929 1.00 28.41 266 GLN B N 1
ATOM 5808 C CA . GLN B 1 269 ? 21.815 58.300 65.217 1.00 28.07 266 GLN B CA 1
ATOM 5809 C C . GLN B 1 269 ? 23.061 58.084 66.085 1.00 27.78 266 GLN B C 1
ATOM 5810 O O . GLN B 1 269 ? 24.153 57.897 65.546 1.00 28.09 266 GLN B O 1
ATOM 5816 N N . VAL B 1 270 ? 22.903 58.133 67.407 1.00 26.73 267 VAL B N 1
ATOM 5817 C CA . VAL B 1 270 ? 23.973 57.790 68.349 1.00 25.61 267 VAL B CA 1
ATOM 5818 C C . VAL B 1 270 ? 24.408 56.349 68.128 1.00 26.12 267 VAL B C 1
ATOM 5819 O O . VAL B 1 270 ? 23.593 55.434 68.164 1.00 26.52 267 VAL B O 1
ATOM 5823 N N A GLN B 1 271 ? 25.687 56.150 67.855 0.50 26.02 268 GLN B N 1
ATOM 5824 N N B GLN B 1 271 ? 25.696 56.175 67.874 0.50 26.30 268 GLN B N 1
ATOM 5825 C CA A GLN B 1 271 ? 26.214 54.804 67.680 0.50 26.21 268 GLN B CA 1
ATOM 5826 C CA B GLN B 1 271 ? 26.274 54.867 67.622 0.50 26.75 268 GLN B CA 1
ATOM 5827 C C A GLN B 1 271 ? 26.906 54.341 68.952 0.50 26.05 268 GLN B C 1
ATOM 5828 C C B GLN B 1 271 ? 27.169 54.449 68.782 0.50 26.32 268 GLN B C 1
ATOM 5829 O O A GLN B 1 271 ? 27.056 53.142 69.184 0.50 25.85 268 GLN B O 1
ATOM 5830 O O B GLN B 1 271 ? 27.749 53.368 68.765 0.50 26.33 268 GLN B O 1
ATOM 5841 N N . LYS B 1 272 ? 27.271 55.300 69.796 1.00 25.47 269 LYS B N 1
ATOM 5842 C CA . LYS B 1 272 ? 28.210 55.060 70.865 1.00 25.99 269 LYS B CA 1
ATOM 5843 C C . LYS B 1 272 ? 27.845 55.844 72.138 1.00 25.17 269 LYS B C 1
ATOM 5844 O O . LYS B 1 272 ? 27.606 55.245 73.203 1.00 24.92 269 LYS B O 1
ATOM 5850 N N . LYS B 1 273 ? 27.758 57.173 72.013 1.00 23.67 270 LYS B N 1
ATOM 5851 C CA . LYS B 1 273 ? 27.731 58.056 73.178 1.00 23.10 270 LYS B CA 1
ATOM 5852 C C . LYS B 1 273 ? 26.962 59.328 72.866 1.00 22.14 270 LYS B C 1
ATOM 5853 O O . LYS B 1 273 ? 27.232 59.999 71.864 1.00 22.12 270 LYS B O 1
ATOM 5859 N N . LEU B 1 274 ? 25.994 59.634 73.718 1.00 21.70 271 LEU B N 1
ATOM 5860 C CA . LEU B 1 274 ? 25.249 60.879 73.661 1.00 21.62 271 LEU B CA 1
ATOM 5861 C C . LEU B 1 274 ? 25.657 61.680 74.906 1.00 21.49 271 LEU B C 1
ATOM 5862 O O . LEU B 1 274 ? 25.677 61.117 76.001 1.00 21.81 271 LEU B O 1
ATOM 5867 N N . VAL B 1 275 ? 25.989 62.959 74.749 1.00 20.62 272 VAL B N 1
ATOM 5868 C CA . VAL B 1 275 ? 26.195 63.863 75.904 1.00 20.17 272 VAL B CA 1
ATOM 5869 C C . VAL B 1 275 ? 25.204 65.036 75.808 1.00 20.30 272 VAL B C 1
ATOM 5870 O O . VAL B 1 275 ? 25.007 65.603 74.759 1.00 21.39 272 VAL B O 1
ATOM 5874 N N . ILE B 1 276 ? 24.556 65.369 76.905 1.00 21.87 273 ILE B N 1
ATOM 5875 C CA . ILE B 1 276 ? 23.519 66.396 76.931 1.00 22.36 273 ILE B CA 1
ATOM 5876 C C . ILE B 1 276 ? 23.820 67.311 78.114 1.00 23.00 273 ILE B C 1
ATOM 5877 O O . ILE B 1 276 ? 24.114 66.828 79.202 1.00 23.18 273 ILE B O 1
ATOM 5882 N N . CYS B 1 277 ? 23.815 68.621 77.886 1.00 23.67 274 CYS B N 1
ATOM 5883 C CA . CYS B 1 277 ? 23.705 69.600 78.961 1.00 24.46 274 CYS B CA 1
ATOM 5884 C C . CYS B 1 277 ? 22.333 70.225 78.848 1.00 25.40 274 CYS B C 1
ATOM 5885 O O . CYS B 1 277 ? 21.909 70.549 77.772 1.00 25.88 274 CYS B O 1
ATOM 5888 N N . THR B 1 278 ? 21.652 70.411 79.966 1.00 26.64 275 THR B N 1
ATOM 5889 C CA . THR B 1 278 ? 20.364 71.087 79.989 1.00 27.57 275 THR B CA 1
ATOM 5890 C C . THR B 1 278 ? 20.296 71.758 81.354 1.00 28.80 275 THR B C 1
ATOM 5891 O O . THR B 1 278 ? 20.800 71.200 82.329 1.00 29.01 275 THR B O 1
ATOM 5895 N N . PRO B 1 279 ? 19.770 72.986 81.423 1.00 30.19 276 PRO B N 1
ATOM 5896 C CA . PRO B 1 279 ? 19.735 73.668 82.719 1.00 31.54 276 PRO B CA 1
ATOM 5897 C C . PRO B 1 279 ? 18.901 72.917 83.760 1.00 32.61 276 PRO B C 1
ATOM 5898 O O . PRO B 1 279 ? 19.393 72.698 84.880 1.00 34.29 276 PRO B O 1
ATOM 5902 N N . TYR B 1 280 ? 17.698 72.484 83.373 1.00 32.86 277 TYR B N 1
ATOM 5903 C CA . TYR B 1 280 ? 16.775 71.707 84.238 1.00 33.32 277 TYR B CA 1
ATOM 5904 C C . TYR B 1 280 ? 16.431 70.354 83.595 1.00 32.08 277 TYR B C 1
ATOM 5905 O O . TYR B 1 280 ? 16.159 70.290 82.386 1.00 32.54 277 TYR B O 1
ATOM 5914 N N . PHE B 1 281 ? 16.412 69.293 84.391 1.00 29.58 278 PHE B N 1
ATOM 5915 C CA . PHE B 1 281 ? 15.978 68.009 83.890 1.00 27.37 278 PHE B CA 1
ATOM 5916 C C . PHE B 1 281 ? 14.457 68.066 83.641 1.00 25.98 278 PHE B C 1
ATOM 5917 O O . PHE B 1 281 ? 13.653 67.986 84.577 1.00 24.03 278 PHE B O 1
ATOM 5925 N N . ASN B 1 282 ? 14.087 68.205 82.367 1.00 24.81 279 ASN B N 1
ATOM 5926 C CA . ASN B 1 282 ? 12.700 68.442 81.968 1.00 24.99 279 ASN B CA 1
ATOM 5927 C C . ASN B 1 282 ? 12.579 68.225 80.467 1.00 25.17 279 ASN B C 1
ATOM 5928 O O . ASN B 1 282 ? 12.317 69.169 79.718 1.00 26.01 279 ASN B O 1
ATOM 5933 N N . PHE B 1 283 ? 12.806 66.997 80.008 1.00 24.96 280 PHE B N 1
ATOM 5934 C CA . PHE B 1 283 ? 12.846 66.735 78.575 1.00 24.77 280 PHE B CA 1
ATOM 5935 C C . PHE B 1 283 ? 11.437 66.624 78.005 1.00 25.63 280 PHE B C 1
ATOM 5936 O O . PHE B 1 283 ? 10.508 66.202 78.683 1.00 24.23 280 PHE B O 1
ATOM 5944 N N . PRO B 1 284 ? 11.281 66.993 76.735 1.00 25.80 281 PRO B N 1
ATOM 5945 C CA . PRO B 1 284 ? 10.029 66.642 76.104 1.00 25.59 281 PRO B CA 1
ATOM 5946 C C . PRO B 1 284 ? 9.939 65.123 76.007 1.00 26.47 281 PRO B C 1
ATOM 5947 O O . PRO B 1 284 ? 10.973 64.424 75.937 1.00 26.25 281 PRO B O 1
ATOM 5951 N N . ARG B 1 285 ? 8.710 64.618 76.022 1.00 25.97 282 ARG B N 1
ATOM 5952 C CA . ARG B 1 285 ? 8.472 63.191 75.999 1.00 26.98 282 ARG B CA 1
ATOM 5953 C C . ARG B 1 285 ? 9.189 62.499 74.818 1.00 27.61 282 ARG B C 1
ATOM 5954 O O . ARG B 1 285 ? 9.707 61.379 74.950 1.00 27.78 282 ARG B O 1
ATOM 5956 N N . THR B 1 286 ? 9.263 63.176 73.677 1.00 28.04 283 THR B N 1
ATOM 5957 C CA . THR B 1 286 ? 9.909 62.576 72.527 1.00 28.84 283 THR B CA 1
ATOM 5958 C C . THR B 1 286 ? 11.404 62.287 72.787 1.00 28.86 283 THR B C 1
ATOM 5959 O O . THR B 1 286 ? 11.922 61.243 72.377 1.00 29.20 283 THR B O 1
ATOM 5963 N N . LEU B 1 287 ? 12.084 63.195 73.480 1.00 27.46 284 LEU B N 1
ATOM 5964 C CA . LEU B 1 287 ? 13.485 62.980 73.799 1.00 27.25 284 LEU B CA 1
ATOM 5965 C C . LEU B 1 287 ? 13.610 61.977 74.937 1.00 26.53 284 LEU B C 1
ATOM 5966 O O . LEU B 1 287 ? 14.579 61.245 74.987 1.00 27.14 284 LEU B O 1
ATOM 5971 N N . GLN B 1 288 ? 12.636 61.943 75.842 1.00 26.37 285 GLN B N 1
ATOM 5972 C CA . GLN B 1 288 ? 12.604 60.921 76.892 1.00 27.10 285 GLN B CA 1
ATOM 5973 C C . GLN B 1 288 ? 12.581 59.509 76.311 1.00 26.47 285 GLN B C 1
ATOM 5974 O O . GLN B 1 288 ? 13.322 58.631 76.755 1.00 26.58 285 GLN B O 1
ATOM 5980 N N A HIS B 1 289 ? 11.759 59.312 75.285 0.50 26.44 286 HIS B N 1
ATOM 5981 N N B HIS B 1 289 ? 11.749 59.309 75.292 0.50 26.27 286 HIS B N 1
ATOM 5982 C CA A HIS B 1 289 ? 11.625 58.014 74.649 0.50 25.93 286 HIS B CA 1
ATOM 5983 C CA B HIS B 1 289 ? 11.630 58.016 74.644 0.50 25.59 286 HIS B CA 1
ATOM 5984 C C A HIS B 1 289 ? 12.896 57.624 73.896 0.50 25.65 286 HIS B C 1
ATOM 5985 C C B HIS B 1 289 ? 12.930 57.638 73.947 0.50 25.45 286 HIS B C 1
ATOM 5986 O O A HIS B 1 289 ? 13.303 56.466 73.926 0.50 25.69 286 HIS B O 1
ATOM 5987 O O B HIS B 1 289 ? 13.385 56.503 74.059 0.50 25.50 286 HIS B O 1
ATOM 6000 N N . LYS B 1 290 ? 13.522 58.593 73.239 1.00 25.21 287 LYS B N 1
ATOM 6001 C CA . LYS B 1 290 ? 14.769 58.345 72.492 1.00 25.56 287 LYS B CA 1
ATOM 6002 C C . LYS B 1 290 ? 15.960 57.978 73.387 1.00 24.28 287 LYS B C 1
ATOM 6003 O O . LYS B 1 290 ? 16.762 57.124 73.035 1.00 25.20 287 LYS B O 1
ATOM 6009 N N . ILE B 1 291 ? 16.048 58.606 74.545 1.00 23.99 288 ILE B N 1
ATOM 6010 C CA . ILE B 1 291 ? 17.047 58.236 75.570 1.00 23.99 288 ILE B CA 1
ATOM 6011 C C . ILE B 1 291 ? 16.796 56.835 76.099 1.00 24.17 288 ILE B C 1
ATOM 6012 O O . ILE B 1 291 ? 17.742 56.061 76.286 1.00 22.66 288 ILE B O 1
ATOM 6017 N N . ALA B 1 292 ? 15.520 56.498 76.328 1.00 24.07 289 ALA B N 1
ATOM 6018 C CA . ALA B 1 292 ? 15.183 55.174 76.822 1.00 25.05 289 ALA B CA 1
ATOM 6019 C C . ALA B 1 292 ? 15.606 54.109 75.783 1.00 25.98 289 ALA B C 1
ATOM 6020 O O . ALA B 1 292 ? 16.204 53.083 76.142 1.00 26.28 289 ALA B O 1
ATOM 6022 N N . THR B 1 293 ? 15.332 54.364 74.499 1.00 26.92 290 THR B N 1
ATOM 6023 C CA . THR B 1 293 ? 15.768 53.456 73.412 1.00 27.46 290 THR B CA 1
ATOM 6024 C C . THR B 1 293 ? 17.280 53.268 73.366 1.00 27.98 290 THR B C 1
ATOM 6025 O O . THR B 1 293 ? 17.761 52.158 73.182 1.00 29.60 290 THR B O 1
ATOM 6029 N N . LEU B 1 294 ? 18.028 54.349 73.509 1.00 27.92 291 LEU B N 1
ATOM 6030 C CA . LEU B 1 294 ? 19.491 54.270 73.497 1.00 27.75 291 LEU B CA 1
ATOM 6031 C C . LEU B 1 294 ? 19.990 53.414 74.635 1.00 28.05 291 LEU B C 1
ATOM 6032 O O . LEU B 1 294 ? 20.901 52.587 74.467 1.00 27.48 291 LEU B O 1
ATOM 6037 N N . LEU B 1 295 ? 19.423 53.654 75.813 1.00 29.03 292 LEU B N 1
ATOM 6038 C CA . LEU B 1 295 ? 19.862 52.923 76.995 1.00 30.60 292 LEU B CA 1
ATOM 6039 C C . LEU B 1 295 ? 19.559 51.433 76.846 1.00 31.69 292 LEU B C 1
ATOM 6040 O O . LEU B 1 295 ? 20.376 50.608 77.255 1.00 32.41 292 LEU B O 1
ATOM 6045 N N . GLU B 1 296 ? 18.432 51.106 76.199 1.00 31.93 293 GLU B N 1
ATOM 6046 C CA . GLU B 1 296 ? 18.104 49.714 75.810 1.00 32.93 293 GLU B CA 1
ATOM 6047 C C . GLU B 1 296 ? 18.973 49.064 74.734 1.00 32.69 293 GLU B C 1
ATOM 6048 O O . GLU B 1 296 ? 19.032 47.854 74.692 1.00 33.47 293 GLU B O 1
ATOM 6054 N N . ASN B 1 297 ? 19.624 49.829 73.858 1.00 32.95 294 ASN B N 1
ATOM 6055 C CA . ASN B 1 297 ? 20.511 49.227 72.834 1.00 32.81 294 ASN B CA 1
ATOM 6056 C C . ASN B 1 297 ? 21.979 49.337 73.146 1.00 32.19 294 ASN B C 1
ATOM 6057 O O . ASN B 1 297 ? 22.817 49.379 72.227 1.00 32.52 294 ASN B O 1
ATOM 6062 N N . GLY B 1 298 ? 22.297 49.403 74.429 1.00 31.16 295 GLY B N 1
ATOM 6063 C CA . GLY B 1 298 ? 23.682 49.435 74.853 1.00 30.62 295 GLY B CA 1
ATOM 6064 C C . GLY B 1 298 ? 24.441 50.680 74.421 1.00 30.27 295 GLY B C 1
ATOM 6065 O O . GLY B 1 298 ? 25.666 50.629 74.305 1.00 30.41 295 GLY B O 1
ATOM 6066 N N . LYS B 1 299 ? 23.737 51.785 74.171 1.00 28.89 296 LYS B N 1
ATOM 6067 C CA . LYS B 1 299 ? 24.424 53.042 73.854 1.00 28.40 296 LYS B CA 1
ATOM 6068 C C . LYS B 1 299 ? 24.604 53.802 75.157 1.00 27.69 296 LYS B C 1
ATOM 6069 O O . LYS B 1 299 ? 23.792 53.671 76.080 1.00 27.98 296 LYS B O 1
ATOM 6075 N N . ARG B 1 300 ? 25.677 54.571 75.253 1.00 26.06 297 ARG B N 1
ATOM 6076 C CA . ARG B 1 300 ? 25.969 55.269 76.482 1.00 24.84 297 ARG B CA 1
ATOM 6077 C C . ARG B 1 300 ? 25.398 56.706 76.410 1.00 23.56 297 ARG B C 1
ATOM 6078 O O . ARG B 1 300 ? 25.398 57.336 75.334 1.00 22.90 297 ARG B O 1
ATOM 6086 N N . VAL B 1 301 ? 24.882 57.186 77.544 1.00 21.15 298 VAL B N 1
ATOM 6087 C CA . VAL B 1 301 ? 24.278 58.486 77.669 1.00 20.45 298 VAL B CA 1
ATOM 6088 C C . VAL B 1 301 ? 24.800 59.187 78.913 1.00 21.54 298 VAL B C 1
ATOM 6089 O O . VAL B 1 301 ? 24.815 58.610 80.015 1.00 21.23 298 VAL B O 1
ATOM 6093 N N . GLU B 1 302 ? 25.210 60.442 78.743 1.00 21.82 299 GLU B N 1
ATOM 6094 C CA . GLU B 1 302 ? 25.695 61.226 79.848 1.00 23.43 299 GLU B CA 1
ATOM 6095 C C . GLU B 1 302 ? 24.853 62.484 79.883 1.00 23.79 299 GLU B C 1
ATOM 6096 O O . GLU B 1 302 ? 24.729 63.180 78.871 1.00 23.07 299 GLU B O 1
ATOM 6102 N N . ILE B 1 303 ? 24.245 62.747 81.043 1.00 23.78 300 ILE B N 1
ATOM 6103 C CA . ILE B 1 303 ? 23.435 63.938 81.213 1.00 24.18 300 ILE B CA 1
ATOM 6104 C C . ILE B 1 303 ? 24.057 64.809 82.308 1.00 24.25 300 ILE B C 1
ATOM 6105 O O . ILE B 1 303 ? 24.326 64.333 83.410 1.00 24.38 300 ILE B O 1
ATOM 6110 N N . ILE B 1 304 ? 24.297 66.071 81.985 1.00 23.51 301 ILE B N 1
ATOM 6111 C CA . ILE B 1 304 ? 24.908 66.981 82.923 1.00 23.96 301 ILE B CA 1
ATOM 6112 C C . ILE B 1 304 ? 23.930 68.105 83.254 1.00 24.30 301 ILE B C 1
ATOM 6113 O O . ILE B 1 304 ? 23.653 68.925 82.395 1.00 23.19 301 ILE B O 1
ATOM 6118 N N . VAL B 1 305 ? 23.439 68.136 84.505 1.00 25.21 302 VAL B N 1
ATOM 6119 C CA . VAL B 1 305 ? 22.466 69.135 84.959 1.00 26.60 302 VAL B CA 1
ATOM 6120 C C . VAL B 1 305 ? 22.931 69.785 86.239 1.00 26.49 302 VAL B C 1
ATOM 6121 O O . VAL B 1 305 ? 23.863 69.299 86.898 1.00 27.68 302 VAL B O 1
ATOM 6125 N N . GLY B 1 306 ? 22.279 70.883 86.601 1.00 25.93 303 GLY B N 1
ATOM 6126 C CA . GLY B 1 306 ? 22.594 71.577 87.842 1.00 25.25 303 GLY B CA 1
ATOM 6127 C C . GLY B 1 306 ? 22.038 70.856 89.046 1.00 25.55 303 GLY B C 1
ATOM 6128 O O . GLY B 1 306 ? 20.953 70.273 88.991 1.00 25.17 303 GLY B O 1
ATOM 6129 N N . ASP B 1 307 ? 22.757 70.926 90.158 1.00 26.10 304 ASP B N 1
ATOM 6130 C CA . ASP B 1 307 ? 22.125 70.690 91.456 1.00 27.44 304 ASP B CA 1
ATOM 6131 C C . ASP B 1 307 ? 20.985 71.711 91.696 1.00 26.99 304 ASP B C 1
ATOM 6132 O O . ASP B 1 307 ? 21.021 72.807 91.144 1.00 25.46 304 ASP B O 1
ATOM 6137 N N . LYS B 1 308 ? 19.978 71.317 92.490 1.00 28.20 305 LYS B N 1
ATOM 6138 C CA . LYS B 1 308 ? 18.955 72.211 93.074 1.00 29.41 305 LYS B CA 1
ATOM 6139 C C . LYS B 1 308 ? 19.525 73.583 93.469 1.00 29.69 305 LYS B C 1
ATOM 6140 O O . LYS B 1 308 ? 18.916 74.633 93.244 1.00 28.97 305 LYS B O 1
ATOM 6146 N N . VAL B 1 309 ? 20.691 73.538 94.103 1.00 29.90 306 VAL B N 1
ATOM 6147 C CA . VAL B 1 309 ? 21.369 74.723 94.636 1.00 30.63 306 VAL B CA 1
ATOM 6148 C C . VAL B 1 309 ? 21.875 75.655 93.523 1.00 30.68 306 VAL B C 1
ATOM 6149 O O . VAL B 1 309 ? 21.977 76.852 93.725 1.00 31.56 306 VAL B O 1
ATOM 6153 N N . ALA B 1 310 ? 22.159 75.113 92.341 1.00 30.29 307 ALA B N 1
ATOM 6154 C CA . ALA B 1 310 ? 22.678 75.899 91.219 1.00 30.33 307 ALA B CA 1
ATOM 6155 C C . ALA B 1 310 ? 21.537 76.395 90.305 1.00 30.88 307 ALA B C 1
ATOM 6156 O O . ALA B 1 310 ? 21.762 76.788 89.157 1.00 31.08 307 ALA B O 1
ATOM 6158 N N . ASN B 1 311 ? 20.312 76.327 90.815 1.00 31.38 308 ASN B N 1
ATOM 6159 C CA . ASN B 1 311 ? 19.135 76.807 90.117 1.00 32.56 308 ASN B CA 1
ATOM 6160 C C . ASN B 1 311 ? 18.852 78.158 90.714 1.00 32.48 308 ASN B C 1
ATOM 6161 O O . ASN B 1 311 ? 18.884 78.296 91.919 1.00 32.86 308 ASN B O 1
ATOM 6166 N N . ASP B 1 312 ? 18.568 79.166 89.897 1.00 32.58 309 ASP B N 1
ATOM 6167 C CA . ASP B 1 312 ? 18.406 80.501 90.462 1.00 33.01 309 ASP B CA 1
ATOM 6168 C C . ASP B 1 312 ? 17.057 80.770 91.172 1.00 32.02 309 ASP B C 1
ATOM 6169 O O . ASP B 1 312 ? 16.893 81.806 91.803 1.00 31.89 309 ASP B O 1
ATOM 6174 N N . PHE B 1 313 ? 16.122 79.827 91.103 1.00 31.09 310 PHE B N 1
ATOM 6175 C CA . PHE B 1 313 ? 14.926 79.894 91.933 1.00 30.70 310 PHE B CA 1
ATOM 6176 C C . PHE B 1 313 ? 15.110 79.319 93.342 1.00 30.00 310 PHE B C 1
ATOM 6177 O O . PHE B 1 313 ? 14.190 79.368 94.151 1.00 29.91 310 PHE B O 1
ATOM 6185 N N . TYR B 1 314 ? 16.279 78.750 93.627 1.00 29.40 311 TYR B N 1
ATOM 6186 C CA . TYR B 1 314 ? 16.490 78.049 94.893 1.00 28.59 311 TYR B CA 1
ATOM 6187 C C . TYR B 1 314 ? 16.501 79.032 96.059 1.00 28.00 311 TYR B C 1
ATOM 6188 O O . TYR B 1 314 ? 17.208 80.014 96.020 1.00 28.03 311 TYR B O 1
ATOM 6197 N N . ILE B 1 315 ? 15.695 78.771 97.082 1.00 28.35 312 ILE B N 1
ATOM 6198 C CA . ILE B 1 315 ? 15.723 79.566 98.325 1.00 28.18 312 ILE B CA 1
ATOM 6199 C C . ILE B 1 315 ? 16.337 78.681 99.404 1.00 28.36 312 ILE B C 1
ATOM 6200 O O . ILE B 1 315 ? 15.731 77.672 99.787 1.00 28.03 312 ILE B O 1
ATOM 6205 N N . PRO B 1 316 ? 17.530 79.041 99.899 1.00 28.57 313 PRO B N 1
ATOM 6206 C CA . PRO B 1 316 ? 18.106 78.305 101.032 1.00 29.19 313 PRO B CA 1
ATOM 6207 C C . PRO B 1 316 ? 17.059 78.139 102.134 1.00 29.49 313 PRO B C 1
ATOM 6208 O O . PRO B 1 316 ? 16.377 79.113 102.472 1.00 29.44 313 PRO B O 1
ATOM 6212 N N . PRO B 1 317 ? 16.898 76.915 102.659 1.00 29.81 314 PRO B N 1
ATOM 6213 C CA . PRO B 1 317 ? 15.823 76.584 103.597 1.00 30.34 314 PRO B CA 1
ATOM 6214 C C . PRO B 1 317 ? 15.772 77.434 104.868 1.00 30.68 314 PRO B C 1
ATOM 6215 O O . PRO B 1 317 ? 14.702 77.566 105.447 1.00 30.88 314 PRO B O 1
ATOM 6219 N N . GLU B 1 318 ? 16.889 78.028 105.289 1.00 30.58 315 GLU B N 1
ATOM 6220 C CA . GLU B 1 318 ? 16.840 78.978 106.421 1.00 31.07 315 GLU B CA 1
ATOM 6221 C C . GLU B 1 318 ? 16.138 80.305 106.115 1.00 30.51 315 GLU B C 1
ATOM 6222 O O . GLU B 1 318 ? 15.723 80.988 107.028 1.00 30.56 315 GLU B O 1
ATOM 6228 N N . GLN B 1 319 ? 15.971 80.650 104.838 1.00 30.67 316 GLN B N 1
ATOM 6229 C CA . GLN B 1 319 ? 15.272 81.875 104.435 1.00 30.52 316 GLN B CA 1
ATOM 6230 C C . GLN B 1 319 ? 13.779 81.620 104.216 1.00 30.19 316 GLN B C 1
ATOM 6231 O O . GLN B 1 319 ? 13.369 80.477 104.081 1.00 30.23 316 GLN B O 1
ATOM 6237 N N . PRO B 1 320 ? 12.960 82.689 104.195 1.00 30.06 317 PRO B N 1
ATOM 6238 C CA . PRO B 1 320 ? 11.519 82.563 103.984 1.00 29.91 317 PRO B CA 1
ATOM 6239 C C . PRO B 1 320 ? 11.186 81.928 102.645 1.00 30.52 317 PRO B C 1
ATOM 6240 O O . PRO B 1 320 ? 11.764 82.297 101.619 1.00 30.92 317 PRO B O 1
ATOM 6244 N N . PHE B 1 321 ? 10.230 81.009 102.642 1.00 30.64 318 PHE B N 1
ATOM 6245 C CA . PHE B 1 321 ? 9.913 80.280 101.432 1.00 31.26 318 PHE B CA 1
ATOM 6246 C C . PHE B 1 321 ? 8.846 80.972 100.583 1.00 31.82 318 PHE B C 1
ATOM 6247 O O . PHE B 1 321 ? 7.810 81.405 101.095 1.00 32.01 318 PHE B O 1
ATOM 6255 N N . LYS B 1 322 ? 9.125 81.059 99.283 1.00 31.90 319 LYS B N 1
ATOM 6256 C CA . LYS B 1 322 ? 8.168 81.522 98.293 1.00 32.66 319 LYS B CA 1
ATOM 6257 C C . LYS B 1 322 ? 7.973 80.382 97.313 1.00 33.11 319 LYS B C 1
ATOM 6258 O O . LYS B 1 322 ? 8.881 79.559 97.119 1.00 32.55 319 LYS B O 1
ATOM 6272 N N . ALA B 1 324 ? 8.084 79.877 94.101 1.00 31.96 321 ALA B N 1
ATOM 6273 C CA . ALA B 1 324 ? 9.004 79.655 92.977 1.00 31.58 321 ALA B CA 1
ATOM 6274 C C . ALA B 1 324 ? 10.204 78.813 93.411 1.00 31.23 321 ALA B C 1
ATOM 6275 O O . ALA B 1 324 ? 10.806 78.090 92.603 1.00 30.62 321 ALA B O 1
ATOM 6277 N N . GLY B 1 325 ? 10.512 78.897 94.703 1.00 30.53 322 GLY B N 1
ATOM 6278 C CA . GLY B 1 325 ? 11.516 78.072 95.331 1.00 30.11 322 GLY B CA 1
ATOM 6279 C C . GLY B 1 325 ? 11.244 76.583 95.265 1.00 30.02 322 GLY B C 1
ATOM 6280 O O . GLY B 1 325 ? 12.160 75.797 95.454 1.00 30.19 322 GLY B O 1
ATOM 6281 N N . ALA B 1 326 ? 9.998 76.179 95.000 1.00 29.94 323 ALA B N 1
ATOM 6282 C CA . ALA B 1 326 ? 9.700 74.741 94.862 1.00 29.72 323 ALA B CA 1
ATOM 6283 C C . ALA B 1 326 ? 10.127 74.167 93.503 1.00 29.48 323 ALA B C 1
ATOM 6284 O O . ALA B 1 326 ? 10.190 72.951 93.341 1.00 29.91 323 ALA B O 1
ATOM 6286 N N . LEU B 1 327 ? 10.437 75.033 92.543 1.00 29.36 324 LEU B N 1
ATOM 6287 C CA . LEU B 1 327 ? 10.827 74.585 91.185 1.00 29.42 324 LEU B CA 1
ATOM 6288 C C . LEU B 1 327 ? 12.081 73.703 91.076 1.00 28.76 324 LEU B C 1
ATOM 6289 O O . LEU B 1 327 ? 12.041 72.684 90.383 1.00 28.53 324 LEU B O 1
ATOM 6294 N N . PRO B 1 328 ? 13.189 74.091 91.744 1.00 28.53 325 PRO B N 1
ATOM 6295 C CA . PRO B 1 328 ? 14.363 73.205 91.732 1.00 28.11 325 PRO B CA 1
ATOM 6296 C C . PRO B 1 328 ? 14.049 71.808 92.275 1.00 28.01 325 PRO B C 1
ATOM 6297 O O . PRO B 1 328 ? 14.586 70.828 91.787 1.00 27.26 325 PRO B O 1
ATOM 6301 N N . TYR B 1 329 ? 13.149 71.722 93.249 1.00 28.55 326 TYR B N 1
ATOM 6302 C CA . TYR B 1 329 ? 12.795 70.424 93.842 1.00 28.80 326 TYR B CA 1
ATOM 6303 C C . TYR B 1 329 ? 11.907 69.617 92.914 1.00 28.64 326 TYR B C 1
ATOM 6304 O O . TYR B 1 329 ? 11.952 68.392 92.920 1.00 28.61 326 TYR B O 1
ATOM 6313 N N . LEU B 1 330 ? 11.084 70.306 92.137 1.00 28.97 327 LEU B N 1
ATOM 6314 C CA . LEU B 1 330 ? 10.305 69.646 91.091 1.00 29.24 327 LEU B CA 1
ATOM 6315 C C . LEU B 1 330 ? 11.233 68.963 90.089 1.00 28.49 327 LEU B C 1
ATOM 6316 O O . LEU B 1 330 ? 11.050 67.798 89.744 1.00 27.54 327 LEU B O 1
ATOM 6321 N N . TYR B 1 331 ? 12.239 69.697 89.642 1.00 28.20 328 TYR B N 1
ATOM 6322 C CA . TYR B 1 331 ? 13.152 69.177 88.659 1.00 28.77 328 TYR B CA 1
ATOM 6323 C C . TYR B 1 331 ? 14.017 68.049 89.215 1.00 28.87 328 TYR B C 1
ATOM 6324 O O . TYR B 1 331 ? 14.237 67.060 88.520 1.00 28.96 328 TYR B O 1
ATOM 6333 N N . GLU B 1 332 ? 14.510 68.196 90.449 1.00 28.64 329 GLU B N 1
ATOM 6334 C CA . GLU B 1 332 ? 15.378 67.179 91.063 1.00 28.94 329 GLU B CA 1
ATOM 6335 C C . GLU B 1 332 ? 14.606 65.863 91.242 1.00 28.53 329 GLU B C 1
ATOM 6336 O O . GLU B 1 332 ? 15.123 64.765 91.018 1.00 27.43 329 GLU B O 1
ATOM 6342 N N . SER B 1 333 ? 13.350 66.000 91.632 1.00 28.54 330 SER B N 1
ATOM 6343 C CA . SER B 1 333 ? 12.489 64.861 91.855 1.00 28.88 330 SER B CA 1
ATOM 6344 C C . SER B 1 333 ? 12.130 64.161 90.526 1.00 29.00 330 SER B C 1
ATOM 6345 O O . SER B 1 333 ? 11.969 62.936 90.492 1.00 29.12 330 SER B O 1
ATOM 6348 N N . ASN B 1 334 ? 12.038 64.919 89.431 1.00 28.88 331 ASN B N 1
ATOM 6349 C CA . ASN B 1 334 ? 12.010 64.321 88.095 1.00 29.68 331 ASN B CA 1
ATOM 6350 C C . ASN B 1 334 ? 13.303 63.577 87.720 1.00 28.55 331 ASN B C 1
ATOM 6351 O O . ASN B 1 334 ? 13.250 62.511 87.130 1.00 28.50 331 ASN B O 1
ATOM 6356 N N . LEU B 1 335 ? 14.451 64.149 88.075 1.00 27.21 332 LEU B N 1
ATOM 6357 C CA . LEU B 1 335 ? 15.726 63.486 87.873 1.00 26.70 332 LEU B CA 1
ATOM 6358 C C . LEU B 1 335 ? 15.739 62.145 88.638 1.00 26.68 332 LEU B C 1
ATOM 6359 O O . LEU B 1 335 ? 16.135 61.110 88.084 1.00 26.81 332 LEU B O 1
ATOM 6364 N N . ARG B 1 336 ? 15.239 62.165 89.882 1.00 26.41 333 ARG B N 1
ATOM 6365 C CA . ARG B 1 336 ? 15.266 60.998 90.766 1.00 26.55 333 ARG B CA 1
ATOM 6366 C C . ARG B 1 336 ? 14.510 59.802 90.231 1.00 26.42 333 ARG B C 1
ATOM 6367 O O . ARG B 1 336 ? 15.030 58.704 90.245 1.00 26.53 333 ARG B O 1
ATOM 6375 N N . ARG B 1 337 ? 13.280 60.013 89.795 1.00 26.66 334 ARG B N 1
ATOM 6376 C CA . ARG B 1 337 ? 12.468 58.950 89.211 1.00 27.17 334 ARG B CA 1
ATOM 6377 C C . ARG B 1 337 ? 13.124 58.383 87.938 1.00 27.22 334 ARG B C 1
ATOM 6378 O O . ARG B 1 337 ? 13.090 57.180 87.683 1.00 27.30 334 ARG B O 1
ATOM 6380 N N . PHE B 1 338 ? 13.705 59.263 87.129 1.00 27.51 335 PHE B N 1
ATOM 6381 C CA . PHE B 1 338 ? 14.455 58.837 85.957 1.00 27.28 335 PHE B CA 1
ATOM 6382 C C . PHE B 1 338 ? 15.691 57.993 86.338 1.00 27.76 335 PHE B C 1
ATOM 6383 O O . PHE B 1 338 ? 15.951 56.968 85.695 1.00 28.37 335 PHE B O 1
ATOM 6391 N N . CYS B 1 339 ? 16.437 58.398 87.367 1.00 27.50 336 CYS B N 1
ATOM 6392 C CA . CYS B 1 339 ? 17.599 57.596 87.794 1.00 27.85 336 CYS B CA 1
ATOM 6393 C C . CYS B 1 339 ? 17.173 56.287 88.442 1.00 28.30 336 CYS B C 1
ATOM 6394 O O . CYS B 1 339 ? 17.925 55.290 88.414 1.00 27.88 336 CYS B O 1
ATOM 6397 N N . GLU B 1 340 ? 15.973 56.286 89.019 1.00 28.01 337 GLU B N 1
ATOM 6398 C CA . GLU B 1 340 ? 15.395 55.057 89.536 1.00 28.99 337 GLU B CA 1
ATOM 6399 C C . GLU B 1 340 ? 14.996 54.099 88.402 1.00 28.60 337 GLU B C 1
ATOM 6400 O O . GLU B 1 340 ? 15.261 52.909 88.472 1.00 29.04 337 GLU B O 1
ATOM 6406 N N . LYS B 1 341 ? 14.337 54.635 87.390 1.00 28.32 338 LYS B N 1
ATOM 6407 C CA . LYS B 1 341 ? 13.944 53.880 86.214 1.00 28.86 338 LYS B CA 1
ATOM 6408 C C . LYS B 1 341 ? 15.132 53.162 85.562 1.00 27.98 338 LYS B C 1
ATOM 6409 O O . LYS B 1 341 ? 15.032 51.986 85.210 1.00 27.52 338 LYS B O 1
ATOM 6415 N N . PHE B 1 342 ? 16.247 53.880 85.429 1.00 27.46 339 PHE B N 1
ATOM 6416 C CA . PHE B 1 342 ? 17.456 53.369 84.784 1.00 26.51 339 PHE B CA 1
ATOM 6417 C C . PHE B 1 342 ? 18.581 53.031 85.767 1.00 26.44 339 PHE B C 1
ATOM 6418 O O . PHE B 1 342 ? 19.774 53.306 85.523 1.00 25.57 339 PHE B O 1
ATOM 6426 N N . GLU B 1 343 ? 18.177 52.436 86.883 1.00 26.01 340 GLU B N 1
ATOM 6427 C CA . GLU B 1 343 ? 19.073 52.064 87.966 1.00 26.20 340 GLU B CA 1
ATOM 6428 C C . GLU B 1 343 ? 20.171 51.137 87.487 1.00 25.40 340 GLU B C 1
ATOM 6429 O O . GLU B 1 343 ? 21.332 51.284 87.857 1.00 24.98 340 GLU B O 1
ATOM 6435 N N . THR B 1 344 ? 19.805 50.165 86.666 1.00 24.87 341 THR B N 1
ATOM 6436 C CA . THR B 1 344 ? 20.791 49.188 86.202 1.00 24.91 341 THR B CA 1
ATOM 6437 C C . THR B 1 344 ? 21.790 49.782 85.177 1.00 23.90 341 THR B C 1
ATOM 6438 O O . THR B 1 344 ? 22.956 49.361 85.099 1.00 23.67 341 THR B O 1
ATOM 6442 N N . GLN B 1 345 ? 21.322 50.754 84.403 1.00 22.90 342 GLN B N 1
ATOM 6443 C CA . GLN B 1 345 ? 22.176 51.494 83.498 1.00 22.64 342 GLN B CA 1
ATOM 6444 C C . GLN B 1 345 ? 23.126 52.408 84.257 1.00 22.66 342 GLN B C 1
ATOM 6445 O O . GLN B 1 345 ? 24.282 52.568 83.852 1.00 23.19 342 GLN B O 1
ATOM 6451 N N . ILE B 1 346 ? 22.649 53.002 85.349 1.00 21.86 343 ILE B N 1
ATOM 6452 C CA . ILE B 1 346 ? 23.534 53.770 86.224 1.00 22.43 343 ILE B CA 1
ATOM 6453 C C . ILE B 1 346 ? 24.639 52.867 86.808 1.00 22.36 343 ILE B C 1
ATOM 6454 O O . ILE B 1 346 ? 25.825 53.235 86.779 1.00 22.55 343 ILE B O 1
ATOM 6459 N N . GLU B 1 347 ? 24.253 51.697 87.316 1.00 21.67 344 GLU B N 1
ATOM 6460 C CA . GLU B 1 347 ? 25.212 50.779 87.930 1.00 22.16 344 GLU B CA 1
ATOM 6461 C C . GLU B 1 347 ? 26.196 50.200 86.910 1.00 21.60 344 GLU B C 1
ATOM 6462 O O . GLU B 1 347 ? 27.331 49.901 87.245 1.00 21.80 344 GLU B O 1
ATOM 6464 N N . SER B 1 348 ? 25.769 50.042 85.663 1.00 21.32 345 SER B N 1
ATOM 6465 C CA . SER B 1 348 ? 26.675 49.491 84.658 1.00 21.21 345 SER B CA 1
ATOM 6466 C C . SER B 1 348 ? 27.615 50.536 84.025 1.00 21.58 345 SER B C 1
ATOM 6467 O O . SER B 1 348 ? 28.579 50.165 83.325 1.00 20.93 345 SER B O 1
ATOM 6470 N N . GLY B 1 349 ? 27.309 51.821 84.228 1.00 21.81 346 GLY B N 1
ATOM 6471 C CA . GLY B 1 349 ? 28.115 52.910 83.664 1.00 22.14 346 GLY B CA 1
ATOM 6472 C C . GLY B 1 349 ? 27.591 53.375 82.319 1.00 22.71 346 GLY B C 1
ATOM 6473 O O . GLY B 1 349 ? 28.151 54.273 81.705 1.00 22.68 346 GLY B O 1
ATOM 6474 N N . GLN B 1 350 ? 26.500 52.759 81.877 1.00 22.49 347 GLN B N 1
ATOM 6475 C CA . GLN B 1 350 ? 25.867 53.078 80.617 1.00 23.19 347 GLN B CA 1
ATOM 6476 C C . GLN B 1 350 ? 25.123 54.412 80.666 1.00 23.17 347 GLN B C 1
ATOM 6477 O O . GLN B 1 350 ? 25.003 55.089 79.643 1.00 23.00 347 GLN B O 1
ATOM 6483 N N . LEU B 1 351 ? 24.601 54.760 81.839 1.00 22.46 348 LEU B N 1
ATOM 6484 C CA . LEU B 1 351 ? 23.988 56.057 82.063 1.00 22.14 348 LEU B CA 1
ATOM 6485 C C . LEU B 1 351 ? 24.819 56.796 83.097 1.00 22.37 348 LEU B C 1
ATOM 6486 O O . LEU B 1 351 ? 25.100 56.267 84.187 1.00 22.52 348 LEU B O 1
ATOM 6491 N N . VAL B 1 352 ? 25.247 58.001 82.733 1.00 22.60 349 VAL B N 1
ATOM 6492 C CA . VAL B 1 352 ? 26.063 58.810 83.592 1.00 22.53 349 VAL B CA 1
ATOM 6493 C C . VAL B 1 352 ? 25.321 60.129 83.822 1.00 23.40 349 VAL B C 1
ATOM 6494 O O . VAL B 1 352 ? 25.082 60.887 82.891 1.00 22.73 349 VAL B O 1
ATOM 6498 N N . VAL B 1 353 ? 24.955 60.382 85.077 1.00 24.29 350 VAL B N 1
ATOM 6499 C CA . VAL B 1 353 ? 24.213 61.580 85.449 1.00 24.90 350 VAL B CA 1
ATOM 6500 C C . VAL B 1 353 ? 25.140 62.391 86.340 1.00 25.77 350 VAL B C 1
ATOM 6501 O O . VAL B 1 353 ? 25.653 61.859 87.341 1.00 25.76 350 VAL B O 1
ATOM 6505 N N . ARG B 1 354 ? 25.398 63.641 85.942 1.00 25.20 351 ARG B N 1
ATOM 6506 C CA . ARG B 1 354 ? 26.304 64.510 86.665 1.00 26.11 351 ARG B CA 1
ATOM 6507 C C . ARG B 1 354 ? 25.584 65.746 87.131 1.00 26.44 351 ARG B C 1
ATOM 6508 O O . ARG B 1 354 ? 24.861 66.373 86.348 1.00 26.01 351 ARG B O 1
ATOM 6516 N N . LEU B 1 355 ? 25.827 66.104 88.395 1.00 26.37 352 LEU B N 1
ATOM 6517 C CA . LEU B 1 355 ? 25.267 67.300 88.996 1.00 27.10 352 LEU B CA 1
ATOM 6518 C C . LEU B 1 355 ? 26.382 68.313 89.178 1.00 27.05 352 LEU B C 1
ATOM 6519 O O . LEU B 1 355 ? 27.451 68.011 89.731 1.00 27.14 352 LEU B O 1
ATOM 6524 N N . TRP B 1 356 ? 26.139 69.496 88.635 1.00 26.36 353 TRP B N 1
ATOM 6525 C CA . TRP B 1 356 ? 27.072 70.610 88.711 1.00 25.19 353 TRP B CA 1
ATOM 6526 C C . TRP B 1 356 ? 26.648 71.454 89.901 1.00 25.12 353 TRP B C 1
ATOM 6527 O O . TRP B 1 356 ? 25.449 71.738 90.105 1.00 23.95 353 TRP B O 1
ATOM 6538 N N . ARG B 1 357 ? 27.645 71.848 90.671 1.00 24.66 354 ARG B N 1
ATOM 6539 C CA . ARG B 1 357 ? 27.436 72.736 91.781 1.00 26.15 354 ARG B CA 1
ATOM 6540 C C . ARG B 1 357 ? 28.743 73.478 92.039 1.00 26.12 354 ARG B C 1
ATOM 6541 O O . ARG B 1 357 ? 29.799 72.861 92.183 1.00 26.56 354 ARG B O 1
ATOM 6549 N N . ASP B 1 358 ? 28.674 74.800 92.086 1.00 26.54 355 ASP B N 1
ATOM 6550 C CA . ASP B 1 358 ? 29.830 75.589 92.492 1.00 26.93 355 ASP B CA 1
ATOM 6551 C C . ASP B 1 358 ? 29.401 76.717 93.452 1.00 27.53 355 ASP B C 1
ATOM 6552 O O . ASP B 1 358 ? 29.221 77.873 93.035 1.00 26.46 355 ASP B O 1
ATOM 6557 N N . GLY B 1 359 ? 29.262 76.357 94.737 1.00 27.63 356 GLY B N 1
ATOM 6558 C CA . GLY B 1 359 ? 28.805 77.271 95.777 1.00 27.79 356 GLY B CA 1
ATOM 6559 C C . GLY B 1 359 ? 27.413 77.790 95.460 1.00 28.60 356 GLY B C 1
ATOM 6560 O O . GLY B 1 359 ? 26.463 77.018 95.290 1.00 28.51 356 GLY B O 1
ATOM 6561 N N . ASP B 1 360 ? 27.333 79.103 95.321 1.00 28.94 357 ASP B N 1
ATOM 6562 C CA . ASP B 1 360 ? 26.096 79.840 95.069 1.00 30.28 357 ASP B CA 1
ATOM 6563 C C . ASP B 1 360 ? 25.873 80.182 93.572 1.00 28.89 357 ASP B C 1
ATOM 6564 O O . ASP B 1 360 ? 24.836 80.743 93.181 1.00 29.27 357 ASP B O 1
ATOM 6569 N N . ASN B 1 361 ? 26.857 79.869 92.746 1.00 27.09 358 ASN B N 1
ATOM 6570 C CA . ASN B 1 361 ? 26.762 80.127 91.310 1.00 25.70 358 ASN B CA 1
ATOM 6571 C C . ASN B 1 361 ? 25.722 79.232 90.641 1.00 24.87 358 ASN B C 1
ATOM 6572 O O . ASN B 1 361 ? 25.353 78.194 91.174 1.00 23.96 358 ASN B O 1
ATOM 6577 N N . THR B 1 362 ? 25.214 79.654 89.495 1.00 23.81 359 THR B N 1
ATOM 6578 C CA . THR B 1 362 ? 24.109 78.919 88.918 1.00 23.92 359 THR B CA 1
ATOM 6579 C C . THR B 1 362 ? 24.506 78.352 87.556 1.00 24.19 359 THR B C 1
ATOM 6580 O O . THR B 1 362 ? 25.540 78.712 87.005 1.00 24.02 359 THR B O 1
ATOM 6584 N N . TYR B 1 363 ? 23.663 77.463 87.040 1.00 24.42 360 TYR B N 1
ATOM 6585 C CA . TYR B 1 363 ? 24.006 76.606 85.928 1.00 24.50 360 TYR B CA 1
ATOM 6586 C C . TYR B 1 363 ? 23.020 76.810 84.786 1.00 24.55 360 TYR B C 1
ATOM 6587 O O . TYR B 1 363 ? 21.818 76.632 84.977 1.00 24.40 360 TYR B O 1
ATOM 6596 N N . HIS B 1 364 ? 23.532 77.151 83.604 1.00 24.63 361 HIS B N 1
ATOM 6597 C CA . HIS B 1 364 ? 22.691 77.379 82.428 1.00 25.82 361 HIS B CA 1
ATOM 6598 C C . HIS B 1 364 ? 23.314 76.787 81.156 1.00 25.86 361 HIS B C 1
ATOM 6599 O O . HIS B 1 364 ? 23.293 77.411 80.116 1.00 26.62 361 HIS B O 1
ATOM 6606 N N . LEU B 1 365 ? 23.922 75.606 81.249 1.00 26.63 362 LEU B N 1
ATOM 6607 C CA . LEU B 1 365 ? 24.564 74.969 80.074 1.00 26.34 362 LEU B CA 1
ATOM 6608 C C . LEU B 1 365 ? 23.547 74.229 79.235 1.00 25.08 362 LEU B C 1
ATOM 6609 O O . LEU B 1 365 ? 22.706 73.506 79.779 1.00 24.07 362 LEU B O 1
ATOM 6614 N N . LYS B 1 366 ? 23.643 74.415 77.916 1.00 24.77 363 LYS B N 1
ATOM 6615 C CA . LYS B 1 366 ? 22.842 73.650 76.941 1.00 25.17 363 LYS B CA 1
ATOM 6616 C C . LYS B 1 366 ? 23.796 73.122 75.902 1.00 24.59 363 LYS B C 1
ATOM 6617 O O . LYS B 1 366 ? 24.709 73.828 75.476 1.00 26.37 363 LYS B O 1
ATOM 6623 N N . GLY B 1 367 ? 23.626 71.869 75.532 1.00 23.00 364 GLY B N 1
ATOM 6624 C CA . GLY B 1 367 ? 24.423 71.269 74.465 1.00 21.94 364 GLY B CA 1
ATOM 6625 C C . GLY B 1 367 ? 24.039 69.831 74.201 1.00 20.97 364 GLY B C 1
ATOM 6626 O O . GLY B 1 367 ? 23.517 69.134 75.090 1.00 21.21 364 GLY B O 1
ATOM 6627 N N . VAL B 1 368 ? 24.288 69.402 72.970 1.00 20.22 365 VAL B N 1
ATOM 6628 C CA . VAL B 1 368 ? 24.174 68.002 72.539 1.00 20.23 365 VAL B CA 1
ATOM 6629 C C . VAL B 1 368 ? 25.473 67.598 71.829 1.00 19.59 365 VAL B C 1
ATOM 6630 O O . VAL B 1 368 ? 25.934 68.311 70.954 1.00 18.70 365 VAL B O 1
ATOM 6634 N N . TRP B 1 369 ? 26.075 66.481 72.235 1.00 19.64 366 TRP B N 1
ATOM 6635 C CA . TRP B 1 369 ? 27.230 65.944 71.528 1.00 20.84 366 TRP B CA 1
ATOM 6636 C C . TRP B 1 369 ? 26.916 64.492 71.150 1.00 21.59 366 TRP B C 1
ATOM 6637 O O . TRP B 1 369 ? 26.537 63.684 72.000 1.00 21.90 366 TRP B O 1
ATOM 6648 N N . VAL B 1 370 ? 27.080 64.159 69.877 1.00 22.15 367 VAL B N 1
ATOM 6649 C CA . VAL B 1 370 ? 26.839 62.799 69.423 1.00 22.87 367 VAL B CA 1
ATOM 6650 C C . VAL B 1 370 ? 28.128 62.152 68.962 1.00 23.71 367 VAL B C 1
ATOM 6651 O O . VAL B 1 370 ? 28.790 62.646 68.056 1.00 24.49 367 VAL B O 1
ATOM 6655 N N . ASP B 1 371 ? 28.490 61.062 69.632 1.00 24.77 368 ASP B N 1
ATOM 6656 C CA . ASP B 1 371 ? 29.736 60.329 69.376 1.00 25.56 368 ASP B CA 1
ATOM 6657 C C . ASP B 1 371 ? 30.874 61.345 69.302 1.00 25.64 368 ASP B C 1
ATOM 6658 O O . ASP B 1 371 ? 30.912 62.280 70.089 1.00 26.70 368 ASP B O 1
ATOM 6663 N N . ASP B 1 372 ? 31.782 61.194 68.354 1.00 26.22 369 ASP B N 1
ATOM 6664 C CA . ASP B 1 372 ? 32.798 62.225 68.111 1.00 26.69 369 ASP B CA 1
ATOM 6665 C C . ASP B 1 372 ? 32.573 62.926 66.773 1.00 25.97 369 ASP B C 1
ATOM 6666 O O . ASP B 1 372 ? 33.545 63.388 66.177 1.00 25.36 369 ASP B O 1
ATOM 6671 N N . ARG B 1 373 ? 31.311 62.966 66.303 1.00 25.79 370 ARG B N 1
ATOM 6672 C CA . ARG B 1 373 ? 30.949 63.428 64.928 1.00 25.87 370 ARG B CA 1
ATOM 6673 C C . ARG B 1 373 ? 30.142 64.722 64.935 1.00 25.33 370 ARG B C 1
ATOM 6674 O O . ARG B 1 373 ? 30.252 65.531 64.022 1.00 26.19 370 ARG B O 1
ATOM 6682 N N . TYR B 1 374 ? 29.273 64.877 65.919 1.00 24.82 371 TYR B N 1
ATOM 6683 C CA . TYR B 1 374 ? 28.334 65.975 65.910 1.00 25.18 371 TYR B CA 1
ATOM 6684 C C . TYR B 1 374 ? 28.405 66.742 67.201 1.00 25.40 371 TYR B C 1
ATOM 6685 O O . TYR B 1 374 ? 28.454 66.147 68.279 1.00 25.87 371 TYR B O 1
ATOM 6694 N N . ILE B 1 375 ? 28.394 68.064 67.069 1.00 25.37 372 ILE B N 1
ATOM 6695 C CA . ILE B 1 375 ? 28.451 68.995 68.186 1.00 25.67 372 ILE B CA 1
ATOM 6696 C C . ILE B 1 375 ? 27.397 70.067 67.913 1.00 24.87 372 ILE B C 1
ATOM 6697 O O . ILE B 1 375 ? 27.560 70.921 67.020 1.00 25.54 372 ILE B O 1
ATOM 6702 N N . LEU B 1 376 ? 26.322 70.049 68.669 1.00 23.51 373 LEU B N 1
ATOM 6703 C CA . LEU B 1 376 ? 25.296 71.091 68.499 1.00 22.05 373 LEU B CA 1
ATOM 6704 C C . LEU B 1 376 ? 25.489 72.229 69.497 1.00 22.09 373 LEU B C 1
ATOM 6705 O O . LEU B 1 376 ? 25.551 71.992 70.721 1.00 21.61 373 LEU B O 1
ATOM 6710 N N . LEU B 1 377 ? 25.609 73.452 68.961 1.00 21.07 374 LEU B N 1
ATOM 6711 C CA . LEU B 1 377 ? 25.637 74.672 69.756 1.00 21.68 374 LEU B CA 1
ATOM 6712 C C . LEU B 1 377 ? 24.227 75.231 69.643 1.00 22.29 374 LEU B C 1
ATOM 6713 O O . LEU B 1 377 ? 23.737 75.409 68.525 1.00 22.40 374 LEU B O 1
ATOM 6718 N N . THR B 1 378 ? 23.562 75.488 70.763 1.00 22.19 375 THR B N 1
ATOM 6719 C CA . THR B 1 378 ? 22.156 75.913 70.672 1.00 23.63 375 THR B CA 1
ATOM 6720 C C . THR B 1 378 ? 21.743 76.580 71.951 1.00 24.03 375 THR B C 1
ATOM 6721 O O . THR B 1 378 ? 22.245 76.239 73.013 1.00 25.55 375 THR B O 1
ATOM 6725 N N . GLY B 1 379 ? 20.829 77.528 71.866 1.00 24.26 376 GLY B N 1
ATOM 6726 C CA . GLY B 1 379 ? 20.178 78.013 73.080 1.00 24.17 376 GLY B CA 1
ATOM 6727 C C . GLY B 1 379 ? 18.951 77.213 73.477 1.00 23.90 376 GLY B C 1
ATOM 6728 O O . GLY B 1 379 ? 18.214 77.613 74.375 1.00 24.28 376 GLY B O 1
ATOM 6729 N N . ASN B 1 380 ? 18.720 76.086 72.815 1.00 24.11 377 ASN B N 1
ATOM 6730 C CA . ASN B 1 380 ? 17.524 75.273 73.055 1.00 24.39 377 ASN B CA 1
ATOM 6731 C C . ASN B 1 380 ? 17.612 74.586 74.448 1.00 24.47 377 ASN B C 1
ATOM 6732 O O . ASN B 1 380 ? 18.546 73.838 74.734 1.00 23.39 377 ASN B O 1
ATOM 6737 N N . ASN B 1 381 ? 16.639 74.851 75.310 1.00 25.42 378 ASN B N 1
ATOM 6738 C CA . ASN B 1 381 ? 16.628 74.278 76.673 1.00 26.53 378 ASN B CA 1
ATOM 6739 C C . ASN B 1 381 ? 16.250 72.806 76.703 1.00 26.08 378 ASN B C 1
ATOM 6740 O O . ASN B 1 381 ? 16.292 72.174 77.747 1.00 27.09 378 ASN B O 1
ATOM 6745 N N . LEU B 1 382 ? 15.892 72.248 75.555 1.00 25.28 379 LEU B N 1
ATOM 6746 C CA . LEU B 1 382 ? 15.533 70.843 75.507 1.00 24.94 379 LEU B CA 1
ATOM 6747 C C . LEU B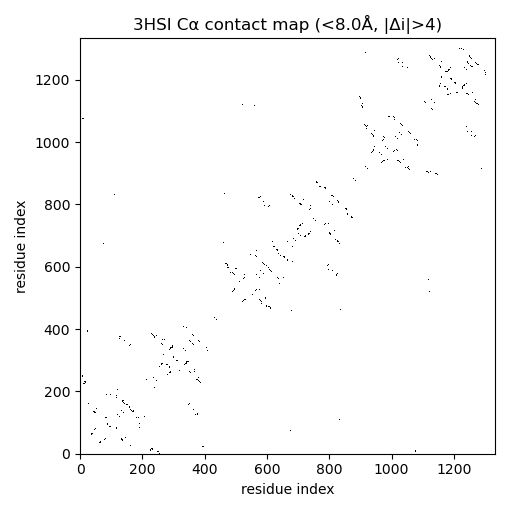 1 382 ? 14.343 70.547 76.429 1.00 24.29 379 LEU B C 1
ATOM 6748 O O . LEU B 1 382 ? 14.336 69.565 77.172 1.00 24.42 379 LEU B O 1
ATOM 6753 N N . ASN B 1 383 ? 13.327 71.393 76.373 1.00 24.81 380 ASN B N 1
ATOM 6754 C CA . ASN B 1 383 ? 12.159 71.212 77.247 1.00 24.84 380 ASN B CA 1
ATOM 6755 C C . ASN B 1 383 ? 10.861 71.334 76.452 1.00 24.12 380 ASN B C 1
ATOM 6756 O O . ASN B 1 383 ? 10.914 71.699 75.299 1.00 24.13 380 ASN B O 1
ATOM 6761 N N . PRO B 1 384 ? 9.692 70.989 77.040 1.00 23.75 381 PRO B N 1
ATOM 676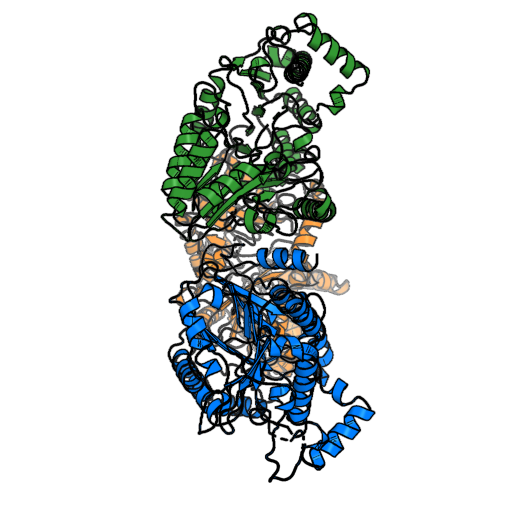2 C CA . PRO B 1 384 ? 8.484 71.129 76.203 1.00 23.50 381 PRO B CA 1
ATOM 6763 C C . PRO B 1 384 ? 8.279 72.536 75.574 1.00 23.41 381 PRO B C 1
ATOM 6764 O O . PRO B 1 384 ? 7.893 72.633 74.420 1.00 23.30 381 PRO B O 1
ATOM 6768 N N . ARG B 1 385 ? 8.580 73.603 76.293 1.00 23.58 382 ARG B N 1
ATOM 6769 C CA . ARG B 1 385 ? 8.500 74.975 75.733 1.00 25.11 382 ARG B CA 1
ATOM 6770 C C . ARG B 1 385 ? 9.231 75.115 74.404 1.00 25.96 382 ARG B C 1
ATOM 6771 O O . ARG B 1 385 ? 8.682 75.651 73.416 1.00 26.30 382 ARG B O 1
ATOM 6779 N N . ALA B 1 386 ? 10.494 74.666 74.381 1.00 26.92 383 ALA B N 1
ATOM 6780 C CA . ALA B 1 386 ? 11.324 74.762 73.173 1.00 27.11 383 ALA B CA 1
ATOM 6781 C C . ALA B 1 386 ? 10.700 73.958 72.041 1.00 27.17 383 ALA B C 1
ATOM 6782 O O . ALA B 1 386 ? 10.812 74.316 70.869 1.00 27.63 383 ALA B O 1
ATOM 6784 N N . TRP B 1 387 ? 10.057 72.849 72.388 1.00 27.40 384 TRP B N 1
ATOM 6785 C CA . TRP B 1 387 ? 9.405 72.018 71.375 1.00 27.76 384 TRP B CA 1
ATOM 6786 C C . TRP B 1 387 ? 8.088 72.563 70.833 1.00 27.97 384 TRP B C 1
ATOM 6787 O O . TRP B 1 387 ? 7.525 71.987 69.898 1.00 29.39 384 TRP B O 1
ATOM 6798 N N . ARG B 1 388 ? 7.572 73.637 71.400 1.00 26.69 385 ARG B N 1
ATOM 6799 C CA . ARG B 1 388 ? 6.221 74.031 71.023 1.00 26.23 385 ARG B CA 1
ATOM 6800 C C . ARG B 1 388 ? 6.018 75.539 70.828 1.00 25.00 385 ARG B C 1
ATOM 6801 O O . ARG B 1 388 ? 5.258 75.938 69.974 1.00 25.06 385 ARG B O 1
ATOM 6809 N N . LEU B 1 389 ? 6.706 76.359 71.611 1.00 24.45 386 LEU B N 1
ATOM 6810 C CA . LEU B 1 389 ? 6.321 77.776 71.792 1.00 23.14 386 LEU B CA 1
ATOM 6811 C C . LEU B 1 389 ? 7.395 78.770 71.402 1.00 22.75 386 LEU B C 1
ATOM 6812 O O . LEU B 1 389 ? 7.070 79.805 70.849 1.00 22.18 386 LEU B O 1
ATOM 6817 N N . ASP B 1 390 ? 8.659 78.473 71.722 1.00 22.29 387 ASP B N 1
ATOM 6818 C CA . ASP B 1 390 ? 9.703 79.467 71.612 1.00 22.28 387 ASP B CA 1
ATOM 6819 C C . ASP B 1 390 ? 10.457 79.318 70.306 1.00 22.27 387 ASP B C 1
ATOM 6820 O O . ASP B 1 390 ? 10.537 78.231 69.740 1.00 22.35 387 ASP B O 1
ATOM 6825 N N . ALA B 1 391 ? 11.008 80.436 69.847 1.00 21.77 388 ALA B N 1
ATOM 6826 C CA . ALA B 1 391 ? 11.776 80.539 68.624 1.00 20.86 388 ALA B CA 1
ATOM 6827 C C . ALA B 1 391 ? 13.218 80.239 69.022 1.00 21.57 388 ALA B C 1
ATOM 6828 O O . ALA B 1 391 ? 13.740 80.837 69.970 1.00 22.00 388 ALA B O 1
ATOM 6830 N N . GLU B 1 392 ? 13.836 79.288 68.327 1.00 21.58 389 GLU B N 1
ATOM 6831 C CA . GLU B 1 392 ? 15.123 78.755 68.709 1.00 21.40 389 GLU B CA 1
ATOM 6832 C C . GLU B 1 392 ? 16.034 78.676 67.502 1.00 20.78 389 GLU B C 1
ATOM 6833 O O . GLU B 1 392 ? 15.569 78.609 66.360 1.00 22.36 389 GLU B O 1
ATOM 6839 N N . ASN B 1 393 ? 17.337 78.649 67.741 1.00 20.24 390 ASN B N 1
ATOM 6840 C CA . ASN B 1 393 ? 18.297 78.384 66.674 1.00 19.80 390 ASN B CA 1
ATOM 6841 C C . ASN B 1 393 ? 19.442 77.500 67.158 1.00 19.88 390 ASN B C 1
ATOM 6842 O O . ASN B 1 393 ? 19.498 77.123 68.334 1.00 20.02 390 ASN B O 1
ATOM 6847 N N . GLY B 1 394 ? 20.316 77.111 66.243 1.00 20.52 391 GLY B N 1
ATOM 6848 C CA . GLY B 1 394 ? 21.469 76.309 66.592 1.00 20.58 391 GLY B CA 1
ATOM 6849 C C . GLY B 1 394 ? 22.475 76.276 65.466 1.00 21.34 391 GLY B C 1
ATOM 6850 O O . GLY B 1 394 ? 22.129 76.536 64.307 1.00 22.55 391 GLY B O 1
ATOM 6851 N N . LEU B 1 395 ? 23.720 75.976 65.818 1.00 21.63 392 LEU B N 1
ATOM 6852 C CA . LEU B 1 395 ? 24.788 75.699 64.875 1.00 22.11 392 LEU B CA 1
ATOM 6853 C C . LEU B 1 395 ? 25.202 74.235 65.046 1.00 22.09 392 LEU B C 1
ATOM 6854 O O . LEU B 1 395 ? 25.632 73.844 66.131 1.00 22.08 392 LEU B O 1
ATOM 6859 N N . LEU B 1 396 ? 25.053 73.425 63.996 1.00 21.80 393 LEU B N 1
ATOM 6860 C CA . LEU B 1 396 ? 25.432 72.022 64.056 1.00 21.18 393 LEU B CA 1
ATOM 6861 C C . LEU B 1 396 ? 26.824 71.872 63.460 1.00 21.08 393 LEU B C 1
ATOM 6862 O O . LEU B 1 396 ? 27.006 72.073 62.258 1.00 21.60 393 LEU B O 1
ATOM 6867 N N . ILE B 1 397 ? 27.788 71.526 64.293 1.00 19.69 394 ILE B N 1
ATOM 6868 C CA . ILE B 1 397 ? 29.137 71.231 63.813 1.00 19.92 394 ILE B CA 1
ATOM 6869 C C . ILE B 1 397 ? 29.246 69.733 63.522 1.00 19.45 394 ILE B C 1
ATOM 6870 O O . ILE B 1 397 ? 28.913 68.879 64.376 1.00 20.89 394 ILE B O 1
ATOM 6875 N N . TYR B 1 398 ? 29.606 69.431 62.283 1.00 18.51 395 TYR B N 1
ATOM 6876 C CA . TYR B 1 398 ? 29.881 68.072 61.858 1.00 18.85 395 TYR B CA 1
ATOM 6877 C C . TYR B 1 398 ? 31.408 67.994 61.776 1.00 18.63 395 TYR B C 1
ATOM 6878 O O . TYR B 1 398 ? 32.041 68.822 61.102 1.00 17.96 395 TYR B O 1
ATOM 6887 N N . ASP B 1 399 ? 31.991 67.040 62.501 1.00 18.52 396 ASP B N 1
ATOM 6888 C CA . ASP B 1 399 ? 33.458 66.838 62.502 1.00 18.71 396 ASP B CA 1
ATOM 6889 C C . ASP B 1 399 ? 33.750 65.376 62.138 1.00 18.63 396 ASP B C 1
ATOM 6890 O O . ASP B 1 399 ? 34.150 64.592 63.022 1.00 18.25 396 ASP B O 1
ATOM 6895 N N . PRO B 1 400 ? 33.557 64.990 60.845 1.00 18.59 397 PRO B N 1
ATOM 6896 C CA . PRO B 1 400 ? 33.748 63.578 60.515 1.00 18.75 397 PRO B CA 1
ATOM 6897 C C . PRO B 1 400 ? 35.153 63.043 60.787 1.00 19.61 397 PRO B C 1
ATOM 6898 O O . PRO B 1 400 ? 35.287 61.865 61.043 1.00 19.58 397 PRO B O 1
ATOM 6902 N N . GLN B 1 401 ? 36.177 63.886 60.758 1.00 20.57 398 GLN B N 1
ATOM 6903 C CA . GLN B 1 401 ? 37.538 63.392 60.981 1.00 22.36 398 GLN B CA 1
ATOM 6904 C C . GLN B 1 401 ? 38.144 63.828 62.323 1.00 22.58 398 GLN B C 1
ATOM 6905 O O . GLN B 1 401 ? 39.339 63.694 62.534 1.00 21.82 398 GLN B O 1
ATOM 6911 N N . GLN B 1 402 ? 37.317 64.345 63.230 1.00 23.23 399 GLN B N 1
ATOM 6912 C CA . GLN B 1 402 ? 37.775 64.631 64.614 1.00 24.29 399 GLN B CA 1
ATOM 6913 C C . GLN B 1 402 ? 38.843 65.722 64.663 1.00 23.99 399 GLN B C 1
ATOM 6914 O O . GLN B 1 402 ? 39.718 65.733 65.527 1.00 24.83 399 GLN B O 1
ATOM 6920 N N . GLN B 1 403 ? 38.745 66.631 63.707 1.00 23.72 400 GLN B N 1
ATOM 6921 C CA . GLN B 1 403 ? 39.603 67.789 63.596 1.00 23.92 400 GLN B CA 1
ATOM 6922 C C . GLN B 1 403 ? 39.487 68.678 64.830 1.00 23.61 400 GLN B C 1
ATOM 6923 O O . GLN B 1 403 ? 40.454 69.324 65.241 1.00 22.54 400 GLN B O 1
ATOM 6929 N N . LEU B 1 404 ? 38.292 68.689 65.408 1.00 22.87 401 LEU B N 1
ATOM 6930 C CA . LEU B 1 404 ? 37.982 69.560 66.517 1.00 23.32 401 LEU B CA 1
ATOM 6931 C C . LEU B 1 404 ? 37.901 68.795 67.844 1.00 23.27 401 LEU B C 1
ATOM 6932 O O . LEU B 1 404 ? 37.535 69.354 68.861 1.00 24.33 401 LEU B O 1
ATOM 6937 N N . LEU B 1 405 ? 38.245 67.516 67.842 1.00 23.20 402 LEU B N 1
ATOM 6938 C CA . LEU B 1 405 ? 38.017 66.697 69.028 1.00 23.30 402 LEU B CA 1
ATOM 6939 C C . LEU B 1 405 ? 38.761 67.199 70.259 1.00 22.98 402 LEU B C 1
ATOM 6940 O O . LEU B 1 405 ? 38.185 67.222 71.339 1.00 23.43 402 LEU B O 1
ATOM 6945 N N . ALA B 1 406 ? 40.023 67.596 70.101 1.00 22.53 403 ALA B N 1
ATOM 6946 C CA . ALA B 1 406 ? 40.814 68.076 71.222 1.00 22.69 403 ALA B CA 1
ATOM 6947 C C . ALA B 1 406 ? 40.156 69.293 71.866 1.00 22.98 403 ALA B C 1
ATOM 6948 O O . ALA B 1 406 ? 40.088 69.402 73.087 1.00 22.80 403 ALA B O 1
ATOM 6950 N N . GLN B 1 407 ? 39.701 70.227 71.036 1.00 23.48 404 GLN B N 1
ATOM 6951 C CA . GLN B 1 407 ? 39.055 71.434 71.541 1.00 24.28 404 GLN B CA 1
ATOM 6952 C C . GLN B 1 407 ? 37.733 71.059 72.224 1.00 24.41 404 GLN B C 1
ATOM 6953 O O . GLN B 1 407 ? 37.342 71.630 73.254 1.00 23.96 404 GLN B O 1
ATOM 6959 N N . VAL B 1 408 ? 37.061 70.070 71.665 1.00 23.99 405 VAL B N 1
ATOM 6960 C CA . VAL B 1 408 ? 35.779 69.679 72.222 1.00 24.32 405 VAL B CA 1
ATOM 6961 C C . VAL B 1 408 ? 36.007 69.083 73.609 1.00 24.47 405 VAL B C 1
ATOM 6962 O O . VAL B 1 408 ? 35.303 69.453 74.562 1.00 23.99 405 VAL B O 1
ATOM 6966 N N . GLU B 1 409 ? 37.018 68.212 73.712 1.00 24.32 406 GLU B N 1
ATOM 6967 C CA . GLU B 1 409 ? 37.383 67.547 74.974 1.00 25.58 406 GLU B CA 1
ATOM 6968 C C . GLU B 1 409 ? 37.727 68.545 76.071 1.00 25.27 406 GLU B C 1
ATOM 6969 O O . GLU B 1 409 ? 37.306 68.396 77.200 1.00 25.68 406 GLU B O 1
ATOM 6975 N N . LYS B 1 410 ? 38.466 69.584 75.712 1.00 25.61 407 LYS B N 1
ATOM 6976 C CA . LYS B 1 410 ? 38.868 70.612 76.659 1.00 25.98 407 LYS B CA 1
ATOM 6977 C C . LYS B 1 410 ? 37.632 71.323 77.260 1.00 25.24 407 LYS B C 1
ATOM 6978 O O . LYS B 1 410 ? 37.511 71.446 78.478 1.00 25.01 407 LYS B O 1
ATOM 6984 N N . GLU B 1 411 ? 36.693 71.750 76.417 1.00 25.93 408 GLU B N 1
ATOM 6985 C CA . GLU B 1 411 ? 35.452 72.361 76.934 1.00 26.02 408 GLU B CA 1
ATOM 6986 C C . GLU B 1 411 ? 34.717 71.398 77.871 1.00 25.75 408 GLU B C 1
ATOM 6987 O O . GLU B 1 411 ? 34.356 71.766 78.980 1.00 24.94 408 GLU B O 1
ATOM 6993 N N . GLN B 1 412 ? 34.548 70.158 77.428 1.00 26.71 409 GLN B N 1
ATOM 6994 C CA . GLN B 1 412 ? 33.832 69.135 78.206 1.00 27.79 409 GLN B CA 1
ATOM 6995 C C . GLN B 1 412 ? 34.451 68.897 79.570 1.00 27.85 409 GLN B C 1
ATOM 6996 O O . GLN B 1 412 ? 33.735 68.807 80.558 1.00 28.22 409 GLN B O 1
ATOM 7002 N N . ASN B 1 413 ? 35.779 68.824 79.634 1.00 28.31 410 ASN B N 1
ATOM 7003 C CA . ASN B 1 413 ? 36.438 68.603 80.905 1.00 29.22 410 ASN B CA 1
ATOM 7004 C C . ASN B 1 413 ? 36.382 69.791 81.843 1.00 28.85 410 ASN B C 1
ATOM 7005 O O . ASN B 1 413 ? 36.222 69.616 83.061 1.00 28.93 410 ASN B O 1
ATOM 7010 N N . GLN B 1 414 ? 36.512 70.995 81.287 1.00 27.64 411 GLN B N 1
ATOM 7011 C CA . GLN B 1 414 ? 36.140 72.181 82.049 1.00 27.22 411 GLN B CA 1
ATOM 7012 C C . GLN B 1 414 ? 34.677 72.082 82.530 1.00 26.33 411 GLN B C 1
ATOM 7013 O O . GLN B 1 414 ? 34.375 72.265 83.718 1.00 25.87 411 GLN B O 1
ATOM 7019 N N . ILE B 1 415 ? 33.773 71.772 81.619 1.00 26.02 412 ILE B N 1
ATOM 7020 C CA . ILE B 1 415 ? 32.383 71.636 82.018 1.00 25.97 412 ILE B CA 1
ATOM 7021 C C . ILE B 1 415 ? 32.275 70.663 83.200 1.00 26.76 412 ILE B C 1
ATOM 7022 O O . ILE B 1 415 ? 31.555 70.939 84.169 1.00 26.74 412 ILE B O 1
ATOM 7027 N N . ARG B 1 416 ? 33.036 69.569 83.154 1.00 27.08 413 ARG B N 1
ATOM 7028 C CA . ARG B 1 416 ? 32.904 68.536 84.179 1.00 28.08 413 ARG B CA 1
ATOM 7029 C C . ARG B 1 416 ? 33.517 68.893 85.525 1.00 28.20 413 ARG B C 1
ATOM 7030 O O . ARG B 1 416 ? 33.199 68.263 86.523 1.00 28.10 413 ARG B O 1
ATOM 7038 N N . GLN B 1 417 ? 34.378 69.908 85.550 1.00 28.94 414 GLN B N 1
ATOM 7039 C CA . GLN B 1 417 ? 35.102 70.304 86.766 1.00 29.78 414 GLN B CA 1
ATOM 7040 C C . GLN B 1 417 ? 34.270 70.338 88.044 1.00 29.01 414 GLN B C 1
ATOM 7041 O O . GLN B 1 417 ? 34.651 69.736 89.023 1.00 27.46 414 GLN B O 1
ATOM 7047 N N . HIS B 1 418 ? 33.134 71.038 88.027 1.00 28.90 415 HIS B N 1
ATOM 7048 C CA . HIS B 1 418 ? 32.372 71.235 89.252 1.00 28.78 415 HIS B CA 1
ATOM 7049 C C . HIS B 1 418 ? 31.212 70.273 89.355 1.00 28.23 415 HIS B C 1
ATOM 7050 O O . HIS B 1 418 ? 30.159 70.600 89.887 1.00 28.18 415 HIS B O 1
ATOM 7057 N N . THR B 1 419 ? 31.403 69.071 88.839 1.00 28.35 416 THR B N 1
ATOM 7058 C CA . THR B 1 419 ? 30.313 68.097 88.795 1.00 28.19 416 THR B CA 1
ATOM 7059 C C . THR B 1 419 ? 30.635 66.868 89.652 1.00 27.93 416 THR B C 1
ATOM 7060 O O . THR B 1 419 ? 31.798 66.587 89.938 1.00 28.03 416 THR B O 1
ATOM 7064 N N . LYS B 1 420 ? 29.599 66.160 90.076 1.00 27.59 417 LYS B N 1
ATOM 7065 C CA . LYS B 1 420 ? 29.763 64.884 90.769 1.00 28.27 417 LYS B CA 1
ATOM 7066 C C . LYS B 1 420 ? 28.881 63.865 90.076 1.00 27.57 417 LYS B C 1
ATOM 7067 O O . LYS B 1 420 ? 27.733 64.163 89.788 1.00 25.59 417 LYS B O 1
ATOM 7073 N N . VAL B 1 421 ? 29.416 62.662 89.839 1.00 27.99 418 VAL B N 1
ATOM 7074 C CA . VAL B 1 421 ? 28.649 61.578 89.203 1.00 28.42 418 VAL B CA 1
ATOM 7075 C C . VAL B 1 421 ? 27.697 60.923 90.215 1.00 28.49 418 VAL B C 1
ATOM 7076 O O . VAL B 1 421 ? 28.145 60.508 91.265 1.00 29.11 418 VAL B O 1
ATOM 7080 N N . LEU B 1 422 ? 26.404 60.830 89.918 1.00 28.05 419 LEU B N 1
ATOM 7081 C CA . LEU B 1 422 ? 25.481 60.093 90.787 1.00 28.83 419 LEU B CA 1
ATOM 7082 C C . LEU B 1 422 ? 25.737 58.589 90.700 1.00 28.75 419 LEU B C 1
ATOM 7083 O O . LEU B 1 422 ? 25.698 58.034 89.611 1.00 28.95 419 LEU B O 1
ATOM 7088 N N . LYS B 1 423 ? 25.967 57.926 91.827 1.00 28.66 420 LYS B N 1
ATOM 7089 C CA . LYS B 1 423 ? 26.255 56.497 91.805 1.00 29.05 420 LYS B CA 1
ATOM 7090 C C . LYS B 1 423 ? 25.006 55.695 92.101 1.00 29.23 420 LYS B C 1
ATOM 7091 O O . LYS B 1 423 ? 24.998 54.485 91.929 1.00 29.95 420 LYS B O 1
ATOM 7093 N N . HIS B 1 424 ? 23.940 56.375 92.518 1.00 29.42 421 HIS B N 1
ATOM 7094 C CA . HIS B 1 424 ? 22.694 55.709 92.856 1.00 29.38 421 HIS B CA 1
ATOM 7095 C C . HIS B 1 424 ? 21.587 56.721 93.051 1.00 29.25 421 HIS B C 1
ATOM 7096 O O . HIS B 1 424 ? 21.842 57.803 93.569 1.00 29.34 421 HIS B O 1
ATOM 7103 N N . TYR B 1 425 ? 20.356 56.367 92.689 1.00 28.85 422 TYR B N 1
ATOM 7104 C CA . TYR B 1 425 ? 19.283 57.356 92.720 1.00 30.00 422 TYR B CA 1
ATOM 7105 C C . TYR B 1 425 ? 18.985 57.859 94.145 1.00 30.86 422 TYR B C 1
ATOM 7106 O O . TYR B 1 425 ? 18.566 59.012 94.347 1.00 30.94 422 TYR B O 1
ATOM 7115 N N . THR B 1 426 ? 19.202 56.992 95.132 1.00 31.18 423 THR B N 1
ATOM 7116 C CA . THR B 1 426 ? 18.993 57.363 96.520 1.00 31.64 423 THR B CA 1
ATOM 7117 C C . THR B 1 426 ? 19.988 58.413 97.023 1.00 32.23 423 THR B C 1
ATOM 7118 O O . THR B 1 426 ? 19.892 58.831 98.157 1.00 32.57 423 THR B O 1
ATOM 7122 N N . GLU B 1 427 ? 20.957 58.809 96.206 1.00 33.09 424 GLU B N 1
ATOM 7123 C CA . GLU B 1 427 ? 21.835 59.927 96.566 1.00 33.79 424 GLU B CA 1
ATOM 7124 C C . GLU B 1 427 ? 21.131 61.271 96.408 1.00 33.69 424 GLU B C 1
ATOM 7125 O O . GLU B 1 427 ? 21.651 62.290 96.841 1.00 33.33 424 GLU B O 1
ATOM 7131 N N . LEU B 1 428 ? 19.964 61.261 95.766 1.00 33.85 425 LEU B N 1
ATOM 7132 C CA . LEU B 1 428 ? 19.076 62.419 95.677 1.00 34.40 425 LEU B CA 1
ATOM 7133 C C . LEU B 1 428 ? 17.990 62.261 96.715 1.00 34.77 425 LEU B C 1
ATOM 7134 O O . LEU B 1 428 ? 17.463 61.170 96.878 1.00 34.70 425 LEU B O 1
ATOM 7139 N N . GLU B 1 429 ? 17.615 63.341 97.392 1.00 35.71 426 GLU B N 1
ATOM 7140 C CA . GLU B 1 429 ? 16.668 63.233 98.506 1.00 36.58 426 GLU B CA 1
ATOM 7141 C C . GLU B 1 429 ? 15.279 62.867 98.036 1.00 36.41 426 GLU B C 1
ATOM 7142 O O . GLU B 1 429 ? 14.847 63.323 96.984 1.00 37.06 426 GLU B O 1
ATOM 7148 N N . GLU B 1 430 ? 14.581 62.045 98.814 1.00 36.33 427 GLU B N 1
ATOM 7149 C CA . GLU B 1 430 ? 13.160 61.769 98.555 1.00 35.69 427 GLU B CA 1
ATOM 7150 C C . GLU B 1 430 ? 12.316 62.963 99.009 1.00 35.03 427 GLU B C 1
ATOM 7151 O O . GLU B 1 430 ? 12.809 63.830 99.751 1.00 34.98 427 GLU B O 1
ATOM 7153 N N . LEU B 1 431 ? 11.059 63.007 98.562 1.00 33.96 428 LEU B N 1
ATOM 7154 C CA . LEU B 1 431 ? 10.158 64.102 98.867 1.00 33.22 428 LEU B CA 1
ATOM 7155 C C . LEU B 1 431 ? 10.138 64.327 100.378 1.00 33.16 428 LEU B C 1
ATOM 7156 O O . LEU B 1 431 ? 10.222 65.474 100.860 1.00 32.79 428 LEU B O 1
ATOM 7161 N N . ASN B 1 432 ? 10.074 63.208 101.109 1.00 32.04 429 ASN B N 1
ATOM 7162 C CA . ASN B 1 432 ? 10.073 63.184 102.552 1.00 31.12 429 ASN B CA 1
ATOM 7163 C C . ASN B 1 432 ? 11.219 63.972 103.179 1.00 30.27 429 ASN B C 1
ATOM 7164 O O . ASN B 1 432 ? 11.065 64.468 104.272 1.00 29.62 429 ASN B O 1
ATOM 7166 N N . GLN B 1 433 ? 12.345 64.109 102.488 1.00 29.67 430 GLN B N 1
ATOM 7167 C CA . GLN B 1 433 ? 13.505 64.809 103.043 1.00 29.28 430 GLN B CA 1
ATOM 7168 C C . GLN B 1 433 ? 13.493 66.325 102.787 1.00 29.48 430 GLN B C 1
ATOM 7169 O O . GLN B 1 433 ? 14.270 67.078 103.392 1.00 29.57 430 GLN B O 1
ATOM 7171 N N . TYR B 1 434 ? 12.616 66.768 101.885 1.00 28.93 431 TYR B N 1
ATOM 7172 C CA . TYR B 1 434 ? 12.544 68.163 101.470 1.00 28.20 431 TYR B CA 1
ATOM 7173 C C . TYR B 1 434 ? 12.054 69.049 102.625 1.00 28.18 431 TYR B C 1
ATOM 7174 O O . TYR B 1 434 ? 11.386 68.542 103.529 1.00 27.93 431 TYR B O 1
ATOM 7183 N N . PRO B 1 435 ? 12.381 70.367 102.610 1.00 27.88 432 PRO B N 1
ATOM 7184 C CA . PRO B 1 435 ? 11.794 71.268 103.611 1.00 27.75 432 PRO B CA 1
ATOM 7185 C C . PRO B 1 435 ? 10.269 71.156 103.622 1.00 27.54 432 PRO B C 1
ATOM 7186 O O . PRO B 1 435 ? 9.663 70.917 102.577 1.00 27.31 432 PRO B O 1
ATOM 7190 N N . GLU B 1 436 ? 9.671 71.345 104.793 1.00 26.88 433 GLU B N 1
ATOM 7191 C CA . GLU B 1 436 ? 8.230 71.220 104.975 1.00 27.07 433 GLU B CA 1
ATOM 7192 C C . GLU B 1 436 ? 7.387 72.049 104.013 1.00 27.11 433 GLU B C 1
ATOM 7193 O O . GLU B 1 436 ? 6.477 71.499 103.428 1.00 27.25 433 GLU B O 1
ATOM 7195 N N . PRO B 1 437 ? 7.669 73.370 103.858 1.00 27.71 434 PRO B N 1
ATOM 7196 C CA . PRO B 1 437 ? 6.842 74.164 102.938 1.00 27.82 434 PRO B CA 1
ATOM 7197 C C . PRO B 1 437 ? 6.969 73.698 101.496 1.00 28.19 434 PRO B C 1
ATOM 7198 O O . PRO B 1 437 ? 6.012 73.819 100.739 1.00 28.26 434 PRO B O 1
ATOM 7202 N N . VAL B 1 438 ? 8.132 73.147 101.134 1.00 28.29 435 VAL B N 1
ATOM 7203 C CA . VAL B 1 438 ? 8.352 72.589 99.798 1.00 28.25 435 VAL B CA 1
ATOM 7204 C C . VAL B 1 438 ? 7.493 71.333 99.588 1.00 28.79 435 VAL B C 1
ATOM 7205 O O . VAL B 1 438 ? 6.866 71.167 98.534 1.00 28.65 435 VAL B O 1
ATOM 7209 N N . GLN B 1 439 ? 7.460 70.463 100.598 1.00 29.25 436 GLN B N 1
ATOM 7210 C CA . GLN B 1 439 ? 6.690 69.231 100.529 1.00 29.79 436 GLN B CA 1
ATOM 7211 C C . GLN B 1 439 ? 5.249 69.584 100.333 1.00 30.36 436 GLN B C 1
ATOM 7212 O O . GLN B 1 439 ? 4.564 69.023 99.472 1.00 30.76 436 GLN B O 1
ATOM 7218 N N . LYS B 1 440 ? 4.804 70.551 101.124 1.00 30.87 437 LYS B N 1
ATOM 7219 C CA . LYS B 1 440 ? 3.425 70.992 101.113 1.00 31.51 437 LYS B CA 1
ATOM 7220 C C . LYS B 1 440 ? 3.029 71.371 99.684 1.00 31.35 437 LYS B C 1
ATOM 7221 O O . LYS B 1 440 ? 2.011 70.896 99.165 1.00 31.56 437 LYS B O 1
ATOM 7227 N N . LEU B 1 441 ? 3.863 72.181 99.034 1.00 30.84 438 LEU B N 1
ATOM 7228 C CA . LEU B 1 441 ? 3.538 72.680 97.715 1.00 30.68 438 LEU B CA 1
ATOM 7229 C C . LEU B 1 441 ? 3.513 71.579 96.649 1.00 30.99 438 LEU B C 1
ATOM 7230 O O . LEU B 1 441 ? 2.508 71.424 95.958 1.00 31.45 438 LEU B O 1
ATOM 7235 N N . LEU B 1 442 ? 4.595 70.806 96.536 1.00 30.47 439 LEU B N 1
ATOM 7236 C CA . LEU B 1 442 ? 4.650 69.691 95.590 1.00 30.28 439 LEU B CA 1
ATOM 7237 C C . LEU B 1 442 ? 3.458 68.728 95.706 1.00 30.74 439 LEU B C 1
ATOM 7238 O O . LEU B 1 442 ? 2.997 68.203 94.700 1.00 30.10 439 LEU B O 1
ATOM 7243 N N . LYS B 1 443 ? 2.949 68.519 96.924 1.00 31.33 440 LYS B N 1
ATOM 7244 C CA . LYS B 1 443 ? 1.844 67.585 97.152 1.00 32.42 440 LYS B CA 1
ATOM 7245 C C . LYS B 1 443 ? 0.496 68.143 96.713 1.00 32.95 440 LYS B C 1
ATOM 7246 O O . LYS B 1 443 ? -0.330 67.408 96.168 1.00 32.85 440 LYS B O 1
ATOM 7252 N N . LYS B 1 444 ? 0.264 69.428 96.972 1.00 33.44 441 LYS B N 1
ATOM 7253 C CA . LYS B 1 444 ? -0.917 70.096 96.432 1.00 34.35 441 LYS B CA 1
ATOM 7254 C C . LYS B 1 444 ? -0.844 70.106 94.891 1.00 34.52 441 LYS B C 1
ATOM 7255 O O . LYS B 1 444 ? -1.807 69.744 94.225 1.00 34.17 441 LYS B O 1
ATOM 7261 N N . PHE B 1 445 ? 0.302 70.510 94.348 1.00 34.53 442 PHE B N 1
ATOM 7262 C CA . PHE B 1 445 ? 0.503 70.544 92.904 1.00 35.62 442 PHE B CA 1
ATOM 7263 C C . PHE B 1 445 ? 0.306 69.199 92.243 1.00 35.90 442 PHE B C 1
ATOM 7264 O O . PHE B 1 445 ? -0.451 69.097 91.282 1.00 35.49 442 PHE B O 1
ATOM 7272 N N . ALA B 1 446 ? 0.972 68.174 92.769 1.00 36.22 443 ALA B N 1
ATOM 7273 C CA . ALA B 1 446 ? 0.861 66.833 92.195 1.00 37.01 443 ALA B CA 1
ATOM 7274 C C . ALA B 1 446 ? -0.584 66.319 92.207 1.00 37.09 443 ALA B C 1
ATOM 7275 O O . ALA B 1 446 ? -0.975 65.573 91.321 1.00 37.40 443 ALA B O 1
ATOM 7277 N N . ARG B 1 447 ? -1.358 66.735 93.210 1.00 37.30 444 ARG B N 1
ATOM 7278 C CA . ARG B 1 447 ? -2.756 66.332 93.381 1.00 37.60 444 ARG B CA 1
ATOM 7279 C C . ARG B 1 447 ? -3.652 66.819 92.245 1.00 37.56 444 ARG B C 1
ATOM 7280 O O . ARG B 1 447 ? -4.650 66.172 91.916 1.00 37.84 444 ARG B O 1
ATOM 7288 N N . ILE B 1 448 ? -3.323 67.980 91.683 1.00 36.96 445 ILE B N 1
ATOM 7289 C CA . ILE B 1 448 ? -4.123 68.578 90.628 1.00 36.41 445 ILE B CA 1
ATOM 7290 C C . ILE B 1 448 ? -3.344 68.646 89.318 1.00 36.27 445 ILE B C 1
ATOM 7291 O O . ILE B 1 448 ? -3.671 69.445 88.441 1.00 36.74 445 ILE B O 1
ATOM 7296 N N . LYS B 1 449 ? -2.293 67.832 89.216 1.00 35.90 446 LYS B N 1
ATOM 7297 C CA . LYS B 1 449 ? -1.410 67.763 88.031 1.00 35.40 446 LYS B CA 1
ATOM 7298 C C . LYS B 1 449 ? -0.774 69.097 87.649 1.00 35.18 446 LYS B C 1
ATOM 7299 O O . LYS B 1 449 ? -0.256 69.255 86.542 1.00 35.87 446 LYS B O 1
ATOM 7301 N N . ALA B 1 450 ? -0.783 70.058 88.569 1.00 34.67 447 ALA B N 1
ATOM 7302 C CA . ALA B 1 450 ? -0.212 71.375 88.285 1.00 34.06 447 ALA B CA 1
ATOM 7303 C C . ALA B 1 450 ? 1.280 71.293 87.970 1.00 33.68 447 ALA B C 1
ATOM 7304 O O . ALA B 1 450 ? 1.833 72.164 87.305 1.00 33.14 447 ALA B O 1
ATOM 7306 N N . ASP B 1 451 ? 1.919 70.236 88.447 1.00 33.67 448 ASP B N 1
ATOM 7307 C CA . ASP B 1 451 ? 3.330 70.003 88.181 1.00 34.32 448 ASP B CA 1
ATOM 7308 C C . ASP B 1 451 ? 3.537 69.593 86.734 1.00 34.24 448 ASP B C 1
ATOM 7309 O O . ASP B 1 451 ? 4.525 69.969 86.108 1.00 34.52 448 ASP B O 1
ATOM 7314 N N . LYS B 1 452 ? 2.592 68.824 86.204 1.00 34.00 449 LYS B N 1
ATOM 7315 C CA . LYS B 1 452 ? 2.595 68.486 84.796 1.00 33.81 449 LYS B CA 1
ATOM 7316 C C . LYS B 1 452 ? 2.545 69.795 83.986 1.00 33.22 449 LYS B C 1
ATOM 7317 O O . LYS B 1 452 ? 3.331 69.994 83.037 1.00 33.27 449 LYS B O 1
ATOM 7323 N N . LEU B 1 453 ? 1.660 70.706 84.392 1.00 32.06 450 LEU B N 1
ATOM 7324 C CA . LEU B 1 453 ? 1.542 72.003 83.730 1.00 31.41 450 LEU B CA 1
ATOM 7325 C C . LEU B 1 453 ? 2.840 72.814 83.790 1.00 31.11 450 LEU B C 1
ATOM 7326 O O . LEU B 1 453 ? 3.319 73.336 82.784 1.00 30.88 450 LEU B O 1
ATOM 7331 N N . VAL B 1 454 ? 3.403 72.916 84.985 1.00 31.07 451 VAL B N 1
ATOM 7332 C CA . VAL B 1 454 ? 4.628 73.655 85.186 1.00 31.37 451 VAL B CA 1
ATOM 7333 C C . VAL B 1 454 ? 5.716 73.177 84.222 1.00 32.23 451 VAL B C 1
ATOM 7334 O O . VAL B 1 454 ? 6.465 73.977 83.657 1.00 31.63 451 VAL B O 1
ATOM 7338 N N . LYS B 1 455 ? 5.762 71.867 84.020 1.00 32.97 452 LYS B N 1
ATOM 7339 C CA . LYS B 1 455 ? 6.733 71.258 83.136 1.00 34.04 452 LYS B CA 1
ATOM 7340 C C . LYS B 1 455 ? 6.517 71.571 81.643 1.00 34.27 452 LYS B C 1
ATOM 7341 O O . LYS B 1 455 ? 7.472 71.689 80.871 1.00 33.45 452 LYS B O 1
ATOM 7355 N N . ILE B 1 457 ? 5.002 74.369 80.351 1.00 37.78 454 ILE B N 1
ATOM 7356 C CA . ILE B 1 457 ? 5.091 75.795 80.004 1.00 38.70 454 ILE B CA 1
ATOM 7357 C C . ILE B 1 457 ? 6.190 76.611 80.656 1.00 39.02 454 ILE B C 1
ATOM 7358 O O . ILE B 1 457 ? 6.377 77.749 80.269 1.00 39.31 454 ILE B O 1
ATOM 7363 N N . LEU B 1 458 ? 6.905 76.085 81.642 1.00 40.09 455 LEU B N 1
ATOM 7364 C CA . LEU B 1 458 ? 8.031 76.852 82.192 1.00 41.08 455 LEU B CA 1
ATOM 7365 C C . LEU B 1 458 ? 9.368 76.493 81.536 1.00 42.14 455 LEU B C 1
ATOM 7366 O O . LEU B 1 458 ? 10.317 77.300 81.635 1.00 43.07 455 LEU B O 1
ATOM 7372 N N . ASN C 1 7 ? -4.017 101.877 60.267 1.00 48.61 4 ASN C N 1
ATOM 7373 C CA . ASN C 1 7 ? -3.509 103.243 59.990 1.00 47.82 4 ASN C CA 1
ATOM 7374 C C . ASN C 1 7 ? -2.630 103.249 58.729 1.00 46.74 4 ASN C C 1
ATOM 7375 O O . ASN C 1 7 ? -1.572 102.608 58.714 1.00 47.14 4 ASN C O 1
ATOM 7380 N N . LYS C 1 8 ? -3.056 103.960 57.679 1.00 44.66 5 LYS C N 1
ATOM 7381 C CA . LYS C 1 8 ? -2.281 104.035 56.425 1.00 42.46 5 LYS C CA 1
ATOM 7382 C C . LYS C 1 8 ? -0.906 104.665 56.632 1.00 41.03 5 LYS C C 1
ATOM 7383 O O . LYS C 1 8 ? 0.058 104.288 55.969 1.00 40.71 5 LYS C O 1
ATOM 7385 N N . THR C 1 9 ? -0.835 105.616 57.559 1.00 39.14 6 THR C N 1
ATOM 7386 C CA . THR C 1 9 ? 0.393 106.329 57.852 1.00 37.83 6 THR C CA 1
ATOM 7387 C C . THR C 1 9 ? 1.375 105.421 58.556 1.00 37.13 6 THR C C 1
ATOM 7388 O O . THR C 1 9 ? 2.572 105.425 58.238 1.00 36.98 6 THR C O 1
ATOM 7392 N N . LYS C 1 10 ? 0.869 104.635 59.503 1.00 36.31 7 LYS C N 1
ATOM 7393 C CA . LYS C 1 10 ? 1.719 103.669 60.188 1.00 35.45 7 LYS C CA 1
ATOM 7394 C C . LYS C 1 10 ? 2.092 102.510 59.262 1.00 33.88 7 LYS C C 1
ATOM 7395 O O . LYS C 1 10 ? 3.216 102.026 59.315 1.00 33.50 7 LYS C O 1
ATOM 7401 N N . ARG C 1 11 ? 1.172 102.117 58.380 1.00 32.70 8 ARG C N 1
ATOM 7402 C CA . ARG C 1 11 ? 1.474 101.121 57.356 1.00 32.54 8 ARG C CA 1
ATOM 7403 C C . ARG C 1 11 ? 2.617 101.598 56.457 1.00 31.40 8 ARG C C 1
ATOM 7404 O O . ARG C 1 11 ? 3.415 100.786 55.987 1.00 30.73 8 ARG C O 1
ATOM 7412 N N . ALA C 1 12 ? 2.689 102.911 56.237 1.00 29.88 9 ALA C N 1
ATOM 7413 C CA . ALA C 1 12 ? 3.694 103.487 55.354 1.00 28.78 9 ALA C CA 1
ATOM 7414 C C . ALA C 1 12 ? 5.085 103.468 55.989 1.00 28.41 9 ALA C C 1
ATOM 7415 O O . ALA C 1 12 ? 6.088 103.157 55.329 1.00 27.70 9 ALA C O 1
ATOM 7417 N N . GLU C 1 13 ? 5.152 103.833 57.264 1.00 28.05 10 GLU C N 1
ATOM 7418 C CA . GLU C 1 13 ? 6.412 103.768 57.982 1.00 28.47 10 GLU C CA 1
ATOM 7419 C C . GLU C 1 13 ? 6.974 102.342 57.957 1.00 27.67 10 GLU C C 1
ATOM 7420 O O . GLU C 1 13 ? 8.156 102.161 57.672 1.00 26.98 10 GLU C O 1
ATOM 7426 N N . GLN C 1 14 ? 6.115 101.355 58.264 1.00 26.49 11 GLN C N 1
ATOM 7427 C CA . GLN C 1 14 ? 6.459 99.937 58.209 1.00 25.93 11 GLN C CA 1
ATOM 7428 C C . GLN C 1 14 ? 6.982 99.513 56.843 1.00 25.38 11 GLN C C 1
ATOM 7429 O O . GLN C 1 14 ? 7.999 98.815 56.765 1.00 25.03 11 GLN C O 1
ATOM 7435 N N . ASN C 1 15 ? 6.274 99.894 55.778 1.00 24.27 12 ASN C N 1
ATOM 7436 C CA . ASN C 1 15 ? 6.708 99.516 54.430 1.00 24.36 12 ASN C CA 1
ATOM 7437 C C . ASN C 1 15 ? 8.080 100.107 54.095 1.00 23.69 12 ASN C C 1
ATOM 7438 O O . ASN C 1 15 ? 8.939 99.411 53.555 1.00 23.70 12 ASN C O 1
ATOM 7443 N N . LEU C 1 16 ? 8.289 101.376 54.427 1.00 22.92 13 LEU C N 1
ATOM 7444 C CA . LEU C 1 16 ? 9.584 102.007 54.175 1.00 23.37 13 LEU C CA 1
ATOM 7445 C C . LEU C 1 16 ? 10.677 101.323 54.978 1.00 22.38 13 LEU C C 1
ATOM 7446 O O . LEU C 1 16 ? 11.705 100.986 54.426 1.00 22.71 13 LEU C O 1
ATOM 7451 N N . ASN C 1 17 ? 10.435 101.075 56.258 1.00 22.57 14 ASN C N 1
ATOM 7452 C CA . ASN C 1 17 ? 11.422 100.417 57.124 1.00 23.26 14 ASN C CA 1
ATOM 7453 C C . ASN C 1 17 ? 11.833 99.026 56.600 1.00 23.03 14 ASN C C 1
ATOM 7454 O O . ASN C 1 17 ? 12.973 98.568 56.821 1.00 22.28 14 ASN C O 1
ATOM 7459 N N . ASN C 1 18 ? 10.897 98.369 55.906 1.00 22.52 15 ASN C N 1
ATOM 7460 C CA . ASN C 1 18 ? 11.109 97.016 55.410 1.00 22.79 15 ASN C CA 1
ATOM 7461 C C . ASN C 1 18 ? 11.885 96.969 54.084 1.00 23.00 15 ASN C C 1
ATOM 7462 O O . ASN C 1 18 ? 12.306 95.906 53.669 1.00 23.45 15 ASN C O 1
ATOM 7467 N N . LEU C 1 19 ? 12.094 98.110 53.422 1.00 22.72 16 LEU C N 1
ATOM 7468 C CA . LEU C 1 19 ? 12.915 98.125 52.192 1.00 22.12 16 LEU C CA 1
ATOM 7469 C C . LEU C 1 19 ? 14.357 97.664 52.410 1.00 22.15 16 LEU C C 1
ATOM 7470 O O . LEU C 1 19 ? 14.961 97.996 53.423 1.00 22.49 16 LEU C O 1
ATOM 7475 N N . PRO C 1 20 ? 14.902 96.885 51.458 1.00 22.44 17 PRO C N 1
ATOM 7476 C CA . PRO C 1 20 ? 16.316 96.528 51.502 1.00 21.82 17 PRO C CA 1
ATOM 7477 C C . PRO C 1 20 ? 17.152 97.620 50.834 1.00 21.97 17 PRO C C 1
ATOM 7478 O O . PRO C 1 20 ? 16.703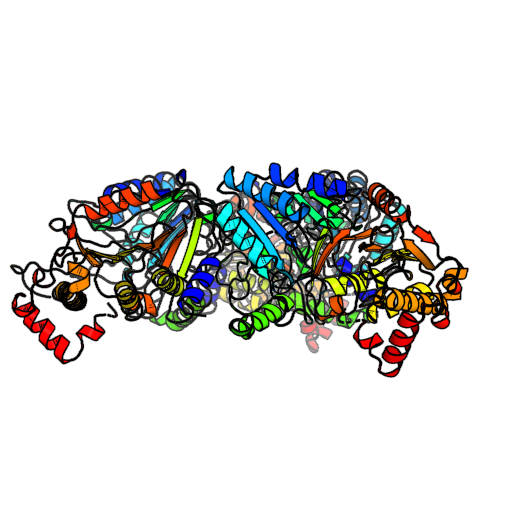 98.238 49.868 1.00 22.33 17 PRO C O 1
ATOM 7482 N N . PHE C 1 21 ? 18.342 97.865 51.356 1.00 20.45 18 PHE C N 1
ATOM 7483 C CA . PHE C 1 21 ? 19.124 99.001 50.929 1.00 20.60 18 PHE C CA 1
ATOM 7484 C C . PHE C 1 21 ? 20.556 98.570 50.816 1.00 21.20 18 PHE C C 1
ATOM 7485 O O . PHE C 1 21 ? 21.029 97.809 51.632 1.00 20.59 18 PHE C O 1
ATOM 7493 N N . LEU C 1 22 ? 21.227 99.084 49.801 1.00 22.35 19 LEU C N 1
ATOM 7494 C CA . LEU C 1 22 ? 22.621 98.794 49.553 1.00 23.84 19 LEU C CA 1
ATOM 7495 C C . LEU C 1 22 ? 23.448 100.044 49.870 1.00 23.73 19 LEU C C 1
ATOM 7496 O O . LEU C 1 22 ? 23.131 101.158 49.420 1.00 23.22 19 LEU C O 1
ATOM 7501 N N . ALA C 1 23 ? 24.506 99.850 50.639 1.00 24.03 20 ALA C N 1
ATOM 7502 C CA . ALA C 1 23 ? 25.354 100.941 51.116 1.00 24.91 20 ALA C CA 1
ATOM 7503 C C . ALA C 1 23 ? 26.064 101.655 49.979 1.00 25.56 20 ALA C C 1
ATOM 7504 O O . ALA C 1 23 ? 26.542 101.030 49.038 1.00 26.19 20 ALA C O 1
ATOM 7506 N N . LEU C 1 24 ? 26.122 102.971 50.057 1.00 26.59 21 LEU C N 1
ATOM 7507 C CA . LEU C 1 24 ? 26.620 103.780 48.956 1.00 28.88 21 LEU C CA 1
ATOM 7508 C C . LEU C 1 24 ? 27.523 104.875 49.504 1.00 29.69 21 LEU C C 1
ATOM 7509 O O . LEU C 1 24 ? 27.065 105.681 50.304 1.00 31.22 21 LEU C O 1
ATOM 7514 N N . GLN C 1 25 ? 28.793 104.942 49.114 1.00 30.48 22 GLN C N 1
ATOM 7515 C CA . GLN C 1 25 ? 29.597 106.083 49.564 1.00 30.76 22 GLN C CA 1
ATOM 7516 C C . GLN C 1 25 ? 29.185 107.360 48.848 1.00 30.35 22 GLN C C 1
ATOM 7517 O O . GLN C 1 25 ? 28.703 107.314 47.707 1.00 30.39 22 GLN C O 1
ATOM 7523 N N . ALA C 1 26 ? 29.315 108.490 49.536 1.00 29.42 23 ALA C N 1
ATOM 7524 C CA . ALA C 1 26 ? 28.895 109.788 48.993 1.00 29.41 23 ALA C CA 1
ATOM 7525 C C . ALA C 1 26 ? 29.703 110.159 47.750 1.00 29.80 23 ALA C C 1
ATOM 7526 O O . ALA C 1 26 ? 29.186 110.770 46.795 1.00 28.52 23 ALA C O 1
ATOM 7528 N N . GLU C 1 27 ? 30.975 109.769 47.780 1.00 30.19 24 GLU C N 1
ATOM 7529 C CA . GLU C 1 27 ? 31.884 109.960 46.679 1.00 31.77 24 GLU C CA 1
ATOM 7530 C C . GLU C 1 27 ? 31.472 109.142 45.455 1.00 31.77 24 GLU C C 1
ATOM 7531 O O . GLU C 1 27 ? 31.907 109.431 44.350 1.00 32.62 24 GLU C O 1
ATOM 7537 N N . GLN C 1 28 ? 30.664 108.104 45.640 1.00 31.24 25 GLN C N 1
ATOM 7538 C CA . GLN C 1 28 ? 30.284 107.260 44.511 1.00 30.75 25 GLN C CA 1
ATOM 7539 C C . GLN C 1 28 ? 29.135 107.867 43.723 1.00 30.09 25 GLN C C 1
ATOM 7540 O O . GLN C 1 28 ? 28.782 107.331 42.691 1.00 29.30 25 GLN C O 1
ATOM 7546 N N . ILE C 1 29 ? 28.550 108.963 44.213 1.00 29.42 26 ILE C N 1
ATOM 7547 C CA . ILE C 1 29 ? 27.420 109.614 43.517 1.00 29.74 26 ILE C CA 1
ATOM 7548 C C . ILE C 1 29 ? 27.767 111.032 43.105 1.00 29.50 26 ILE C C 1
ATOM 7549 O O . ILE C 1 29 ? 28.321 111.785 43.899 1.00 29.17 26 ILE C O 1
ATOM 7554 N N . GLU C 1 30 ? 27.409 111.388 41.872 1.00 30.15 27 GLU C N 1
ATOM 7555 C CA . GLU C 1 30 ? 27.460 112.777 41.375 1.00 30.75 27 GLU C CA 1
ATOM 7556 C C . GLU C 1 30 ? 26.116 113.147 40.752 1.00 29.83 27 GLU C C 1
ATOM 7557 O O . GLU C 1 30 ? 25.575 112.389 39.946 1.00 30.19 27 GLU C O 1
ATOM 7563 N N . PHE C 1 31 ? 25.591 114.307 41.123 1.00 29.32 28 PHE C N 1
ATOM 7564 C CA . PHE C 1 31 ? 24.445 114.922 40.438 1.00 29.12 28 PHE C CA 1
ATOM 7565 C C . PHE C 1 31 ? 25.062 115.858 39.383 1.00 28.67 28 PHE C C 1
ATOM 7566 O O . PHE C 1 31 ? 25.748 116.798 39.748 1.00 29.21 28 PHE C O 1
ATOM 7574 N N . LEU C 1 32 ? 24.854 115.569 38.101 1.00 27.45 29 LEU C N 1
ATOM 7575 C CA . LEU C 1 32 ? 25.325 116.412 36.982 1.00 26.83 29 LEU C CA 1
ATOM 7576 C C . LEU C 1 32 ? 24.483 117.680 36.901 1.00 26.57 29 LEU C C 1
ATOM 7577 O O . LEU C 1 32 ? 23.346 117.693 37.363 1.00 26.70 29 LEU C O 1
ATOM 7582 N N . GLY C 1 33 ? 25.030 118.735 36.309 1.00 26.35 30 GLY C N 1
ATOM 7583 C CA . GLY C 1 33 ? 24.391 120.055 36.376 1.00 26.07 30 GLY C CA 1
ATOM 7584 C C . GLY C 1 33 ? 23.440 120.405 35.235 1.00 25.97 30 GLY C C 1
ATOM 7585 O O . GLY C 1 33 ? 22.533 121.213 35.413 1.00 26.50 30 GLY C O 1
ATOM 7586 N N . SER C 1 34 ? 23.639 119.804 34.065 1.00 24.98 31 SER C N 1
ATOM 7587 C CA . SER C 1 34 ? 23.006 120.306 32.855 1.00 24.57 31 SER C CA 1
ATOM 7588 C C . SER C 1 34 ? 22.986 119.214 31.815 1.00 24.07 31 SER C C 1
ATOM 7589 O O . SER C 1 34 ? 23.699 118.220 31.953 1.00 25.52 31 SER C O 1
ATOM 7592 N N . SER C 1 35 ? 22.219 119.420 30.756 1.00 23.28 32 SER C N 1
ATOM 7593 C CA . SER C 1 35 ? 22.136 118.457 29.667 1.00 22.99 32 SER C CA 1
ATOM 7594 C C . SER C 1 35 ? 23.428 118.360 28.851 1.00 22.68 32 SER C C 1
ATOM 7595 O O . SER C 1 35 ? 23.728 117.320 28.294 1.00 22.77 32 SER C O 1
ATOM 7598 N N . ALA C 1 36 ? 24.198 119.431 28.818 1.00 22.09 33 ALA C N 1
ATOM 7599 C CA . ALA C 1 36 ? 25.486 119.414 28.158 1.00 22.60 33 ALA C CA 1
ATOM 7600 C C . ALA C 1 36 ? 26.453 118.507 28.902 1.00 22.40 33 ALA C C 1
ATOM 7601 O O . ALA C 1 36 ? 27.131 117.721 28.264 1.00 22.70 33 ALA C O 1
ATOM 7603 N N . GLU C 1 37 ? 26.502 118.608 30.235 1.00 22.91 34 GLU C N 1
ATOM 7604 C CA . GLU C 1 37 ? 27.258 117.659 31.080 1.00 23.41 34 GLU C CA 1
ATOM 7605 C C . GLU C 1 37 ? 26.824 116.202 30.863 1.00 22.35 34 GLU C C 1
ATOM 7606 O O . GLU C 1 37 ? 27.649 115.288 30.781 1.00 21.82 34 GLU C O 1
ATOM 7612 N N . PHE C 1 38 ? 25.519 115.999 30.780 1.00 21.24 35 PHE C N 1
ATOM 7613 C CA . PHE C 1 38 ? 24.952 114.687 30.543 1.00 21.73 35 PHE C CA 1
ATOM 7614 C C . PHE C 1 38 ? 25.462 114.079 29.226 1.00 21.81 35 PHE C C 1
ATOM 7615 O O . PHE C 1 38 ? 25.928 112.939 29.199 1.00 21.58 35 PHE C O 1
ATOM 7623 N N . LYS C 1 39 ? 25.358 114.840 28.134 1.00 21.93 36 LYS C N 1
ATOM 7624 C CA . LYS C 1 39 ? 25.958 114.452 26.877 1.00 21.87 36 LYS C CA 1
ATOM 7625 C C . LYS C 1 39 ? 27.451 114.124 27.035 1.00 22.07 36 LYS C C 1
ATOM 7626 O O . LYS C 1 39 ? 27.935 113.117 26.547 1.00 22.16 36 LYS C O 1
ATOM 7632 N N . THR C 1 40 ? 28.188 114.980 27.717 1.00 22.60 37 THR C N 1
ATOM 7633 C CA . THR C 1 40 ? 29.614 114.720 27.892 1.00 23.27 37 THR C CA 1
ATOM 7634 C C . THR C 1 40 ? 29.884 113.416 28.658 1.00 23.37 37 THR C C 1
ATOM 7635 O O . THR C 1 40 ? 30.742 112.634 28.262 1.00 23.75 37 THR C O 1
ATOM 7639 N N . GLN C 1 41 ? 29.139 113.190 29.741 1.00 23.13 38 GLN C N 1
ATOM 7640 C CA . GLN C 1 41 ? 29.257 111.954 30.509 1.00 24.03 38 GLN C CA 1
ATOM 7641 C C . GLN C 1 41 ? 28.936 110.692 29.699 1.00 22.87 38 GLN C C 1
ATOM 7642 O O . GLN C 1 41 ? 29.725 109.759 29.699 1.00 22.99 38 GLN C O 1
ATOM 7648 N N . ILE C 1 42 ? 27.818 110.685 28.983 1.00 23.20 39 ILE C N 1
ATOM 7649 C CA . ILE C 1 42 ? 27.487 109.572 28.075 1.00 23.27 39 ILE C CA 1
ATOM 7650 C C . ILE C 1 42 ? 28.697 109.236 27.194 1.00 23.77 39 ILE C C 1
ATOM 7651 O O . ILE C 1 42 ? 29.170 108.118 27.200 1.00 23.56 39 ILE C O 1
ATOM 7656 N N . ILE C 1 43 ? 29.206 110.220 26.476 1.00 24.08 40 ILE C N 1
ATOM 7657 C CA . ILE C 1 43 ? 30.343 110.014 25.600 1.00 24.74 40 ILE C CA 1
ATOM 7658 C C . ILE C 1 43 ? 31.588 109.435 26.300 1.00 25.04 40 ILE C C 1
ATOM 7659 O O . ILE C 1 43 ? 32.161 108.450 25.838 1.00 24.55 40 ILE C O 1
ATOM 7664 N N . GLU C 1 44 ? 31.956 110.015 27.435 1.00 25.05 41 GLU C N 1
ATOM 7665 C CA . GLU C 1 44 ? 33.124 109.584 28.201 1.00 25.30 41 GLU C CA 1
ATOM 7666 C C . GLU C 1 44 ? 32.969 108.134 28.725 1.00 24.67 41 GLU C C 1
ATOM 7667 O O . GLU C 1 44 ? 33.933 107.316 28.734 1.00 22.94 41 GLU C O 1
ATOM 7673 N N . LEU C 1 45 ? 31.756 107.826 29.158 1.00 22.74 42 LEU C N 1
ATOM 7674 C CA . LEU C 1 45 ? 31.440 106.503 29.676 1.00 23.04 42 LEU C CA 1
ATOM 7675 C C . LEU C 1 45 ? 31.448 105.431 28.571 1.00 23.31 42 LEU C C 1
ATOM 7676 O O . LEU C 1 45 ? 31.946 104.304 28.801 1.00 23.59 42 LEU C O 1
ATOM 7681 N N . ILE C 1 46 ? 30.946 105.784 27.381 1.00 22.37 43 ILE C N 1
ATOM 7682 C CA . ILE C 1 46 ? 30.952 104.862 26.242 1.00 22.62 43 ILE C CA 1
ATOM 7683 C C . ILE C 1 46 ? 32.397 104.567 25.829 1.00 23.21 43 ILE C C 1
ATOM 7684 O O . ILE C 1 46 ? 32.761 103.394 25.662 1.00 23.05 43 ILE C O 1
ATOM 7689 N N . ARG C 1 47 ? 33.218 105.618 25.713 1.00 23.29 44 ARG C N 1
ATOM 7690 C CA . ARG C 1 47 ? 34.623 105.472 25.279 1.00 24.50 44 ARG C CA 1
ATOM 7691 C C . ARG C 1 47 ? 35.452 104.633 26.207 1.00 25.40 44 ARG C C 1
ATOM 7692 O O . ARG C 1 47 ? 36.432 104.028 25.784 1.00 27.00 44 ARG C O 1
ATOM 7700 N N . ASN C 1 48 ? 35.097 104.612 27.480 1.00 26.45 45 ASN C N 1
ATOM 7701 C CA . ASN C 1 48 ? 35.899 103.873 28.438 1.00 27.41 45 ASN C CA 1
ATOM 7702 C C . ASN C 1 48 ? 35.406 102.481 28.764 1.00 27.14 45 ASN C C 1
ATOM 7703 O O . ASN C 1 48 ? 36.119 101.728 29.421 1.00 28.29 45 ASN C O 1
ATOM 7708 N N . ALA C 1 49 ? 34.214 102.138 28.283 1.00 26.48 46 ALA C N 1
ATOM 7709 C CA . ALA C 1 49 ? 33.597 100.850 28.559 1.00 25.83 46 ALA C CA 1
ATOM 7710 C C . ALA C 1 49 ? 34.424 99.697 28.012 1.00 26.12 46 ALA C C 1
ATOM 7711 O O . ALA C 1 49 ? 34.914 99.753 26.883 1.00 26.40 46 ALA C O 1
ATOM 7713 N N . LYS C 1 50 ? 34.587 98.666 28.835 1.00 26.11 47 LYS C N 1
ATOM 7714 C CA . LYS C 1 50 ? 35.328 97.479 28.474 1.00 26.67 47 LYS C CA 1
ATOM 7715 C C . LYS C 1 50 ? 34.507 96.178 28.455 1.00 26.21 47 LYS C C 1
ATOM 7716 O O . LYS C 1 50 ? 34.855 95.265 27.735 1.00 26.12 47 LYS C O 1
ATOM 7722 N N . LYS C 1 51 ? 33.434 96.098 29.236 1.00 25.59 48 LYS C N 1
ATOM 7723 C CA . LYS C 1 51 ? 32.657 94.866 29.360 1.00 25.87 48 LYS C CA 1
ATOM 7724 C C . LYS C 1 51 ? 31.241 94.966 28.811 1.00 25.31 48 LYS C C 1
ATOM 7725 O O . LYS C 1 51 ? 30.800 94.107 28.063 1.00 25.41 48 LYS C O 1
ATOM 7731 N N . ARG C 1 52 ? 30.519 96.016 29.169 1.00 24.47 49 ARG C N 1
ATOM 7732 C CA . ARG C 1 52 ? 29.101 96.089 28.788 1.00 24.50 49 ARG C CA 1
ATOM 7733 C C . ARG C 1 52 ? 28.566 97.510 28.740 1.00 24.37 49 ARG C C 1
ATOM 7734 O O . ARG C 1 52 ? 29.099 98.414 29.426 1.00 24.21 49 ARG C O 1
ATOM 7742 N N . ILE C 1 53 ? 27.504 97.669 27.943 1.00 23.78 50 ILE C N 1
ATOM 7743 C CA . ILE C 1 53 ? 26.748 98.891 27.839 1.00 23.87 50 ILE C CA 1
ATOM 7744 C C . ILE C 1 53 ? 25.286 98.515 27.684 1.00 24.38 50 ILE C C 1
ATOM 7745 O O . ILE C 1 53 ? 24.890 97.962 26.648 1.00 25.68 50 ILE C O 1
ATOM 7750 N N . TYR C 1 54 ? 24.517 98.779 28.732 1.00 23.54 51 TYR C N 1
ATOM 7751 C CA . TYR C 1 54 ? 23.067 98.610 28.741 1.00 24.26 51 TYR C CA 1
ATOM 7752 C C . TYR C 1 54 ? 22.404 99.968 28.865 1.00 24.45 51 TYR C C 1
ATOM 7753 O O . TYR C 1 54 ? 22.833 100.815 29.674 1.00 25.41 51 TYR C O 1
ATOM 7762 N N . VAL C 1 55 ? 21.361 100.152 28.076 1.00 24.15 52 VAL C N 1
ATOM 7763 C CA . VAL C 1 55 ? 20.586 101.372 28.008 1.00 24.27 52 VAL C CA 1
ATOM 7764 C C . VAL C 1 55 ? 19.121 100.949 27.906 1.00 24.48 52 VAL C C 1
ATOM 7765 O O . VAL C 1 55 ? 18.801 100.081 27.087 1.00 24.86 52 VAL C O 1
ATOM 7769 N N . THR C 1 56 ? 18.273 101.488 28.788 1.00 24.00 53 THR C N 1
ATOM 7770 C CA . THR C 1 56 ? 16.813 101.440 28.644 1.00 25.74 53 THR C CA 1
ATOM 7771 C C . THR C 1 56 ? 16.427 102.906 28.558 1.00 24.51 53 THR C C 1
ATOM 7772 O O . THR C 1 56 ? 16.817 103.679 29.404 1.00 24.68 53 THR C O 1
ATOM 7776 N N . ALA C 1 57 ? 15.722 103.293 27.503 1.00 23.96 54 ALA C N 1
ATOM 7777 C CA . ALA C 1 57 ? 15.249 104.660 27.342 1.00 22.87 54 ALA C CA 1
ATOM 7778 C C . ALA C 1 57 ? 13.897 104.571 26.647 1.00 22.65 54 ALA C C 1
ATOM 7779 O O . ALA C 1 57 ? 13.545 103.509 26.115 1.00 23.06 54 ALA C O 1
ATOM 7781 N N . LEU C 1 58 ? 13.108 105.635 26.712 1.00 22.22 55 LEU C N 1
ATOM 7782 C CA . LEU C 1 58 ? 11.851 105.674 25.974 1.00 21.91 55 LEU C CA 1
ATOM 7783 C C . LEU C 1 58 ? 12.163 105.616 24.465 1.00 22.67 55 LEU C C 1
ATOM 7784 O O . LEU C 1 58 ? 11.596 104.801 23.722 1.00 22.00 55 LEU C O 1
ATOM 7789 N N . TYR C 1 59 ? 13.110 106.427 24.015 1.00 22.78 56 TYR C N 1
ATOM 7790 C CA . TYR C 1 59 ? 13.479 106.366 22.616 1.00 23.21 56 TYR C CA 1
ATOM 7791 C C . TYR C 1 59 ? 14.894 106.798 22.390 1.00 23.40 56 TYR C C 1
ATOM 7792 O O . TYR C 1 59 ? 15.517 107.383 23.268 1.00 24.02 56 TYR C O 1
ATOM 7801 N N . TRP C 1 60 ? 15.405 106.488 21.200 1.00 23.37 57 TRP C N 1
ATOM 7802 C CA . TRP C 1 60 ? 16.694 106.938 20.776 1.00 22.59 57 TRP C CA 1
ATOM 7803 C C . TRP C 1 60 ? 16.497 107.408 19.331 1.00 23.04 57 TRP C C 1
ATOM 7804 O O . TRP C 1 60 ? 16.280 106.613 18.415 1.00 21.83 57 TRP C O 1
ATOM 7815 N N . GLN C 1 61 ? 16.551 108.729 19.156 1.00 23.41 58 GLN C N 1
ATOM 7816 C CA . GLN C 1 61 ? 16.116 109.374 17.919 1.00 23.29 58 GLN C CA 1
ATOM 7817 C C . GLN C 1 61 ? 17.211 109.395 16.857 1.00 23.90 58 GLN C C 1
ATOM 7818 O O . GLN C 1 61 ? 18.386 109.569 17.159 1.00 23.71 58 GLN C O 1
ATOM 7824 N N . LYS C 1 62 ? 16.800 109.254 15.611 1.00 24.56 59 LYS C N 1
ATOM 7825 C CA . LYS C 1 62 ? 17.708 109.363 14.476 1.00 26.05 59 LYS C CA 1
ATOM 7826 C C . LYS C 1 62 ? 18.341 110.755 14.202 1.00 26.30 59 LYS C C 1
ATOM 7827 O O . LYS C 1 62 ? 18.945 110.937 13.152 1.00 27.66 59 LYS C O 1
ATOM 7833 N N . ASP C 1 63 ? 18.195 111.738 15.076 1.00 25.42 60 ASP C N 1
ATOM 7834 C CA . ASP C 1 63 ? 18.688 113.075 14.743 1.00 24.46 60 ASP C CA 1
ATOM 7835 C C . ASP C 1 63 ? 20.208 113.153 14.981 1.00 24.10 60 ASP C C 1
ATOM 7836 O O . ASP C 1 63 ? 20.865 112.123 15.132 1.00 23.58 60 ASP C O 1
ATOM 7841 N N . GLU C 1 64 ? 20.771 114.360 15.012 1.00 24.23 61 GLU C N 1
ATOM 7842 C CA . GLU C 1 64 ? 22.248 114.508 15.055 1.00 23.87 61 GLU C CA 1
ATOM 7843 C C . GLU C 1 64 ? 22.899 114.038 16.347 1.00 23.05 61 GLU C C 1
ATOM 7844 O O . GLU C 1 64 ? 24.001 113.493 16.319 1.00 23.09 61 GLU C O 1
ATOM 7850 N N . ALA C 1 65 ? 22.241 114.293 17.471 1.00 22.68 62 ALA C N 1
ATOM 7851 C CA . ALA C 1 65 ? 22.699 113.775 18.769 1.00 23.08 62 ALA C CA 1
ATOM 7852 C C . ALA C 1 65 ? 22.624 112.226 18.807 1.00 23.14 62 ALA C C 1
ATOM 7853 O O . ALA C 1 65 ? 23.588 111.551 19.209 1.00 23.09 62 ALA C O 1
ATOM 7855 N N . GLY C 1 66 ? 21.496 111.670 18.358 1.00 23.18 63 GLY C N 1
ATOM 7856 C CA . GLY C 1 66 ? 21.352 110.207 18.258 1.00 22.98 63 GLY C CA 1
ATOM 7857 C C . GLY C 1 66 ? 22.503 109.574 17.496 1.00 23.31 63 GLY C C 1
ATOM 7858 O O . GLY C 1 66 ? 23.026 108.530 17.900 1.00 23.53 63 GLY C O 1
ATOM 7859 N N . GLN C 1 67 ? 22.897 110.224 16.399 1.00 22.99 64 GLN C N 1
ATOM 7860 C CA . GLN C 1 67 ? 23.907 109.737 15.506 1.00 22.96 64 GLN C CA 1
ATOM 7861 C C . GLN C 1 67 ? 25.290 109.816 16.142 1.00 22.60 64 GLN C C 1
ATOM 7862 O O . GLN C 1 67 ? 26.091 108.891 15.999 1.00 21.93 64 GLN C O 1
ATOM 7868 N N . GLU C 1 68 ? 25.570 110.922 16.820 1.00 22.94 65 GLU C N 1
ATOM 7869 C CA . GLU C 1 68 ? 26.842 111.095 17.510 1.00 23.54 65 GLU C CA 1
ATOM 7870 C C . GLU C 1 68 ? 26.981 110.023 18.595 1.00 23.50 65 GLU C C 1
ATOM 7871 O O . GLU C 1 68 ? 28.034 109.388 18.714 1.00 23.79 65 GLU C O 1
ATOM 7877 N N . ILE C 1 69 ? 25.913 109.763 19.337 1.00 22.81 66 ILE C N 1
ATOM 7878 C CA . ILE C 1 69 ? 26.015 108.757 20.397 1.00 24.12 66 ILE C CA 1
ATOM 7879 C C . ILE C 1 69 ? 26.188 107.367 19.811 1.00 24.33 66 ILE C C 1
ATOM 7880 O O . ILE C 1 69 ? 27.066 106.614 20.260 1.00 25.41 66 ILE C O 1
ATOM 7885 N N . LEU C 1 70 ? 25.393 107.035 18.792 1.00 24.37 67 LEU C N 1
ATOM 7886 C CA . LEU C 1 70 ? 25.476 105.701 18.181 1.00 23.76 67 LEU C CA 1
ATOM 7887 C C . LEU C 1 70 ? 26.830 105.473 17.517 1.00 23.33 67 LEU C C 1
ATOM 7888 O O . LEU C 1 70 ? 27.369 104.365 17.570 1.00 22.41 67 LEU C O 1
ATOM 7893 N N . ASP C 1 71 ? 27.382 106.526 16.914 1.00 23.64 68 ASP C N 1
ATOM 7894 C CA . ASP C 1 71 ? 28.760 106.505 16.396 1.00 23.97 68 ASP C CA 1
ATOM 7895 C C . ASP C 1 71 ? 29.808 106.151 17.443 1.00 23.87 68 ASP C C 1
ATOM 7896 O O . ASP C 1 71 ? 30.746 105.409 17.139 1.00 23.39 68 ASP C O 1
ATOM 7901 N N . GLU C 1 72 ? 29.665 106.712 18.650 1.00 23.56 69 GLU C N 1
ATOM 7902 C CA . GLU C 1 72 ? 30.537 106.362 19.772 1.00 23.85 69 GLU C CA 1
ATOM 7903 C C . GLU C 1 72 ? 30.451 104.879 20.126 1.00 23.23 69 GLU C C 1
ATOM 7904 O O . GLU C 1 72 ? 31.486 104.248 20.374 1.00 22.29 69 GLU C O 1
ATOM 7910 N N . ILE C 1 73 ? 29.229 104.332 20.121 1.00 23.41 70 ILE C N 1
ATOM 7911 C CA . ILE C 1 73 ? 28.990 102.914 20.417 1.00 23.68 70 ILE C CA 1
ATOM 7912 C C . ILE C 1 73 ? 29.718 102.022 19.422 1.00 24.23 70 ILE C C 1
ATOM 7913 O O . ILE C 1 73 ? 30.425 101.103 19.813 1.00 23.73 70 ILE C O 1
ATOM 7918 N N . TYR C 1 74 ? 29.523 102.296 18.129 1.00 24.95 71 TYR C N 1
ATOM 7919 C CA . TYR C 1 74 ? 30.064 101.459 17.066 1.00 25.47 71 TYR C CA 1
ATOM 7920 C C . TYR C 1 74 ? 31.579 101.524 17.111 1.00 26.15 71 TYR C C 1
ATOM 7921 O O . TYR C 1 74 ? 32.249 100.539 16.861 1.00 25.37 71 TYR C O 1
ATOM 7930 N N . ARG C 1 75 ? 32.112 102.691 17.454 1.00 26.47 72 ARG C N 1
ATOM 7931 C CA . ARG C 1 75 ? 33.547 102.834 17.557 1.00 28.19 72 ARG C CA 1
ATOM 7932 C C . ARG C 1 75 ? 34.115 101.927 18.663 1.00 28.00 72 ARG C C 1
ATOM 7933 O O . ARG C 1 75 ? 35.092 101.216 18.415 1.00 28.02 72 ARG C O 1
ATOM 7941 N N . VAL C 1 76 ? 33.503 101.918 19.856 1.00 27.77 73 VAL C N 1
ATOM 7942 C CA . VAL C 1 76 ? 34.045 101.097 20.944 1.00 28.35 73 VAL C CA 1
ATOM 7943 C C . VAL C 1 76 ? 33.832 99.623 20.667 1.00 29.49 73 VAL C C 1
ATOM 7944 O O . VAL C 1 76 ? 34.688 98.792 21.004 1.00 28.96 73 VAL C O 1
ATOM 7948 N N . LYS C 1 77 ? 32.694 99.329 20.034 1.00 30.55 74 LYS C N 1
ATOM 7949 C CA . LYS C 1 77 ? 32.315 97.980 19.659 1.00 32.21 74 LYS C CA 1
ATOM 7950 C C . LYS C 1 77 ? 33.236 97.418 18.578 1.00 32.42 74 LYS C C 1
ATOM 7951 O O . LYS C 1 77 ? 33.512 96.231 18.560 1.00 32.76 74 LYS C O 1
ATOM 7957 N N . GLN C 1 78 ? 33.724 98.269 17.687 1.00 33.03 75 GLN C N 1
ATOM 7958 C CA . GLN C 1 78 ? 34.656 97.817 16.685 1.00 33.95 75 GLN C CA 1
ATOM 7959 C C . GLN C 1 78 ? 36.071 97.584 17.266 1.00 33.38 75 GLN C C 1
ATOM 7960 O O . GLN C 1 78 ? 36.793 96.732 16.768 1.00 33.58 75 GLN C O 1
ATOM 7966 N N A GLU C 1 79 ? 36.412 98.338 18.313 0.50 33.16 76 GLU C N 1
ATOM 7967 N N B GLU C 1 79 ? 36.454 98.305 18.315 0.50 33.06 76 GLU C N 1
ATOM 7968 C CA A GLU C 1 79 ? 37.647 98.159 19.088 0.50 32.97 76 GLU C CA 1
ATOM 7969 C CA B GLU C 1 79 ? 37.720 97.994 18.994 0.50 32.77 76 GLU C CA 1
ATOM 7970 C C A GLU C 1 79 ? 37.582 96.943 20.039 0.50 32.78 76 GLU C C 1
ATOM 7971 C C B GLU C 1 79 ? 37.605 96.933 20.101 0.50 32.68 76 GLU C C 1
ATOM 7972 O O A GLU C 1 79 ? 38.607 96.321 20.319 0.50 32.46 76 GLU C O 1
ATOM 7973 O O B GLU C 1 79 ? 38.625 96.420 20.569 0.50 32.38 76 GLU C O 1
ATOM 7984 N N . ASN C 1 80 ? 36.377 96.622 20.530 1.00 32.37 77 ASN C N 1
ATOM 7985 C CA . ASN C 1 80 ? 36.145 95.553 21.537 1.00 32.38 77 ASN C CA 1
ATOM 7986 C C . ASN C 1 80 ? 35.024 94.614 21.061 1.00 31.72 77 ASN C C 1
ATOM 7987 O O . ASN C 1 80 ? 33.860 94.817 21.420 1.00 30.79 77 ASN C O 1
ATOM 7992 N N . PRO C 1 81 ? 35.350 93.606 20.222 1.00 31.08 78 PRO C N 1
ATOM 7993 C CA . PRO C 1 81 ? 34.286 92.754 19.641 1.00 30.59 78 PRO C CA 1
ATOM 7994 C C . PRO C 1 81 ? 33.409 91.992 20.643 1.00 30.50 78 PRO C C 1
ATOM 7995 O O . PRO C 1 81 ? 32.272 91.663 20.310 1.00 30.95 78 PRO C O 1
ATOM 7999 N N . HIS C 1 82 ? 33.907 91.734 21.853 1.00 29.96 79 HIS C N 1
ATOM 8000 C CA . HIS C 1 82 ? 33.111 91.036 22.881 1.00 29.20 79 HIS C CA 1
ATOM 8001 C C . HIS C 1 82 ? 32.319 91.952 23.819 1.00 29.11 79 HIS C C 1
ATOM 8002 O O . HIS C 1 82 ? 31.690 91.474 24.769 1.00 29.18 79 HIS C O 1
ATOM 8009 N N . LEU C 1 83 ? 32.341 93.260 23.567 1.00 28.31 80 LEU C N 1
ATOM 8010 C CA . LEU C 1 83 ? 31.542 94.174 24.354 1.00 27.51 80 LEU C CA 1
ATOM 8011 C C . LEU C 1 83 ? 30.064 93.759 24.285 1.00 27.16 80 LEU C C 1
ATOM 8012 O O . LEU C 1 83 ? 29.485 93.609 23.215 1.00 27.39 80 LEU C O 1
ATOM 8017 N N . ASP C 1 84 ? 29.466 93.552 25.441 1.00 26.39 81 ASP C N 1
ATOM 8018 C CA . ASP C 1 84 ? 28.056 93.198 25.516 1.00 26.71 81 ASP C CA 1
ATOM 8019 C C . ASP C 1 84 ? 27.249 94.507 25.469 1.00 25.89 81 ASP C C 1
ATOM 8020 O O . ASP C 1 84 ? 27.185 95.205 26.469 1.00 25.72 81 ASP C O 1
ATOM 8025 N N . VAL C 1 85 ? 26.697 94.867 24.302 1.00 25.27 82 VAL C N 1
ATOM 8026 C CA . VAL C 1 85 ? 25.884 96.104 24.151 1.00 25.06 82 VAL C CA 1
ATOM 8027 C C . VAL C 1 85 ? 24.405 95.765 23.928 1.00 25.37 82 VAL C C 1
ATOM 8028 O O . VAL C 1 85 ? 24.077 95.070 22.970 1.00 26.02 82 VAL C O 1
ATOM 8032 N N . LYS C 1 86 ? 23.520 96.282 24.785 1.00 24.87 83 LYS C N 1
ATOM 8033 C CA . LYS C 1 86 ? 22.072 96.078 24.626 1.00 24.92 83 LYS C CA 1
ATOM 8034 C C . LYS C 1 86 ? 21.378 97.391 24.848 1.00 24.25 83 LYS C C 1
ATOM 8035 O O . LYS C 1 86 ? 21.625 98.047 25.850 1.00 24.82 83 LYS C O 1
ATOM 8041 N N . VAL C 1 87 ? 20.575 97.805 23.878 1.00 23.70 84 VAL C N 1
ATOM 8042 C CA . VAL C 1 87 ? 19.816 99.055 23.986 1.00 23.16 84 VAL C CA 1
ATOM 8043 C C . VAL C 1 87 ? 18.348 98.678 23.891 1.00 23.75 84 VAL C C 1
ATOM 8044 O O . VAL C 1 87 ? 17.892 98.140 22.860 1.00 23.95 84 VAL C O 1
ATOM 8048 N N . LEU C 1 88 ? 17.608 98.932 24.969 1.00 24.18 85 LEU C N 1
ATOM 8049 C CA . LEU C 1 88 ? 16.154 98.647 24.968 1.00 24.23 85 LEU C CA 1
ATOM 8050 C C . LEU C 1 88 ? 15.363 99.957 24.874 1.00 23.93 85 LEU C C 1
ATOM 8051 O O . LEU C 1 88 ? 15.560 100.856 25.683 1.00 24.29 85 LEU C O 1
ATOM 8056 N N . ILE C 1 89 ? 14.511 100.075 23.861 1.00 23.12 86 ILE C N 1
ATOM 8057 C CA . ILE C 1 89 ? 13.656 101.251 23.727 1.00 23.45 86 ILE C CA 1
ATOM 8058 C C . ILE C 1 89 ? 12.237 100.771 23.527 1.00 23.24 86 ILE C C 1
ATOM 8059 O O . ILE C 1 89 ? 12.003 99.591 23.255 1.00 23.57 86 ILE C O 1
ATOM 8064 N N . ASP C 1 90 ? 11.287 101.677 23.658 1.00 23.36 87 ASP C N 1
ATOM 8065 C CA . ASP C 1 90 ? 9.899 101.300 23.511 1.00 23.30 87 ASP C CA 1
ATOM 8066 C C . ASP C 1 90 ? 9.687 100.822 22.060 1.00 22.96 87 ASP C C 1
ATOM 8067 O O . ASP C 1 90 ? 10.150 101.458 21.108 1.00 23.10 87 ASP C O 1
ATOM 8072 N N . TRP C 1 91 ? 9.015 99.688 21.928 1.00 21.87 88 TRP C N 1
ATOM 8073 C CA . TRP C 1 91 ? 8.701 99.073 20.652 1.00 21.99 88 TRP C CA 1
ATOM 8074 C C . TRP C 1 91 ? 7.826 99.961 19.736 1.00 21.75 88 TRP C C 1
ATOM 8075 O O . TRP C 1 91 ? 8.192 100.157 18.588 1.00 20.86 88 TRP C O 1
ATOM 8086 N N . HIS C 1 92 ? 6.703 100.490 20.241 1.00 21.76 89 HIS C N 1
ATOM 8087 C CA . HIS C 1 92 ? 5.799 101.330 19.424 1.00 22.68 89 HIS C CA 1
ATOM 8088 C C . HIS C 1 92 ? 6.452 102.678 19.038 1.00 23.18 89 HIS C C 1
ATOM 8089 O O . HIS C 1 92 ? 6.398 103.119 17.892 1.00 23.15 89 HIS C O 1
ATOM 8096 N N . ARG C 1 93 ? 7.097 103.315 20.003 1.00 23.86 90 ARG C N 1
ATOM 8097 C CA . ARG C 1 93 ? 7.704 104.615 19.776 1.00 24.58 90 ARG C CA 1
ATOM 8098 C C . ARG C 1 93 ? 8.783 104.545 18.702 1.00 24.46 90 ARG C C 1
ATOM 8099 O O . ARG C 1 93 ? 8.903 105.462 17.880 1.00 24.74 90 ARG C O 1
ATOM 8107 N N . ALA C 1 94 ? 9.518 103.441 18.666 1.00 24.32 91 ALA C N 1
ATOM 8108 C CA . ALA C 1 94 ? 10.603 103.278 17.681 1.00 25.32 91 ALA C CA 1
ATOM 8109 C C . ALA C 1 94 ? 10.135 103.085 16.226 1.00 25.98 91 ALA C C 1
ATOM 8110 O O . ALA C 1 94 ? 10.936 103.190 15.304 1.00 25.48 91 ALA C O 1
ATOM 8112 N N . GLN C 1 95 ? 8.843 102.809 16.032 1.00 26.86 92 GLN C N 1
ATOM 8113 C CA . GLN C 1 95 ? 8.346 102.437 14.724 1.00 28.28 92 GLN C CA 1
ATOM 8114 C C . GLN C 1 95 ? 7.264 103.371 14.192 1.00 29.47 92 GLN C C 1
ATOM 8115 O O . GLN C 1 95 ? 6.475 102.996 13.351 1.00 29.05 92 GLN C O 1
ATOM 8121 N N . ARG C 1 96 ? 7.244 104.593 14.676 1.00 31.87 93 ARG C N 1
ATOM 8122 C CA . ARG C 1 96 ? 6.363 105.592 14.101 1.00 34.67 93 ARG C CA 1
ATOM 8123 C C . ARG C 1 96 ? 7.109 106.907 14.022 1.00 35.94 93 ARG C C 1
ATOM 8124 O O . ARG C 1 96 ? 8.118 107.074 14.682 1.00 35.82 93 ARG C O 1
ATOM 8132 N N . ASN C 1 97 ? 6.609 107.812 13.191 1.00 38.52 94 ASN C N 1
ATOM 8133 C CA . ASN C 1 97 ? 7.048 109.223 13.167 1.00 41.02 94 ASN C CA 1
ATOM 8134 C C . ASN C 1 97 ? 6.325 110.076 14.205 1.00 42.23 94 ASN C C 1
ATOM 8135 O O . ASN C 1 97 ? 5.457 109.585 14.926 1.00 42.92 94 ASN C O 1
ATOM 8140 N N . LEU C 1 98 ? 6.665 111.353 14.276 1.00 43.94 95 LEU C N 1
ATOM 8141 C CA . LEU C 1 98 ? 6.110 112.219 15.322 1.00 45.34 95 LEU C CA 1
ATOM 8142 C C . LEU C 1 98 ? 4.698 112.740 14.990 1.00 46.12 95 LEU C C 1
ATOM 8143 O O . LEU C 1 98 ? 4.257 112.638 13.842 1.00 45.93 95 LEU C O 1
ATOM 8148 N N . LEU C 1 99 ? 4.011 113.277 16.009 1.00 47.09 96 LEU C N 1
ATOM 8149 C CA . LEU C 1 99 ? 2.643 113.851 15.905 1.00 48.06 96 LEU C CA 1
ATOM 8150 C C . LEU C 1 99 ? 1.548 112.792 15.760 1.00 48.48 96 LEU C C 1
ATOM 8151 O O . LEU C 1 99 ? 1.128 112.184 16.752 1.00 49.04 96 LEU C O 1
ATOM 8153 N N . SER C 1 104 ? 10.873 110.998 7.736 1.00 36.37 101 SER C N 1
ATOM 8154 C CA . SER C 1 104 ? 10.092 109.939 7.095 1.00 35.86 101 SER C CA 1
ATOM 8155 C C . SER C 1 104 ? 10.468 108.556 7.642 1.00 35.54 101 SER C C 1
ATOM 8156 O O . SER C 1 104 ? 9.596 107.757 8.002 1.00 36.21 101 SER C O 1
ATOM 8158 N N . ALA C 1 105 ? 11.770 108.279 7.697 1.00 33.95 102 ALA C N 1
ATOM 8159 C CA . ALA C 1 105 ? 12.260 107.041 8.248 1.00 32.52 102 ALA C CA 1
ATOM 8160 C C . ALA C 1 105 ? 11.973 107.042 9.752 1.00 31.24 102 ALA C C 1
ATOM 8161 O O . ALA C 1 105 ? 12.099 108.078 10.419 1.00 31.24 102 ALA C O 1
ATOM 8163 N N . THR C 1 106 ? 11.583 105.882 10.275 1.00 28.85 103 THR C N 1
ATOM 8164 C CA . THR C 1 106 ? 11.419 105.719 11.705 1.00 26.32 103 THR C CA 1
ATOM 8165 C C . THR C 1 106 ? 12.778 105.455 12.320 1.00 25.32 103 THR C C 1
ATOM 8166 O O . THR C 1 106 ? 13.736 105.088 11.637 1.00 24.79 103 THR C O 1
ATOM 8170 N N . ASN C 1 107 ? 12.846 105.628 13.627 1.00 24.36 104 ASN C N 1
ATOM 8171 C CA . ASN C 1 107 ? 14.015 105.243 14.390 1.00 23.69 104 ASN C CA 1
ATOM 8172 C C . ASN C 1 107 ? 14.480 103.811 14.100 1.00 23.23 104 ASN C C 1
ATOM 8173 O O . ASN C 1 107 ? 15.684 103.580 13.849 1.00 22.18 104 ASN C O 1
ATOM 8178 N N . ALA C 1 108 ? 13.537 102.868 14.098 1.00 22.82 105 ALA C N 1
ATOM 8179 C CA . ALA C 1 108 ? 13.838 101.469 13.709 1.00 23.84 105 ALA C CA 1
ATOM 8180 C C . ALA C 1 108 ? 14.482 101.367 12.299 1.00 23.59 105 ALA C C 1
ATOM 8181 O O . ALA C 1 108 ? 15.496 100.700 12.117 1.00 23.33 105 ALA C O 1
ATOM 8183 N N . ASP C 1 109 ? 13.932 102.073 11.316 1.00 24.16 106 ASP C N 1
ATOM 8184 C CA . ASP C 1 109 ? 14.527 102.056 9.972 1.00 24.08 106 ASP C CA 1
ATOM 8185 C C . ASP C 1 109 ? 15.977 102.526 10.055 1.00 23.96 106 ASP C C 1
ATOM 8186 O O . ASP C 1 109 ? 16.868 101.911 9.468 1.00 24.15 106 ASP C O 1
ATOM 8191 N N . TRP C 1 110 ? 16.209 103.588 10.819 1.00 23.22 107 TRP C N 1
ATOM 8192 C CA . TRP C 1 110 ? 17.560 104.125 11.004 1.00 23.19 107 TRP C CA 1
ATOM 8193 C C . TRP C 1 110 ? 18.550 103.158 11.734 1.00 23.30 107 TRP C C 1
ATOM 8194 O O . TRP C 1 110 ? 19.724 103.054 11.354 1.00 23.81 107 TRP C O 1
ATOM 8205 N N . TYR C 1 111 ? 18.091 102.447 12.755 1.00 23.46 108 TYR C N 1
ATOM 8206 C CA . TYR C 1 111 ? 18.949 101.479 13.422 1.00 23.57 108 TYR C CA 1
ATOM 8207 C C . TYR C 1 111 ? 19.446 100.435 12.417 1.00 24.41 108 TYR C C 1
ATOM 8208 O O . TYR C 1 111 ? 20.626 100.106 12.431 1.00 23.91 108 TYR C O 1
ATOM 8217 N N . CYS C 1 112 ? 18.557 99.951 11.531 1.00 25.84 109 CYS C N 1
ATOM 8218 C CA . CYS C 1 112 ? 18.933 98.993 10.457 1.00 26.86 109 CYS C CA 1
ATOM 8219 C C . CYS C 1 112 ? 19.916 99.564 9.472 1.00 26.30 109 CYS C C 1
ATOM 8220 O O . CYS C 1 112 ? 20.878 98.898 9.092 1.00 25.98 109 CYS C O 1
ATOM 8223 N N . GLU C 1 113 ? 19.629 100.780 9.021 1.00 25.54 110 GLU C N 1
ATOM 8224 C CA . GLU C 1 113 ? 20.504 101.486 8.139 1.00 26.11 110 GLU C CA 1
ATOM 8225 C C . GLU C 1 113 ? 21.924 101.547 8.738 1.00 26.11 110 GLU C C 1
ATOM 8226 O O . GLU C 1 113 ? 22.887 101.138 8.093 1.00 26.72 110 GLU C O 1
ATOM 8232 N N . GLN C 1 114 ? 22.043 102.041 9.969 1.00 26.10 111 GLN C N 1
ATOM 8233 C CA . GLN C 1 114 ? 23.336 102.099 10.668 1.00 26.55 111 GLN C CA 1
ATOM 8234 C C . GLN C 1 114 ? 24.053 100.747 10.775 1.00 25.97 111 GLN C C 1
ATOM 8235 O O . GLN C 1 114 ? 25.217 100.646 10.475 1.00 25.71 111 GLN C O 1
ATOM 8241 N N . ARG C 1 115 ? 23.347 99.723 11.220 1.00 26.59 112 ARG C N 1
ATOM 8242 C CA . ARG C 1 115 ? 23.902 98.375 11.303 1.00 27.56 112 ARG C CA 1
ATOM 8243 C C . ARG C 1 115 ? 24.431 97.846 9.945 1.00 27.74 112 ARG C C 1
ATOM 8244 O O . ARG C 1 115 ? 25.539 97.283 9.875 1.00 27.61 112 ARG C O 1
ATOM 8252 N N . GLN C 1 116 ? 23.659 98.051 8.872 1.00 28.20 113 GLN C N 1
ATOM 8253 C CA . GLN C 1 116 ? 24.090 97.645 7.523 1.00 28.32 113 GLN C CA 1
ATOM 8254 C C . GLN C 1 116 ? 25.283 98.429 7.012 1.00 29.21 113 GLN C C 1
ATOM 8255 O O . GLN C 1 116 ? 26.191 97.876 6.404 1.00 28.81 113 GLN C O 1
ATOM 8261 N N . THR C 1 117 ? 25.274 99.720 7.309 1.00 30.45 114 THR C N 1
ATOM 8262 C CA . THR C 1 117 ? 26.317 100.651 6.897 1.00 31.72 114 THR C CA 1
ATOM 8263 C C . THR C 1 117 ? 27.651 100.501 7.656 1.00 31.65 114 THR C C 1
ATOM 8264 O O . THR C 1 117 ? 28.720 100.553 7.067 1.00 32.33 114 THR C O 1
ATOM 8268 N N . TYR C 1 118 ? 27.604 100.325 8.961 1.00 32.16 115 TYR C N 1
ATOM 8269 C CA . TYR C 1 118 ? 28.836 100.057 9.693 1.00 32.90 115 TYR C CA 1
ATOM 8270 C C . TYR C 1 118 ? 29.407 98.668 9.399 1.00 33.60 115 TYR C C 1
ATOM 8271 O O . TYR C 1 118 ? 30.616 98.495 9.384 1.00 33.74 115 TYR C O 1
ATOM 8280 N N . GLN C 1 119 ? 28.517 97.704 9.149 1.00 34.69 116 GLN C N 1
ATOM 8281 C CA . GLN C 1 119 ? 28.829 96.273 9.052 1.00 35.60 116 GLN C CA 1
ATOM 8282 C C . GLN C 1 119 ? 30.002 95.810 9.923 1.00 35.67 116 GLN C C 1
ATOM 8283 O O . GLN C 1 119 ? 31.074 95.466 9.437 1.00 35.78 116 GLN C O 1
ATOM 8289 N N . LEU C 1 120 ? 29.786 95.827 11.228 1.00 36.60 117 LEU C N 1
ATOM 8290 C CA . LEU C 1 120 ? 30.731 95.239 12.178 1.00 37.39 117 LEU C CA 1
ATOM 8291 C C . LEU C 1 120 ? 30.949 93.769 11.832 1.00 37.79 117 LEU C C 1
ATOM 8292 O O . LEU C 1 120 ? 29.997 93.084 11.436 1.00 36.88 117 LEU C O 1
ATOM 8297 N N . PRO C 1 121 ? 32.190 93.273 12.006 1.00 38.66 118 PRO C N 1
ATOM 8298 C CA . PRO C 1 121 ? 32.475 91.878 11.654 1.00 39.52 118 PRO C CA 1
ATOM 8299 C C . PRO C 1 121 ? 31.602 90.946 12.489 1.00 40.21 118 PRO C C 1
ATOM 8300 O O . PRO C 1 121 ? 31.026 89.992 11.972 1.00 40.19 118 PRO C O 1
ATOM 8304 N N . ASP C 1 122 ? 31.493 91.265 13.773 1.00 41.07 119 ASP C N 1
ATOM 8305 C CA . ASP C 1 122 ? 30.659 90.543 14.699 1.00 41.73 119 ASP C CA 1
ATOM 8306 C C . ASP C 1 122 ? 29.226 90.601 14.170 1.00 42.28 119 ASP C C 1
ATOM 8307 O O . ASP C 1 122 ? 28.653 89.566 13.739 1.00 42.47 119 ASP C O 1
ATOM 8309 N N . ASP C 1 123 ? 28.672 91.819 14.179 1.00 41.43 120 ASP C N 1
ATOM 8310 C CA . ASP C 1 123 ? 27.391 92.101 13.551 1.00 40.55 120 ASP C CA 1
ATOM 8311 C C . ASP C 1 123 ? 26.223 91.609 14.415 1.00 38.95 120 ASP C C 1
ATOM 8312 O O . ASP C 1 123 ? 25.266 91.043 13.926 1.00 38.62 120 ASP C O 1
ATOM 8317 N N . PRO C 1 124 ? 26.303 91.841 15.721 1.00 38.22 121 PRO C N 1
ATOM 8318 C CA . PRO C 1 124 ? 25.222 91.389 16.576 1.00 37.40 121 PRO C CA 1
ATOM 8319 C C . PRO C 1 124 ? 24.018 92.354 16.560 1.00 35.85 121 PRO C C 1
ATOM 8320 O O . PRO C 1 124 ? 24.103 93.461 16.025 1.00 35.84 121 PRO C O 1
ATOM 8324 N N . ASN C 1 125 ? 22.903 91.917 17.128 1.00 34.22 122 ASN C N 1
ATOM 8325 C CA . ASN C 1 125 ? 21.773 92.805 17.394 1.00 32.35 122 ASN C CA 1
ATOM 8326 C C . ASN C 1 125 ? 22.103 93.622 18.634 1.00 31.05 122 ASN C C 1
ATOM 8327 O O . ASN C 1 125 ? 22.590 93.065 19.619 1.00 31.47 122 ASN C O 1
ATOM 8348 N N . PHE C 1 127 ? 19.920 96.837 19.214 1.00 26.46 124 PHE C N 1
ATOM 8349 C CA . PHE C 1 127 ? 18.690 97.569 19.493 1.00 25.42 124 PHE C CA 1
ATOM 8350 C C . PHE C 1 127 ? 17.496 96.653 19.592 1.00 25.06 124 PHE C C 1
ATOM 8351 O O . PHE C 1 127 ? 17.155 95.940 18.641 1.00 24.66 124 PHE C O 1
ATOM 8359 N N . PHE C 1 128 ? 16.847 96.700 20.750 1.00 24.83 125 PHE C N 1
ATOM 8360 C CA . PHE C 1 128 ? 15.706 95.862 21.030 1.00 23.74 125 PHE C CA 1
ATOM 8361 C C . PHE C 1 128 ? 14.486 96.689 21.406 1.00 22.97 125 PHE C C 1
ATOM 8362 O O . PHE C 1 128 ? 14.589 97.610 22.199 1.00 23.37 125 PHE C O 1
ATOM 8370 N N . GLY C 1 129 ? 13.335 96.333 20.844 1.00 22.21 126 GLY C N 1
ATOM 8371 C CA . GLY C 1 129 ? 12.072 97.029 21.111 1.00 21.69 126 GLY C CA 1
ATOM 8372 C C . GLY C 1 129 ? 11.236 96.287 22.149 1.00 21.29 126 GLY C C 1
ATOM 8373 O O . GLY C 1 129 ? 10.954 95.094 21.999 1.00 19.44 126 GLY C O 1
ATOM 8374 N N . VAL C 1 130 ? 10.889 96.989 23.226 1.00 20.33 127 VAL C N 1
ATOM 8375 C CA . VAL C 1 130 ? 10.129 96.379 24.320 1.00 20.55 127 VAL C CA 1
ATOM 8376 C C . VAL C 1 130 ? 8.687 96.889 24.250 1.00 19.92 127 VAL C C 1
ATOM 8377 O O . VAL C 1 130 ? 8.454 98.072 24.391 1.00 20.47 127 VAL C O 1
ATOM 8381 N N . PRO C 1 131 ? 7.714 96.005 24.043 1.00 21.00 128 PRO C N 1
ATOM 8382 C CA . PRO C 1 131 ? 6.311 96.465 24.072 1.00 20.19 128 PRO C CA 1
ATOM 8383 C C . PRO C 1 131 ? 5.631 96.239 25.434 1.00 20.75 128 PRO C C 1
ATOM 8384 O O . PRO C 1 131 ? 5.419 95.087 25.851 1.00 20.89 128 PRO C O 1
ATOM 8388 N N . ILE C 1 132 ? 5.245 97.331 26.091 1.00 20.67 129 ILE C N 1
ATOM 8389 C CA . ILE C 1 132 ? 4.675 97.280 27.433 1.00 20.67 129 ILE C CA 1
ATOM 8390 C C . ILE C 1 132 ? 3.157 97.043 27.372 1.00 21.67 129 ILE C C 1
ATOM 8391 O O . ILE C 1 132 ? 2.514 96.722 28.379 1.00 23.01 129 ILE C O 1
ATOM 8396 N N . ASN C 1 133 ? 2.588 97.193 26.193 1.00 21.65 130 ASN C N 1
ATOM 8397 C CA . ASN C 1 133 ? 1.189 96.831 25.981 1.00 22.98 130 ASN C CA 1
ATOM 8398 C C . ASN C 1 133 ? 1.021 96.689 24.491 1.00 23.39 130 ASN C C 1
ATOM 8399 O O . ASN C 1 133 ? 1.952 97.002 23.743 1.00 23.25 130 ASN C O 1
ATOM 8404 N N . THR C 1 134 ? -0.160 96.251 24.077 1.00 24.31 131 THR C N 1
ATOM 8405 C CA . THR C 1 134 ? -0.454 95.924 22.681 1.00 25.61 131 THR C CA 1
ATOM 8406 C C . THR C 1 134 ? -0.661 97.174 21.825 1.00 26.16 131 THR C C 1
ATOM 8407 O O . THR C 1 134 ? -0.595 97.109 20.597 1.00 25.83 131 THR C O 1
ATOM 8411 N N . ARG C 1 135 ? -0.917 98.294 22.498 1.00 27.18 132 ARG C N 1
ATOM 8412 C CA . ARG C 1 135 ? -1.039 99.621 21.899 1.00 27.96 132 ARG C CA 1
ATOM 8413 C C . ARG C 1 135 ? -0.294 100.628 22.754 1.00 27.99 132 ARG C C 1
ATOM 8414 O O . ARG C 1 135 ? -0.432 100.635 23.988 1.00 27.92 132 ARG C O 1
ATOM 8422 N N . GLU C 1 136 ? 0.469 101.489 22.088 1.00 27.89 133 GLU C N 1
ATOM 8423 C CA . GLU C 1 136 ? 1.248 102.533 22.748 1.00 29.00 133 GLU C CA 1
ATOM 8424 C C . GLU C 1 136 ? 0.466 103.286 23.839 1.00 27.87 133 GLU C C 1
ATOM 8425 O O . GLU C 1 136 ? 0.994 103.517 24.921 1.00 28.57 133 GLU C O 1
ATOM 8431 N N . VAL C 1 137 ? -0.791 103.625 23.569 1.00 26.19 134 VAL C N 1
ATOM 8432 C CA . VAL C 1 137 ? -1.560 104.451 24.487 1.00 25.31 134 VAL C CA 1
ATOM 8433 C C . VAL C 1 137 ? -1.776 103.775 25.836 1.00 24.38 134 VAL C C 1
ATOM 8434 O O . VAL C 1 137 ? -1.884 104.447 26.839 1.00 24.82 134 VAL C O 1
ATOM 8438 N N . PHE C 1 138 ? -1.817 102.445 25.853 1.00 23.77 135 PHE C N 1
ATOM 8439 C CA . PHE C 1 138 ? -2.045 101.697 27.079 1.00 23.07 135 PHE C CA 1
ATOM 8440 C C . PHE C 1 138 ? -0.765 101.233 27.768 1.00 22.75 135 PHE C C 1
ATOM 8441 O O . PHE C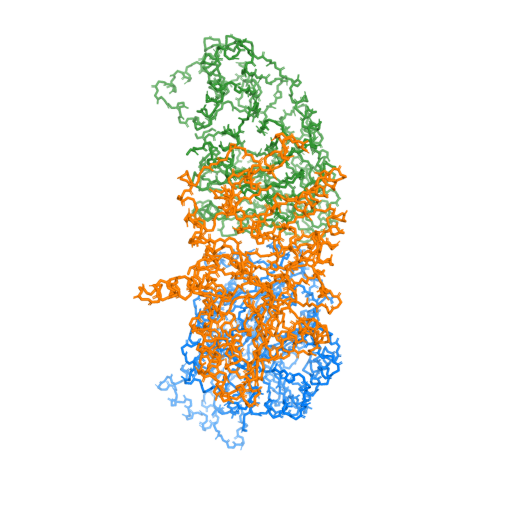 1 138 ? -0.839 100.430 28.687 1.00 22.91 135 PHE C O 1
ATOM 8449 N N . GLY C 1 139 ? 0.395 101.701 27.315 1.00 22.00 136 GLY C N 1
ATOM 8450 C CA . GLY C 1 139 ? 1.630 101.587 28.124 1.00 21.88 136 GLY C CA 1
ATOM 8451 C C . GLY C 1 139 ? 2.919 101.589 27.323 1.00 21.14 136 GLY C C 1
ATOM 8452 O O . GLY C 1 139 ? 3.004 100.930 26.301 1.00 21.10 136 GLY C O 1
ATOM 8453 N N . VAL C 1 140 ? 3.915 102.323 27.807 1.00 21.72 137 VAL C N 1
ATOM 8454 C CA . VAL C 1 140 ? 5.258 102.390 27.200 1.00 22.58 137 VAL C CA 1
ATOM 8455 C C . VAL C 1 140 ? 6.392 102.105 28.208 1.00 23.03 137 VAL C C 1
ATOM 8456 O O . VAL C 1 140 ? 6.198 102.114 29.440 1.00 22.20 137 VAL C O 1
ATOM 8460 N N . LEU C 1 141 ? 7.581 101.880 27.665 1.00 23.10 138 LEU C N 1
ATOM 8461 C CA . LEU C 1 141 ? 8.739 101.637 28.452 1.00 23.85 138 LEU C CA 1
ATOM 8462 C C . LEU C 1 141 ? 9.258 102.947 29.036 1.00 24.31 138 LEU C C 1
ATOM 8463 O O . LEU C 1 141 ? 9.811 103.790 28.330 1.00 24.28 138 LEU C O 1
ATOM 8468 N N . HIS C 1 142 ? 9.060 103.136 30.333 1.00 24.93 139 HIS C N 1
ATOM 8469 C CA . HIS C 1 142 ? 9.593 104.317 31.008 1.00 26.04 139 HIS C CA 1
ATOM 8470 C C . HIS C 1 142 ? 10.667 103.943 32.037 1.00 26.20 139 HIS C C 1
ATOM 8471 O O . HIS C 1 142 ? 11.036 104.775 32.860 1.00 27.38 139 HIS C O 1
ATOM 8478 N N . VAL C 1 143 ? 11.133 102.700 32.020 1.00 25.27 140 VAL C N 1
ATOM 8479 C CA . VAL C 1 143 ? 12.275 102.285 32.818 1.00 25.47 140 VAL C CA 1
ATOM 8480 C C . VAL C 1 143 ? 13.513 103.083 32.348 1.00 25.24 140 VAL C C 1
ATOM 8481 O O . VAL C 1 143 ? 13.733 103.214 31.132 1.00 25.11 140 VAL C O 1
ATOM 8485 N N . LYS C 1 144 ? 14.293 103.604 33.301 1.00 24.38 141 LYS C N 1
ATOM 8486 C CA . LYS C 1 144 ? 15.496 104.394 33.003 1.00 23.80 141 LYS C CA 1
ATOM 8487 C C . LYS C 1 144 ? 16.759 103.727 33.477 1.00 23.69 141 LYS C C 1
ATOM 8488 O O . LYS C 1 144 ? 16.721 102.796 34.286 1.00 23.74 141 LYS C O 1
ATOM 8494 N N . GLY C 1 145 ? 17.902 104.198 32.982 1.00 23.95 142 GLY C N 1
ATOM 8495 C CA . GLY C 1 145 ? 19.175 103.685 33.462 1.00 22.92 142 GLY C CA 1
ATOM 8496 C C . GLY C 1 145 ? 20.055 103.331 32.290 1.00 23.56 142 GLY C C 1
ATOM 8497 O O . GLY C 1 145 ? 19.589 102.733 31.323 1.00 23.27 142 GLY C O 1
ATOM 8498 N N . PHE C 1 146 ? 21.321 103.742 32.377 1.00 23.29 143 PHE C N 1
ATOM 8499 C CA . PHE C 1 146 ? 22.364 103.341 31.478 1.00 23.03 143 PHE C CA 1
ATOM 8500 C C . PHE C 1 146 ? 23.424 102.711 32.365 1.00 22.99 143 PHE C C 1
ATOM 8501 O O . PHE C 1 146 ? 23.803 103.267 33.384 1.00 22.44 143 PHE C O 1
ATOM 8509 N N . VAL C 1 147 ? 23.918 101.545 31.978 1.00 22.98 144 VAL C N 1
ATOM 8510 C CA . VAL C 1 147 ? 24.965 100.920 32.730 1.00 21.90 144 VAL C CA 1
ATOM 8511 C C . VAL C 1 147 ? 26.149 100.775 31.807 1.00 22.53 144 VAL C C 1
ATOM 8512 O O . VAL C 1 147 ? 26.025 100.203 30.731 1.00 21.83 144 VAL C O 1
ATOM 8516 N N . PHE C 1 148 ? 27.289 101.317 32.234 1.00 23.19 145 PHE C N 1
ATOM 8517 C CA . PHE C 1 148 ? 28.550 101.165 31.510 1.00 24.10 145 PHE C CA 1
ATOM 8518 C C . PHE C 1 148 ? 29.461 100.470 32.469 1.00 24.42 145 PHE C C 1
ATOM 8519 O O . PHE C 1 148 ? 29.876 101.059 33.471 1.00 25.57 145 PHE C O 1
ATOM 8527 N N . ASP C 1 149 ? 29.783 99.219 32.168 1.00 24.45 146 ASP C N 1
ATOM 8528 C CA . ASP C 1 149 ? 30.558 98.403 33.075 1.00 24.75 146 ASP C CA 1
ATOM 8529 C C . ASP C 1 149 ? 29.909 98.440 34.447 1.00 24.59 146 ASP C C 1
ATOM 8530 O O . ASP C 1 149 ? 28.786 97.932 34.567 1.00 24.57 146 ASP C O 1
ATOM 8535 N N . ASP C 1 150 ? 30.577 99.051 35.436 1.00 24.62 147 ASP C N 1
ATOM 8536 C CA . ASP C 1 150 ? 30.097 99.152 36.819 1.00 25.21 147 ASP C CA 1
ATOM 8537 C C . ASP C 1 150 ? 29.560 100.563 37.193 1.00 25.25 147 ASP C C 1
ATOM 8538 O O . ASP C 1 150 ? 29.410 100.882 38.388 1.00 24.83 147 ASP C O 1
ATOM 8543 N N . THR C 1 151 ? 29.245 101.390 36.190 1.00 24.75 148 THR C N 1
ATOM 8544 C CA . THR C 1 151 ? 28.723 102.735 36.432 1.00 24.91 148 THR C CA 1
ATOM 8545 C C . THR C 1 151 ? 27.263 102.898 35.959 1.00 25.16 148 THR C C 1
ATOM 8546 O O . THR C 1 151 ? 26.933 102.569 34.808 1.00 25.49 148 THR C O 1
ATOM 8550 N N . VAL C 1 152 ? 26.390 103.374 36.854 1.00 24.41 149 VAL C N 1
ATOM 8551 C CA . VAL C 1 152 ? 25.028 103.715 36.479 1.00 22.99 149 VAL C CA 1
ATOM 8552 C C . VAL C 1 152 ? 24.894 105.218 36.180 1.00 23.13 149 VAL C C 1
ATOM 8553 O O . VAL C 1 152 ? 25.268 106.058 37.000 1.00 22.35 149 VAL C O 1
ATOM 8557 N N . LEU C 1 153 ? 24.362 105.544 34.998 1.00 22.34 150 LEU C N 1
ATOM 8558 C CA . LEU C 1 153 ? 23.961 106.915 34.697 1.00 22.57 150 LEU C CA 1
ATOM 8559 C C . LEU C 1 153 ? 22.438 106.914 34.622 1.00 22.26 150 LEU C C 1
ATOM 8560 O O . LEU C 1 153 ? 21.860 106.323 33.721 1.00 22.60 150 LEU C O 1
ATOM 8565 N N . TYR C 1 154 ? 21.799 107.544 35.595 1.00 22.72 151 TYR C N 1
ATOM 8566 C CA . TYR C 1 154 ? 20.349 107.491 35.703 1.00 23.30 151 TYR C CA 1
ATOM 8567 C C . TYR C 1 154 ? 19.745 108.847 35.349 1.00 23.64 151 TYR C C 1
ATOM 8568 O O . TYR C 1 154 ? 20.187 109.879 35.861 1.00 24.21 151 TYR C O 1
ATOM 8577 N N . SER C 1 155 ? 18.721 108.836 34.498 1.00 22.76 152 SER C N 1
ATOM 8578 C CA . SER C 1 155 ? 18.069 110.063 34.075 1.00 23.95 152 SER C CA 1
ATOM 8579 C C . SER C 1 155 ? 16.740 109.785 33.393 1.00 23.90 152 SER C C 1
ATOM 8580 O O . SER C 1 155 ? 16.555 108.730 32.764 1.00 24.30 152 SER C O 1
ATOM 8583 N N . GLY C 1 156 ? 15.837 110.752 33.473 1.00 23.67 153 GLY C N 1
ATOM 8584 C CA . GLY C 1 156 ? 14.553 110.634 32.754 1.00 23.82 153 GLY C CA 1
ATOM 8585 C C . GLY C 1 156 ? 14.706 110.886 31.249 1.00 23.70 153 GLY C C 1
ATOM 8586 O O . GLY C 1 156 ? 13.760 110.694 30.493 1.00 22.43 153 GLY C O 1
ATOM 8587 N N . ALA C 1 157 ? 15.912 111.290 30.822 1.00 23.99 154 ALA C N 1
ATOM 8588 C CA . ALA C 1 157 ? 16.167 111.790 29.447 1.00 24.77 154 ALA C CA 1
ATOM 8589 C C . ALA C 1 157 ? 16.227 110.667 28.424 1.00 24.93 154 ALA C C 1
ATOM 8590 O O . ALA C 1 157 ? 16.774 109.595 28.710 1.00 25.77 154 ALA C O 1
ATOM 8592 N N . SER C 1 158 ? 15.681 110.903 27.233 1.00 24.74 155 SER C N 1
ATOM 8593 C CA . SER C 1 158 ? 15.934 110.008 26.082 1.00 24.49 155 SER C CA 1
ATOM 8594 C C . SER C 1 158 ? 17.112 110.551 25.285 1.00 24.53 155 SER C C 1
ATOM 8595 O O . SER C 1 158 ? 17.745 111.519 25.720 1.00 25.28 155 SER C O 1
ATOM 8598 N N . ILE C 1 159 ? 17.423 109.919 24.147 1.00 24.07 156 ILE C N 1
ATOM 8599 C CA . ILE C 1 159 ? 18.532 110.359 23.300 1.00 23.69 156 ILE C CA 1
ATOM 8600 C C . ILE C 1 159 ? 17.940 111.067 22.090 1.00 22.90 156 ILE C C 1
ATOM 8601 O O . ILE C 1 159 ? 17.379 110.430 21.202 1.00 22.79 156 ILE C O 1
ATOM 8606 N N . ASN C 1 160 ? 18.044 112.392 22.093 1.00 22.55 157 ASN C N 1
ATOM 8607 C CA . ASN C 1 160 ? 17.772 113.228 20.905 1.00 22.30 157 ASN C CA 1
ATOM 8608 C C . ASN C 1 160 ? 18.471 114.581 21.110 1.00 21.06 157 ASN C C 1
ATOM 8609 O O . ASN C 1 160 ? 19.089 114.787 22.154 1.00 21.87 157 ASN C O 1
ATOM 8614 N N . ASN C 1 161 ? 18.348 115.489 20.146 1.00 19.84 158 ASN C N 1
ATOM 8615 C CA . ASN C 1 161 ? 18.983 116.818 20.226 1.00 18.95 158 ASN C CA 1
ATOM 8616 C C . ASN C 1 161 ? 18.687 117.623 21.493 1.00 18.69 158 ASN C C 1
ATOM 8617 O O . ASN C 1 161 ? 19.604 118.153 22.143 1.00 18.42 158 ASN C O 1
ATOM 8622 N N . VAL C 1 162 ? 17.409 117.764 21.830 1.00 18.52 159 VAL C N 1
ATOM 8623 C CA . VAL C 1 162 ? 17.086 118.609 22.977 1.00 18.37 159 VAL C CA 1
ATOM 8624 C C . VAL C 1 162 ? 17.582 118.066 24.325 1.00 18.96 159 VAL C C 1
ATOM 8625 O O . VAL C 1 162 ? 18.177 118.809 25.099 1.00 18.41 159 VAL C O 1
ATOM 8629 N N . TYR C 1 163 ? 17.449 116.757 24.553 1.00 19.58 160 TYR C N 1
ATOM 8630 C CA . TYR C 1 163 ? 17.912 116.176 25.817 1.00 21.12 160 TYR C CA 1
ATOM 8631 C C . TYR C 1 163 ? 19.427 116.276 25.991 1.00 21.59 160 TYR C C 1
ATOM 8632 O O . TYR C 1 163 ? 19.925 116.318 27.129 1.00 23.22 160 TYR C O 1
ATOM 8641 N N . LEU C 1 164 ? 20.165 116.306 24.888 1.00 20.91 161 LEU C N 1
ATOM 8642 C CA . LEU C 1 164 ? 21.625 116.390 24.960 1.00 21.03 161 LEU C CA 1
ATOM 8643 C C . LEU C 1 164 ? 22.188 117.784 24.619 1.00 21.24 161 LEU C C 1
ATOM 8644 O O . LEU C 1 164 ? 23.422 117.970 24.520 1.00 21.29 161 LEU C O 1
ATOM 8649 N N . HIS C 1 165 ? 21.279 118.760 24.463 1.00 20.82 162 HIS C N 1
ATOM 8650 C CA . HIS C 1 165 ? 21.644 120.122 24.098 1.00 20.24 162 HIS C CA 1
ATOM 8651 C C . HIS C 1 165 ? 22.554 120.136 22.869 1.00 20.08 162 HIS C C 1
ATOM 8652 O O . HIS C 1 165 ? 23.621 120.740 22.879 1.00 19.10 162 HIS C O 1
ATOM 8659 N N . GLN C 1 166 ? 22.118 119.478 21.801 1.00 20.66 163 GLN C N 1
ATOM 8660 C CA . GLN C 1 166 ? 22.913 119.437 20.576 1.00 20.50 163 GLN C CA 1
ATOM 8661 C C . GLN C 1 166 ? 23.165 120.818 19.953 1.00 20.36 163 GLN C C 1
ATOM 8662 O O . GLN C 1 166 ? 24.277 121.092 19.481 1.00 19.67 163 GLN C O 1
ATOM 8668 N N . PHE C 1 167 ? 22.136 121.665 19.900 1.00 19.76 164 PHE C N 1
ATOM 8669 C CA . PHE C 1 167 ? 22.316 123.015 19.350 1.00 20.51 164 PHE C CA 1
ATOM 8670 C C . PHE C 1 167 ? 21.990 124.044 20.423 1.00 20.50 164 PHE C C 1
ATOM 8671 O O . PHE C 1 167 ? 22.541 123.961 21.514 1.00 21.13 164 PHE C O 1
ATOM 8679 N N . GLU C 1 168 ? 21.089 124.969 20.148 1.00 20.16 165 GLU C N 1
ATOM 8680 C CA . GLU C 1 168 ? 20.759 126.008 21.101 1.00 20.75 165 GLU C CA 1
ATOM 8681 C C . GLU C 1 168 ? 19.708 125.563 22.113 1.00 21.02 165 GLU C C 1
ATOM 8682 O O . GLU C 1 168 ? 19.799 125.888 23.280 1.00 22.62 165 GLU C O 1
ATOM 8684 N N . LYS C 1 169 ? 18.754 124.751 21.695 1.00 20.92 166 LYS C N 1
ATOM 8685 C CA . LYS C 1 169 ? 17.673 124.360 22.578 1.00 19.92 166 LYS C CA 1
ATOM 8686 C C . LYS C 1 169 ? 18.018 123.157 23.415 1.00 20.02 166 LYS C C 1
ATOM 8687 O O . LYS C 1 169 ? 18.746 122.266 22.975 1.00 20.05 166 LYS C O 1
ATOM 8689 N N . TYR C 1 170 ? 17.470 123.122 24.633 1.00 19.33 167 TYR C N 1
ATOM 8690 C CA . TYR C 1 170 ? 17.550 121.947 25.464 1.00 18.80 167 TYR C CA 1
ATOM 8691 C C . TYR C 1 170 ? 16.214 121.676 26.162 1.00 18.90 167 TYR C C 1
ATOM 8692 O O . TYR C 1 170 ? 15.296 122.533 26.220 1.00 17.88 167 TYR C O 1
ATOM 8701 N N . ARG C 1 171 ? 16.128 120.443 26.643 1.00 18.73 168 ARG C N 1
ATOM 8702 C CA . ARG C 1 171 ? 15.024 119.916 27.414 1.00 19.70 168 ARG C CA 1
ATOM 8703 C C . ARG C 1 171 ? 15.666 119.450 28.727 1.00 19.53 168 ARG C C 1
ATOM 8704 O O . ARG C 1 171 ? 16.527 118.550 28.722 1.00 19.20 168 ARG C O 1
ATOM 8712 N N . TYR C 1 172 ? 15.270 120.096 29.825 1.00 20.61 169 TYR C N 1
ATOM 8713 C CA . TYR C 1 172 ? 15.922 119.975 31.142 1.00 21.46 169 TYR C CA 1
ATOM 8714 C C . TYR C 1 172 ? 15.492 118.703 31.845 1.00 22.49 169 TYR C C 1
ATOM 8715 O O . TYR C 1 172 ? 14.291 118.394 31.929 1.00 22.64 169 TYR C O 1
ATOM 8724 N N . ASP C 1 173 ? 16.469 117.927 32.302 1.00 22.63 170 ASP C N 1
ATOM 8725 C CA . ASP C 1 173 ? 16.164 116.767 33.117 1.00 23.87 170 ASP C CA 1
ATOM 8726 C C . ASP C 1 173 ? 17.145 116.742 34.303 1.00 24.71 170 ASP C C 1
ATOM 8727 O O . ASP C 1 173 ? 17.929 117.713 34.519 1.00 23.58 170 ASP C O 1
ATOM 8732 N N . ARG C 1 174 ? 17.105 115.650 35.074 1.00 24.37 171 ARG C N 1
ATOM 8733 C CA . ARG C 1 174 ? 18.084 115.423 36.128 1.00 24.72 171 ARG C CA 1
ATOM 8734 C C . ARG C 1 174 ? 18.957 114.249 35.779 1.00 24.30 171 ARG C C 1
ATOM 8735 O O . ARG C 1 174 ? 18.525 113.366 35.069 1.00 23.64 171 ARG C O 1
ATOM 8743 N N . TYR C 1 175 ? 20.203 114.244 36.263 1.00 23.67 172 TYR C N 1
ATOM 8744 C CA . TYR C 1 175 ? 21.160 113.220 35.845 1.00 23.10 172 TYR C CA 1
ATOM 8745 C C . TYR C 1 175 ? 22.004 112.827 37.032 1.00 23.27 172 TYR C C 1
ATOM 8746 O O . TYR C 1 175 ? 22.633 113.686 37.659 1.00 22.15 172 TYR C O 1
ATOM 8755 N N . GLN C 1 176 ? 22.021 111.534 37.345 1.00 22.99 173 GLN C N 1
ATOM 8756 C CA . GLN C 1 176 ? 22.847 111.050 38.435 1.00 22.87 173 GLN C CA 1
ATOM 8757 C C . GLN C 1 176 ? 23.779 109.952 37.972 1.00 22.99 173 GLN C C 1
ATOM 8758 O O . GLN C 1 176 ? 23.360 108.974 37.347 1.00 22.93 173 GLN C O 1
ATOM 8764 N N . LYS C 1 177 ? 25.047 110.131 38.297 1.00 22.63 174 LYS C N 1
ATOM 8765 C CA . LYS C 1 177 ? 26.059 109.137 38.014 1.00 23.28 174 LYS C CA 1
ATOM 8766 C C . LYS C 1 177 ? 26.439 108.402 39.310 1.00 23.30 174 LYS C C 1
ATOM 8767 O O . LYS C 1 177 ? 26.835 109.027 40.301 1.00 22.95 174 LYS C O 1
ATOM 8773 N N . ILE C 1 178 ? 26.246 107.081 39.312 1.00 23.44 175 ILE C N 1
ATOM 8774 C CA . ILE C 1 178 ? 26.588 106.248 40.451 1.00 23.62 175 ILE C CA 1
ATOM 8775 C C . ILE C 1 178 ? 27.531 105.125 40.043 1.00 24.18 175 ILE C C 1
ATOM 8776 O O . ILE C 1 178 ? 27.184 104.233 39.258 1.00 23.31 175 ILE C O 1
ATOM 8781 N N . THR C 1 179 ? 28.731 105.209 40.577 1.00 24.36 176 THR C N 1
ATOM 8782 C CA . THR C 1 179 ? 29.755 104.208 40.401 1.00 26.63 176 THR C CA 1
ATOM 8783 C C . THR C 1 179 ? 29.631 103.156 41.517 1.00 26.50 176 THR C C 1
ATOM 8784 O O . THR C 1 179 ? 30.076 103.372 42.639 1.00 26.86 176 THR C O 1
ATOM 8788 N N . HIS C 1 180 ? 28.991 102.030 41.208 1.00 26.32 177 HIS C N 1
ATOM 8789 C CA . HIS C 1 180 ? 28.695 101.010 42.208 1.00 26.17 177 HIS C CA 1
ATOM 8790 C C . HIS C 1 180 ? 28.432 99.672 41.518 1.00 25.27 177 HIS C C 1
ATOM 8791 O O . HIS C 1 180 ? 27.347 99.440 40.943 1.00 23.77 177 HIS C O 1
ATOM 8798 N N . ALA C 1 181 ? 29.414 98.784 41.599 1.00 24.64 178 ALA C N 1
ATOM 8799 C CA . ALA C 1 181 ? 29.354 97.495 40.885 1.00 24.57 178 ALA C CA 1
ATOM 8800 C C . ALA C 1 181 ? 28.088 96.677 41.177 1.00 24.43 178 ALA C C 1
ATOM 8801 O O . ALA C 1 181 ? 27.500 96.073 40.272 1.00 24.51 178 ALA C O 1
ATOM 8803 N N . GLU C 1 182 ? 27.677 96.653 42.436 1.00 23.92 179 GLU C N 1
ATOM 8804 C CA . GLU C 1 182 ? 26.563 95.811 42.847 1.00 25.37 179 GLU C CA 1
ATOM 8805 C C . GLU C 1 182 ? 25.234 96.422 42.351 1.00 25.01 179 GLU C C 1
ATOM 8806 O O . GLU C 1 182 ? 24.327 95.689 41.926 1.00 25.47 179 GLU C O 1
ATOM 8812 N N . LEU C 1 183 ? 25.124 97.754 42.374 1.00 23.76 180 LEU C N 1
ATOM 8813 C CA . LEU C 1 183 ? 23.962 98.402 41.758 1.00 23.35 180 LEU C CA 1
ATOM 8814 C C . LEU C 1 183 ? 23.955 98.141 40.238 1.00 23.10 180 LEU C C 1
ATOM 8815 O O . LEU C 1 183 ? 22.916 97.788 39.657 1.00 23.38 180 LEU C O 1
ATOM 8820 N N . ALA C 1 184 ? 25.115 98.285 39.603 1.00 21.46 181 ALA C N 1
ATOM 8821 C CA . ALA C 1 184 ? 25.196 98.045 38.173 1.00 21.57 181 ALA C CA 1
ATOM 8822 C C . ALA C 1 184 ? 24.774 96.607 37.863 1.00 20.84 181 ALA C C 1
ATOM 8823 O O . ALA C 1 184 ? 23.924 96.384 37.008 1.00 19.49 181 ALA C O 1
ATOM 8825 N N . ASP C 1 185 ? 25.349 95.643 38.576 1.00 21.87 182 ASP C N 1
ATOM 8826 C CA . ASP C 1 185 ? 24.996 94.224 38.354 1.00 22.20 182 ASP C CA 1
ATOM 8827 C C . ASP C 1 185 ? 23.488 94.003 38.556 1.00 22.30 182 ASP C C 1
ATOM 8828 O O . ASP C 1 185 ? 22.871 93.284 37.819 1.00 23.02 182 ASP C O 1
ATOM 8833 N N . SER C 1 186 ? 22.892 94.674 39.526 1.00 22.30 183 SER C N 1
ATOM 8834 C CA . SER C 1 186 ? 21.464 94.480 39.809 1.00 23.09 183 SER C CA 1
ATOM 8835 C C . SER C 1 186 ? 20.594 94.977 38.666 1.00 23.34 183 SER C C 1
ATOM 8836 O O . SER C 1 186 ? 19.574 94.369 38.344 1.00 23.51 183 SER C O 1
ATOM 8847 N N . VAL C 1 188 ? 21.497 95.425 35.335 1.00 21.86 185 VAL C N 1
ATOM 8848 C CA . VAL C 1 188 ? 21.718 94.545 34.206 1.00 21.89 185 VAL C CA 1
ATOM 8849 C C . VAL C 1 188 ? 21.004 93.189 34.392 1.00 21.80 185 VAL C C 1
ATOM 8850 O O . VAL C 1 188 ? 20.484 92.640 33.439 1.00 21.14 185 VAL C O 1
ATOM 8854 N N . ASN C 1 189 ? 21.020 92.647 35.610 1.00 22.47 186 ASN C N 1
ATOM 8855 C CA . ASN C 1 189 ? 20.292 91.416 35.892 1.00 22.65 186 ASN C CA 1
ATOM 8856 C C . ASN C 1 189 ? 18.778 91.558 35.646 1.00 23.10 186 ASN C C 1
ATOM 8857 O O . ASN C 1 189 ? 18.151 90.672 35.056 1.00 22.39 186 ASN C O 1
ATOM 8862 N N . PHE C 1 190 ? 18.219 92.687 36.059 1.00 23.44 187 PHE C N 1
ATOM 8863 C CA . PHE C 1 190 ? 16.785 92.970 35.854 1.00 23.67 187 PHE C CA 1
ATOM 8864 C C . PHE C 1 190 ? 16.469 92.980 34.368 1.00 23.56 187 PHE C C 1
ATOM 8865 O O . PHE C 1 190 ? 15.469 92.398 33.900 1.00 23.16 187 PHE C O 1
ATOM 8873 N N . ILE C 1 191 ? 17.349 93.638 33.622 1.00 24.31 188 ILE C N 1
ATOM 8874 C CA . ILE C 1 191 ? 17.185 93.788 32.192 1.00 24.52 188 ILE C CA 1
ATOM 8875 C C . ILE C 1 191 ? 17.214 92.423 31.533 1.00 25.94 188 ILE C C 1
ATOM 8876 O O . ILE C 1 191 ? 16.293 92.086 30.787 1.00 25.79 188 ILE C O 1
ATOM 8881 N N . ASN C 1 192 ? 18.250 91.637 31.835 1.00 26.34 189 ASN C N 1
ATOM 8882 C CA . ASN C 1 192 ? 18.377 90.316 31.255 1.00 27.72 189 ASN C CA 1
ATOM 8883 C C . ASN C 1 192 ? 17.264 89.387 31.710 1.00 27.56 189 ASN C C 1
ATOM 8884 O O . ASN C 1 192 ? 16.651 88.738 30.875 1.00 28.22 189 ASN C O 1
ATOM 8889 N N . ASP C 1 193 ? 17.008 89.347 33.021 1.00 27.45 190 ASP C N 1
ATOM 8890 C CA . ASP C 1 193 ? 16.056 88.418 33.632 1.00 27.67 190 ASP C CA 1
ATOM 8891 C C . ASP C 1 193 ? 14.615 88.773 33.379 1.00 26.69 190 ASP C C 1
ATOM 8892 O O . ASP C 1 193 ? 13.808 87.870 33.203 1.00 26.31 190 ASP C O 1
ATOM 8897 N N . TYR C 1 194 ? 14.279 90.064 33.395 1.00 25.71 191 TYR C N 1
ATOM 8898 C CA . TYR C 1 194 ? 12.875 90.469 33.290 1.00 24.99 191 TYR C CA 1
ATOM 8899 C C . TYR C 1 194 ? 12.471 91.247 32.030 1.00 25.59 191 TYR C C 1
ATOM 8900 O O . TYR C 1 194 ? 11.445 90.943 31.425 1.00 25.96 191 TYR C O 1
ATOM 8909 N N . LEU C 1 195 ? 13.253 92.243 31.635 1.00 25.17 192 LEU C N 1
ATOM 8910 C CA . LEU C 1 195 ? 12.862 93.064 30.493 1.00 25.29 192 LEU C CA 1
ATOM 8911 C C . LEU C 1 195 ? 13.029 92.341 29.175 1.00 25.93 192 LEU C C 1
ATOM 8912 O O . LEU C 1 195 ? 12.123 92.362 28.364 1.00 24.27 192 LEU C O 1
ATOM 8917 N N . LEU C 1 196 ? 14.202 91.725 28.979 1.00 26.07 193 LEU C N 1
ATOM 8918 C CA . LEU C 1 196 ? 14.544 91.036 27.754 1.00 27.21 193 LEU C CA 1
ATOM 8919 C C . LEU C 1 196 ? 13.928 89.650 27.624 1.00 27.21 193 LEU C C 1
ATOM 8920 O O . LEU C 1 196 ? 14.636 88.662 27.524 1.00 28.17 193 LEU C O 1
ATOM 8925 N N . ASP C 1 197 ? 12.612 89.570 27.583 1.00 27.16 194 ASP C N 1
ATOM 8926 C CA . ASP C 1 197 ? 11.963 88.317 27.248 1.00 26.17 194 ASP C CA 1
ATOM 8927 C C . ASP C 1 197 ? 11.667 88.235 25.748 1.00 25.16 194 ASP C C 1
ATOM 8928 O O . ASP C 1 197 ? 10.776 88.928 25.216 1.00 25.17 194 ASP C O 1
ATOM 8933 N N . PHE C 1 198 ? 12.371 87.335 25.079 1.00 24.10 195 PHE C N 1
ATOM 8934 C CA . PHE C 1 198 ? 12.314 87.261 23.635 1.00 24.06 195 PHE C CA 1
ATOM 8935 C C . PHE C 1 198 ? 11.032 86.666 23.039 1.00 23.95 195 PHE C C 1
ATOM 8936 O O . PHE C 1 198 ? 10.869 86.637 21.840 1.00 23.17 195 PHE C O 1
ATOM 8944 N N . SER C 1 199 ? 10.093 86.223 23.859 1.00 24.13 196 SER C N 1
ATOM 8945 C CA . SER C 1 199 ? 8.791 85.927 23.254 1.00 25.23 196 SER C CA 1
ATOM 8946 C C . SER C 1 199 ? 8.047 87.216 22.903 1.00 24.88 196 SER C C 1
ATOM 8947 O O . SER C 1 199 ? 7.125 87.167 22.107 1.00 26.25 196 SER C O 1
ATOM 8950 N N . ALA C 1 200 ? 8.458 88.366 23.457 1.00 24.69 197 ALA C N 1
ATOM 8951 C CA . ALA C 1 200 ? 7.757 89.645 23.182 1.00 23.89 197 ALA C CA 1
ATOM 8952 C C . ALA C 1 200 ? 8.652 90.739 22.697 1.00 23.62 197 ALA C C 1
ATOM 8953 O O . ALA C 1 200 ? 8.189 91.641 22.017 1.00 23.39 197 ALA C O 1
ATOM 8955 N N . VAL C 1 201 ? 9.925 90.677 23.089 1.00 23.63 198 VAL C N 1
ATOM 8956 C CA . VAL C 1 201 ? 10.933 91.683 22.763 1.00 22.40 198 VAL C CA 1
ATOM 8957 C C . VAL C 1 201 ? 11.671 91.285 21.473 1.00 23.57 198 VAL C C 1
ATOM 8958 O O . VAL C 1 201 ? 12.160 90.156 21.360 1.00 24.62 198 VAL C O 1
ATOM 8962 N N . TYR C 1 202 ? 11.701 92.183 20.490 1.00 23.85 199 TYR C N 1
ATOM 8963 C CA . TYR C 1 202 ? 12.319 91.918 19.194 1.00 24.59 199 TYR C CA 1
ATOM 8964 C C . TYR C 1 202 ? 13.371 92.940 18.844 1.00 24.41 199 TYR C C 1
ATOM 8965 O O . TYR C 1 202 ? 13.225 94.112 19.216 1.00 24.80 199 TYR C O 1
ATOM 8974 N N . PRO C 1 203 ? 14.434 92.505 18.131 1.00 24.09 200 PRO C N 1
ATOM 8975 C CA . PRO C 1 203 ? 15.455 93.434 17.661 1.00 24.43 200 PRO C CA 1
ATOM 8976 C C . PRO C 1 203 ? 14.825 94.410 16.675 1.00 24.55 200 PRO C C 1
ATOM 8977 O O . PRO C 1 203 ? 14.023 94.008 15.838 1.00 24.51 200 PRO C O 1
ATOM 8981 N N . LEU C 1 204 ? 15.137 95.687 16.825 1.00 24.38 201 LEU C N 1
ATOM 8982 C CA . LEU C 1 204 ? 14.642 96.701 15.923 1.00 25.22 201 LEU C CA 1
ATOM 8983 C C . LEU C 1 204 ? 15.633 97.030 14.814 1.00 26.26 201 LEU C C 1
ATOM 8984 O O . LEU C 1 204 ? 15.282 97.746 13.873 1.00 26.76 201 LEU C O 1
ATOM 8989 N N . ASP C 1 205 ? 16.856 96.511 14.917 1.00 25.75 202 ASP C N 1
ATOM 8990 C CA . ASP C 1 205 ? 17.868 96.808 13.931 1.00 27.12 202 ASP C CA 1
ATOM 8991 C C . ASP C 1 205 ? 17.979 95.718 12.853 1.00 27.48 202 ASP C C 1
ATOM 8992 O O . ASP C 1 205 ? 19.036 95.522 12.299 1.00 27.02 202 ASP C O 1
ATOM 8997 N N . VAL C 1 206 ? 16.889 95.007 12.596 1.00 28.03 203 VAL C N 1
ATOM 8998 C CA . VAL C 1 206 ? 16.807 94.105 11.451 1.00 28.79 203 VAL C CA 1
ATOM 8999 C C . VAL C 1 206 ? 15.591 94.442 10.616 1.00 28.82 203 VAL C C 1
ATOM 9000 O O . VAL C 1 206 ? 14.618 95.001 11.123 1.00 27.77 203 VAL C O 1
ATOM 9004 N N . THR C 1 207 ? 15.627 94.020 9.352 1.00 30.01 204 THR C N 1
ATOM 9005 C CA . THR C 1 207 ? 14.589 94.357 8.378 1.00 31.24 204 THR C CA 1
ATOM 9006 C C . THR C 1 207 ? 13.314 93.566 8.628 1.00 32.46 204 THR C C 1
ATOM 9007 O O . THR C 1 207 ? 12.207 94.074 8.440 1.00 33.19 204 THR C O 1
ATOM 9011 N N A ASN C 1 208 ? 13.506 92.324 9.046 0.50 32.83 205 ASN C N 1
ATOM 9012 N N B ASN C 1 208 ? 13.435 92.318 9.061 0.50 32.85 205 ASN C N 1
ATOM 9013 C CA A ASN C 1 208 ? 12.413 91.436 9.337 0.50 33.51 205 ASN C CA 1
ATOM 9014 C CA B ASN C 1 208 ? 12.246 91.468 9.193 0.50 33.57 205 ASN C CA 1
ATOM 9015 C C A ASN C 1 208 ? 12.004 91.613 10.793 0.50 33.76 205 ASN C C 1
ATOM 9016 C C B ASN C 1 208 ? 11.634 91.436 10.595 0.50 33.80 205 ASN C C 1
ATOM 9017 O O A ASN C 1 208 ? 12.502 90.919 11.688 0.50 33.83 205 ASN C O 1
ATOM 9018 O O B ASN C 1 208 ? 11.614 90.394 11.257 0.50 34.04 205 ASN C O 1
ATOM 9027 N N . ARG C 1 209 ? 11.131 92.587 11.028 1.00 33.94 206 ARG C N 1
ATOM 9028 C CA . ARG C 1 209 ? 10.519 92.745 12.352 1.00 34.31 206 ARG C CA 1
ATOM 9029 C C . ARG C 1 209 ? 9.092 92.271 12.242 1.00 34.33 206 ARG C C 1
ATOM 9030 O O . ARG C 1 209 ? 8.416 92.604 11.273 1.00 34.53 206 ARG C O 1
ATOM 9038 N N . PRO C 1 210 ? 8.610 91.531 13.246 1.00 34.40 207 PRO C N 1
ATOM 9039 C CA . PRO C 1 210 ? 7.185 91.201 13.215 1.00 34.04 207 PRO C CA 1
ATOM 9040 C C . PRO C 1 210 ? 6.302 92.461 13.354 1.00 34.25 207 PRO C C 1
ATOM 9041 O O . PRO C 1 210 ? 6.766 93.503 13.809 1.00 34.65 207 PRO C O 1
ATOM 9045 N N . ARG C 1 211 ? 5.058 92.370 12.909 1.00 35.29 208 ARG C N 1
ATOM 9046 C CA . ARG C 1 211 ? 4.058 93.399 13.143 1.00 36.39 208 ARG C CA 1
ATOM 9047 C C . ARG C 1 211 ? 3.467 93.149 14.502 1.00 36.41 208 ARG C C 1
ATOM 9048 O O . ARG C 1 211 ? 3.426 92.010 14.963 1.00 36.13 208 ARG C O 1
ATOM 9056 N N . THR C 1 212 ? 3.022 94.230 15.136 1.00 36.69 209 THR C N 1
ATOM 9057 C CA . THR C 1 212 ? 2.280 94.174 16.383 1.00 36.82 209 THR C CA 1
ATOM 9058 C C . THR C 1 212 ? 1.140 93.137 16.325 1.00 37.23 209 THR C C 1
ATOM 9059 O O . THR C 1 212 ? 1.148 92.163 17.093 1.00 37.74 209 THR C O 1
ATOM 9063 N N . LYS C 1 213 ? 0.190 93.315 15.403 1.00 37.25 210 LYS C N 1
ATOM 9064 C CA . LYS C 1 213 ? -0.955 92.395 15.279 1.00 37.09 210 LYS C CA 1
ATOM 9065 C C . LYS C 1 213 ? -0.498 90.938 15.300 1.00 36.82 210 LYS C C 1
ATOM 9066 O O . LYS C 1 213 ? -1.203 90.038 15.782 1.00 36.91 210 LYS C O 1
ATOM 9072 N N . GLU C 1 214 ? 0.714 90.738 14.799 1.00 35.94 211 GLU C N 1
ATOM 9073 C CA . GLU C 1 214 ? 1.314 89.442 14.681 1.00 35.41 211 GLU C CA 1
ATOM 9074 C C . GLU C 1 214 ? 1.735 88.880 16.040 1.00 34.52 211 GLU C C 1
ATOM 9075 O O . GLU C 1 214 ? 1.818 87.669 16.196 1.00 33.65 211 GLU C O 1
ATOM 9081 N N . ILE C 1 215 ? 1.987 89.754 17.021 1.00 33.61 212 ILE C N 1
ATOM 9082 C CA . ILE C 1 215 ? 2.463 89.325 18.348 1.00 32.87 212 ILE C CA 1
ATOM 9083 C C . ILE C 1 215 ? 1.620 89.835 19.547 1.00 32.74 212 ILE C C 1
ATOM 9084 O O . ILE C 1 215 ? 2.126 89.919 20.675 1.00 32.29 212 ILE C O 1
ATOM 9089 N N . ARG C 1 216 ? 0.346 90.155 19.316 1.00 32.04 213 ARG C N 1
ATOM 9090 C CA . ARG C 1 216 ? -0.517 90.664 20.389 1.00 31.46 213 ARG C CA 1
ATOM 9091 C C . ARG C 1 216 ? -0.553 89.753 21.630 1.00 30.67 213 ARG C C 1
ATOM 9092 O O . ARG C 1 216 ? -0.325 90.213 22.755 1.00 30.59 213 ARG C O 1
ATOM 9100 N N . GLY C 1 217 ? -0.801 88.461 21.420 1.00 29.70 214 GLY C N 1
ATOM 9101 C CA . GLY C 1 217 ? -0.928 87.490 22.516 1.00 27.99 214 GLY C CA 1
ATOM 9102 C C . GLY C 1 217 ? 0.334 87.414 23.359 1.00 27.18 214 GLY C C 1
ATOM 9103 O O . GLY C 1 217 ? 0.282 87.299 24.586 1.00 26.62 214 GLY C O 1
ATOM 9104 N N . ASN C 1 218 ? 1.475 87.492 22.688 1.00 26.29 215 ASN C N 1
ATOM 9105 C CA . ASN C 1 218 ? 2.748 87.444 23.360 1.00 25.76 215 ASN C CA 1
ATOM 9106 C C . ASN C 1 218 ? 2.958 88.678 24.201 1.00 24.55 215 ASN C C 1
ATOM 9107 O O . ASN C 1 218 ? 3.438 88.567 25.335 1.00 23.76 215 ASN C O 1
ATOM 9112 N N . ILE C 1 219 ? 2.598 89.844 23.642 1.00 23.69 216 ILE C N 1
ATOM 9113 C CA . ILE C 1 219 ? 2.701 91.108 24.360 1.00 23.36 216 ILE C CA 1
ATOM 9114 C C . ILE C 1 219 ? 1.916 91.009 25.669 1.00 22.89 216 ILE C C 1
ATOM 9115 O O . ILE C 1 219 ? 2.455 91.307 26.736 1.00 23.11 216 ILE C O 1
ATOM 9120 N N . ARG C 1 220 ? 0.641 90.614 25.563 1.00 21.76 217 ARG C N 1
ATOM 9121 C CA . ARG C 1 220 ? -0.239 90.428 26.700 1.00 22.43 217 ARG C CA 1
ATOM 9122 C C . ARG C 1 220 ? 0.382 89.566 27.790 1.00 21.73 217 ARG C C 1
ATOM 9123 O O . ARG C 1 220 ? 0.479 90.001 28.919 1.00 22.46 217 ARG C O 1
ATOM 9131 N N . ALA C 1 221 ? 0.757 88.331 27.467 1.00 20.62 218 ALA C N 1
ATOM 9132 C CA . ALA C 1 221 ? 1.440 87.459 28.431 1.00 20.34 218 ALA C CA 1
ATOM 9133 C C . ALA C 1 221 ? 2.727 88.085 29.014 1.00 20.23 218 ALA C C 1
ATOM 9134 O O . ALA C 1 221 ? 3.060 87.909 30.185 1.00 20.15 218 ALA C O 1
ATOM 9136 N N . TYR C 1 222 ? 3.456 88.814 28.201 1.00 20.00 219 TYR C N 1
ATOM 9137 C CA . TYR C 1 222 ? 4.680 89.446 28.708 1.00 21.06 219 TYR C CA 1
ATOM 9138 C C . TYR C 1 222 ? 4.376 90.531 29.732 1.00 21.28 219 TYR C C 1
ATOM 9139 O O . TYR C 1 222 ? 5.063 90.631 30.728 1.00 20.45 219 TYR C O 1
ATOM 9148 N N . ARG C 1 223 ? 3.359 91.348 29.456 1.00 22.85 220 ARG C N 1
ATOM 9149 C CA . ARG C 1 223 ? 3.023 92.478 30.329 1.00 24.41 220 ARG C CA 1
ATOM 9150 C C . ARG C 1 223 ? 2.591 91.891 31.655 1.00 25.77 220 ARG C C 1
ATOM 9151 O O . ARG C 1 223 ? 3.079 92.286 32.709 1.00 26.67 220 ARG C O 1
ATOM 9159 N N . LYS C 1 224 ? 1.675 90.931 31.582 1.00 26.86 221 LYS C N 1
ATOM 9160 C CA . LYS C 1 224 ? 1.140 90.294 32.770 1.00 27.76 221 LYS C CA 1
ATOM 9161 C C . LYS C 1 224 ? 2.240 89.673 33.636 1.00 27.36 221 LYS C C 1
ATOM 9162 O O . LYS C 1 224 ? 2.247 89.829 34.851 1.00 27.40 221 LYS C O 1
ATOM 9168 N N . ASP C 1 225 ? 3.181 89.000 32.998 1.00 27.20 222 ASP C N 1
ATOM 9169 C CA . ASP C 1 225 ? 4.278 88.381 33.723 1.00 27.44 222 ASP C CA 1
ATOM 9170 C C . ASP C 1 225 ? 5.194 89.428 34.357 1.00 26.27 222 ASP C C 1
ATOM 9171 O O . ASP C 1 225 ? 5.556 89.310 35.516 1.00 26.42 222 ASP C O 1
ATOM 9176 N N . LEU C 1 226 ? 5.548 90.458 33.603 1.00 25.67 223 LEU C N 1
ATOM 9177 C CA . LEU C 1 226 ? 6.443 91.497 34.108 1.00 25.60 223 LEU C CA 1
ATOM 9178 C C . LEU C 1 226 ? 5.801 92.299 35.257 1.00 25.59 223 LEU C C 1
ATOM 9179 O O . LEU C 1 226 ? 6.447 92.585 36.272 1.00 24.95 223 LEU C O 1
ATOM 9184 N N . ALA C 1 227 ? 4.506 92.613 35.104 1.00 25.44 224 ALA C N 1
ATOM 9185 C CA . ALA C 1 227 ? 3.762 93.348 36.103 1.00 25.41 224 ALA C CA 1
ATOM 9186 C C . ALA C 1 227 ? 3.746 92.561 37.415 1.00 26.02 224 ALA C C 1
ATOM 9187 O O . ALA C 1 227 ? 3.883 93.132 38.488 1.00 25.50 224 ALA C O 1
ATOM 9189 N N . GLN C 1 228 ? 3.571 91.247 37.346 1.00 26.65 225 GLN C N 1
ATOM 9190 C CA . GLN C 1 228 ? 3.489 90.514 38.598 1.00 27.72 225 GLN C CA 1
ATOM 9191 C C . GLN C 1 228 ? 4.836 90.079 39.152 1.00 26.70 225 GLN C C 1
ATOM 9192 O O . GLN C 1 228 ? 4.962 89.901 40.354 1.00 27.28 225 GLN C O 1
ATOM 9198 N N . ASN C 1 229 ? 5.846 89.918 38.310 1.00 25.65 226 ASN C N 1
ATOM 9199 C CA . ASN C 1 229 ? 7.098 89.360 38.826 1.00 25.47 226 ASN C CA 1
ATOM 9200 C C . ASN C 1 229 ? 8.333 90.234 38.763 1.00 25.05 226 ASN C C 1
ATOM 9201 O O . ASN C 1 229 ? 9.266 89.992 39.487 1.00 25.96 226 ASN C O 1
ATOM 9206 N N . GLY C 1 230 ? 8.371 91.231 37.896 1.00 24.93 227 GLY C N 1
ATOM 9207 C CA . GLY C 1 230 ? 9.585 92.017 37.777 1.00 24.31 227 GLY C CA 1
ATOM 9208 C C . GLY C 1 230 ? 9.971 92.660 39.094 1.00 24.53 227 GLY C C 1
ATOM 9209 O O . GLY C 1 230 ? 9.143 93.313 39.742 1.00 24.12 227 GLY C O 1
ATOM 9210 N N . GLU C 1 231 ? 11.229 92.468 39.488 1.00 24.07 228 GLU C N 1
ATOM 9211 C CA . GLU C 1 231 ? 11.787 93.104 40.672 1.00 24.42 228 GLU C CA 1
ATOM 9212 C C . GLU C 1 231 ? 13.297 93.092 40.558 1.00 23.34 228 GLU C C 1
ATOM 9213 O O . GLU C 1 231 ? 13.848 92.275 39.838 1.00 23.81 228 GLU C O 1
ATOM 9219 N N . TYR C 1 232 ? 13.965 94.029 41.210 1.00 22.70 229 TYR C N 1
ATOM 9220 C CA . TYR C 1 232 ? 15.432 94.047 41.228 1.00 23.00 229 TYR C CA 1
ATOM 9221 C C . TYR C 1 232 ? 15.875 93.195 42.416 1.00 24.32 229 TYR C C 1
ATOM 9222 O O . TYR C 1 232 ? 15.120 93.065 43.367 1.00 24.76 229 TYR C O 1
ATOM 9231 N N . SER C 1 233 ? 17.058 92.587 42.347 1.00 25.48 230 SER C N 1
ATOM 9232 C CA . SER C 1 233 ? 17.609 91.829 43.484 1.00 27.45 230 SER C CA 1
ATOM 9233 C C . SER C 1 233 ? 18.908 92.464 43.972 1.00 27.91 230 SER C C 1
ATOM 9234 O O . SER C 1 233 ? 19.691 92.975 43.195 1.00 26.60 230 SER C O 1
ATOM 9237 N N . LEU C 1 234 ? 19.111 92.413 45.278 1.00 29.52 231 LEU C N 1
ATOM 9238 C CA . LEU C 1 234 ? 20.322 92.924 45.875 1.00 31.23 231 LEU C CA 1
ATOM 9239 C C . LEU C 1 234 ? 21.028 91.782 46.586 1.00 32.28 231 LEU C C 1
ATOM 9240 O O . LEU C 1 234 ? 20.375 90.881 47.121 1.00 32.13 231 LEU C O 1
ATOM 9245 N N . LYS C 1 235 ? 22.354 91.803 46.582 1.00 33.22 232 LYS C N 1
ATOM 9246 C CA . LYS C 1 235 ? 23.079 90.789 47.324 1.00 34.69 232 LYS C CA 1
ATOM 9247 C C . LYS C 1 235 ? 23.403 91.171 48.768 1.00 34.93 232 LYS C C 1
ATOM 9248 O O . LYS C 1 235 ? 23.214 90.356 49.669 1.00 35.94 232 LYS C O 1
ATOM 9254 N N . SER C 1 236 ? 23.900 92.382 49.006 1.00 34.69 233 SER C N 1
ATOM 9255 C CA . SER C 1 236 ? 24.330 92.712 50.367 1.00 35.37 233 SER C CA 1
ATOM 9256 C C . SER C 1 236 ? 23.468 93.778 51.066 1.00 34.79 233 SER C C 1
ATOM 9257 O O . SER C 1 236 ? 23.982 94.602 51.839 1.00 34.93 233 SER C O 1
ATOM 9260 N N . ALA C 1 237 ? 22.150 93.703 50.819 1.00 33.93 234 ALA C N 1
ATOM 9261 C CA . ALA C 1 237 ? 21.154 94.645 51.354 1.00 31.75 234 ALA C CA 1
ATOM 9262 C C . ALA C 1 237 ? 20.753 94.396 52.814 1.00 30.60 234 ALA C C 1
ATOM 9263 O O . ALA C 1 237 ? 20.548 93.249 53.247 1.00 30.39 234 ALA C O 1
ATOM 9265 N N . VAL C 1 238 ? 20.630 95.489 53.559 1.00 28.28 235 VAL C N 1
ATOM 9266 C CA . VAL C 1 238 ? 20.107 95.444 54.919 1.00 26.35 235 VAL C CA 1
ATOM 9267 C C . VAL C 1 238 ? 18.883 96.353 55.041 1.00 25.42 235 VAL C C 1
ATOM 9268 O O . VAL C 1 238 ? 18.691 97.261 54.232 1.00 24.72 235 VAL C O 1
ATOM 9272 N N . LYS C 1 239 ? 18.055 96.092 56.043 1.00 23.71 236 LYS C N 1
ATOM 9273 C CA . LYS C 1 239 ? 16.997 97.018 56.427 1.00 22.69 236 LYS C CA 1
ATOM 9274 C C . LYS C 1 239 ? 17.548 98.086 57.388 1.00 21.99 236 LYS C C 1
ATOM 9275 O O . LYS C 1 239 ? 18.493 97.825 58.135 1.00 19.74 236 LYS C O 1
ATOM 9281 N N . LEU C 1 240 ? 16.979 99.290 57.322 1.00 21.84 237 LEU C N 1
ATOM 9282 C CA . LEU C 1 240 ? 17.391 100.427 58.171 1.00 22.48 237 LEU C CA 1
ATOM 9283 C C . LEU C 1 240 ? 18.906 100.567 58.374 1.00 22.59 237 LEU C C 1
ATOM 9284 O O . LEU C 1 240 ? 19.386 100.537 59.508 1.00 22.48 237 LEU C O 1
ATOM 9289 N N . PRO C 1 241 ? 19.663 100.734 57.279 1.00 22.49 238 PRO C N 1
ATOM 9290 C CA . PRO C 1 241 ? 21.093 100.920 57.502 1.00 23.15 238 PRO C CA 1
ATOM 9291 C C . PRO C 1 241 ? 21.330 102.273 58.165 1.00 23.86 238 PRO C C 1
ATOM 9292 O O . PRO C 1 241 ? 20.436 103.123 58.206 1.00 23.52 238 PRO C O 1
ATOM 9296 N N . ASN C 1 242 ? 22.521 102.460 58.699 1.00 24.91 239 ASN C N 1
ATOM 9297 C CA . ASN C 1 242 ? 22.832 103.696 59.378 1.00 26.58 239 ASN C CA 1
ATOM 9298 C C . ASN C 1 242 ? 23.767 104.537 58.499 1.00 26.35 239 ASN C C 1
ATOM 9299 O O . ASN C 1 242 ? 24.564 105.331 58.988 1.00 26.64 239 ASN C O 1
ATOM 9304 N N . VAL C 1 243 ? 23.680 104.328 57.193 1.00 25.36 240 VAL C N 1
ATOM 9305 C CA . VAL C 1 243 ? 24.646 104.905 56.264 1.00 24.79 240 VAL C CA 1
ATOM 9306 C C . VAL C 1 243 ? 23.884 105.183 54.990 1.00 24.00 240 VAL C C 1
ATOM 9307 O O . VAL C 1 243 ? 22.857 104.531 54.721 1.00 24.31 240 VAL C O 1
ATOM 9311 N N . LEU C 1 244 ? 24.362 106.166 54.232 1.00 23.08 241 LEU C N 1
ATOM 9312 C CA . LEU C 1 244 ? 23.821 106.503 52.917 1.00 22.15 241 LEU C CA 1
ATOM 9313 C C . LEU C 1 244 ? 23.652 105.232 52.057 1.00 21.23 241 LEU C C 1
ATOM 9314 O O . LEU C 1 244 ? 24.581 104.415 51.967 1.00 20.93 241 LEU C O 1
ATOM 9319 N N . SER C 1 245 ? 22.497 105.091 51.411 1.00 19.96 242 SER C N 1
ATOM 9320 C CA . SER C 1 245 ? 22.068 103.813 50.806 1.00 20.03 242 SER C CA 1
ATOM 9321 C C . SER C 1 245 ? 21.078 103.964 49.638 1.00 19.19 242 SER C C 1
ATOM 9322 O O . SER C 1 245 ? 20.395 104.962 49.531 1.00 19.05 242 SER C O 1
ATOM 9325 N N . VAL C 1 246 ? 20.978 102.931 48.813 1.00 19.03 243 VAL C N 1
ATOM 9326 C CA . VAL C 1 246 ? 20.171 102.980 47.615 1.00 19.79 243 VAL C CA 1
ATOM 9327 C C . VAL C 1 246 ? 19.322 101.710 47.496 1.00 20.21 243 VAL C C 1
ATOM 9328 O O . VAL C 1 246 ? 19.787 100.617 47.800 1.00 19.15 243 VAL C O 1
ATOM 9332 N N . SER C 1 247 ? 18.049 101.884 47.134 1.00 20.86 244 SER C N 1
ATOM 9333 C CA . SER C 1 247 ? 17.143 100.747 46.897 1.00 21.49 244 SER C CA 1
ATOM 9334 C C . SER C 1 247 ? 16.455 100.845 45.523 1.00 20.92 244 SER C C 1
ATOM 9335 O O . SER C 1 247 ? 15.674 101.772 45.303 1.00 20.94 244 SER C O 1
ATOM 9338 N N . PRO C 1 248 ? 16.733 99.887 44.595 1.00 20.17 245 PRO C N 1
ATOM 9339 C CA . PRO C 1 248 ? 16.192 99.947 43.230 1.00 18.94 245 PRO C CA 1
ATOM 9340 C C . PRO C 1 248 ? 14.772 99.386 43.145 1.00 18.38 245 PRO C C 1
ATOM 9341 O O . PRO C 1 248 ? 14.495 98.314 43.652 1.00 17.99 245 PRO C O 1
ATOM 9345 N N . LEU C 1 249 ? 13.898 100.083 42.443 1.00 17.95 246 LEU C N 1
ATOM 9346 C CA . LEU C 1 249 ? 12.455 99.822 42.551 1.00 17.74 246 LEU C CA 1
ATOM 9347 C C . LEU C 1 249 ? 11.870 99.704 41.169 1.00 17.51 246 LEU C C 1
ATOM 9348 O O . LEU C 1 249 ? 12.291 100.424 40.294 1.00 17.76 246 LEU C O 1
ATOM 9353 N N . PHE C 1 250 ? 10.880 98.830 40.986 1.00 18.09 247 PHE C N 1
ATOM 9354 C CA . PHE C 1 250 ? 10.194 98.653 39.694 1.00 18.55 247 PHE C CA 1
ATOM 9355 C C . PHE C 1 250 ? 8.670 98.669 39.875 1.00 18.42 247 PHE C C 1
ATOM 9356 O O . PHE C 1 250 ? 8.149 98.215 40.872 1.00 20.29 247 PHE C O 1
ATOM 9364 N N . GLY C 1 251 ? 7.953 99.193 38.910 1.00 18.57 248 GLY C N 1
ATOM 9365 C CA . GLY C 1 251 ? 6.498 99.110 38.958 1.00 18.78 248 GLY C CA 1
ATOM 9366 C C . GLY C 1 251 ? 5.921 99.090 37.574 1.00 18.58 248 GLY C C 1
ATOM 9367 O O . GLY C 1 251 ? 6.398 99.806 36.678 1.00 17.34 248 GLY C O 1
ATOM 9368 N N . LEU C 1 252 ? 4.900 98.260 37.401 1.00 19.07 249 LEU C N 1
ATOM 9369 C CA . LEU C 1 252 ? 4.082 98.299 36.208 1.00 20.35 249 LEU C CA 1
ATOM 9370 C C . LEU C 1 252 ? 2.671 97.876 36.565 1.00 20.94 249 LEU C C 1
ATOM 9371 O O . LEU C 1 252 ? 2.490 96.792 37.060 1.00 21.50 249 LEU C O 1
ATOM 9376 N N . GLY C 1 253 ? 1.674 98.711 36.263 1.00 22.40 250 GLY C N 1
ATOM 9377 C CA . GLY C 1 253 ? 0.281 98.334 36.485 1.00 22.45 250 GLY C CA 1
ATOM 9378 C C . GLY C 1 253 ? -0.195 98.789 37.851 1.00 22.76 250 GLY C C 1
ATOM 9379 O O . GLY C 1 253 ? 0.591 99.210 38.687 1.00 23.06 250 GLY C O 1
ATOM 9380 N N . ALA C 1 254 ? -1.498 98.728 38.063 1.00 23.20 251 ALA C N 1
ATOM 9381 C CA . ALA C 1 254 ? -2.133 99.310 39.253 1.00 23.90 251 ALA C CA 1
ATOM 9382 C C . ALA C 1 254 ? -2.007 98.454 40.525 1.00 24.27 251 ALA C C 1
ATOM 9383 O O . ALA C 1 254 ? -1.922 98.994 41.586 1.00 26.11 251 ALA C O 1
ATOM 9385 N N . SER C 1 255 ? -1.984 97.129 40.436 1.00 24.81 252 SER C N 1
ATOM 9386 C CA . SER C 1 255 ? -1.939 96.295 41.654 1.00 24.85 252 SER C CA 1
ATOM 9387 C C . SER C 1 255 ? -0.529 95.829 41.937 1.00 25.16 252 SER C C 1
ATOM 9388 O O . SER C 1 255 ? 0.213 95.507 41.006 1.00 25.46 252 SER C O 1
ATOM 9390 N N . GLY C 1 256 ? -0.149 95.774 43.217 1.00 25.19 253 GLY C N 1
ATOM 9391 C CA . GLY C 1 256 ? 1.153 95.223 43.593 1.00 24.25 253 GLY C CA 1
ATOM 9392 C C . GLY C 1 256 ? 2.314 95.971 42.956 1.00 24.76 253 GLY C C 1
ATOM 9393 O O . GLY C 1 256 ? 3.383 95.394 42.737 1.00 25.99 253 GLY C O 1
ATOM 9394 N N . ASN C 1 257 ? 2.120 97.258 42.702 1.00 23.50 254 ASN C N 1
ATOM 9395 C CA . ASN C 1 257 ? 3.144 98.121 42.128 1.00 24.05 254 ASN C CA 1
ATOM 9396 C C . ASN C 1 257 ? 4.033 98.691 43.226 1.00 24.38 254 ASN C C 1
ATOM 9397 O O . ASN C 1 257 ? 3.647 99.648 43.919 1.00 24.25 254 ASN C O 1
ATOM 9402 N N . GLU C 1 258 ? 5.222 98.116 43.378 1.00 24.14 255 GLU C N 1
ATOM 9403 C CA . GLU C 1 258 ? 6.103 98.531 44.458 1.00 24.86 255 GLU C CA 1
ATOM 9404 C C . GLU C 1 258 ? 6.537 100.006 44.391 1.00 24.37 255 GLU C C 1
ATOM 9405 O O . GLU C 1 258 ? 6.498 100.710 45.398 1.00 25.02 255 GLU C O 1
ATOM 9411 N N . LEU C 1 259 ? 6.948 100.457 43.210 1.00 23.48 256 LEU C N 1
ATOM 9412 C CA . LEU C 1 259 ? 7.343 101.835 43.020 1.00 22.65 256 LEU C CA 1
ATOM 9413 C C . LEU C 1 259 ? 6.253 102.802 43.454 1.00 22.44 256 LEU C C 1
ATOM 9414 O O . LEU C 1 259 ? 6.506 103.697 44.247 1.00 21.61 256 LEU C O 1
ATOM 9419 N N . ASN C 1 260 ? 5.037 102.599 42.952 1.00 21.61 257 ASN C N 1
ATOM 9420 C CA . ASN C 1 260 ? 3.943 103.449 43.374 1.00 22.21 257 ASN C CA 1
ATOM 9421 C C . ASN C 1 260 ? 3.572 103.363 44.840 1.00 21.89 257 ASN C C 1
ATOM 9422 O O . ASN C 1 260 ? 3.269 104.377 45.441 1.00 21.71 257 ASN C O 1
ATOM 9427 N N . GLN C 1 261 ? 3.620 102.165 45.408 1.00 21.85 258 GLN C N 1
ATOM 9428 C CA . GLN C 1 261 ? 3.431 101.998 46.851 1.00 23.15 258 GLN C CA 1
ATOM 9429 C C . GLN C 1 261 ? 4.485 102.793 47.623 1.00 21.85 258 GLN C C 1
ATOM 9430 O O . GLN C 1 261 ? 4.150 103.476 48.580 1.00 22.60 258 GLN C O 1
ATOM 9436 N N . VAL C 1 262 ? 5.750 102.722 47.195 1.00 21.22 259 VAL C N 1
ATOM 9437 C CA . VAL C 1 262 ? 6.802 103.524 47.819 1.00 20.60 259 VAL C CA 1
ATOM 9438 C C . VAL C 1 262 ? 6.579 105.040 47.712 1.00 20.96 259 VAL C C 1
ATOM 9439 O O . VAL C 1 262 ? 6.676 105.769 48.693 1.00 20.75 259 VAL C O 1
ATOM 9443 N N . ILE C 1 263 ? 6.251 105.532 46.532 1.00 21.34 260 ILE C N 1
ATOM 9444 C CA . ILE C 1 263 ? 5.913 106.954 46.404 1.00 21.85 260 ILE C CA 1
ATOM 9445 C C . ILE C 1 263 ? 4.746 107.392 47.333 1.00 22.12 260 ILE C C 1
ATOM 9446 O O . ILE C 1 263 ? 4.850 108.397 48.083 1.00 20.47 260 ILE C O 1
ATOM 9451 N N . GLU C 1 264 ? 3.652 106.630 47.312 1.00 21.92 261 GLU C N 1
ATOM 9452 C CA . GLU C 1 264 ? 2.511 106.936 48.171 1.00 22.93 261 GLU C CA 1
ATOM 9453 C C . GLU C 1 264 ? 2.959 106.968 49.626 1.00 23.12 261 GLU C C 1
ATOM 9454 O O . GLU C 1 264 ? 2.587 107.864 50.371 1.00 23.61 261 GLU C O 1
ATOM 9460 N N . ASP C 1 265 ? 3.782 106.007 50.018 1.00 23.13 262 ASP C N 1
ATOM 9461 C CA . ASP C 1 265 ? 4.260 105.951 51.389 1.00 24.30 262 ASP C CA 1
ATOM 9462 C C . ASP C 1 265 ? 5.268 107.062 51.736 1.00 23.06 262 ASP C C 1
ATOM 9463 O O . ASP C 1 265 ? 5.319 107.516 52.877 1.00 22.79 262 ASP C O 1
ATOM 9468 N N . LEU C 1 266 ? 6.070 107.471 50.764 1.00 21.92 263 LEU C N 1
ATOM 9469 C CA . LEU C 1 266 ? 6.974 108.599 50.942 1.00 21.55 263 LEU C CA 1
ATOM 9470 C C . LEU C 1 266 ? 6.159 109.864 51.273 1.00 21.36 263 LEU C C 1
ATOM 9471 O O . LEU C 1 266 ? 6.461 110.561 52.227 1.00 22.00 263 LEU C O 1
ATOM 9476 N N . PHE C 1 267 ? 5.084 110.105 50.535 1.00 22.61 264 PHE C N 1
ATOM 9477 C CA . PHE C 1 267 ? 4.206 111.271 50.735 1.00 22.71 264 PHE C CA 1
ATOM 9478 C C . PHE C 1 267 ? 3.510 111.216 52.091 1.00 24.16 264 PHE C C 1
ATOM 9479 O O . PHE C 1 267 ? 3.300 112.247 52.726 1.00 24.20 264 PHE C O 1
ATOM 9487 N N . LEU C 1 268 ? 3.119 110.023 52.529 1.00 24.27 265 LEU C N 1
ATOM 9488 C CA . LEU C 1 268 ? 2.487 109.905 53.842 1.00 25.12 265 LEU C CA 1
ATOM 9489 C C . LEU C 1 268 ? 3.450 110.092 54.977 1.00 25.46 265 LEU C C 1
ATOM 9490 O O . LEU C 1 268 ? 3.022 110.398 56.069 1.00 26.82 265 LEU C O 1
ATOM 9495 N N . GLN C 1 269 ? 4.738 109.851 54.740 1.00 25.31 266 GLN C N 1
ATOM 9496 C CA . GLN C 1 269 ? 5.732 109.869 55.800 1.00 25.08 266 GLN C CA 1
ATOM 9497 C C . GLN C 1 269 ? 6.561 111.135 55.870 1.00 24.96 266 GLN C C 1
ATOM 9498 O O . GLN C 1 269 ? 7.589 111.151 56.532 1.00 26.10 266 GLN C O 1
ATOM 9504 N N . VAL C 1 270 ? 6.140 112.184 55.183 1.00 24.07 267 VAL C N 1
ATOM 9505 C CA . VAL C 1 270 ? 6.746 113.498 55.323 1.00 23.80 267 VAL C CA 1
ATOM 9506 C C . VAL C 1 270 ? 6.590 114.034 56.755 1.00 24.88 267 VAL C C 1
ATOM 9507 O O . VAL C 1 270 ? 5.478 114.098 57.289 1.00 24.80 267 VAL C O 1
ATOM 9511 N N . GLN C 1 271 ? 7.702 114.417 57.378 1.00 24.86 268 GLN C N 1
ATOM 9512 C CA . GLN C 1 271 ? 7.637 114.967 58.722 1.00 25.67 268 GLN C CA 1
ATOM 9513 C C . GLN C 1 271 ? 7.628 116.496 58.708 1.00 25.52 268 GLN C C 1
ATOM 9514 O O . GLN C 1 271 ? 6.985 117.117 59.558 1.00 26.52 268 GLN C O 1
ATOM 9520 N N . LYS C 1 272 ? 8.339 117.087 57.745 1.00 25.00 269 LYS C N 1
ATOM 9521 C CA . LYS C 1 272 ? 8.556 118.530 57.673 1.00 25.14 269 LYS C CA 1
ATOM 9522 C C . LYS C 1 272 ? 8.281 119.122 56.290 1.00 24.46 269 LYS C C 1
ATOM 9523 O O . LYS C 1 272 ? 7.501 120.065 56.166 1.00 24.73 269 LYS C O 1
ATOM 9529 N N . LYS C 1 273 ? 8.963 118.607 55.265 1.00 23.85 270 LYS C N 1
ATOM 9530 C CA . LYS C 1 273 ? 8.901 119.213 53.927 1.00 24.25 270 LYS C CA 1
ATOM 9531 C C . LYS C 1 273 ? 8.954 118.163 52.829 1.00 22.81 270 LYS C C 1
ATOM 9532 O O . LYS C 1 273 ? 9.689 117.183 52.921 1.00 24.69 270 LYS C O 1
ATOM 9538 N N . LEU C 1 274 ? 8.134 118.376 51.809 1.00 21.57 271 LEU C N 1
ATOM 9539 C CA . LEU C 1 274 ? 8.100 117.549 50.615 1.00 20.13 271 LEU C CA 1
ATOM 9540 C C . LEU C 1 274 ? 8.444 118.436 49.463 1.00 19.40 271 LEU C C 1
ATOM 9541 O O . LEU C 1 274 ? 7.861 119.497 49.316 1.00 20.27 271 LEU C O 1
ATOM 9546 N N . VAL C 1 275 ? 9.387 118.004 48.646 1.00 18.76 272 VAL C N 1
ATOM 9547 C CA . VAL C 1 275 ? 9.659 118.699 47.393 1.00 18.75 272 VAL C CA 1
ATOM 9548 C C . VAL C 1 275 ? 9.324 117.763 46.253 1.00 19.10 272 VAL C C 1
ATOM 9549 O O . VAL C 1 275 ? 9.663 116.601 46.298 1.00 20.37 272 VAL C O 1
ATOM 9553 N N . ILE C 1 276 ? 8.693 118.277 45.214 1.00 19.80 273 ILE C N 1
ATOM 9554 C CA . ILE C 1 276 ? 8.306 117.462 44.072 1.00 20.46 273 ILE C CA 1
ATOM 9555 C C . ILE C 1 276 ? 8.673 118.205 42.805 1.00 20.79 273 ILE C C 1
ATOM 9556 O O . ILE C 1 276 ? 8.461 119.423 42.702 1.00 20.87 273 ILE C O 1
ATOM 9561 N N . CYS C 1 277 ? 9.276 117.489 41.863 1.00 22.06 274 CYS C N 1
ATOM 9562 C CA . CYS C 1 277 ? 9.437 117.968 40.488 1.00 22.64 274 CYS C CA 1
ATOM 9563 C C . CYS C 1 277 ? 8.570 117.103 39.612 1.00 22.94 274 CYS C C 1
ATOM 9564 O O . CYS C 1 277 ? 8.580 115.878 39.740 1.00 22.69 274 CYS C O 1
ATOM 9567 N N . THR C 1 278 ? 7.816 117.729 38.724 1.00 23.25 275 THR C N 1
ATOM 9568 C CA . THR C 1 278 ? 7.049 116.992 37.744 1.00 24.04 275 THR C CA 1
ATOM 9569 C C . THR C 1 278 ? 7.027 117.879 36.498 1.00 25.29 275 THR C C 1
ATOM 9570 O O . THR C 1 278 ? 6.972 119.129 36.625 1.00 24.28 275 THR C O 1
ATOM 9574 N N . PRO C 1 279 ? 7.067 117.264 35.291 1.00 26.39 276 PRO C N 1
ATOM 9575 C CA . PRO C 1 279 ? 6.984 118.052 34.049 1.00 27.62 276 PRO C CA 1
ATOM 9576 C C . PRO C 1 279 ? 5.667 118.814 33.899 1.00 29.11 276 PRO C C 1
ATOM 9577 O O . PRO C 1 279 ? 5.683 120.037 33.681 1.00 30.83 276 PRO C O 1
ATOM 9581 N N . TYR C 1 280 ? 4.554 118.101 34.044 1.00 29.98 277 TYR C N 1
ATOM 9582 C CA . TYR C 1 280 ? 3.190 118.666 33.916 1.00 31.46 277 TYR C CA 1
ATOM 9583 C C . TYR C 1 280 ? 2.533 118.578 35.274 1.00 29.99 277 TYR C C 1
ATOM 9584 O O . TYR C 1 280 ? 2.702 117.587 35.963 1.00 30.70 277 TYR C O 1
ATOM 9593 N N . PHE C 1 281 ? 1.751 119.581 35.643 1.00 28.60 278 PHE C N 1
ATOM 9594 C CA . PHE C 1 281 ? 0.914 119.465 36.810 1.00 27.09 278 PHE C CA 1
ATOM 9595 C C . PHE C 1 281 ? -0.273 118.539 36.550 1.00 25.70 278 PHE C C 1
ATOM 9596 O O . PHE C 1 281 ? -1.340 118.989 36.129 1.00 24.04 278 PHE C O 1
ATOM 9604 N N . ASN C 1 282 ? -0.098 117.253 36.836 1.00 24.92 279 ASN C N 1
ATOM 9605 C CA . ASN C 1 282 ? -1.184 116.268 36.566 1.00 24.73 279 ASN C CA 1
ATOM 9606 C C . ASN C 1 282 ? -1.068 115.058 37.481 1.00 23.41 279 ASN C C 1
ATOM 9607 O O . ASN C 1 282 ? -0.875 113.957 36.990 1.00 22.05 279 ASN C O 1
ATOM 9612 N N . PHE C 1 283 ? -1.196 115.274 38.802 1.00 23.16 280 PHE C N 1
ATOM 9613 C CA . PHE C 1 283 ? -1.018 114.197 39.788 1.00 22.94 280 PHE C CA 1
ATOM 9614 C C . PHE C 1 283 ? -2.175 113.211 39.749 1.00 23.07 280 PHE C C 1
ATOM 9615 O O . PHE C 1 283 ? -3.319 113.603 39.507 1.00 23.41 280 PHE C O 1
ATOM 9623 N N . PRO C 1 284 ? -1.871 111.931 39.982 1.00 22.51 281 PRO C N 1
ATOM 9624 C CA . PRO C 1 284 ? -2.906 110.973 40.281 1.00 22.27 281 PRO C CA 1
ATOM 9625 C C . PRO C 1 284 ? -3.707 111.500 41.461 1.00 22.35 281 PRO C C 1
ATOM 9626 O O . PRO C 1 284 ? -3.142 112.181 42.319 1.00 21.10 281 PRO C O 1
ATOM 9630 N N . ARG C 1 285 ? -5.018 111.218 41.493 1.00 22.80 282 ARG C N 1
ATOM 9631 C CA . ARG C 1 285 ? -5.880 111.622 42.609 1.00 23.27 282 ARG C CA 1
ATOM 9632 C C . ARG C 1 285 ? -5.327 111.200 43.946 1.00 23.67 282 ARG C C 1
ATOM 9633 O O . ARG C 1 285 ? -5.411 111.959 44.900 1.00 25.17 282 ARG C O 1
ATOM 9635 N N . THR C 1 286 ? -4.763 109.996 44.033 1.00 24.04 283 THR C N 1
ATOM 9636 C CA . THR C 1 286 ? -4.200 109.518 45.300 1.00 24.39 283 THR C CA 1
ATOM 9637 C C . THR C 1 286 ? -3.089 110.459 45.799 1.00 24.14 283 THR C C 1
ATOM 9638 O O . THR C 1 286 ? -2.958 110.645 46.987 1.00 24.37 283 THR C O 1
ATOM 9642 N N . LEU C 1 287 ? -2.306 111.045 44.896 1.00 22.99 284 LEU C N 1
ATOM 9643 C CA . LEU C 1 287 ? -1.210 111.913 45.317 1.00 22.53 284 LEU C CA 1
ATOM 9644 C C . LEU C 1 287 ? -1.734 113.300 45.653 1.00 23.48 284 LEU C C 1
ATOM 9645 O O . LEU C 1 287 ? -1.191 113.992 46.534 1.00 23.45 284 LEU C O 1
ATOM 9650 N N . GLN C 1 288 ? -2.824 113.687 44.993 1.00 23.96 285 GLN C N 1
ATOM 9651 C CA . GLN C 1 288 ? -3.434 114.969 45.266 1.00 24.33 285 GLN C CA 1
ATOM 9652 C C . GLN C 1 288 ? -4.006 114.978 46.692 1.00 24.08 285 GLN C C 1
ATOM 9653 O O . GLN C 1 288 ? -3.795 115.930 47.463 1.00 23.49 285 GLN C O 1
ATOM 9659 N N . HIS C 1 289 ? -4.710 113.907 47.040 1.00 23.70 286 HIS C N 1
ATOM 9660 C CA . HIS C 1 289 ? -5.214 113.731 48.385 1.00 24.12 286 HIS C CA 1
ATOM 9661 C C . HIS C 1 289 ? -4.079 113.767 49.419 1.00 23.45 286 HIS C C 1
ATOM 9662 O O . HIS C 1 289 ? -4.215 114.361 50.479 1.00 23.33 286 HIS C O 1
ATOM 9669 N N . LYS C 1 290 ? -2.954 113.124 49.129 1.00 22.06 287 LYS C N 1
ATOM 9670 C CA . LYS C 1 290 ? -1.886 113.091 50.128 1.00 21.74 287 LYS C CA 1
ATOM 9671 C C . LYS C 1 290 ? -1.225 114.454 50.338 1.00 20.76 287 LYS C C 1
ATOM 9672 O O . LYS C 1 290 ? -0.815 114.785 51.444 1.00 20.79 287 LYS C O 1
ATOM 9678 N N A ILE C 1 291 ? -1.135 115.241 49.271 0.50 21.03 288 ILE C N 1
ATOM 9679 N N B ILE C 1 291 ? -1.137 115.236 49.268 0.50 20.81 288 ILE C N 1
ATOM 9680 C CA A ILE C 1 291 ? -0.690 116.641 49.362 0.50 21.10 288 ILE C CA 1
ATOM 9681 C CA B ILE C 1 291 ? -0.677 116.630 49.343 0.50 20.68 288 ILE C CA 1
ATOM 9682 C C A ILE C 1 291 ? -1.623 117.453 50.248 0.50 20.97 288 ILE C C 1
ATOM 9683 C C B ILE C 1 291 ? -1.619 117.483 50.200 0.50 20.72 288 ILE C C 1
ATOM 9684 O O A ILE C 1 291 ? -1.177 118.228 51.100 0.50 20.96 288 ILE C O 1
ATOM 9685 O O B ILE C 1 291 ? -1.169 118.311 50.995 0.50 20.71 288 ILE C O 1
ATOM 9694 N N . ALA C 1 292 ? -2.925 117.271 50.043 1.00 20.69 289 ALA C N 1
ATOM 9695 C CA . ALA C 1 292 ? -3.931 118.015 50.815 1.00 21.30 289 ALA C CA 1
ATOM 9696 C C . ALA C 1 292 ? -3.802 117.708 52.308 1.00 22.21 289 ALA C C 1
ATOM 9697 O O . ALA C 1 292 ? -3.953 118.609 53.159 1.00 23.22 289 ALA C O 1
ATOM 9699 N N . THR C 1 293 ? -3.488 116.460 52.635 1.00 21.62 290 THR C N 1
ATOM 9700 C CA . THR C 1 293 ? -3.325 116.076 54.054 1.00 22.27 290 THR C CA 1
ATOM 9701 C C . THR C 1 293 ? -2.109 116.742 54.669 1.00 21.75 290 THR C C 1
ATOM 9702 O O . THR C 1 293 ? -2.189 117.248 55.792 1.00 21.72 290 THR C O 1
ATOM 9706 N N . LEU C 1 294 ? -0.994 116.707 53.927 1.00 21.24 291 LEU C N 1
ATOM 9707 C CA . LEU C 1 294 ? 0.241 117.349 54.337 1.00 21.51 291 LEU C CA 1
ATOM 9708 C C . LEU C 1 294 ? -0.002 118.816 54.610 1.00 22.58 291 LEU C C 1
ATOM 9709 O O . LEU C 1 294 ? 0.400 119.312 55.641 1.00 22.64 291 LEU C O 1
ATOM 9714 N N . LEU C 1 295 ? -0.685 119.491 53.691 1.00 23.85 292 LEU C N 1
ATOM 9715 C CA . LEU C 1 295 ? -0.956 120.902 53.849 1.00 24.87 292 LEU C CA 1
ATOM 9716 C C . LEU C 1 295 ? -1.880 121.153 55.029 1.00 25.51 292 LEU C C 1
ATOM 9717 O O . LEU C 1 295 ? -1.646 122.087 55.797 1.00 26.61 292 LEU C O 1
ATOM 9722 N N . GLU C 1 296 ? -2.891 120.304 55.215 1.00 26.01 293 GLU C N 1
ATOM 9723 C CA . GLU C 1 296 ? -3.789 120.429 56.389 1.00 25.95 293 GLU C CA 1
ATOM 9724 C C . GLU C 1 296 ? -3.089 120.168 57.737 1.00 26.55 293 GLU C C 1
ATOM 9725 O O . GLU C 1 296 ? -3.553 120.616 58.794 1.00 27.21 293 GLU C O 1
ATOM 9727 N N . ASN C 1 297 ? -1.990 119.433 57.708 1.00 26.32 294 ASN C N 1
ATOM 9728 C CA . ASN C 1 297 ? -1.291 119.046 58.925 1.00 26.63 294 ASN C CA 1
ATOM 9729 C C . ASN C 1 297 ? -0.009 119.819 59.133 1.00 26.12 294 ASN C C 1
ATOM 9730 O O . ASN C 1 297 ? 0.855 119.383 59.872 1.00 26.18 294 ASN C O 1
ATOM 9735 N N . GLY C 1 298 ? 0.139 120.944 58.449 1.00 26.41 295 GLY C N 1
ATOM 9736 C CA . GLY C 1 298 ? 1.267 121.838 58.704 1.00 25.22 295 GLY C CA 1
ATOM 9737 C C . GLY C 1 298 ? 2.604 121.511 58.052 1.00 25.11 295 GLY C C 1
ATOM 9738 O O . GLY C 1 298 ? 3.594 122.210 58.299 1.00 24.52 295 GLY C O 1
ATOM 9739 N N . LYS C 1 299 ? 2.661 120.495 57.200 1.00 23.91 296 LYS C N 1
ATOM 9740 C CA . LYS C 1 299 ? 3.945 120.204 56.552 1.00 24.37 296 LYS C CA 1
ATOM 9741 C C . LYS C 1 299 ? 4.132 121.188 55.407 1.00 24.13 296 LYS C C 1
ATOM 9742 O O . LYS C 1 299 ? 3.157 121.735 54.893 1.00 24.24 296 LYS C O 1
ATOM 9748 N N . ARG C 1 300 ? 5.375 121.428 55.019 1.00 23.21 297 ARG C N 1
ATOM 9749 C CA . ARG C 1 300 ? 5.640 122.278 53.872 1.00 23.19 297 ARG C CA 1
ATOM 9750 C C . ARG C 1 300 ? 5.712 121.445 52.594 1.00 21.88 297 ARG C C 1
ATOM 9751 O O . ARG C 1 300 ? 6.140 120.280 52.627 1.00 21.37 297 ARG C O 1
ATOM 9759 N N . VAL C 1 301 ? 5.332 122.070 51.480 1.00 20.56 298 VAL C N 1
ATOM 9760 C CA . VAL C 1 301 ? 5.321 121.421 50.183 1.00 20.54 298 VAL C CA 1
ATOM 9761 C C . VAL C 1 301 ? 5.815 122.413 49.150 1.00 20.92 298 VAL C C 1
ATOM 9762 O O . VAL C 1 301 ? 5.351 123.561 49.092 1.00 20.40 298 VAL C O 1
ATOM 9766 N N . GLU C 1 302 ? 6.757 121.955 48.339 1.00 20.43 299 GLU C N 1
ATOM 9767 C CA . GLU C 1 302 ? 7.261 122.743 47.249 1.00 20.50 299 GLU C CA 1
ATOM 9768 C C . GLU C 1 302 ? 7.021 121.966 45.943 1.00 19.69 299 GLU C C 1
ATOM 9769 O O . GLU C 1 302 ? 7.406 120.828 45.821 1.00 19.57 299 GLU C O 1
ATOM 9775 N N . ILE C 1 303 ? 6.396 122.593 44.959 1.00 19.55 300 ILE C N 1
ATOM 9776 C CA . ILE C 1 303 ? 6.151 121.919 43.693 1.00 20.45 300 ILE C CA 1
ATOM 9777 C C . ILE C 1 303 ? 6.771 122.740 42.592 1.00 20.45 300 ILE C C 1
ATOM 9778 O O . ILE C 1 303 ? 6.570 123.963 42.528 1.00 20.53 300 ILE C O 1
ATOM 9783 N N . ILE C 1 304 ? 7.573 122.086 41.761 1.00 19.90 301 ILE C N 1
ATOM 9784 C CA . ILE C 1 304 ? 8.252 122.776 40.687 1.00 20.24 301 ILE C CA 1
ATOM 9785 C C . ILE C 1 304 ? 7.789 122.165 39.375 1.00 20.89 301 ILE C C 1
ATOM 9786 O O . ILE C 1 304 ? 7.982 120.989 39.147 1.00 21.06 301 ILE C O 1
ATOM 9791 N N . VAL C 1 305 ? 7.172 122.972 38.521 1.00 21.93 302 VAL C N 1
ATOM 9792 C CA . VAL C 1 305 ? 6.729 122.542 37.194 1.00 21.78 302 VAL C CA 1
ATOM 9793 C C . VAL C 1 305 ? 7.180 123.562 36.179 1.00 22.05 302 VAL C C 1
ATOM 9794 O O . VAL C 1 305 ? 7.610 124.657 36.542 1.00 22.72 302 VAL C O 1
ATOM 9798 N N . GLY C 1 306 ? 7.091 123.201 34.907 1.00 22.28 303 GLY C N 1
ATOM 9799 C CA . GLY C 1 306 ? 7.330 124.129 33.840 1.00 22.33 303 GLY C CA 1
ATOM 9800 C C . GLY C 1 306 ? 6.162 125.081 33.665 1.00 24.00 303 GLY C C 1
ATOM 9801 O O . GLY C 1 306 ? 4.983 124.708 33.851 1.00 23.11 303 GLY C O 1
ATOM 9802 N N . ASP C 1 307 ? 6.510 126.326 33.347 1.00 24.77 304 ASP C N 1
ATOM 9803 C CA . ASP C 1 307 ? 5.597 127.255 32.677 1.00 26.54 304 ASP C CA 1
ATOM 9804 C C . ASP C 1 307 ? 5.048 126.598 31.414 1.00 26.39 304 ASP C C 1
ATOM 9805 O O . ASP C 1 307 ? 5.764 125.844 30.764 1.00 25.55 304 ASP C O 1
ATOM 9810 N N . LYS C 1 308 ? 3.786 126.899 31.086 1.00 26.87 305 LYS C N 1
ATOM 9811 C CA . LYS C 1 308 ? 3.159 126.632 29.775 1.00 27.36 305 LYS C CA 1
ATOM 9812 C C . LYS C 1 308 ? 4.147 126.572 28.611 1.00 27.13 305 LYS C C 1
ATOM 9813 O O . LYS C 1 308 ? 4.135 125.655 27.805 1.00 27.22 305 LYS C O 1
ATOM 9819 N N . VAL C 1 309 ? 4.975 127.600 28.522 1.00 26.99 306 VAL C N 1
ATOM 9820 C CA . VAL C 1 309 ? 5.885 127.779 27.417 1.00 27.60 306 VAL C CA 1
ATOM 9821 C C . VAL C 1 309 ? 7.064 126.800 27.482 1.00 27.61 306 VAL C C 1
ATOM 9822 O O . VAL C 1 309 ? 7.728 126.582 26.477 1.00 27.69 306 VAL C O 1
ATOM 9826 N N . ALA C 1 310 ? 7.312 126.199 28.648 1.00 27.39 307 ALA C N 1
ATOM 9827 C CA . ALA C 1 310 ? 8.360 125.165 28.780 1.00 27.10 307 ALA C CA 1
ATOM 9828 C C . ALA C 1 310 ? 7.864 123.707 28.554 1.00 27.44 307 ALA C C 1
ATOM 9829 O O . ALA C 1 310 ? 8.590 122.743 28.756 1.00 26.64 307 ALA C O 1
ATOM 9831 N N . ASN C 1 311 ? 6.606 123.559 28.167 1.00 28.70 308 ASN C N 1
ATOM 9832 C CA . ASN C 1 311 ? 6.023 122.273 27.782 1.00 30.03 308 ASN C CA 1
ATOM 9833 C C . ASN C 1 311 ? 6.320 122.053 26.303 1.00 31.11 308 ASN C C 1
ATOM 9834 O O . ASN C 1 311 ? 6.221 122.984 25.516 1.00 31.37 308 ASN C O 1
ATOM 9839 N N . ASP C 1 312 ? 6.675 120.843 25.884 1.00 32.82 309 ASP C N 1
ATOM 9840 C CA . ASP C 1 312 ? 6.988 120.656 24.447 1.00 34.40 309 ASP C CA 1
ATOM 9841 C C . ASP C 1 312 ? 5.786 120.601 23.452 1.00 34.57 309 ASP C C 1
ATOM 9842 O O . ASP C 1 312 ? 5.986 120.531 22.223 1.00 33.86 309 ASP C O 1
ATOM 9847 N N . PHE C 1 313 ? 4.557 120.615 23.973 1.00 34.82 310 PHE C N 1
ATOM 9848 C CA . PHE C 1 313 ? 3.363 120.726 23.116 1.00 34.78 310 PHE C CA 1
ATOM 9849 C C . PHE C 1 313 ? 2.947 122.160 22.907 1.00 34.00 310 PHE C C 1
ATOM 9850 O O . PHE C 1 313 ? 2.038 122.427 22.123 1.00 33.77 310 PHE C O 1
ATOM 9858 N N . TYR C 1 314 ? 3.587 123.078 23.635 1.00 33.68 311 TYR C N 1
ATOM 9859 C CA . TYR C 1 314 ? 3.307 124.500 23.488 1.00 33.58 311 TYR C CA 1
ATOM 9860 C C . TYR C 1 314 ? 3.559 124.938 22.041 1.00 34.00 311 TYR C C 1
ATOM 9861 O O . TYR C 1 314 ? 4.554 124.550 21.452 1.00 35.01 311 TYR C O 1
ATOM 9870 N N . ILE C 1 315 ? 2.635 125.696 21.458 1.00 34.52 312 ILE C N 1
ATOM 9871 C CA . ILE C 1 315 ? 2.852 126.301 20.150 1.00 35.38 312 ILE C CA 1
ATOM 9872 C C . ILE C 1 315 ? 2.730 127.811 20.295 1.00 35.92 312 ILE C C 1
ATOM 9873 O O . ILE C 1 315 ? 1.671 128.299 20.667 1.00 35.55 312 ILE C O 1
ATOM 9878 N N . PRO C 1 316 ? 3.807 128.553 19.977 1.00 36.65 313 PRO C N 1
ATOM 9879 C CA . PRO C 1 316 ? 3.727 130.016 20.003 1.00 37.48 313 PRO C CA 1
ATOM 9880 C C . PRO C 1 316 ? 2.475 130.483 19.275 1.00 38.26 313 PRO C C 1
ATOM 9881 O O . PRO C 1 316 ? 2.186 129.985 18.197 1.00 38.26 313 PRO C O 1
ATOM 9885 N N . PRO C 1 317 ? 1.715 131.409 19.879 1.00 39.28 314 PRO C N 1
ATOM 9886 C CA . PRO C 1 317 ? 0.380 131.742 19.362 1.00 40.12 314 PRO C CA 1
ATOM 9887 C C . PRO C 1 317 ? 0.361 132.368 17.951 1.00 41.13 314 PRO C C 1
ATOM 9888 O O . PRO C 1 317 ? -0.696 132.405 17.307 1.00 41.14 314 PRO C O 1
ATOM 9892 N N . GLU C 1 318 ? 1.519 132.843 17.487 1.00 41.85 315 GLU C N 1
ATOM 9893 C CA . GLU C 1 318 ? 1.677 133.361 16.121 1.00 42.54 315 GLU C CA 1
ATOM 9894 C C . GLU C 1 318 ? 1.695 132.226 15.099 1.00 42.74 315 GLU C C 1
ATOM 9895 O O . GLU C 1 318 ? 1.326 132.426 13.940 1.00 43.02 315 GLU C O 1
ATOM 9897 N N . GLN C 1 319 ? 2.146 131.046 15.530 1.00 42.76 316 GLN C N 1
ATOM 9898 C CA . GLN C 1 319 ? 2.223 129.879 14.666 1.00 42.83 316 GLN C CA 1
ATOM 9899 C C . GLN C 1 319 ? 0.843 129.271 14.498 1.00 42.35 316 GLN C C 1
ATOM 9900 O O . GLN C 1 319 ? -0.069 129.600 15.274 1.00 42.90 316 GLN C O 1
ATOM 9906 N N . PRO C 1 320 ? 0.670 128.392 13.484 1.00 41.55 317 PRO C N 1
ATOM 9907 C CA . PRO C 1 320 ? -0.641 127.757 13.303 1.00 40.65 317 PRO C CA 1
ATOM 9908 C C . PRO C 1 320 ? -0.969 126.769 14.436 1.00 39.64 317 PRO C C 1
ATOM 9909 O O . PRO C 1 320 ? -0.145 125.927 14.793 1.00 39.82 317 PRO C O 1
ATOM 9913 N N . PHE C 1 321 ? -2.167 126.882 14.994 1.00 38.69 318 PHE C N 1
ATOM 9914 C CA . PHE C 1 321 ? -2.571 126.060 16.133 1.00 37.85 318 PHE C CA 1
ATOM 9915 C C . PHE C 1 321 ? -2.933 124.614 15.749 1.00 37.47 318 PHE C C 1
ATOM 9916 O O . PHE C 1 321 ? -3.665 124.381 14.789 1.00 37.33 318 PHE C O 1
ATOM 9924 N N . LYS C 1 322 ? -2.400 123.662 16.516 1.00 36.61 319 LYS C N 1
ATOM 9925 C CA . LYS C 1 322 ? -2.817 122.258 16.475 1.00 35.70 319 LYS C CA 1
ATOM 9926 C C . LYS C 1 322 ? -3.412 121.857 17.840 1.00 35.28 319 LYS C C 1
ATOM 9927 O O . LYS C 1 322 ? -3.081 122.469 18.879 1.00 34.96 319 LYS C O 1
ATOM 9937 N N . ALA C 1 324 ? -3.002 119.453 20.044 1.00 30.09 321 ALA C N 1
ATOM 9938 C CA . ALA C 1 324 ? -2.121 119.106 21.163 1.00 29.11 321 ALA C CA 1
ATOM 9939 C C . ALA C 1 324 ? -1.573 120.346 21.879 1.00 27.56 321 ALA C C 1
ATOM 9940 O O . ALA C 1 324 ? -1.117 120.275 23.007 1.00 27.06 321 ALA C O 1
ATOM 9942 N N . GLY C 1 325 ? -1.645 121.482 21.208 1.00 27.05 322 GLY C N 1
ATOM 9943 C CA . GLY C 1 325 ? -1.113 122.729 21.736 1.00 26.55 322 GLY C CA 1
ATOM 9944 C C . GLY C 1 325 ? -2.014 123.289 22.810 1.00 26.12 322 GLY C C 1
ATOM 9945 O O . GLY C 1 325 ? -1.703 124.312 23.395 1.00 26.32 322 GLY C O 1
ATOM 9946 N N . ALA C 1 326 ? -3.139 122.622 23.067 1.00 25.23 323 ALA C N 1
ATOM 9947 C CA . ALA C 1 326 ? -3.995 123.015 24.169 1.00 25.00 323 ALA C CA 1
ATOM 9948 C C . ALA C 1 326 ? -3.541 122.341 25.478 1.00 25.29 323 ALA C C 1
ATOM 9949 O O . ALA C 1 326 ? -3.898 122.792 26.563 1.00 24.57 323 ALA C O 1
ATOM 9951 N N . LEU C 1 327 ? -2.748 121.275 25.378 1.00 25.25 324 LEU C N 1
ATOM 9952 C CA . LEU C 1 327 ? -2.361 120.530 26.566 1.00 26.11 324 LEU C CA 1
ATOM 9953 C C . LEU C 1 327 ? -1.677 121.363 27.637 1.00 25.31 324 LEU C C 1
ATOM 9954 O O . LEU C 1 327 ? -2.093 121.291 28.797 1.00 25.86 324 LEU C O 1
ATOM 9959 N N . PRO C 1 328 ? -0.637 122.153 27.281 1.00 24.92 325 PRO C N 1
ATOM 9960 C CA . PRO C 1 328 ? -0.010 122.994 28.357 1.00 24.24 325 PRO C CA 1
ATOM 9961 C C . PRO C 1 328 ? -0.997 123.947 29.093 1.00 23.88 325 PRO C C 1
ATOM 9962 O O . PRO C 1 328 ? -0.797 124.306 30.267 1.00 24.25 325 PRO C O 1
ATOM 9966 N N . TYR C 1 329 ? -2.063 124.333 28.408 1.00 23.51 326 TYR C N 1
ATOM 9967 C CA . TYR C 1 329 ? -3.081 125.207 28.981 1.00 22.87 326 TYR C CA 1
ATOM 9968 C C . TYR C 1 329 ? -4.024 124.472 29.893 1.00 23.56 326 TYR C C 1
ATOM 9969 O O . TYR C 1 329 ? -4.485 125.033 30.911 1.00 23.28 326 TYR C O 1
ATOM 9978 N N . LEU C 1 330 ? -4.372 123.247 29.491 1.00 22.92 327 LEU C N 1
ATOM 9979 C CA . LEU C 1 330 ? -5.082 122.347 30.377 1.00 24.36 327 LEU C CA 1
ATOM 9980 C C . LEU C 1 330 ? -4.333 122.161 31.722 1.00 24.34 327 LEU C C 1
ATOM 9981 O O . LEU C 1 330 ? -4.937 122.294 32.795 1.00 23.65 327 LEU C O 1
ATOM 9986 N N . TYR C 1 331 ? -3.025 121.893 31.655 1.00 24.75 328 TYR C N 1
ATOM 9987 C CA . TYR C 1 331 ? -2.219 121.711 32.877 1.00 25.82 328 TYR C CA 1
ATOM 9988 C C . TYR C 1 331 ? -2.124 122.970 33.685 1.00 25.05 328 TYR C C 1
ATOM 9989 O O . TYR C 1 331 ? -2.219 122.906 34.891 1.00 25.06 328 TYR C O 1
ATOM 9998 N N . GLU C 1 332 ? -1.931 124.105 33.025 1.00 25.12 329 GLU C N 1
ATOM 9999 C CA . GLU C 1 332 ? -1.824 125.357 33.750 1.00 25.52 329 GLU C CA 1
ATOM 10000 C C . GLU C 1 332 ? -3.136 125.628 34.476 1.00 25.64 329 GLU C C 1
ATOM 10001 O O . GLU C 1 332 ? -3.130 126.004 35.644 1.00 25.79 329 GLU C O 1
ATOM 10007 N N . SER C 1 333 ? -4.268 125.436 33.811 1.00 25.51 330 SER C N 1
ATOM 10008 C CA . SER C 1 333 ? -5.500 125.803 34.489 1.00 27.29 330 SER C CA 1
ATOM 10009 C C . SER C 1 333 ? -5.816 124.865 35.662 1.00 27.33 330 SER C C 1
ATOM 10010 O O . SER C 1 333 ? -6.414 125.290 36.646 1.00 27.51 330 SER C O 1
ATOM 10013 N N . ASN C 1 334 ? -5.353 123.616 35.573 1.00 27.58 331 ASN C N 1
ATOM 10014 C CA . ASN C 1 334 ? -5.421 122.711 36.705 1.00 28.08 331 ASN C CA 1
ATOM 10015 C C . ASN C 1 334 ? -4.522 123.168 37.880 1.00 27.20 331 ASN C C 1
ATOM 10016 O O . ASN C 1 334 ? -4.940 123.140 39.045 1.00 27.20 331 ASN C O 1
ATOM 10021 N N . LEU C 1 335 ? -3.310 123.613 37.563 1.00 26.08 332 LEU C N 1
ATOM 10022 C CA . LEU C 1 335 ? -2.455 124.293 38.542 1.00 25.11 332 LEU C CA 1
ATOM 10023 C C . LEU C 1 335 ? -3.128 125.541 39.138 1.00 23.93 332 LEU C C 1
ATOM 10024 O O . LEU C 1 335 ? -3.132 125.753 40.352 1.00 23.76 332 LEU C O 1
ATOM 10029 N N . ARG C 1 336 ? -3.733 126.364 38.294 1.00 23.53 333 ARG C N 1
ATOM 10030 C CA . ARG C 1 336 ? -4.397 127.566 38.816 1.00 23.00 333 ARG C CA 1
ATOM 10031 C C . ARG C 1 336 ? -5.492 127.216 39.837 1.00 23.27 333 ARG C C 1
ATOM 10032 O O . ARG C 1 336 ? -5.609 127.874 40.876 1.00 23.19 333 ARG C O 1
ATOM 10040 N N . ARG C 1 337 ? -6.284 126.196 39.528 1.00 23.48 334 ARG C N 1
ATOM 10041 C CA . ARG C 1 337 ? -7.307 125.704 40.442 1.00 25.03 334 ARG C CA 1
ATOM 10042 C C . ARG C 1 337 ? -6.736 125.193 41.776 1.00 24.52 334 ARG C C 1
ATOM 10043 O O . ARG C 1 337 ? -7.331 125.387 42.841 1.00 24.29 334 ARG C O 1
ATOM 10051 N N . PHE C 1 338 ? -5.603 124.508 41.692 1.00 24.53 335 PHE C N 1
ATOM 10052 C CA . PHE C 1 338 ? -4.897 124.007 42.859 1.00 24.97 335 PHE C CA 1
ATOM 10053 C C . PHE C 1 338 ? -4.391 125.146 43.741 1.00 25.07 335 PHE C C 1
ATOM 10054 O O . PHE C 1 338 ? -4.516 125.089 44.963 1.00 26.12 335 PHE C O 1
ATOM 10062 N N . CYS C 1 339 ? -3.827 126.171 43.116 1.00 25.10 336 CYS C N 1
ATOM 10063 C CA . CYS C 1 339 ? -3.302 127.337 43.826 1.00 25.02 336 CYS C CA 1
ATOM 10064 C C . CYS C 1 339 ? -4.415 128.171 44.423 1.00 25.00 336 CYS C C 1
ATOM 10065 O O . CYS C 1 339 ? -4.209 128.917 45.380 1.00 24.91 336 CYS C O 1
ATOM 10068 N N . GLU C 1 340 ? -5.599 128.060 43.852 1.00 25.06 337 GLU C N 1
ATOM 10069 C CA . GLU C 1 340 ? -6.728 128.766 44.419 1.00 25.72 337 GLU C CA 1
ATOM 10070 C C . GLU C 1 340 ? -7.243 128.004 45.646 1.00 25.27 337 GLU C C 1
ATOM 10071 O O . GLU C 1 340 ? -7.470 128.599 46.701 1.00 24.49 337 GLU C O 1
ATOM 10077 N N . LYS C 1 341 ? -7.411 126.687 45.505 1.00 24.98 338 LYS C N 1
ATOM 10078 C CA . LYS C 1 341 ? -7.799 125.837 46.625 1.00 24.86 338 LYS C CA 1
ATOM 10079 C C . LYS C 1 341 ? -6.852 126.060 47.814 1.00 24.75 338 LYS C C 1
ATOM 10080 O O . LYS C 1 341 ? -7.314 126.238 48.951 1.00 24.00 338 LYS C O 1
ATOM 10086 N N . PHE C 1 342 ? -5.536 126.105 47.540 1.00 24.06 339 PHE C N 1
ATOM 10087 C CA . PHE C 1 342 ? -4.527 126.271 48.595 1.00 23.73 339 PHE C CA 1
ATOM 10088 C C . PHE C 1 342 ? -3.965 127.692 48.698 1.00 23.69 339 PHE C C 1
ATOM 10089 O O . PHE C 1 342 ? -2.772 127.912 48.958 1.00 22.46 339 PHE C O 1
ATOM 10097 N N . GLU C 1 343 ? -4.864 128.651 48.510 1.00 23.71 340 GLU C N 1
ATOM 10098 C CA . GLU C 1 343 ? -4.561 130.068 48.569 1.00 24.86 340 GLU C CA 1
ATOM 10099 C C . GLU C 1 343 ? -3.944 130.544 49.909 1.00 24.84 340 GLU C C 1
ATOM 10100 O O . GLU C 1 343 ? -2.966 131.329 49.917 1.00 25.09 340 GLU C O 1
ATOM 10106 N N . THR C 1 344 ? -4.515 130.060 51.018 1.00 24.44 341 THR C N 1
ATOM 10107 C CA . THR C 1 344 ? -4.043 130.347 52.379 1.00 24.58 341 THR C CA 1
ATOM 10108 C C . THR C 1 344 ? -2.609 129.845 52.558 1.00 24.34 341 THR C C 1
ATOM 10109 O O . THR C 1 344 ? -1.763 130.533 53.130 1.00 24.41 341 THR C O 1
ATOM 10113 N N . GLN C 1 345 ? -2.346 128.649 52.043 1.00 23.67 342 GLN C N 1
ATOM 10114 C CA . GLN C 1 345 ? -1.035 128.028 52.135 1.00 23.81 342 GLN C CA 1
ATOM 10115 C C . GLN C 1 345 ? 0.020 128.685 51.225 1.00 22.80 342 GLN C C 1
ATOM 10116 O O . GLN C 1 345 ? 1.194 128.806 51.604 1.00 22.76 342 GLN C O 1
ATOM 10122 N N . ILE C 1 346 ? -0.389 129.078 50.026 1.00 22.25 343 ILE C N 1
ATOM 10123 C CA . ILE C 1 346 ? 0.457 129.912 49.165 1.00 23.06 343 ILE C CA 1
ATOM 10124 C C . ILE C 1 346 ? 0.822 131.206 49.921 1.00 23.18 343 ILE C C 1
ATOM 10125 O O . ILE C 1 346 ? 1.998 131.592 49.970 1.00 23.22 343 ILE C O 1
ATOM 10130 N N . GLU C 1 347 ? -0.189 131.850 50.504 1.00 22.72 344 GLU C N 1
ATOM 10131 C CA . GLU C 1 347 ? -0.015 133.129 51.200 1.00 23.44 344 GLU C CA 1
ATOM 10132 C C . GLU C 1 347 ? 0.908 133.016 52.405 1.00 23.62 344 GLU C C 1
ATOM 10133 O O . GLU C 1 347 ? 1.679 133.920 52.682 1.00 23.82 344 GLU C O 1
ATOM 10135 N N . SER C 1 348 ? 0.823 131.917 53.135 1.00 23.53 345 SER C N 1
ATOM 10136 C CA . SER C 1 348 ? 1.645 131.799 54.315 1.00 23.45 345 SER C CA 1
ATOM 10137 C C . SER C 1 348 ? 3.036 131.230 53.955 1.00 23.15 345 SER C C 1
ATOM 10138 O O . SER C 1 348 ? 3.914 131.173 54.801 1.00 23.43 345 SER C O 1
ATOM 10141 N N . GLY C 1 349 ? 3.219 130.790 52.708 1.00 23.06 346 GLY C N 1
ATOM 10142 C CA . GLY C 1 349 ? 4.495 130.195 52.283 1.00 22.04 346 GLY C CA 1
ATOM 10143 C C . GLY C 1 349 ? 4.607 128.732 52.682 1.00 22.06 346 GLY C C 1
ATOM 10144 O O . GLY C 1 349 ? 5.668 128.096 52.524 1.00 22.38 346 GLY C O 1
ATOM 10145 N N . GLN C 1 350 ? 3.513 128.175 53.193 1.00 21.65 347 GLN C N 1
ATOM 10146 C CA . GLN C 1 350 ? 3.496 126.762 53.524 1.00 21.66 347 GLN C CA 1
ATOM 10147 C C . GLN C 1 350 ? 3.602 125.917 52.248 1.00 20.94 347 GLN C C 1
ATOM 10148 O O . GLN C 1 350 ? 4.233 124.862 52.245 1.00 20.36 347 GLN C O 1
ATOM 10154 N N . LEU C 1 351 ? 2.935 126.372 51.189 1.00 21.27 348 LEU C N 1
ATOM 10155 C CA . LEU C 1 351 ? 3.046 125.759 49.867 1.00 21.22 348 LEU C CA 1
ATOM 10156 C C . LEU C 1 351 ? 3.792 126.714 48.971 1.00 21.33 348 LEU C C 1
ATOM 10157 O O . LEU C 1 351 ? 3.443 127.891 48.871 1.00 22.18 348 LEU C O 1
ATOM 10162 N N . VAL C 1 352 ? 4.835 126.202 48.343 1.00 21.22 349 VAL C N 1
ATOM 10163 C CA . VAL C 1 352 ? 5.641 126.953 47.404 1.00 20.82 349 VAL C CA 1
ATOM 10164 C C . VAL C 1 352 ? 5.427 126.341 46.019 1.00 21.89 349 VAL C C 1
ATOM 10165 O O . VAL C 1 352 ? 5.605 125.139 45.822 1.00 22.36 349 VAL C O 1
ATOM 10169 N N . VAL C 1 353 ? 5.012 127.162 45.070 1.00 22.15 350 VAL C N 1
ATOM 10170 C CA . VAL C 1 353 ? 4.800 126.681 43.726 1.00 22.95 350 VAL C CA 1
ATOM 10171 C C . VAL C 1 353 ? 5.785 127.451 42.893 1.00 22.62 350 VAL C C 1
ATOM 10172 O O . VAL C 1 353 ? 5.785 128.675 42.928 1.00 22.51 350 VAL C O 1
ATOM 10176 N N . ARG C 1 354 ? 6.639 126.745 42.172 1.00 22.61 351 ARG C N 1
ATOM 10177 C CA . ARG C 1 354 ? 7.625 127.410 41.347 1.00 23.60 351 ARG C CA 1
ATOM 10178 C C . ARG C 1 354 ? 7.410 127.075 39.900 1.00 23.22 351 ARG C C 1
ATOM 10179 O O . ARG C 1 354 ? 7.156 125.917 39.569 1.00 24.01 351 ARG C O 1
ATOM 10187 N N . LEU C 1 355 ? 7.508 128.082 39.046 1.00 22.81 352 LEU C N 1
ATOM 10188 C CA . LEU C 1 355 ? 7.371 127.872 37.619 1.00 23.12 352 LEU C CA 1
ATOM 10189 C C . LEU C 1 355 ? 8.719 128.070 36.926 1.00 22.18 352 LEU C C 1
ATOM 10190 O O . LEU C 1 355 ? 9.346 129.140 37.062 1.00 20.91 352 LEU C O 1
ATOM 10195 N N . TRP C 1 356 ? 9.129 127.050 36.169 1.00 20.91 353 TRP C N 1
ATOM 10196 C CA . TRP C 1 356 ? 10.399 127.080 35.451 1.00 21.21 353 TRP C CA 1
ATOM 10197 C C . TRP C 1 356 ? 10.173 127.612 34.053 1.00 21.24 353 TRP C C 1
ATOM 10198 O O . TRP C 1 356 ? 9.204 127.227 33.380 1.00 22.12 353 TRP C O 1
ATOM 10209 N N . ARG C 1 357 ? 11.083 128.476 33.619 1.00 20.36 354 ARG C N 1
ATOM 10210 C CA . ARG C 1 357 ? 11.029 129.038 32.289 1.00 20.95 354 ARG C CA 1
ATOM 10211 C C . ARG C 1 357 ? 12.413 129.578 31.891 1.00 20.63 354 ARG C C 1
ATOM 10212 O O . ARG C 1 357 ? 13.038 130.257 32.662 1.00 19.89 354 ARG C O 1
ATOM 10220 N N . ASP C 1 358 ? 12.858 129.262 30.681 1.00 20.29 355 ASP C N 1
ATOM 10221 C CA . ASP C 1 358 ? 14.140 129.731 30.151 1.00 20.52 355 ASP C CA 1
ATOM 10222 C C . ASP C 1 358 ? 14.025 129.864 28.623 1.00 20.89 355 ASP C C 1
ATOM 10223 O O . ASP C 1 358 ? 14.352 128.940 27.873 1.00 20.37 355 ASP C O 1
ATOM 10228 N N . GLY C 1 359 ? 13.517 130.999 28.161 1.00 21.43 356 GLY C N 1
ATOM 10229 C CA . GLY C 1 359 ? 13.348 131.217 26.709 1.00 21.20 356 GLY C CA 1
ATOM 10230 C C . GLY C 1 359 ? 12.371 130.190 26.145 1.00 21.35 356 GLY C C 1
ATOM 10231 O O . GLY C 1 359 ? 11.273 129.987 26.695 1.00 21.22 356 GLY C O 1
ATOM 10232 N N . ASP C 1 360 ? 12.786 129.514 25.081 1.00 21.52 357 ASP C N 1
ATOM 10233 C CA . ASP C 1 360 ? 11.972 128.457 24.493 1.00 22.96 357 ASP C CA 1
ATOM 10234 C C . ASP C 1 360 ? 12.395 127.043 24.914 1.00 21.78 357 ASP C C 1
ATOM 10235 O O . ASP C 1 360 ? 11.937 126.070 24.323 1.00 20.66 357 ASP C O 1
ATOM 10240 N N . ASN C 1 361 ? 13.293 126.926 25.895 1.00 21.12 358 ASN C N 1
ATOM 10241 C CA . ASN C 1 361 ? 13.731 125.600 26.354 1.00 20.36 358 ASN C CA 1
ATOM 10242 C C . ASN C 1 361 ? 12.619 124.901 27.123 1.00 20.86 358 ASN C C 1
ATOM 10243 O O . ASN C 1 361 ? 11.715 125.557 27.635 1.00 20.56 358 ASN C O 1
ATOM 10248 N N . THR C 1 362 ? 12.636 123.571 27.161 1.00 21.52 359 THR C N 1
ATOM 10249 C CA . THR C 1 362 ? 11.513 122.881 27.789 1.00 21.73 359 THR C CA 1
ATOM 10250 C C . THR C 1 362 ? 11.941 122.183 29.088 1.00 21.89 359 THR C C 1
ATOM 10251 O O . THR C 1 362 ? 13.159 121.981 29.375 1.00 21.09 359 THR C O 1
ATOM 10255 N N . TYR C 1 363 ? 10.932 121.819 29.860 1.00 20.22 360 TYR C N 1
ATOM 10256 C CA . TYR C 1 363 ? 11.138 121.297 31.184 1.00 21.32 360 TYR C CA 1
ATOM 10257 C C . TYR C 1 363 ? 10.639 119.875 31.307 1.00 21.26 360 TYR C C 1
ATOM 10258 O O . TYR C 1 363 ? 9.486 119.620 31.110 1.00 20.87 360 TYR C O 1
ATOM 10267 N N . HIS C 1 364 ? 11.518 118.961 31.691 1.00 22.27 361 HIS C N 1
ATOM 10268 C CA . HIS C 1 364 ? 11.114 117.585 31.882 1.00 23.40 361 HIS C CA 1
ATOM 10269 C C . HIS C 1 364 ? 11.682 116.962 33.178 1.00 23.76 361 HIS C C 1
ATOM 10270 O O . HIS C 1 364 ? 12.091 115.810 33.158 1.00 24.23 361 HIS C O 1
ATOM 10277 N N . LEU C 1 365 ? 11.724 117.705 34.283 1.00 23.34 362 LEU C N 1
ATOM 10278 C CA . LEU C 1 365 ? 12.273 117.157 35.534 1.00 24.25 362 LEU C CA 1
ATOM 10279 C C . LEU C 1 365 ? 11.214 116.419 36.336 1.00 23.90 362 LEU C C 1
ATOM 10280 O O . LEU C 1 365 ? 10.044 116.842 36.417 1.00 22.82 362 LEU C O 1
ATOM 10285 N N . LYS C 1 366 ? 11.652 115.314 36.918 1.00 24.36 363 LYS C N 1
ATOM 10286 C CA . LYS C 1 366 ? 10.850 114.490 37.843 1.00 24.40 363 LYS C CA 1
ATOM 10287 C C . LYS C 1 366 ? 11.739 114.273 39.073 1.00 23.81 363 LYS C C 1
ATOM 10288 O O . LYS C 1 366 ? 12.960 114.134 38.944 1.00 22.85 363 LYS C O 1
ATOM 10294 N N . GLY C 1 367 ? 11.130 114.262 40.251 1.00 23.38 364 GLY C N 1
ATOM 10295 C CA . GLY C 1 367 ? 11.830 113.974 41.498 1.00 22.72 364 GLY C CA 1
ATOM 10296 C C . GLY C 1 367 ? 10.932 114.123 42.710 1.00 22.38 364 GLY C C 1
ATOM 10297 O O . GLY C 1 367 ? 9.873 114.784 42.667 1.00 22.18 364 GLY C O 1
ATOM 10298 N N . VAL C 1 368 ? 11.310 113.447 43.781 1.00 22.74 365 VAL C N 1
ATOM 10299 C CA . VAL C 1 368 ? 10.608 113.556 45.076 1.00 21.98 365 VAL C CA 1
ATOM 10300 C C . VAL C 1 368 ? 11.693 113.602 46.119 1.00 21.53 365 VAL C C 1
ATOM 10301 O O . VAL C 1 368 ? 12.619 112.815 46.079 1.00 20.75 365 VAL C O 1
ATOM 10305 N N . TRP C 1 369 ? 11.603 114.577 47.012 1.00 21.13 366 TRP C N 1
ATOM 10306 C CA . TRP C 1 369 ? 12.486 114.656 48.140 1.00 21.02 366 TRP C CA 1
ATOM 10307 C C . TRP C 1 369 ? 11.642 114.742 49.418 1.00 20.54 366 TRP C C 1
ATOM 10308 O O . TRP C 1 369 ? 10.755 115.583 49.529 1.00 21.51 366 TRP C O 1
ATOM 10319 N N . VAL C 1 370 ? 11.957 113.891 50.381 1.00 20.87 367 VAL C N 1
ATOM 10320 C CA . VAL C 1 370 ? 11.255 113.852 51.671 1.00 21.78 367 VAL C CA 1
ATOM 10321 C C . VAL C 1 370 ? 12.191 114.313 52.767 1.00 22.89 367 VAL C C 1
ATOM 10322 O O . VAL C 1 370 ? 13.241 113.700 52.999 1.00 23.58 367 VAL C O 1
ATOM 10326 N N . ASP C 1 371 ? 11.837 115.435 53.394 1.00 24.64 368 ASP C N 1
ATOM 10327 C CA . ASP C 1 371 ? 12.664 116.024 54.477 1.00 25.12 368 ASP C CA 1
ATOM 10328 C C . ASP C 1 371 ? 14.142 116.004 54.009 1.00 25.31 368 ASP C C 1
ATOM 10329 O O . ASP C 1 371 ? 14.418 116.371 52.857 1.00 25.85 368 ASP C O 1
ATOM 10334 N N . ASP C 1 372 ? 15.067 115.533 54.840 1.00 24.85 369 ASP C N 1
ATOM 10335 C CA . ASP C 1 372 ? 16.479 115.399 54.449 1.00 25.37 369 ASP C CA 1
ATOM 10336 C C . ASP C 1 372 ? 16.901 113.929 54.426 1.00 24.70 369 ASP C C 1
ATOM 10337 O O . ASP C 1 372 ? 18.092 113.603 54.526 1.00 24.80 369 ASP C O 1
ATOM 10342 N N . ARG C 1 373 ? 15.918 113.056 54.243 1.00 23.80 370 ARG C N 1
ATOM 10343 C CA . ARG C 1 373 ? 16.029 111.641 54.569 1.00 24.25 370 ARG C CA 1
ATOM 10344 C C . ARG C 1 373 ? 15.909 110.719 53.331 1.00 23.16 370 ARG C C 1
ATOM 10345 O O . ARG C 1 373 ? 16.656 109.739 53.201 1.00 22.42 370 ARG C O 1
ATOM 10353 N N . TYR C 1 374 ? 14.987 111.048 52.420 1.00 22.56 371 TYR C N 1
ATOM 10354 C CA . TYR C 1 374 ? 14.820 110.307 51.156 1.00 22.17 371 TYR C CA 1
ATOM 10355 C C . TYR C 1 374 ? 14.877 111.192 49.933 1.00 22.16 371 TYR C C 1
ATOM 10356 O O . TYR C 1 374 ? 14.337 112.309 49.939 1.00 22.77 371 TYR C O 1
ATOM 10365 N N . ILE C 1 375 ? 15.473 110.644 48.874 1.00 21.59 372 ILE C N 1
ATOM 10366 C CA . ILE C 1 375 ? 15.652 111.285 47.568 1.00 21.43 372 ILE C CA 1
ATOM 10367 C C . ILE C 1 375 ? 15.342 110.186 46.546 1.00 21.16 372 ILE C C 1
ATOM 10368 O O . ILE C 1 375 ? 16.108 109.239 46.377 1.00 21.30 372 ILE C O 1
ATOM 10373 N N . LEU C 1 376 ? 14.214 110.323 45.863 1.00 21.15 373 LEU C N 1
ATOM 10374 C CA . LEU C 1 376 ? 13.815 109.383 44.842 1.00 20.61 373 LEU C CA 1
ATOM 10375 C C . LEU C 1 376 ? 14.192 109.879 43.457 1.00 20.83 373 LEU C C 1
ATOM 10376 O O . LEU C 1 376 ? 13.707 110.942 43.000 1.00 21.12 373 LEU C O 1
ATOM 10381 N N . LEU C 1 377 ? 15.033 109.099 42.796 1.00 19.63 374 LEU C N 1
ATOM 10382 C CA . LEU C 1 377 ? 15.370 109.339 41.412 1.00 20.11 374 LEU C CA 1
ATOM 10383 C C . LEU C 1 377 ? 14.467 108.435 40.612 1.00 20.99 374 LEU C C 1
ATOM 10384 O O . LEU C 1 377 ? 14.469 107.207 40.797 1.00 21.88 374 LEU C O 1
ATOM 10389 N N . THR C 1 378 ? 13.691 109.018 39.716 1.00 21.61 375 THR C N 1
ATOM 10390 C CA . THR C 1 378 ? 12.731 108.235 39.030 1.00 22.54 375 THR C CA 1
ATOM 10391 C C . THR C 1 378 ? 12.455 108.809 37.669 1.00 23.56 375 THR C C 1
ATOM 10392 O O . THR C 1 378 ? 12.612 110.019 37.451 1.00 24.34 375 THR C O 1
ATOM 10396 N N . GLY C 1 379 ? 12.070 107.943 36.742 1.00 23.27 376 GLY C N 1
ATOM 10397 C CA . GLY C 1 379 ? 11.541 108.406 35.483 1.00 23.60 376 GLY C CA 1
ATOM 10398 C C . GLY C 1 379 ? 10.039 108.604 35.572 1.00 24.12 376 GLY C C 1
ATOM 10399 O O . GLY C 1 379 ? 9.415 108.982 34.588 1.00 24.61 376 GLY C O 1
ATOM 10400 N N . ASN C 1 380 ? 9.468 108.395 36.755 1.00 24.29 377 ASN C N 1
ATOM 10401 C CA . ASN C 1 380 ? 7.999 108.473 36.949 1.00 24.61 377 ASN C CA 1
ATOM 10402 C C . ASN C 1 380 ? 7.499 109.941 36.874 1.00 25.20 377 ASN C C 1
ATOM 10403 O O . ASN C 1 380 ? 7.937 110.803 37.626 1.00 24.12 377 ASN C O 1
ATOM 10408 N N . ASN C 1 381 ? 6.594 110.211 35.933 1.00 26.56 378 ASN C N 1
ATOM 10409 C CA . ASN C 1 381 ? 6.036 111.554 35.724 1.00 26.45 378 ASN C CA 1
ATOM 10410 C C . ASN C 1 381 ? 5.006 111.915 36.779 1.00 26.58 378 ASN C C 1
ATOM 10411 O O . ASN C 1 381 ? 4.435 113.012 36.737 1.00 27.60 378 ASN C O 1
ATOM 10416 N N . LEU C 1 382 ? 4.745 111.029 37.734 1.00 25.27 379 LEU C N 1
ATOM 10417 C CA . LEU C 1 382 ? 3.763 111.366 38.771 1.00 25.13 379 LEU C CA 1
ATOM 10418 C C . LEU C 1 382 ? 2.413 111.765 38.169 1.00 24.99 379 LEU C C 1
ATOM 10419 O O . LEU C 1 382 ? 1.796 112.782 38.555 1.00 25.66 379 LEU C O 1
ATOM 10424 N N . ASN C 1 383 ? 1.954 110.953 37.216 1.00 24.77 380 ASN C N 1
ATOM 10425 C CA . ASN C 1 383 ? 0.649 111.159 36.566 1.00 24.30 380 ASN C CA 1
ATOM 10426 C C . ASN C 1 383 ? -0.179 109.866 36.539 1.00 23.87 380 ASN C C 1
ATOM 10427 O O . ASN C 1 383 ? 0.366 108.800 36.775 1.00 24.18 380 ASN C O 1
ATOM 10432 N N . PRO C 1 384 ? -1.496 109.941 36.244 1.00 23.49 381 PRO C N 1
ATOM 10433 C CA . PRO C 1 384 ? -2.267 108.691 36.182 1.00 23.38 381 PRO C CA 1
ATOM 10434 C C . PRO C 1 384 ? -1.758 107.594 35.214 1.00 24.06 381 PRO C C 1
ATOM 10435 O O . PRO C 1 384 ? -1.951 106.422 35.529 1.00 23.05 381 PRO C O 1
ATOM 10439 N N . ARG C 1 385 ? -1.157 107.956 34.072 1.00 24.42 382 ARG C N 1
ATOM 10440 C CA . ARG C 1 385 ? -0.497 106.977 33.148 1.00 25.76 382 ARG C CA 1
ATOM 10441 C C . ARG C 1 385 ? 0.527 106.125 33.884 1.00 25.62 382 ARG C C 1
ATOM 10442 O O . ARG C 1 385 ? 0.572 104.894 33.736 1.00 25.48 382 ARG C O 1
ATOM 10450 N N . ALA C 1 386 ? 1.408 106.817 34.612 1.00 26.51 383 ALA C N 1
ATOM 10451 C CA . ALA C 1 386 ? 2.434 106.172 35.440 1.00 26.87 383 ALA C CA 1
ATOM 10452 C C . ALA C 1 386 ? 1.800 105.247 36.492 1.00 27.20 383 ALA C C 1
ATOM 10453 O O . ALA C 1 386 ? 2.341 104.191 36.807 1.00 27.58 383 ALA C O 1
ATOM 10455 N N . TRP C 1 387 ? 0.625 105.601 36.993 1.00 27.23 384 TRP C N 1
ATOM 10456 C CA . TRP C 1 387 ? -0.023 104.758 38.011 1.00 27.38 384 TRP C CA 1
ATOM 10457 C C . TRP C 1 387 ? -0.743 103.517 37.488 1.00 27.97 384 TRP C C 1
ATOM 10458 O O . TRP C 1 387 ? -1.216 102.669 38.271 1.00 28.95 384 TRP C O 1
ATOM 10469 N N . ARG C 1 388 ? -0.857 103.382 36.177 1.00 27.17 385 ARG C N 1
ATOM 10470 C CA . ARG C 1 388 ? -1.696 102.318 35.691 1.00 26.18 385 ARG C CA 1
ATOM 10471 C C . ARG C 1 388 ? -1.156 101.693 34.441 1.00 24.67 385 ARG C C 1
ATOM 10472 O O . ARG C 1 388 ? -1.242 100.480 34.272 1.00 24.25 385 ARG C O 1
ATOM 10480 N N . LEU C 1 389 ? -0.624 102.518 33.548 1.00 23.44 386 LEU C N 1
ATOM 10481 C CA . LEU C 1 389 ? -0.294 102.040 32.210 1.00 22.64 386 LEU C CA 1
ATOM 10482 C C . LEU C 1 389 ? 1.198 101.750 31.985 1.00 22.01 386 LEU C C 1
ATOM 10483 O O . LEU C 1 389 ? 1.534 100.723 31.398 1.00 21.41 386 LEU C O 1
ATOM 10488 N N . ASP C 1 390 ? 2.085 102.621 32.457 1.00 21.94 387 ASP C N 1
ATOM 10489 C CA . ASP C 1 390 ? 3.507 102.554 31.998 1.00 21.75 387 ASP C CA 1
ATOM 10490 C C . ASP C 1 390 ? 4.442 101.739 32.893 1.00 21.74 387 ASP C C 1
ATOM 10491 O O . ASP C 1 390 ? 4.160 101.524 34.076 1.00 20.99 387 ASP C O 1
ATOM 10496 N N . ALA C 1 391 ? 5.554 101.271 32.326 1.00 21.69 388 ALA C N 1
ATOM 10497 C CA . ALA C 1 391 ? 6.517 100.537 33.125 1.00 22.24 388 ALA C CA 1
ATOM 10498 C C . ALA C 1 391 ? 7.558 101.522 33.626 1.00 22.75 388 ALA C C 1
ATOM 10499 O O . ALA C 1 391 ? 8.149 102.271 32.848 1.00 22.52 388 ALA C O 1
ATOM 10501 N N . GLU C 1 392 ? 7.741 101.550 34.945 1.00 22.58 389 GLU C N 1
ATOM 10502 C CA . GLU C 1 392 ? 8.555 102.567 35.600 1.00 21.64 389 GLU C CA 1
ATOM 10503 C C . GLU C 1 392 ? 9.605 101.964 36.509 1.00 21.49 389 GLU C C 1
ATOM 10504 O O . GLU C 1 392 ? 9.465 100.814 36.975 1.00 20.42 389 GLU C O 1
ATOM 10510 N N . ASN C 1 393 ? 10.651 102.746 36.793 1.00 20.87 390 ASN C N 1
ATOM 10511 C CA . ASN C 1 393 ? 11.553 102.348 37.861 1.00 21.55 390 ASN C CA 1
ATOM 10512 C C . ASN C 1 393 ? 12.045 103.530 38.715 1.00 22.17 390 ASN C C 1
ATOM 10513 O O . ASN C 1 393 ? 11.681 104.678 38.467 1.00 22.59 390 ASN C O 1
ATOM 10518 N N . GLY C 1 394 ? 12.840 103.233 39.734 1.00 22.06 391 GLY C N 1
ATOM 10519 C CA . GLY C 1 394 ? 13.365 104.255 40.603 1.00 21.73 391 GLY C CA 1
ATOM 10520 C C . GLY C 1 394 ? 14.568 103.801 41.406 1.00 21.71 391 GLY C C 1
ATOM 10521 O O . GLY C 1 394 ? 14.739 102.601 41.691 1.00 21.18 391 GLY C O 1
ATOM 10522 N N . LEU C 1 395 ? 15.419 104.765 41.745 1.00 21.09 392 LEU C N 1
ATOM 10523 C CA . LEU C 1 395 ? 16.433 104.537 42.757 1.00 21.04 392 LEU C CA 1
ATOM 10524 C C . LEU C 1 395 ? 16.014 105.364 43.970 1.00 20.27 392 LEU C C 1
ATOM 10525 O O . LEU C 1 395 ? 15.993 106.606 43.927 1.00 19.58 392 LEU C O 1
ATOM 10530 N N . LEU C 1 396 ? 15.637 104.671 45.031 1.00 19.63 393 LEU C N 1
ATOM 10531 C CA . LEU C 1 396 ? 15.375 105.343 46.289 1.00 20.49 393 LEU C CA 1
ATOM 10532 C C . LEU C 1 396 ? 16.652 105.451 47.087 1.00 19.93 393 LEU C C 1
ATOM 10533 O O . LEU C 1 396 ? 17.191 104.451 47.563 1.00 20.45 393 LEU C O 1
ATOM 10538 N N . ILE C 1 397 ? 17.127 106.683 47.235 1.00 19.93 394 ILE C N 1
ATOM 10539 C CA . ILE C 1 397 ? 18.259 106.957 48.103 1.00 19.92 394 ILE C CA 1
ATOM 10540 C C . ILE C 1 397 ? 17.787 107.277 49.544 1.00 19.75 394 ILE C C 1
ATOM 10541 O O . ILE C 1 397 ? 16.933 108.123 49.763 1.00 18.72 394 ILE C O 1
ATOM 10546 N N . TYR C 1 398 ? 18.344 106.549 50.498 1.00 19.97 395 TYR C N 1
ATOM 10547 C CA . TYR C 1 398 ? 18.137 106.780 51.917 1.00 20.64 395 TYR C CA 1
ATOM 10548 C C . TYR C 1 398 ? 19.415 107.389 52.504 1.00 20.42 395 TYR C C 1
ATOM 10549 O O . TYR C 1 398 ? 20.494 106.783 52.437 1.00 19.46 395 TYR C O 1
ATOM 10558 N N . ASP C 1 399 ? 19.261 108.566 53.102 1.00 20.24 396 ASP C N 1
ATOM 10559 C CA . ASP C 1 399 ? 20.371 109.354 53.612 1.00 20.72 396 ASP C CA 1
ATOM 10560 C C . ASP C 1 399 ? 20.135 109.749 55.070 1.00 20.45 396 ASP C C 1
ATOM 10561 O O . ASP C 1 399 ? 19.952 110.929 55.356 1.00 19.62 396 ASP C O 1
ATOM 10566 N N . PRO C 1 400 ? 20.148 108.756 55.997 1.00 20.79 397 PRO C N 1
ATOM 10567 C CA . PRO C 1 400 ? 19.791 108.994 57.418 1.00 20.46 397 PRO C CA 1
ATOM 10568 C C . PRO C 1 400 ? 20.709 109.972 58.159 1.00 21.43 397 PRO C C 1
ATOM 10569 O O . PRO C 1 400 ? 20.245 110.653 59.058 1.00 20.87 397 PRO C O 1
ATOM 10573 N N . GLN C 1 401 ? 21.988 110.051 57.784 1.00 21.39 398 GLN C N 1
ATOM 10574 C CA . GLN C 1 401 ? 22.915 110.944 58.475 1.00 22.25 398 GLN C CA 1
ATOM 10575 C C . GLN C 1 401 ? 23.259 112.168 57.632 1.00 22.32 398 GLN C C 1
ATOM 10576 O O . GLN C 1 401 ? 24.280 112.801 57.864 1.00 21.90 398 GLN C O 1
ATOM 10582 N N . GLN C 1 402 ? 22.395 112.489 56.666 1.00 21.95 399 GLN C N 1
ATOM 10583 C CA . GLN C 1 402 ? 22.541 113.655 55.796 1.00 22.60 399 GLN C CA 1
ATOM 10584 C C . GLN C 1 402 ? 23.906 113.729 55.123 1.00 22.70 399 GLN C C 1
ATOM 10585 O O . GLN C 1 402 ? 24.430 114.801 54.905 1.00 22.54 399 GLN C O 1
ATOM 10591 N N . GLN C 1 403 ? 24.478 112.582 54.783 1.00 22.41 400 GLN C N 1
ATOM 10592 C CA . GLN C 1 403 ? 25.730 112.574 54.046 1.00 22.46 400 GLN C CA 1
ATOM 10593 C C . GLN C 1 403 ? 25.633 113.240 52.669 1.00 22.69 400 GLN C C 1
ATOM 10594 O O . GLN C 1 403 ? 26.626 113.747 52.171 1.00 22.13 400 GLN C O 1
ATOM 10600 N N . LEU C 1 404 ? 24.442 113.246 52.069 1.00 22.53 401 LEU C N 1
ATOM 10601 C CA . LEU C 1 404 ? 24.252 113.853 50.744 1.00 23.12 401 LEU C CA 1
ATOM 10602 C C . LEU C 1 404 ? 23.675 115.268 50.759 1.00 22.86 401 LEU C C 1
ATOM 10603 O O . LEU C 1 404 ? 23.442 115.849 49.693 1.00 23.10 401 LEU C O 1
ATOM 10608 N N . LEU C 1 405 ? 23.411 115.824 51.939 1.00 22.87 402 LEU C N 1
ATOM 10609 C CA . LEU C 1 405 ? 22.619 117.057 52.014 1.00 22.47 402 LEU C CA 1
ATOM 10610 C C . LEU C 1 405 ? 23.211 118.176 51.156 1.00 22.57 402 LEU C C 1
ATOM 10611 O O . LEU C 1 405 ? 22.465 118.917 50.521 1.00 22.66 402 LEU C O 1
ATOM 10616 N N . ALA C 1 406 ? 24.543 118.308 51.146 1.00 21.20 403 ALA C N 1
ATOM 10617 C CA . ALA C 1 406 ? 25.166 119.413 50.412 1.00 21.24 403 ALA C CA 1
ATOM 10618 C C . ALA C 1 406 ? 24.997 119.239 48.901 1.00 20.74 403 ALA C C 1
ATOM 10619 O O . ALA C 1 406 ? 24.669 120.182 48.200 1.00 21.14 403 ALA C O 1
ATOM 10621 N N . GLN C 1 407 ? 25.271 118.047 48.393 1.00 20.84 404 GLN C N 1
ATOM 10622 C CA . GLN C 1 407 ? 25.020 117.774 46.990 1.00 21.52 404 GLN C CA 1
ATOM 10623 C C . GLN C 1 407 ? 23.530 117.894 46.615 1.00 20.31 404 GLN C C 1
ATOM 10624 O O . GLN C 1 407 ? 23.222 118.419 45.562 1.00 20.63 404 GLN C O 1
ATOM 10630 N N . VAL C 1 408 ? 22.608 117.400 47.432 1.00 19.95 405 VAL C N 1
ATOM 10631 C CA . VAL C 1 408 ? 21.145 117.541 47.098 1.00 19.21 405 VAL C CA 1
ATOM 10632 C C . VAL C 1 408 ? 20.778 119.027 46.956 1.00 20.40 405 VAL C C 1
ATOM 10633 O O . VAL C 1 408 ? 20.094 119.424 46.011 1.00 20.52 405 VAL C O 1
ATOM 10637 N N . GLU C 1 409 ? 21.283 119.866 47.861 1.00 20.90 406 GLU C N 1
ATOM 10638 C CA . GLU C 1 409 ? 20.903 121.274 47.844 1.00 22.50 406 GLU C CA 1
ATOM 10639 C C . GLU C 1 409 ? 21.506 122.011 46.657 1.00 21.95 406 GLU C C 1
ATOM 10640 O O . GLU C 1 409 ? 20.892 122.896 46.099 1.00 21.84 406 GLU C O 1
ATOM 10646 N N . LYS C 1 410 ? 22.728 121.656 46.299 1.00 21.64 407 LYS C N 1
ATOM 10647 C CA . LYS C 1 410 ? 23.369 122.211 45.124 1.00 22.66 407 LYS C CA 1
ATOM 10648 C C . LYS C 1 410 ? 22.560 121.914 43.845 1.00 23.13 407 LYS C C 1
ATOM 10649 O O . LYS C 1 410 ? 22.320 122.819 43.033 1.00 24.05 407 LYS C O 1
ATOM 10655 N N . GLU C 1 411 ? 22.140 120.663 43.667 1.00 22.99 408 GLU C N 1
ATOM 10656 C CA . GLU C 1 411 ? 21.296 120.304 42.531 1.00 23.93 408 GLU C CA 1
ATOM 10657 C C . GLU C 1 411 ? 19.972 121.063 42.627 1.00 23.73 408 GLU C C 1
ATOM 10658 O O . GLU C 1 411 ? 19.487 121.592 41.624 1.00 23.93 408 GLU C O 1
ATOM 10664 N N . GLN C 1 412 ? 19.401 121.162 43.822 1.00 23.23 409 GLN C N 1
ATOM 10665 C CA . GLN C 1 412 ? 18.079 121.820 43.920 1.00 24.02 409 GLN C CA 1
ATOM 10666 C C . GLN C 1 412 ? 18.181 123.336 43.618 1.00 24.20 409 GLN C C 1
ATOM 10667 O O . GLN C 1 412 ? 17.272 123.905 43.035 1.00 23.39 409 GLN C O 1
ATOM 10673 N N . ASN C 1 413 ? 19.289 123.971 44.029 1.00 23.98 410 ASN C N 1
ATOM 10674 C CA . ASN C 1 413 ? 19.508 125.388 43.751 1.00 24.55 410 ASN C CA 1
ATOM 10675 C C . ASN C 1 413 ? 19.764 125.665 42.277 1.00 24.21 410 ASN C C 1
ATOM 10676 O O . ASN C 1 413 ? 19.365 126.706 41.778 1.00 24.43 410 ASN C O 1
ATOM 10681 N N . GLN C 1 414 ? 20.456 124.744 41.595 1.00 23.66 411 GLN C N 1
ATOM 10682 C CA . GLN C 1 414 ? 20.593 124.826 40.149 1.00 22.54 411 GLN C CA 1
ATOM 10683 C C . GLN C 1 414 ? 19.211 124.740 39.500 1.00 22.17 411 GLN C C 1
ATOM 10684 O O . GLN C 1 414 ? 18.863 125.556 38.633 1.00 21.34 411 GLN C O 1
ATOM 10690 N N . ILE C 1 415 ? 18.433 123.761 39.933 1.00 21.71 412 ILE C N 1
ATOM 10691 C CA . ILE C 1 415 ? 17.082 123.590 39.417 1.00 21.57 412 ILE C CA 1
ATOM 10692 C C . ILE C 1 415 ? 16.247 124.867 39.545 1.00 22.21 412 ILE C C 1
ATOM 10693 O O . ILE C 1 415 ? 15.609 125.281 38.570 1.00 21.96 412 ILE C O 1
ATOM 10698 N N . ARG C 1 416 ? 16.317 125.528 40.709 1.00 21.73 413 ARG C N 1
ATOM 10699 C CA . ARG C 1 416 ? 15.498 126.709 40.995 1.00 21.21 413 ARG C CA 1
ATOM 10700 C C . ARG C 1 416 ? 15.911 127.966 40.233 1.00 21.69 413 ARG C C 1
ATOM 10701 O O . ARG C 1 416 ? 15.166 128.966 40.257 1.00 20.66 413 ARG C O 1
ATOM 10709 N N . GLN C 1 417 ? 17.086 127.924 39.570 1.00 20.67 414 GLN C N 1
ATOM 10710 C CA . GLN C 1 417 ? 17.652 129.127 38.934 1.00 20.66 414 GLN C CA 1
ATOM 10711 C C . GLN C 1 417 ? 16.704 129.788 37.950 1.00 20.52 414 GLN C C 1
ATOM 10712 O O . GLN C 1 417 ? 16.567 131.006 37.970 1.00 21.00 414 GLN C O 1
ATOM 10718 N N . HIS C 1 418 ? 16.092 129.000 37.072 1.00 20.96 415 HIS C N 1
ATOM 10719 C CA . HIS C 1 418 ? 15.184 129.553 36.063 1.00 21.22 415 HIS C CA 1
ATOM 10720 C C . HIS C 1 418 ? 13.731 129.509 36.493 1.00 21.89 415 HIS C C 1
ATOM 10721 O O . HIS C 1 418 ? 12.852 129.486 35.634 1.00 22.42 415 HIS C O 1
ATOM 10728 N N . THR C 1 419 ? 13.481 129.509 37.814 1.00 22.22 416 THR C N 1
ATOM 10729 C CA . THR C 1 419 ? 12.113 129.478 38.356 1.00 21.76 416 THR C CA 1
ATOM 10730 C C . THR C 1 419 ? 11.696 130.782 39.008 1.00 23.18 416 THR C C 1
ATOM 10731 O O . THR C 1 419 ? 12.523 131.561 39.445 1.00 22.71 416 THR C O 1
ATOM 10735 N N . LYS C 1 420 ? 10.389 130.989 39.112 1.00 23.83 417 LYS C N 1
ATOM 10736 C CA . LYS C 1 420 ? 9.874 132.056 39.942 1.00 24.56 417 LYS C CA 1
ATOM 10737 C C . LYS C 1 420 ? 8.830 131.470 40.866 1.00 23.95 417 LYS C C 1
ATOM 10738 O O . LYS C 1 420 ? 8.072 130.565 40.476 1.00 24.08 417 LYS C O 1
ATOM 10744 N N . VAL C 1 421 ? 8.774 132.005 42.071 1.00 23.09 418 VAL C N 1
ATOM 10745 C CA . VAL C 1 421 ? 7.821 131.580 43.048 1.00 24.33 418 VAL C CA 1
ATOM 10746 C C . VAL C 1 421 ? 6.501 132.278 42.692 1.00 25.03 418 VAL C C 1
ATOM 10747 O O . VAL C 1 421 ? 6.427 133.500 42.565 1.00 25.73 418 VAL C O 1
ATOM 10751 N N . LEU C 1 422 ? 5.465 131.500 42.496 1.00 25.04 419 LEU C N 1
ATOM 10752 C CA . LEU C 1 422 ? 4.156 132.081 42.247 1.00 25.92 419 LEU C CA 1
ATOM 10753 C C . LEU C 1 422 ? 3.646 132.702 43.548 1.00 25.93 419 LEU C C 1
ATOM 10754 O O . LEU C 1 422 ? 3.582 132.024 44.570 1.00 26.50 419 LEU C O 1
ATOM 10759 N N . LYS C 1 423 ? 3.319 133.986 43.535 1.00 25.33 420 LYS C N 1
ATOM 10760 C CA . LYS C 1 423 ? 2.816 134.619 44.743 1.00 25.89 420 LYS C CA 1
ATOM 10761 C C . LYS C 1 423 ? 1.308 134.492 44.944 1.00 25.91 420 LYS C C 1
ATOM 10762 O O . LYS C 1 423 ? 0.821 134.602 46.066 1.00 26.65 420 LYS C O 1
ATOM 10764 N N . HIS C 1 424 ? 0.551 134.279 43.886 1.00 25.80 421 HIS C N 1
ATOM 10765 C CA . HIS C 1 424 ? -0.914 134.232 44.052 1.00 26.10 421 HIS C CA 1
ATOM 10766 C C . HIS C 1 424 ? -1.460 133.558 42.816 1.00 25.85 421 HIS C C 1
ATOM 10767 O O . HIS C 1 424 ? -0.909 133.757 41.740 1.00 25.17 421 HIS C O 1
ATOM 10774 N N . TYR C 1 425 ? -2.533 132.765 42.949 1.00 26.26 422 TYR C N 1
ATOM 10775 C CA . TYR C 1 425 ? -3.031 131.994 41.807 1.00 26.05 422 TYR C CA 1
ATOM 10776 C C . TYR C 1 425 ? -3.359 132.914 40.625 1.00 26.04 422 TYR C C 1
ATOM 10777 O O . TYR C 1 425 ? -3.333 132.480 39.468 1.00 25.68 422 TYR C O 1
ATOM 10786 N N . THR C 1 426 ? -3.633 134.185 40.924 1.00 25.95 423 THR C N 1
ATOM 10787 C CA . THR C 1 426 ? -3.953 135.164 39.895 1.00 26.46 423 THR C CA 1
ATOM 10788 C C . THR C 1 426 ? -2.749 135.572 39.076 1.00 27.36 423 THR C C 1
ATOM 10789 O O . THR C 1 426 ? -2.915 136.243 38.086 1.00 27.80 423 THR C O 1
ATOM 10793 N N . GLU C 1 427 ? -1.545 135.210 39.506 1.00 28.12 424 GLU C N 1
ATOM 10794 C CA . GLU C 1 427 ? -0.351 135.383 38.663 1.00 29.88 424 GLU C CA 1
ATOM 10795 C C . GLU C 1 427 ? -0.326 134.420 37.473 1.00 30.24 424 GLU C C 1
ATOM 10796 O O . GLU C 1 427 ? 0.392 134.656 36.505 1.00 31.60 424 GLU C O 1
ATOM 10802 N N . LEU C 1 428 ? -1.086 133.331 37.544 1.00 30.12 425 LEU C N 1
ATOM 10803 C CA . LEU C 1 428 ? -1.242 132.450 36.383 1.00 29.96 425 LEU C CA 1
ATOM 10804 C C . LEU C 1 428 ? -2.390 132.955 35.524 1.00 30.32 425 LEU C C 1
ATOM 10805 O O . LEU C 1 428 ? -3.423 133.370 36.037 1.00 29.99 425 LEU C O 1
ATOM 10810 N N . GLU C 1 429 ? -2.207 132.904 34.216 1.00 30.87 426 GLU C N 1
ATOM 10811 C CA . GLU C 1 429 ? -3.231 133.331 33.280 1.00 31.80 426 GLU C CA 1
ATOM 10812 C C . GLU C 1 429 ? -4.582 132.611 33.414 1.00 31.78 426 GLU C C 1
ATOM 10813 O O . GLU C 1 429 ? -4.657 131.387 33.548 1.00 31.82 426 GLU C O 1
ATOM 10819 N N . GLU C 1 430 ? -5.641 133.395 33.367 1.00 31.15 427 GLU C N 1
ATOM 10820 C CA . GLU C 1 430 ? -6.990 132.877 33.309 1.00 31.38 427 GLU C CA 1
ATOM 10821 C C . GLU C 1 430 ? -7.376 132.606 31.845 1.00 31.63 427 GLU C C 1
ATOM 10822 O O . GLU C 1 430 ? -6.765 133.152 30.905 1.00 31.30 427 GLU C O 1
ATOM 10824 N N . LEU C 1 431 ? -8.396 131.766 31.675 1.00 31.59 428 LEU C N 1
ATOM 10825 C CA . LEU C 1 431 ? -8.841 131.263 30.375 1.00 31.39 428 LEU C CA 1
ATOM 10826 C C . LEU C 1 431 ? -9.105 132.354 29.326 1.00 31.56 428 LEU C C 1
ATOM 10827 O O . LEU C 1 431 ? -8.765 132.172 28.159 1.00 31.08 428 LEU C O 1
ATOM 10832 N N . ASN C 1 432 ? -9.661 133.496 29.752 1.00 31.76 429 ASN C N 1
ATOM 10833 C CA . ASN C 1 432 ? -9.939 134.616 28.841 1.00 32.00 429 ASN C CA 1
ATOM 10834 C C . ASN C 1 432 ? -8.680 135.215 28.220 1.00 31.96 429 ASN C C 1
ATOM 10835 O O . ASN C 1 432 ? -8.744 135.843 27.161 1.00 32.69 429 ASN C O 1
ATOM 10837 N N . GLN C 1 433 ? -7.544 135.040 28.873 1.00 31.50 430 GLN C N 1
ATOM 10838 C CA . GLN C 1 433 ? -6.291 135.516 28.315 1.00 30.97 430 GLN C CA 1
ATOM 10839 C C . GLN C 1 433 ? -5.667 134.481 27.350 1.00 30.97 430 GLN C C 1
ATOM 10840 O O . GLN C 1 433 ? -4.633 134.741 26.738 1.00 31.12 430 GLN C O 1
ATOM 10842 N N . TYR C 1 434 ? -6.303 133.315 27.211 1.00 30.37 431 TYR C N 1
ATOM 10843 C CA . TYR C 1 434 ? -5.794 132.265 26.325 1.00 29.65 431 TYR C CA 1
ATOM 10844 C C . TYR C 1 434 ? -6.152 132.506 24.854 1.00 29.45 431 TYR C C 1
ATOM 10845 O O . TYR C 1 434 ? -7.190 133.102 24.569 1.00 29.62 431 TYR C O 1
ATOM 10854 N N . PRO C 1 435 ? -5.327 131.996 23.915 1.00 29.19 432 PRO C N 1
ATOM 10855 C CA . PRO C 1 435 ? -5.703 132.063 22.507 1.00 29.07 432 PRO C CA 1
ATOM 10856 C C . PRO C 1 435 ? -7.096 131.502 22.270 1.00 29.46 432 PRO C C 1
ATOM 10857 O O . PRO C 1 435 ? -7.495 130.514 22.912 1.00 30.34 432 PRO C O 1
ATOM 10861 N N . GLU C 1 436 ? -7.821 132.132 21.352 1.00 28.98 433 GLU C N 1
ATOM 10862 C CA . GLU C 1 436 ? -9.220 131.808 21.068 1.00 28.96 433 GLU C CA 1
ATOM 10863 C C . GLU C 1 436 ? -9.494 130.336 20.721 1.00 28.77 433 GLU C C 1
ATOM 10864 O O . GLU C 1 436 ? -10.519 129.810 21.143 1.00 28.88 433 GLU C O 1
ATOM 10866 N N . PRO C 1 437 ? -8.597 129.675 19.947 1.00 28.78 434 PRO C N 1
ATOM 10867 C CA . PRO C 1 437 ? -8.825 128.250 19.648 1.00 28.24 434 PRO C CA 1
ATOM 10868 C C . PRO C 1 437 ? -8.599 127.333 20.858 1.00 27.69 434 PRO C C 1
ATOM 10869 O O . PRO C 1 437 ? -9.235 126.279 20.962 1.00 27.34 434 PRO C O 1
ATOM 10873 N N . VAL C 1 438 ? -7.706 127.734 21.760 1.00 26.97 435 VAL C N 1
ATOM 10874 C CA . VAL C 1 438 ? -7.491 126.996 23.009 1.00 26.21 435 VAL C CA 1
ATOM 10875 C C . VAL C 1 438 ? -8.745 127.104 23.887 1.00 25.82 435 VAL C C 1
ATOM 10876 O O . VAL C 1 438 ? -9.231 126.105 24.420 1.00 25.20 435 VAL C O 1
ATOM 10880 N N . GLN C 1 439 ? -9.237 128.327 24.041 1.00 25.52 436 GLN C N 1
ATOM 10881 C CA . GLN C 1 439 ? -10.477 128.587 24.770 1.00 26.70 436 GLN C CA 1
ATOM 10882 C C . GLN C 1 439 ? -11.603 127.676 24.300 1.00 26.43 436 GLN C C 1
ATOM 10883 O O . GLN C 1 439 ? -12.264 127.049 25.118 1.00 26.32 436 GLN C O 1
ATOM 10889 N N . LYS C 1 440 ? -11.790 127.601 22.983 1.00 27.14 437 LYS C N 1
ATOM 10890 C CA . LYS C 1 440 ? -12.868 126.818 22.384 1.00 27.94 437 LYS C CA 1
ATOM 10891 C C . LYS C 1 440 ? -12.700 125.368 22.796 1.00 28.00 437 LYS C C 1
ATOM 10892 O O . LYS C 1 440 ? -13.635 124.714 23.261 1.00 27.98 437 LYS C O 1
ATOM 10898 N N . LEU C 1 441 ? -11.478 124.884 22.618 1.00 27.75 438 LEU C N 1
ATOM 10899 C CA . LEU C 1 441 ? -11.157 123.503 22.848 1.00 27.81 438 LEU C CA 1
ATOM 10900 C C . LEU C 1 441 ? -11.390 123.123 24.303 1.00 27.59 438 LEU C C 1
ATOM 10901 O O . LEU C 1 441 ? -12.074 122.133 24.574 1.00 27.18 438 LEU C O 1
ATOM 10906 N N . LEU C 1 442 ? -10.844 123.920 25.228 1.00 26.86 439 LEU C N 1
ATOM 10907 C CA . LEU C 1 442 ? -10.930 123.607 26.651 1.00 27.11 439 LEU C CA 1
ATOM 10908 C C . LEU C 1 442 ? -12.392 123.603 27.123 1.00 27.83 439 LEU C C 1
ATOM 10909 O O . LEU C 1 442 ? -12.795 122.738 27.900 1.00 27.23 439 LEU C O 1
ATOM 10914 N N . LYS C 1 443 ? -13.177 124.554 26.618 1.00 28.96 440 LYS C N 1
ATOM 10915 C CA . LYS C 1 443 ? -14.607 124.613 26.898 1.00 30.19 440 LYS C CA 1
ATOM 10916 C C . LYS C 1 443 ? -15.318 123.381 26.399 1.00 31.04 440 LYS C C 1
ATOM 10917 O O . LYS C 1 443 ? -16.137 122.815 27.111 1.00 31.44 440 LYS C O 1
ATOM 10923 N N . LYS C 1 444 ? -15.014 122.978 25.167 1.00 31.63 441 LYS C N 1
ATOM 10924 C CA . LYS C 1 444 ? -15.620 121.797 24.571 1.00 32.50 441 LYS C CA 1
ATOM 10925 C C . LYS C 1 444 ? -15.333 120.531 25.405 1.00 32.63 441 LYS C C 1
ATOM 10926 O O . LYS C 1 444 ? -16.248 119.755 25.738 1.00 32.20 441 LYS C O 1
ATOM 10932 N N . PHE C 1 445 ? -14.063 120.341 25.749 1.00 32.50 442 PHE C N 1
ATOM 10933 C CA . PHE C 1 445 ? -13.648 119.196 26.530 1.00 33.25 442 PHE C CA 1
ATOM 10934 C C . PHE C 1 445 ? -14.258 119.190 27.933 1.00 33.73 442 PHE C C 1
ATOM 10935 O O . PHE C 1 445 ? -14.870 118.189 28.328 1.00 34.11 442 PHE C O 1
ATOM 10943 N N . ALA C 1 446 ? -14.136 120.313 28.647 1.00 33.75 443 ALA C N 1
ATOM 10944 C CA . ALA C 1 446 ? -14.669 120.453 30.008 1.00 34.47 443 ALA C CA 1
ATOM 10945 C C . ALA C 1 446 ? -16.171 120.129 30.122 1.00 35.06 443 ALA C C 1
ATOM 10946 O O . ALA C 1 446 ? -16.601 119.523 31.105 1.00 35.57 443 ALA C O 1
ATOM 10948 N N . ARG C 1 447 ? -16.955 120.516 29.119 1.00 35.41 444 ARG C N 1
ATOM 10949 C CA . ARG C 1 447 ? -18.417 120.309 29.114 1.00 35.90 444 ARG C CA 1
ATOM 10950 C C . ARG C 1 447 ? -18.835 118.832 29.202 1.00 35.97 444 ARG C C 1
ATOM 10951 O O . ARG C 1 447 ? -19.832 118.496 29.837 1.00 36.11 444 ARG C O 1
ATOM 10959 N N . ILE C 1 448 ? -18.083 117.956 28.541 1.00 36.23 445 ILE C N 1
ATOM 10960 C CA . ILE C 1 448 ? -18.408 116.532 28.520 1.00 36.27 445 ILE C CA 1
ATOM 10961 C C . ILE C 1 448 ? -17.315 115.741 29.239 1.00 36.38 445 ILE C C 1
ATOM 10962 O O . ILE C 1 448 ? -17.144 114.537 29.028 1.00 36.09 445 ILE C O 1
ATOM 10967 N N . LYS C 1 449 ? -16.562 116.451 30.073 1.00 36.67 446 LYS C N 1
ATOM 10968 C CA . LYS C 1 449 ? -15.543 115.852 30.933 1.00 36.65 446 LYS C CA 1
ATOM 10969 C C . LYS C 1 449 ? -14.531 115.031 30.155 1.00 36.02 446 LYS C C 1
ATOM 10970 O O . LYS C 1 449 ? -13.901 114.157 30.718 1.00 36.10 446 LYS C O 1
ATOM 10976 N N . ALA C 1 450 ? -14.366 115.304 28.866 1.00 35.27 447 ALA C N 1
ATOM 10977 C CA . ALA C 1 450 ? -13.325 114.631 28.094 1.00 34.68 447 ALA C CA 1
ATOM 10978 C C . ALA C 1 450 ? -11.911 115.042 28.568 1.00 34.20 447 ALA C C 1
ATOM 10979 O O . ALA C 1 450 ? -10.915 114.379 28.284 1.00 33.20 447 ALA C O 1
ATOM 10981 N N . ASP C 1 451 ? -11.846 116.144 29.305 1.00 34.11 448 ASP C N 1
ATOM 10982 C CA . ASP C 1 451 ? -10.594 116.635 29.860 1.00 34.02 448 ASP C CA 1
ATOM 10983 C C . ASP C 1 451 ? -10.102 115.678 30.958 1.00 33.71 448 ASP C C 1
ATOM 10984 O O . ASP C 1 451 ? -8.892 115.470 31.110 1.00 32.64 448 ASP C O 1
ATOM 10989 N N . LYS C 1 452 ? -11.051 115.095 31.698 1.00 32.85 449 LYS C N 1
ATOM 10990 C CA . LYS C 1 452 ? -10.742 114.042 32.657 1.00 32.83 449 LYS C CA 1
ATOM 10991 C C . LYS C 1 452 ? -10.066 112.835 31.985 1.00 32.62 449 LYS C C 1
ATOM 10992 O O . LYS C 1 452 ? -9.085 112.287 32.517 1.00 32.48 449 LYS C O 1
ATOM 10994 N N . LEU C 1 453 ? -10.569 112.462 30.803 1.00 31.77 450 LEU C N 1
ATOM 10995 C CA . LEU C 1 453 ? -9.970 111.399 29.986 1.00 31.43 450 LEU C CA 1
ATOM 10996 C C . LEU C 1 453 ? -8.536 111.722 29.562 1.00 31.20 450 LEU C C 1
ATOM 10997 O O . LEU C 1 453 ? -7.643 110.883 29.653 1.00 30.56 450 LEU C O 1
ATOM 11002 N N . VAL C 1 454 ? -8.334 112.949 29.113 1.00 31.33 451 VAL C N 1
ATOM 11003 C CA . VAL C 1 454 ? -7.019 113.439 28.751 1.00 31.63 451 VAL C CA 1
ATOM 11004 C C . VAL C 1 454 ? -6.009 113.304 29.902 1.00 32.08 451 VAL C C 1
ATOM 11005 O O . VAL C 1 454 ? -4.896 112.811 29.691 1.00 31.19 451 VAL C O 1
ATOM 11009 N N . LYS C 1 455 ? -6.408 113.738 31.099 1.00 32.87 452 LYS C N 1
ATOM 11010 C CA . LYS C 1 455 ? -5.575 113.610 32.301 1.00 34.81 452 LYS C CA 1
ATOM 11011 C C . LYS C 1 455 ? -5.212 112.166 32.648 1.00 35.35 452 LYS C C 1
ATOM 11012 O O . LYS C 1 455 ? -4.071 111.894 32.995 1.00 35.25 452 LYS C O 1
ATOM 11026 N N . ILE C 1 457 ? -5.132 109.493 30.621 1.00 39.70 454 ILE C N 1
ATOM 11027 C CA . ILE C 1 457 ? -4.440 108.709 29.604 1.00 41.04 454 ILE C CA 1
ATOM 11028 C C . ILE C 1 457 ? -3.268 109.409 28.944 1.00 41.80 454 ILE C C 1
ATOM 11029 O O . ILE C 1 457 ? -2.426 108.764 28.365 1.00 42.76 454 ILE C O 1
ATOM 11034 N N . LEU C 1 458 ? -3.220 110.730 29.022 1.00 42.58 455 LEU C N 1
ATOM 11035 C CA . LEU C 1 458 ? -2.070 111.484 28.546 1.00 43.05 455 LEU C CA 1
ATOM 11036 C C . LEU C 1 458 ? -1.421 112.150 29.745 1.00 43.25 455 LEU C C 1
ATOM 11037 O O . LEU C 1 458 ? -0.299 111.825 30.114 1.00 43.47 455 LEU C O 1
#

Foldseek 3Di:
DLLVVLVVLQLPFWWDFDDLVQKDWQQWLQSVLVVLLVLLQPFQAEKEWEAQDQAPDPQSVVSVVSNLVSCLVRVNYHYEYEHAQVQQVNDVCVGVLQVLLVVLVVSVRPVSDFHKHFYLALDVLQETAQAGWIARQQKIKTKSDYGDCQSNVVDPAHETIIIMIGRDNQVSVLVCLCVPQRPDVLGMGTSNHPDDDDSVVSNVVSVVSNVCCQVPRFRDGDPIDGPDPHKTKGKAKHAFQPPGSVVSNVLSLLSNFDAEKEWEAAFQQADPSVVVSVVVCLVVLHAYEYEYEQLLQAVCDDPLVDDDDVNLVSVLRLVSVLVVLVVCVVCLVVNSYWYKYADDHNHHYGYGWMDGDLFKTKRWSQNNAVCSNGGYMIMIMIIGGPPSSNVVVVVVSVVSSCPRIDTDNGSVVGDDLVPDRPVSSVVVVVCVVVVVSVVVSSD/DDPQVVLVVLQLPFWWAFAALVQKAKDQWLQVVLVVLLVLLLPFAAEKEWEAQDQDPDPQSVVSVVSNLVNCVVHVNYHYEYEHAQVQQCADPPDGDQGNLSVLQVVCVVRHDPPRDFHKHFHLALDVLQETAQAGWIARQQKIKTKSDYGDCQSNVVDPAHEDIIIMIGRGNQVRVLVVLCVPQRPDVLGMWGSNHPPTDDSVVRNVVSVVSNVCCQVPRFRDGDDIDGPDQHKIKGKAKHFFQPPGSVVSNVLSLLSNFPAEKEWEAAFQQADVSVVVSVVVCLVVLHAYEYEYAQLLQAVCDDPLVDDDDNNLVSVLRLQVVLVVCVVCVVCLQVNRYWYKYFDDPNYHYGYGWMDGDLFKTKRWSQNNAVCSNGGYMIMIMIIGHNPNSNVVSVVVNVVSVCVRIDTDSGSVVRPDLVVDPPVSNVVVVVCVVVVVSVVVSSD/DLLVVLVVLQLPFWWDFADLVQKAKDQWLQSVLVVLLVLLQPFAAEKEWEAQDQFPAPQSVVSVVSNLVVCLVHVNYHYEYEHAQVQQCDDPCPHGVLNVLQVVLVVSVRVSSDFHKHFHLALDVLQETAQAGWIARQQKIKTKLDYGDCQSNVVDPAHATEIIMIGRGNQVSVLVCLCVVQRPDVLGMGTSNDDDDDDSVRRNVSSVVNNVCNQPDRDRDGDPIDRPDQHKTKGKAKHAFQPPGGVVSNVLSLLSNFDAEKEWEAAFQLADPSSVVSVVVCLVVQHAYEYEYAQLLQAPLDDDPVDDDDVNLVSVLRLVVVLVVLQVCVVCLQVNSYWYKYADDPNYHYGYTWMDGDLFKTKRWSQNNAVCSNGRYIIMIMIIGGNPSSCVVSVVVNVVSVCPRIDTDNGSPVGDDLVVDPPVSSVVVVVCVVVVVSVVVSSD

Secondary structure (DSSP, 8-state):
-HHHHHHHHHHTS-BEE--GGGEEE---HHHHHHHHHHHHHT-SSEEEEEES-B-SSHHHHHHHHHHHHHHHHSTT-EEEEEEETTGGGS-----HHHHHHHHHHHHT-TT----EEE-SSSSGGG--EE--EEEETTEEEEES--BSTTTTT-SS--EE--EEEEE-HHHHH--HHIIIII--TTT-EESSSS-PPPGGGTHHHHHHHHHHHHHH-----SS-BSS-SS-EEEEEEEESSSS-HHHHHHHHHHHT-SSEEEEE-SSS---HHHHHHHHHHHTTT-EEEEEEE-GGGSTT---TTSPP--TTHHHHHHHHHHHHHHHTHHHHHHTSEEEEEE-BTTBEE---EEEETTTEEEEE----SHHHHHT-EEEEEEEE-TT-SSHHHHHHHHHHHHTTEEE---GGGSPPGGGS-HHHHHHHHHHHHTTHHHHH---/--HHHHHHHHHHT--BEE--GGGEEE---HHHHHHHHHHHHHH-SSEEEEE-S-B-SSHHHHHHHHHHHHHHHH-TT-EEEEEEETTGGGS--------HHHHHHHHHHHHS-TTS---EEE-SSSSGGG--EE---EEETTEEEEES--BSTTTTT-SS--EE--EEEEE-HHHHH--HHIIIII--TTT-EESSSSS---GGGGHHHHHHHHHHHHHH-----SS-BSS-SS-EEEEEEEESSTT-HHHHHHHHHHHT-SSEEEEE-SSS---HHHHHHHHHHHHTT-EEEEEEE-GGGSTT---TTSPP--TTHHHHHHHHHHHHHHHTHHHHHHTSEEEEEE--TT-EE---EEEETTTEEEEE----SHHHHHTSEEEEEEEE-TT-TTHHHHHHHHHHHHTTEEE-S-GGGSPPGGGS-HHHHHHHHHHHHTTHHHHH---/-HHHHHHHHHHH--BEE--GGGEEE--SHHHHHHHHHHHHHH-SSEEEEE-S-B-SSHHHHHHHHHHHHHHHH-TT-EEEEEEETTGGGS------HHHHHHHHHHHH--SS----EEE-SSSSGGG--EE---EEETTEEEEES--BSTTTTT-SS--EE--EEEEE-HHHHH--HHIIIII--TTT-EESSSS----TGGGHHHHHHHHHHHHHH-----SS-BSS-SS-EEEEEEEESSSS-HHHHHHHHHHHT-SSEEEEE-SSS---HHHHHHHHHHHHTT-EEEEEEE-GGGSTT---TTSPP--TTHHHHHHHHHHHHHHHTHHHHHHTSEEEEEE--TT-EE---EEEETTTEEEEE---SSTTTTTTSEEEEEEEE-TT-TTHHHHHHHHHHHGGGEEE--SGGGSPPGGGS-HHHHHHHHHHHHTTHHHHH---